Protein AF-0000000066738975 (afdb_homodimer)

Secondary structure (DSSP, 8-state):
--------------------------EEEEEGGGGT---EEEEE-HHHHHHHHHHHHT-SSEEEEEE-TT-EEE--SEEEE---SS-EEEEESSEEE--SSGGGGTTS-TTEEEEEES-BSEEEESS-EEE--THHHHHHBTTT--SSS-B-S---EEEEEES-EEEEEES-EEE--SS-SEEEES-EEEEEES-EEE--TT-TT--SEEEES-EEEEEES-EEE-SS-SEEE-SSEEEEEEES-EE-SB--EEEEEESGGG-EEEEEEEEEEEEEEESBSEEEEEEEEBT-EEEEEEEEEEEEEEEEESEEEEEEEEE--SSSPPPP-S-B-EEEEEEEEEEEEEESSSEEEEEE--SSS-EEEEEEEEEEEEETT--S---EEEEESEEEEEEEEEESPP-PEE-/--------------------------EEEEEGGGGT---EEEEE-HHHHHHHHHHHHT-SSEEEEEE-TT-EEE--SEEEE---SS-EEEEESSEEE--SSGGGGTTS-TTEEEEEES-BSEEEESS-EEE--THHHHHHBTTT--SSS-B-S---EEEEEES-EEEEEES-EEE--SS-SEEEES-EEEEEES-EEE--TT-TT--SEEEES-EEEEEES-EEE-SS-SEEE-SSEEEEEEES-EE-SB--EEEEEESGGG-EEEEEEEEEEEEEEESBSEEEEEEEEBT-EEEEEEEEEEEEEEEEESEEEEEEEEE--SSSPPPP-S-B-EEEEEEEEEEEEEESSSEEEEEE--SSS-EEEEEEEEEEEEETT--SPPPEEEEESEEEEEEEEEESPP-PEE-

InterPro domains:
  IPR000743 Glycoside hydrolase, family 28 [PF00295] (57-377)
  IPR000743 Glycoside hydrolase, family 28 [PS00502] (244-257)
  IPR006626 Parallel beta-helix repeat [SM00710] (164-213)
  IPR006626 Parallel beta-helix repeat [SM00710] (214-235)
  IPR006626 Parallel beta-helix repeat [SM00710] (237-257)
  IPR006626 Parallel beta-helix repeat [SM00710] (267-288)
  IPR006626 Parallel beta-helix repeat [SM00710] (296-317)
  IPR011050 Pectin lyase fold/virulence factor [SSF51126] (20-404)
  IPR012334 Pectin lyase fold [G3DSA:2.160.20.10] (23-402)

pLDDT: mean 92.53, std 16.31, range [19.09, 98.94]

Nearest PDB structures (foldseek):
  7b8b-assembly2_B  TM=9.452E-01  e=1.661E-29  Arabidopsis thaliana
  8ikx-assembly1_A  TM=9.591E-01  e=1.675E-27  Arabidopsis thaliana
  1bhe-assembly1_A  TM=8.051E-01  e=8.778E-13  Pectobacterium carotovorum subsp. carotovorum
  6kvh-assembly1_A  TM=7.488E-01  e=3.484E-10  Evansstolkia leycettana
  7e56-assembly1_A  TM=7.193E-01  e=3.329E-10  Evansstolkia leycettana

Sequence (814 aa):
MAKAVPSPLAAVAVLALLLLCRGAEARVLLTLDDFGGVGDGIANDTQALLDAWAAACSSTQEAVLAVPAGKVYQIWPVQLSGPCKKRLKLLISGAIVAPSSPDEWAGRDPMKWLYVYGVDGLSVSGGGTIDGMGQQWWASTCKRKKTQPCYSGPRPKAVHFEECREVSVQGVTLQNAQQFQLTFTRCSCVKASFLRVVAPADSPNTDGIHLNDTSHVRITDNLISTGDDCVSMVGNCSDVRVKDISCGPGHGISIGSLGKNRTTDMVEDVKVDTCLLTNTTNGVRIKSWQGGTGFARDLRFENIVMRNVSNPIIIDQYYCDQPTPCANQTQAVEVRRVEFAGIRGTSATPQAISIACSDAVPCRDLELANVNLTLEGGGAGRATALCYRASGKSAGTVVPPSCLARSMAKAVPSPLAAVAVLALLLLCRGAEARVLLTLDDFGGVGDGIANDTQALLDAWAAACSSTQEAVLAVPAGKVYQIWPVQLSGPCKKRLKLLISGAIVAPSSPDEWAGRDPMKWLYVYGVDGLSVSGGGTIDGMGQQWWASTCKRKKTQPCYSGPRPKAVHFEECREVSVQGVTLQNAQQFQLTFTRCSCVKASFLRVVAPADSPNTDGIHLNDTSHVRITDNLISTGDDCVSMVGNCSDVRVKDISCGPGHGISIGSLGKNRTTDMVEDVKVDTCLLTNTTNGVRIKSWQGGTGFARDLRFENIVMRNVSNPIIIDQYYCDQPTPCANQTQAVEVRRVEFAGIRGTSATPQAISIACSDAVPCRDLELANVNLTLEGGGAGRATALCYRASGKSAGTVVPPSCLARS

Organism: Zea mays (NCBI:txid4577)

Structure (mmCIF, N/CA/C/O backbone):
data_AF-0000000066738975-model_v1
#
loop_
_entity.id
_entity.type
_entity.pdbx_description
1 polymer Polygalacturonase
#
loop_
_atom_site.group_PDB
_atom_site.id
_atom_site.type_symbol
_atom_site.label_atom_id
_atom_site.label_alt_id
_atom_site.label_comp_id
_atom_site.label_asym_id
_atom_site.label_entity_id
_atom_site.label_seq_id
_atom_site.pdbx_PDB_ins_code
_atom_site.Cartn_x
_atom_site.Cartn_y
_atom_site.Cartn_z
_atom_site.occupancy
_atom_site.B_iso_or_equiv
_atom_site.auth_seq_id
_atom_site.auth_comp_id
_atom_site.auth_asym_id
_atom_site.auth_atom_id
_atom_site.pdbx_PDB_model_num
ATOM 1 N N . MET A 1 1 ? -19.156 -19.562 69.938 1 21.56 1 MET A N 1
ATOM 2 C CA . MET A 1 1 ? -18.172 -18.5 69.812 1 21.56 1 MET A CA 1
ATOM 3 C C . MET A 1 1 ? -17.203 -18.734 68.688 1 21.56 1 MET A C 1
ATOM 5 O O . MET A 1 1 ? -16.219 -19.469 68.812 1 21.56 1 MET A O 1
ATOM 9 N N . ALA A 1 2 ? -17.906 -18.938 67.5 1 25.8 2 ALA A N 1
ATOM 10 C CA . ALA A 1 2 ? -17.531 -19.344 66.125 1 25.8 2 ALA A CA 1
ATOM 11 C C . ALA A 1 2 ? -16.484 -18.422 65.562 1 25.8 2 ALA A C 1
ATOM 13 O O . ALA A 1 2 ? -16.672 -17.203 65.5 1 25.8 2 ALA A O 1
ATOM 14 N N . LYS A 1 3 ? -15.18 -18.75 65.812 1 23.14 3 LYS A N 1
ATOM 15 C CA . LYS A 1 3 ? -13.875 -18.172 65.5 1 23.14 3 LYS A CA 1
ATOM 16 C C . LYS A 1 3 ? -13.758 -17.781 64 1 23.14 3 LYS A C 1
ATOM 18 O O . LYS A 1 3 ? -13.688 -18.656 63.156 1 23.14 3 LYS A O 1
ATOM 23 N N . ALA A 1 4 ? -14.516 -16.859 63.5 1 26.23 4 ALA A N 1
ATOM 24 C CA . ALA A 1 4 ? -14.633 -16.422 62.125 1 26.23 4 ALA A CA 1
ATOM 25 C C . ALA A 1 4 ? -13.305 -15.891 61.594 1 26.23 4 ALA A C 1
ATOM 27 O O . ALA A 1 4 ? -12.867 -14.805 61.969 1 26.23 4 ALA A O 1
ATOM 28 N N . VAL A 1 5 ? -12.203 -16.844 61.688 1 30.59 5 VAL A N 1
ATOM 29 C CA . VAL A 1 5 ? -10.898 -16.234 61.406 1 30.59 5 VAL A CA 1
ATOM 30 C C . VAL A 1 5 ? -10.945 -15.531 60.062 1 30.59 5 VAL A C 1
ATOM 32 O O . VAL A 1 5 ? -11.742 -15.883 59.188 1 30.59 5 VAL A O 1
ATOM 35 N N . PRO A 1 6 ? -10.164 -14.461 59.938 1 30.28 6 PRO A N 1
ATOM 36 C CA . PRO A 1 6 ? -9.977 -13.367 58.969 1 30.28 6 PRO A CA 1
ATOM 37 C C . PRO A 1 6 ? -9.516 -13.867 57.594 1 30.28 6 PRO A C 1
ATOM 39 O O . PRO A 1 6 ? -8.953 -14.953 57.5 1 30.28 6 PRO A O 1
ATOM 42 N N . SER A 1 7 ? -10.273 -13.508 56.531 1 28.7 7 SER A N 1
ATOM 43 C CA . SER A 1 7 ? -10.234 -13.703 55.094 1 28.7 7 SER A CA 1
ATOM 44 C C . SER A 1 7 ? -8.883 -13.281 54.5 1 28.7 7 SER A C 1
ATOM 46 O O . SER A 1 7 ? -8.398 -12.18 54.781 1 28.7 7 SER A O 1
ATOM 48 N N . PRO A 1 8 ? -7.895 -14.258 54.406 1 31.42 8 PRO A N 1
ATOM 49 C CA . PRO A 1 8 ? -6.578 -13.906 53.875 1 31.42 8 PRO A CA 1
ATOM 50 C C . PRO A 1 8 ? -6.672 -13.125 52.562 1 31.42 8 PRO A C 1
ATOM 52 O O . PRO A 1 8 ? -7.543 -13.406 51.719 1 31.42 8 PRO A O 1
ATOM 55 N N . LEU A 1 9 ? -6.406 -11.812 52.594 1 28 9 LEU A N 1
ATOM 56 C CA . LEU A 1 9 ? -6.27 -10.883 51.469 1 28 9 LEU A CA 1
ATOM 57 C C . LEU A 1 9 ? -5.285 -11.406 50.438 1 28 9 LEU A C 1
ATOM 59 O O . LEU A 1 9 ? -4.109 -11.625 50.75 1 28 9 LEU A O 1
ATOM 63 N N . ALA A 1 10 ? -5.734 -12.375 49.562 1 29.09 10 ALA A N 1
ATOM 64 C CA . ALA A 1 10 ? -4.926 -12.797 48.406 1 29.09 10 ALA A CA 1
ATOM 65 C C . ALA A 1 10 ? -4.355 -11.586 47.688 1 29.09 10 ALA A C 1
ATOM 67 O O . ALA A 1 10 ? -5.105 -10.727 47.219 1 29.09 10 ALA A O 1
ATOM 68 N N . ALA A 1 11 ? -3.162 -11.102 48.062 1 29.42 11 ALA A N 1
ATOM 69 C CA . ALA A 1 11 ? -2.434 -10.102 47.312 1 29.42 11 ALA A CA 1
ATOM 70 C C . ALA A 1 11 ? -2.322 -10.516 45.844 1 29.42 11 ALA A C 1
ATOM 72 O O . ALA A 1 11 ? -1.799 -11.586 45.531 1 29.42 11 ALA A O 1
ATOM 73 N N . VAL A 1 12 ? -3.377 -10.203 45 1 31.44 12 VAL A N 1
ATOM 74 C CA . VAL A 1 12 ? -3.332 -10.344 43.562 1 31.44 12 VAL A CA 1
ATOM 75 C C . VAL A 1 12 ? -2.051 -9.711 43.031 1 31.44 12 VAL A C 1
ATOM 77 O O . VAL A 1 12 ? -1.816 -8.516 43.219 1 31.44 12 VAL A O 1
ATOM 80 N N . ALA A 1 13 ? -0.978 -10.492 42.969 1 31.73 13 ALA A N 1
ATOM 81 C CA . ALA A 1 13 ? 0.198 -10.047 42.25 1 31.73 13 ALA A CA 1
ATOM 82 C C . ALA A 1 13 ? -0.187 -9.539 40.844 1 31.73 13 ALA A C 1
ATOM 84 O O . ALA A 1 13 ? -0.663 -10.305 40.031 1 31.73 13 ALA A O 1
ATOM 85 N N . VAL A 1 14 ? -0.745 -8.312 40.812 1 30.56 14 VAL A N 1
ATOM 86 C CA . VAL A 1 14 ? -0.88 -7.68 39.5 1 30.56 14 VAL A CA 1
ATOM 87 C C . VAL A 1 14 ? 0.453 -7.738 38.75 1 30.56 14 VAL A C 1
ATOM 89 O O . VAL A 1 14 ? 1.445 -7.156 39.188 1 30.56 14 VAL A O 1
ATOM 92 N N . LEU A 1 15 ? 0.769 -8.914 38.219 1 32.09 15 LEU A N 1
ATOM 93 C CA . LEU A 1 15 ? 1.85 -8.891 37.219 1 32.09 15 LEU A CA 1
ATOM 94 C C . LEU A 1 15 ? 1.715 -7.691 36.281 1 32.09 15 LEU A C 1
ATOM 96 O O . LEU A 1 15 ? 0.764 -7.609 35.531 1 32.09 15 LEU A O 1
ATOM 100 N N . ALA A 1 16 ? 2.15 -6.512 36.781 1 30.7 16 ALA A N 1
ATOM 101 C CA . ALA A 1 16 ? 2.316 -5.375 35.875 1 30.7 16 ALA A CA 1
ATOM 102 C C . ALA A 1 16 ? 3.117 -5.77 34.625 1 30.7 16 ALA A C 1
ATOM 104 O O . ALA A 1 16 ? 4.301 -6.109 34.75 1 30.7 16 ALA A O 1
ATOM 105 N N . LEU A 1 17 ? 2.445 -6.449 33.719 1 30.77 17 LEU A N 1
ATOM 106 C CA . LEU A 1 17 ? 3.055 -6.461 32.406 1 30.77 17 LEU A CA 1
ATOM 107 C C . LEU A 1 17 ? 3.676 -5.105 32.094 1 30.77 17 LEU A C 1
ATOM 109 O O . LEU A 1 17 ? 2.961 -4.125 31.875 1 30.77 17 LEU A O 1
ATOM 113 N N . LEU A 1 18 ? 4.793 -4.836 32.688 1 29.11 18 LEU A N 1
ATOM 114 C CA . LEU A 1 18 ? 5.605 -3.729 32.188 1 29.11 18 LEU A CA 1
ATOM 115 C C . LEU A 1 18 ? 5.754 -3.799 30.672 1 29.11 18 LEU A C 1
ATOM 117 O O . LEU A 1 18 ? 6.461 -4.664 30.156 1 29.11 18 LEU A O 1
ATOM 121 N N . LEU A 1 19 ? 4.668 -3.529 29.984 1 32.16 19 LEU A N 1
ATOM 122 C CA . LEU A 1 19 ? 4.895 -3.107 28.609 1 32.16 19 LEU A CA 1
ATOM 123 C C . LEU A 1 19 ? 6.078 -2.148 28.531 1 32.16 19 LEU A C 1
ATOM 125 O O . LEU A 1 19 ? 5.973 -0.987 28.922 1 32.16 19 LEU A O 1
ATOM 129 N N . LEU A 1 20 ? 7.234 -2.67 28.766 1 31.56 20 LEU A N 1
ATOM 130 C CA . LEU A 1 20 ? 8.383 -1.853 28.406 1 31.56 20 LEU A CA 1
ATOM 131 C C . LEU A 1 20 ? 8.156 -1.154 27.062 1 31.56 20 LEU A C 1
ATOM 133 O O . LEU A 1 20 ? 8.078 -1.809 26.031 1 31.56 20 LEU A O 1
ATOM 137 N N . CYS A 1 21 ? 7.383 -0.156 27.125 1 34.09 21 CYS A N 1
ATOM 138 C CA . CYS A 1 21 ? 7.441 0.807 26.031 1 34.09 21 CYS A CA 1
ATOM 139 C C . CYS A 1 21 ? 8.875 1.001 25.547 1 34.09 21 CYS A C 1
ATOM 141 O O . CYS A 1 21 ? 9.695 1.603 26.25 1 34.09 21 CYS A O 1
ATOM 143 N N . ARG A 1 22 ? 9.578 0.043 24.953 1 38.31 22 ARG A N 1
ATOM 144 C CA . ARG A 1 22 ? 10.867 0.346 24.328 1 38.31 22 ARG A CA 1
ATOM 145 C C . ARG A 1 22 ? 10.867 1.752 23.734 1 38.31 22 ARG A C 1
ATOM 147 O O . ARG A 1 22 ? 10 2.1 22.938 1 38.31 22 ARG A O 1
ATOM 154 N N . GLY A 1 23 ? 11.297 2.678 24.422 1 40.03 23 GLY A N 1
ATOM 155 C CA . GLY A 1 23 ? 11.578 4.016 23.938 1 40.03 23 GLY A CA 1
ATOM 156 C C . GLY A 1 23 ? 11.938 4.043 22.453 1 40.03 23 GLY A C 1
ATOM 157 O O . GLY A 1 23 ? 12.672 3.182 21.969 1 40.03 23 GLY A O 1
ATOM 158 N N . ALA A 1 24 ? 11.078 4.461 21.641 1 52.12 24 ALA A N 1
ATOM 159 C CA . ALA A 1 24 ? 11.375 4.645 20.219 1 52.12 24 ALA A CA 1
ATOM 160 C C . ALA A 1 24 ? 12.805 5.141 20.016 1 52.12 24 ALA A C 1
ATOM 162 O O . ALA A 1 24 ? 13.18 6.191 20.531 1 52.12 24 ALA A O 1
ATOM 163 N N . GLU A 1 25 ? 13.82 4.25 19.797 1 59.75 25 GLU A N 1
ATOM 164 C CA . GLU A 1 25 ? 15.211 4.59 19.5 1 59.75 25 GLU A CA 1
ATOM 165 C C . GLU A 1 25 ? 15.305 5.652 18.406 1 59.75 25 GLU A C 1
ATOM 167 O O . GLU A 1 25 ? 14.43 5.738 17.547 1 59.75 25 GLU A O 1
ATOM 172 N N . ALA A 1 26 ? 16.156 6.512 18.531 1 78.25 26 ALA A N 1
ATOM 173 C CA . ALA A 1 26 ? 16.469 7.602 17.609 1 78.25 26 ALA A CA 1
ATOM 174 C C . ALA A 1 26 ? 16.734 7.066 16.203 1 78.25 26 ALA A C 1
ATOM 176 O O . ALA A 1 26 ? 17.266 5.965 16.047 1 78.25 26 ALA A O 1
ATOM 177 N N . ARG A 1 27 ? 16.141 7.695 15.203 1 92.5 27 ARG A N 1
ATOM 178 C CA . ARG A 1 27 ? 16.344 7.348 13.797 1 92.5 27 ARG A CA 1
ATOM 179 C C . ARG A 1 27 ? 17.109 8.445 13.07 1 92.5 27 ARG A C 1
ATOM 181 O O . ARG A 1 27 ? 17.078 9.609 13.484 1 92.5 27 ARG A O 1
ATOM 188 N N . VAL A 1 28 ? 17.844 7.973 12.039 1 93.81 28 VAL A N 1
ATOM 189 C CA . VAL A 1 28 ? 18.469 8.945 11.148 1 93.81 28 VAL A CA 1
ATOM 190 C C . VAL A 1 28 ? 17.797 8.906 9.781 1 93.81 28 VAL A C 1
ATOM 192 O O . VAL A 1 28 ? 17.516 7.828 9.25 1 93.81 28 VAL A O 1
ATOM 195 N N . LEU A 1 29 ? 17.422 10.094 9.258 1 96.56 29 LEU A N 1
ATOM 196 C CA . LEU A 1 29 ? 16.812 10.219 7.938 1 96.56 29 LEU A CA 1
ATOM 197 C C . LEU A 1 29 ? 17.828 10.711 6.914 1 96.56 29 LEU A C 1
ATOM 199 O O . LEU A 1 29 ? 18.375 11.812 7.051 1 96.56 29 LEU A O 1
ATOM 203 N N . LEU A 1 30 ? 18.141 9.859 5.93 1 96.75 30 LEU A N 1
ATOM 204 C CA . LEU A 1 30 ? 19.016 10.172 4.812 1 96.75 30 LEU A CA 1
ATOM 205 C C . LEU A 1 30 ? 18.234 10.25 3.506 1 96.75 30 LEU A C 1
ATOM 207 O O . LEU A 1 30 ? 17.219 9.555 3.342 1 96.75 30 LEU A O 1
ATOM 211 N N . THR A 1 31 ? 18.609 11.133 2.615 1 96.81 31 THR A N 1
ATOM 212 C CA . THR A 1 31 ? 18.016 11.203 1.287 1 96.81 31 THR A CA 1
ATOM 213 C C . THR A 1 31 ? 19.062 10.984 0.204 1 96.81 31 THR A C 1
ATOM 215 O O . THR A 1 31 ? 20.25 11.258 0.418 1 96.81 31 THR A O 1
ATOM 218 N N . LEU A 1 32 ? 18.672 10.523 -0.906 1 97.19 32 LEU A N 1
ATOM 219 C CA . LEU A 1 32 ? 19.625 10.336 -1.995 1 97.19 32 LEU A CA 1
ATOM 220 C C . LEU A 1 32 ? 20.25 11.664 -2.404 1 97.19 32 LEU A C 1
ATOM 222 O O . LEU A 1 32 ? 21.406 11.703 -2.838 1 97.19 32 LEU A O 1
ATOM 226 N N . ASP A 1 33 ? 19.547 12.641 -2.184 1 93.94 33 ASP A N 1
ATOM 227 C CA . ASP A 1 33 ? 20.047 13.977 -2.496 1 93.94 33 ASP A CA 1
ATOM 228 C C . ASP A 1 33 ? 21.281 14.305 -1.65 1 93.94 33 ASP A C 1
ATOM 230 O O . ASP A 1 33 ? 22.188 14.992 -2.113 1 93.94 33 ASP A O 1
ATOM 234 N N . ASP A 1 34 ? 21.266 13.852 -0.448 1 95.19 34 ASP A N 1
ATOM 235 C CA . ASP A 1 34 ? 22.375 14.102 0.471 1 95.19 34 ASP A CA 1
ATOM 236 C C . ASP A 1 34 ? 23.672 13.516 -0.069 1 95.19 34 ASP A C 1
ATOM 238 O O . ASP A 1 34 ? 24.766 13.891 0.373 1 95.19 34 ASP A O 1
ATOM 242 N N . PHE A 1 35 ? 23.578 12.688 -1.053 1 97.75 35 PHE A N 1
ATOM 243 C CA . PHE A 1 35 ? 24.75 11.961 -1.527 1 97.75 35 PHE A CA 1
ATOM 244 C C . PHE A 1 35 ? 24.984 12.219 -3.01 1 97.75 35 PHE A C 1
ATOM 246 O O . PHE A 1 35 ? 25.594 11.398 -3.699 1 97.75 35 PHE A O 1
ATOM 253 N N . GLY A 1 36 ? 24.359 13.258 -3.486 1 96.88 36 GLY A N 1
ATOM 254 C CA . GLY A 1 36 ? 24.672 13.711 -4.836 1 96.88 36 GLY A CA 1
ATOM 255 C C . GLY A 1 36 ? 23.703 13.164 -5.875 1 96.88 36 GLY A C 1
ATOM 256 O O . GLY A 1 36 ? 23.938 13.312 -7.078 1 96.88 36 GLY A O 1
ATOM 257 N N . GLY A 1 37 ? 22.625 12.547 -5.422 1 97.88 37 GLY A N 1
ATOM 258 C CA . GLY A 1 37 ? 21.625 12.125 -6.387 1 97.88 37 GLY A CA 1
ATOM 259 C C . GLY A 1 37 ? 21 13.281 -7.141 1 97.88 37 GLY A C 1
ATOM 260 O O . GLY A 1 37 ? 20.594 14.281 -6.539 1 97.88 37 GLY A O 1
ATOM 261 N N . VAL A 1 38 ? 20.953 13.102 -8.445 1 97.88 38 VAL A N 1
ATOM 262 C CA . VAL A 1 38 ? 20.391 14.156 -9.273 1 97.88 38 VAL A CA 1
ATOM 263 C C . VAL A 1 38 ? 18.875 13.992 -9.359 1 97.88 38 VAL A C 1
ATOM 265 O O . VAL A 1 38 ? 18.125 14.961 -9.188 1 97.88 38 VAL A O 1
ATOM 268 N N . GLY A 1 39 ? 18.422 12.773 -9.633 1 97.88 39 GLY A N 1
ATOM 269 C CA . GLY A 1 39 ? 17 12.453 -9.57 1 97.88 39 GLY A CA 1
ATOM 270 C C . GLY A 1 39 ? 16.203 13.039 -10.727 1 97.88 39 GLY A C 1
ATOM 271 O O . GLY A 1 39 ? 15.047 13.43 -10.547 1 97.88 39 GLY A O 1
ATOM 272 N N . ASP A 1 40 ? 16.859 13.141 -11.969 1 97.62 40 ASP A N 1
ATOM 273 C CA . ASP A 1 40 ? 16.172 13.75 -13.102 1 97.62 40 ASP A CA 1
ATOM 274 C C . ASP A 1 40 ? 15.711 12.688 -14.094 1 97.62 40 ASP A C 1
ATOM 276 O O . ASP A 1 40 ? 15.156 13.008 -15.148 1 97.62 40 ASP A O 1
ATOM 280 N N . GLY A 1 41 ? 16.016 11.438 -13.773 1 96.88 41 GLY A N 1
ATOM 281 C CA . GLY A 1 41 ? 15.602 10.336 -14.633 1 96.88 41 GLY A CA 1
ATOM 282 C C . GLY A 1 41 ? 16.578 10.047 -15.75 1 96.88 41 GLY A C 1
ATOM 283 O O . GLY A 1 41 ? 16.391 9.102 -16.516 1 96.88 41 GLY A O 1
ATOM 284 N N . ILE A 1 42 ? 17.625 10.867 -15.766 1 96 42 ILE A N 1
ATOM 285 C CA . ILE A 1 42 ? 18.562 10.766 -16.875 1 96 42 ILE A CA 1
ATOM 286 C C . ILE A 1 42 ? 19.953 10.414 -16.328 1 96 42 ILE A C 1
ATOM 288 O O . ILE A 1 42 ? 20.594 9.469 -16.797 1 96 42 ILE A O 1
ATOM 292 N N . ALA A 1 43 ? 20.375 11.164 -15.305 1 97.56 43 ALA A N 1
ATOM 293 C CA . ALA A 1 43 ? 21.703 10.945 -14.719 1 97.56 43 ALA A CA 1
ATOM 294 C C . ALA A 1 43 ? 21.797 9.562 -14.078 1 97.56 43 ALA A C 1
ATOM 296 O O . ALA A 1 43 ? 20.797 9.047 -13.57 1 97.56 43 ALA A O 1
ATOM 297 N N . ASN A 1 44 ? 22.984 8.93 -14.258 1 98.19 44 ASN A N 1
ATOM 298 C CA . ASN A 1 44 ? 23.25 7.707 -13.516 1 98.19 44 ASN A CA 1
ATOM 299 C C . ASN A 1 44 ? 23.453 7.992 -12.031 1 98.19 44 ASN A C 1
ATOM 301 O O . ASN A 1 44 ? 24.531 8.438 -11.625 1 98.19 44 ASN A O 1
ATOM 305 N N . ASP A 1 45 ? 22.484 7.625 -11.219 1 98.69 45 ASP A N 1
ATOM 306 C CA . ASP A 1 45 ? 22.516 7.965 -9.805 1 98.69 45 ASP A CA 1
ATOM 307 C C . ASP A 1 45 ? 22.984 6.781 -8.961 1 98.69 45 ASP A C 1
ATOM 309 O O . ASP A 1 45 ? 22.781 6.754 -7.746 1 98.69 45 ASP A O 1
ATOM 313 N N . THR A 1 46 ? 23.641 5.84 -9.578 1 98.56 46 THR A N 1
ATOM 314 C CA . THR A 1 46 ? 24.016 4.598 -8.906 1 98.56 46 THR A CA 1
ATOM 315 C C . THR A 1 46 ? 24.969 4.879 -7.75 1 98.56 46 THR A C 1
ATOM 317 O O . THR A 1 46 ? 24.812 4.32 -6.664 1 98.56 46 THR A O 1
ATOM 320 N N . GLN A 1 47 ? 25.922 5.727 -8.023 1 98.5 47 GLN A N 1
ATOM 321 C CA . GLN A 1 47 ? 26.922 5.988 -6.98 1 98.5 47 GLN A CA 1
ATOM 322 C C . GLN A 1 47 ? 26.281 6.664 -5.773 1 98.5 47 GLN A C 1
ATOM 324 O O . GLN A 1 47 ? 26.641 6.375 -4.629 1 98.5 47 GLN A O 1
ATOM 329 N N . ALA A 1 48 ? 25.359 7.543 -6.012 1 98.62 48 ALA A N 1
ATOM 330 C CA . ALA A 1 48 ? 24.641 8.188 -4.914 1 98.62 48 ALA A CA 1
ATOM 331 C C . ALA A 1 48 ? 23.922 7.152 -4.051 1 98.62 48 ALA A C 1
ATOM 333 O O . ALA A 1 48 ? 23.938 7.242 -2.822 1 98.62 48 ALA A O 1
ATOM 334 N N . LEU A 1 49 ? 23.297 6.215 -4.676 1 98.69 49 LEU A N 1
ATOM 335 C CA . LEU A 1 49 ? 22.594 5.164 -3.947 1 98.69 49 LEU A CA 1
ATOM 336 C C . LEU A 1 49 ? 23.578 4.316 -3.139 1 98.69 49 LEU A C 1
ATOM 338 O O . LEU A 1 49 ? 23.312 4.004 -1.975 1 98.69 49 LEU A O 1
ATOM 342 N N . LEU A 1 50 ? 24.672 3.959 -3.775 1 98.69 50 LEU A N 1
ATOM 343 C CA . LEU A 1 50 ? 25.656 3.129 -3.094 1 98.69 50 LEU A CA 1
ATOM 344 C C . LEU A 1 50 ? 26.234 3.848 -1.877 1 98.69 50 LEU A C 1
ATOM 346 O O . LEU A 1 50 ? 26.391 3.246 -0.812 1 98.69 50 LEU A O 1
ATOM 350 N N . ASP A 1 51 ? 26.547 5.117 -2.045 1 98.75 51 ASP A N 1
ATOM 351 C CA . ASP A 1 51 ? 27.062 5.906 -0.935 1 98.75 51 ASP A CA 1
ATOM 352 C C . ASP A 1 51 ? 26.031 6.039 0.182 1 98.75 51 ASP A C 1
ATOM 354 O O . ASP A 1 51 ? 26.359 5.906 1.361 1 98.75 51 ASP A O 1
ATOM 358 N N . ALA A 1 52 ? 24.828 6.305 -0.199 1 98.62 52 ALA A N 1
ATOM 359 C CA . ALA A 1 52 ? 23.75 6.422 0.783 1 98.62 52 ALA A CA 1
ATOM 360 C C . ALA A 1 52 ? 23.547 5.102 1.519 1 98.62 52 ALA A C 1
ATOM 362 O O . ALA A 1 52 ? 23.328 5.09 2.732 1 98.62 52 ALA A O 1
ATOM 363 N N . TRP A 1 53 ? 23.547 4.008 0.794 1 98.56 53 TRP A N 1
ATOM 364 C CA . TRP A 1 53 ? 23.406 2.68 1.377 1 98.56 53 TRP A CA 1
ATOM 365 C C . TRP A 1 53 ? 24.5 2.396 2.393 1 98.56 53 TRP A C 1
ATOM 367 O O . TRP A 1 53 ? 24.234 1.898 3.486 1 98.56 53 TRP A O 1
ATOM 377 N N . ALA A 1 54 ? 25.688 2.723 1.976 1 98.62 54 ALA A N 1
ATOM 378 C CA . ALA A 1 54 ? 26.828 2.502 2.871 1 98.62 54 ALA A CA 1
ATOM 379 C C . ALA A 1 54 ? 26.656 3.275 4.176 1 98.62 54 ALA A C 1
ATOM 381 O O . ALA A 1 54 ? 26.906 2.742 5.258 1 98.62 54 ALA A O 1
ATOM 382 N N . ALA A 1 55 ? 26.25 4.453 4.059 1 98.38 55 ALA A N 1
ATOM 383 C CA . ALA A 1 55 ? 26.031 5.285 5.238 1 98.38 55 ALA A CA 1
ATOM 384 C C . ALA A 1 55 ? 24.922 4.719 6.113 1 98.38 55 ALA A C 1
ATOM 386 O O . ALA A 1 55 ? 25.062 4.629 7.336 1 98.38 55 ALA A O 1
ATOM 387 N N . ALA A 1 56 ? 23.859 4.332 5.484 1 98.06 56 ALA A N 1
ATOM 388 C CA . ALA A 1 56 ? 22.703 3.795 6.219 1 98.06 56 ALA A CA 1
ATOM 389 C C . ALA A 1 56 ? 23.062 2.473 6.891 1 98.06 56 ALA A C 1
ATOM 391 O O . ALA A 1 56 ? 22.719 2.252 8.055 1 98.06 56 ALA A O 1
ATOM 392 N N . CYS A 1 57 ? 23.719 1.622 6.152 1 98.06 57 CYS A N 1
ATOM 393 C CA . CYS A 1 57 ? 24.031 0.282 6.629 1 98.06 57 CYS A CA 1
ATOM 394 C C . CYS A 1 57 ? 25.047 0.337 7.773 1 98.06 57 CYS A C 1
ATOM 396 O O . CYS A 1 57 ? 25.047 -0.536 8.641 1 98.06 57 CYS A O 1
ATOM 398 N N . SER A 1 58 ? 25.812 1.393 7.836 1 97.75 58 SER A N 1
ATOM 399 C CA . SER A 1 58 ? 26.844 1.508 8.867 1 97.75 58 SER A CA 1
ATOM 400 C C . SER A 1 58 ? 26.359 2.328 10.055 1 97.75 58 SER A C 1
ATOM 402 O O . SER A 1 58 ? 27.062 2.477 11.047 1 97.75 58 SER A O 1
ATOM 404 N N . SER A 1 59 ? 25.125 2.793 9.977 1 96.81 59 SER A N 1
ATOM 405 C CA . SER A 1 59 ? 24.609 3.666 11.023 1 96.81 59 SER A CA 1
ATOM 406 C C . SER A 1 59 ? 24.406 2.906 12.328 1 96.81 59 SER A C 1
ATOM 408 O O . SER A 1 59 ? 23.953 1.761 12.328 1 96.81 59 SER A O 1
ATOM 410 N N . THR A 1 60 ? 24.672 3.58 13.43 1 95.69 60 THR A N 1
ATOM 411 C CA . THR A 1 60 ? 24.469 3.002 14.75 1 95.69 60 THR A CA 1
ATOM 412 C C . THR A 1 60 ? 23.031 3.215 15.219 1 95.69 60 THR A C 1
ATOM 414 O O . THR A 1 60 ? 22.625 2.668 16.25 1 95.69 60 THR A O 1
ATOM 417 N N . GLN A 1 61 ? 22.328 3.982 14.484 1 94.94 61 GLN A N 1
ATOM 418 C CA . GLN A 1 61 ? 20.891 4.164 14.664 1 94.94 61 GLN A CA 1
ATOM 419 C C . GLN A 1 61 ? 20.125 3.564 13.492 1 94.94 61 GLN A C 1
ATOM 421 O O . GLN A 1 61 ? 20.672 3.355 12.414 1 94.94 61 GLN A O 1
ATOM 426 N N . GLU A 1 62 ? 18.859 3.324 13.828 1 96.31 62 GLU A N 1
ATOM 427 C CA . GLU A 1 62 ? 18.031 2.932 12.695 1 96.31 62 GLU A CA 1
ATOM 428 C C . GLU A 1 62 ? 18.031 4.012 11.617 1 96.31 62 GLU A C 1
ATOM 430 O O . GLU A 1 62 ? 17.969 5.203 11.922 1 96.31 62 GLU A O 1
ATOM 435 N N . ALA A 1 63 ? 18.188 3.557 10.391 1 97.25 63 ALA A N 1
ATOM 436 C CA . ALA A 1 63 ? 18.297 4.527 9.305 1 97.25 63 ALA A CA 1
ATOM 437 C C . ALA A 1 63 ? 17.141 4.402 8.328 1 97.25 63 ALA A C 1
ATOM 439 O O . ALA A 1 63 ? 16.672 3.299 8.047 1 97.25 63 ALA A O 1
ATOM 440 N N . VAL A 1 64 ? 16.641 5.555 7.945 1 98.25 64 VAL A N 1
ATOM 441 C CA . VAL A 1 64 ? 15.695 5.641 6.832 1 98.25 64 VAL A CA 1
ATOM 442 C C . VAL A 1 64 ? 16.375 6.305 5.637 1 98.25 64 VAL A C 1
ATOM 444 O O . VAL A 1 64 ? 16.859 7.434 5.742 1 98.25 64 VAL A O 1
ATOM 447 N N . LEU A 1 65 ? 16.516 5.566 4.574 1 98.38 65 LEU A N 1
ATOM 448 C CA . LEU A 1 65 ? 17.016 6.094 3.311 1 98.38 65 LEU A CA 1
ATOM 449 C C . LEU A 1 65 ? 15.859 6.453 2.379 1 98.38 65 LEU A C 1
ATOM 451 O O . LEU A 1 65 ? 15.164 5.57 1.882 1 98.38 65 LEU A O 1
ATOM 455 N N . ALA A 1 66 ? 15.688 7.707 2.125 1 98.31 66 ALA A N 1
ATOM 456 C CA . ALA A 1 66 ? 14.516 8.188 1.402 1 98.31 66 ALA A CA 1
ATOM 457 C C . ALA A 1 66 ? 14.844 8.484 -0.057 1 98.31 66 ALA A C 1
ATOM 459 O O . ALA A 1 66 ? 15.922 9 -0.362 1 98.31 66 ALA A O 1
ATOM 460 N N . VAL A 1 67 ? 13.953 8.086 -0.942 1 98.25 67 VAL A N 1
ATOM 461 C CA . VAL A 1 67 ? 13.859 8.5 -2.336 1 98.25 67 VAL A CA 1
ATOM 462 C C . VAL A 1 67 ? 12.742 9.531 -2.486 1 98.25 67 VAL A C 1
ATOM 464 O O . VAL A 1 67 ? 11.562 9.172 -2.609 1 98.25 67 VAL A O 1
ATOM 467 N N . PRO A 1 68 ? 13.109 10.703 -2.549 1 96.62 68 PRO A N 1
ATOM 468 C CA . PRO A 1 68 ? 12.109 11.766 -2.385 1 96.62 68 PRO A CA 1
ATOM 469 C C . PRO A 1 68 ? 11.078 11.789 -3.508 1 96.62 68 PRO A C 1
ATOM 471 O O . PRO A 1 68 ? 11.398 11.469 -4.656 1 96.62 68 PRO A O 1
ATOM 474 N N . ALA A 1 69 ? 9.875 12.227 -3.141 1 96.31 69 ALA A N 1
ATOM 475 C CA . ALA A 1 69 ? 8.805 12.414 -4.109 1 96.31 69 ALA A CA 1
ATOM 476 C C . ALA A 1 69 ? 9.188 13.438 -5.176 1 96.31 69 ALA A C 1
ATOM 478 O O . ALA A 1 69 ? 9.914 14.391 -4.891 1 96.31 69 ALA A O 1
ATOM 479 N N . GLY A 1 70 ? 8.695 13.195 -6.41 1 94.62 70 GLY A N 1
ATOM 480 C CA . GLY A 1 70 ? 8.961 14.125 -7.496 1 94.62 70 GLY A CA 1
ATOM 481 C C . GLY A 1 70 ? 10.289 13.883 -8.18 1 94.62 70 GLY A C 1
ATOM 482 O O . GLY A 1 70 ? 10.586 14.492 -9.211 1 94.62 70 GLY A O 1
ATOM 483 N N . LYS A 1 71 ? 11.109 13.039 -7.645 1 97.19 71 LYS A N 1
ATOM 484 C CA . LYS A 1 71 ? 12.414 12.727 -8.219 1 97.19 71 LYS A CA 1
ATOM 485 C C . LYS A 1 71 ? 12.414 11.328 -8.836 1 97.19 71 LYS A C 1
ATOM 487 O O . LYS A 1 71 ? 11.672 10.445 -8.398 1 97.19 71 LYS A O 1
ATOM 492 N N . VAL A 1 72 ? 13.188 11.219 -9.883 1 98.62 72 VAL A N 1
ATOM 493 C CA . VAL A 1 72 ? 13.375 9.945 -10.57 1 98.62 72 VAL A CA 1
ATOM 494 C C . VAL A 1 72 ? 14.867 9.609 -10.641 1 98.62 72 VAL A C 1
ATOM 496 O O . VAL A 1 72 ? 15.633 10.305 -11.32 1 98.62 72 VAL A O 1
ATOM 499 N N . TYR A 1 73 ? 15.258 8.57 -10.008 1 98.81 73 TYR A N 1
ATOM 500 C CA . TYR A 1 73 ? 16.656 8.188 -9.984 1 98.81 73 TYR A CA 1
ATOM 501 C C . TYR A 1 73 ? 16.922 6.992 -10.891 1 98.81 73 TYR A C 1
ATOM 503 O O . TYR A 1 73 ? 16.344 5.918 -10.695 1 98.81 73 TYR A O 1
ATOM 511 N N . GLN A 1 74 ? 17.734 7.23 -11.906 1 98.81 74 GLN A N 1
ATOM 512 C CA . GLN A 1 74 ? 18.156 6.09 -12.711 1 98.81 74 GLN A CA 1
ATOM 513 C C . GLN A 1 74 ? 19.297 5.336 -12.031 1 98.81 74 GLN A C 1
ATOM 515 O O . GLN A 1 74 ? 20.359 5.91 -11.766 1 98.81 74 GLN A O 1
ATOM 520 N N . ILE A 1 75 ? 19.031 4.121 -11.766 1 98.81 75 ILE A N 1
ATOM 521 C CA . ILE A 1 75 ? 20 3.27 -11.086 1 98.81 75 ILE A CA 1
ATOM 522 C C . ILE A 1 75 ? 20.406 2.119 -12 1 98.81 75 ILE A C 1
ATOM 524 O O . ILE A 1 75 ? 19.562 1.357 -12.469 1 98.81 75 ILE A O 1
ATOM 528 N N . TRP A 1 76 ? 21.656 2.033 -12.281 1 98.38 76 TRP A N 1
ATOM 529 C CA . TRP A 1 76 ? 22.203 0.9 -13.023 1 98.38 76 TRP A CA 1
ATOM 530 C C . TRP A 1 76 ? 22.281 -0.341 -12.141 1 98.38 76 TRP A C 1
ATOM 532 O O . TRP A 1 76 ? 22.031 -0.269 -10.938 1 98.38 76 TRP A O 1
ATOM 542 N N . PRO A 1 77 ? 22.516 -1.516 -12.797 1 98.38 77 PRO A N 1
ATOM 543 C CA . PRO A 1 77 ? 22.562 -2.727 -11.969 1 98.38 77 PRO A CA 1
ATOM 544 C C . PRO A 1 77 ? 23.469 -2.574 -10.75 1 98.38 77 PRO A C 1
ATOM 546 O O . PRO A 1 77 ? 24.609 -2.129 -10.883 1 98.38 77 PRO A O 1
ATOM 549 N N . VAL A 1 78 ? 22.891 -2.932 -9.586 1 98.31 78 VAL A N 1
ATOM 550 C CA . VAL A 1 78 ? 23.641 -2.682 -8.359 1 98.31 78 VAL A CA 1
ATOM 551 C C . VAL A 1 78 ? 23.359 -3.783 -7.348 1 98.31 78 VAL A C 1
ATOM 553 O O . VAL A 1 78 ? 22.297 -4.41 -7.387 1 98.31 78 VAL A O 1
ATOM 556 N N . GLN A 1 79 ? 24.359 -4.043 -6.547 1 98.25 79 GLN A N 1
ATOM 557 C CA . GLN A 1 79 ? 24.203 -4.93 -5.395 1 98.25 79 GLN A CA 1
ATOM 558 C C . GLN A 1 79 ? 24.266 -4.148 -4.086 1 98.25 79 GLN A C 1
ATOM 560 O O . GLN A 1 79 ? 25.203 -3.387 -3.861 1 98.25 79 GLN A O 1
ATOM 565 N N . LEU A 1 80 ? 23.25 -4.23 -3.285 1 98.62 80 LEU A N 1
ATOM 566 C CA . LEU A 1 80 ? 23.234 -3.705 -1.924 1 98.62 80 LEU A CA 1
ATOM 567 C C . LEU A 1 80 ? 23.438 -4.82 -0.907 1 98.62 80 LEU A C 1
ATOM 569 O O . LEU A 1 80 ? 22.547 -5.641 -0.688 1 98.62 80 LEU A O 1
ATOM 573 N N . SER A 1 81 ? 24.578 -4.824 -0.273 1 98.12 81 SER A N 1
ATOM 574 C CA . SER A 1 81 ? 24.953 -5.961 0.567 1 98.12 81 SER A CA 1
ATOM 575 C C . SER A 1 81 ? 24.906 -5.594 2.047 1 98.12 81 SER A C 1
ATOM 577 O O . SER A 1 81 ? 25.125 -4.438 2.41 1 98.12 81 SER A O 1
ATOM 579 N N . GLY A 1 82 ? 24.531 -6.539 2.855 1 97.31 82 GLY A N 1
ATOM 580 C CA . GLY A 1 82 ? 24.703 -6.445 4.297 1 97.31 82 GLY A CA 1
ATOM 581 C C . GLY A 1 82 ? 25.938 -7.16 4.801 1 97.31 82 GLY A C 1
ATOM 582 O O . GLY A 1 82 ? 26.875 -7.418 4.035 1 97.31 82 GLY A O 1
ATOM 583 N N . PRO A 1 83 ? 26.062 -7.438 6.109 1 97.62 83 PRO A N 1
ATOM 584 C CA . PRO A 1 83 ? 25.047 -7.117 7.121 1 97.62 83 PRO A CA 1
ATOM 585 C C . PRO A 1 83 ? 25.031 -5.637 7.484 1 97.62 83 PRO A C 1
ATOM 587 O O . PRO A 1 83 ? 26.078 -4.973 7.453 1 97.62 83 PRO A O 1
ATOM 590 N N . CYS A 1 84 ? 23.969 -5.152 7.781 1 98.19 84 CYS A N 1
ATOM 591 C CA . CYS A 1 84 ? 23.828 -3.787 8.273 1 98.19 84 CYS A CA 1
ATOM 592 C C . CYS A 1 84 ? 23.766 -3.764 9.797 1 98.19 84 CYS A C 1
ATOM 594 O O . CYS A 1 84 ? 23.312 -4.73 10.422 1 98.19 84 CYS A O 1
ATOM 596 N N . LYS A 1 85 ? 24.203 -2.707 10.398 1 97.38 85 LYS A N 1
ATOM 597 C CA . LYS A 1 85 ? 24.328 -2.617 11.852 1 97.38 85 LYS A CA 1
ATOM 598 C C . LYS A 1 85 ? 22.969 -2.59 12.531 1 97.38 85 LYS A C 1
ATOM 600 O O . LYS A 1 85 ? 22.797 -3.123 13.633 1 97.38 85 LYS A O 1
ATOM 605 N N . LYS A 1 86 ? 22.078 -1.907 11.953 1 97.5 86 LYS A N 1
ATOM 606 C CA . LYS A 1 86 ? 20.703 -1.782 12.461 1 97.5 86 LYS A CA 1
ATOM 607 C C . LYS A 1 86 ? 19.688 -1.997 11.352 1 97.5 86 LYS A C 1
ATOM 609 O O . LYS A 1 86 ? 20.047 -2.148 10.18 1 97.5 86 LYS A O 1
ATOM 614 N N . ARG A 1 87 ? 18.469 -2.068 11.734 1 96.5 87 ARG A N 1
ATOM 615 C CA . ARG A 1 87 ? 17.406 -2.125 10.75 1 96.5 87 ARG A CA 1
ATOM 616 C C . ARG A 1 87 ? 17.422 -0.898 9.844 1 96.5 87 ARG A C 1
ATOM 618 O O . ARG A 1 87 ? 17.797 0.193 10.281 1 96.5 87 ARG A O 1
ATOM 625 N N . LEU A 1 88 ? 17.031 -1.185 8.672 1 97.12 88 LEU A N 1
ATOM 626 C CA . LEU A 1 88 ? 17.062 -0.15 7.645 1 97.12 88 LEU A CA 1
ATOM 627 C C . LEU A 1 88 ? 15.742 -0.083 6.891 1 97.12 88 LEU A C 1
ATOM 629 O O . LEU A 1 88 ? 15.117 -1.114 6.633 1 97.12 88 LEU A O 1
ATOM 633 N N . LYS A 1 89 ? 15.328 1.153 6.613 1 98.44 89 LYS A N 1
ATOM 634 C CA . LYS A 1 89 ? 14.156 1.346 5.762 1 98.44 89 LYS A CA 1
ATOM 635 C C . LYS A 1 89 ? 14.516 2.113 4.492 1 98.44 89 LYS A C 1
ATOM 637 O O . LYS A 1 89 ? 15.195 3.141 4.555 1 98.44 89 LYS A O 1
ATOM 642 N N . LEU A 1 90 ? 14.188 1.576 3.4 1 98.75 90 LEU A N 1
ATOM 643 C CA . LEU A 1 90 ? 14.188 2.293 2.129 1 98.75 90 LEU A CA 1
ATOM 644 C C . LEU A 1 90 ? 12.805 2.879 1.84 1 98.75 90 LEU A C 1
ATOM 646 O O . LEU A 1 90 ? 11.883 2.148 1.477 1 98.75 90 LEU A O 1
ATOM 650 N N . LEU A 1 91 ? 12.641 4.215 2.023 1 98.69 91 LEU A N 1
ATOM 651 C CA . LEU A 1 91 ? 11.375 4.926 1.853 1 98.69 91 LEU A CA 1
ATOM 652 C C . LEU A 1 91 ? 11.289 5.547 0.462 1 98.69 91 LEU A C 1
ATOM 654 O O . LEU A 1 91 ? 11.727 6.68 0.253 1 98.69 91 LEU A O 1
ATOM 658 N N . ILE A 1 92 ? 10.633 4.828 -0.45 1 98.75 92 ILE A N 1
ATOM 659 C CA . ILE A 1 92 ? 10.578 5.254 -1.846 1 98.75 92 ILE A CA 1
ATOM 660 C C . ILE A 1 92 ? 9.289 6.027 -2.1 1 98.75 92 ILE A C 1
ATOM 662 O O . ILE A 1 92 ? 8.227 5.43 -2.297 1 98.75 92 ILE A O 1
ATOM 666 N N . SER A 1 93 ? 9.453 7.32 -2.193 1 98.31 93 SER A N 1
ATOM 667 C CA . SER A 1 93 ? 8.305 8.172 -2.486 1 98.31 93 SER A CA 1
ATOM 668 C C . SER A 1 93 ? 8.328 8.656 -3.932 1 98.31 93 SER A C 1
ATOM 670 O O . SER A 1 93 ? 7.285 9 -4.492 1 98.31 93 SER A O 1
ATOM 672 N N . GLY A 1 94 ? 9.539 8.758 -4.465 1 98.31 94 GLY A N 1
ATOM 673 C CA . GLY A 1 94 ? 9.711 9.031 -5.883 1 98.31 94 GLY A CA 1
ATOM 674 C C . GLY A 1 94 ? 9.82 7.773 -6.723 1 98.31 94 GLY A C 1
ATOM 675 O O . GLY A 1 94 ? 9.039 6.836 -6.551 1 98.31 94 GLY A O 1
ATOM 676 N N . ALA A 1 95 ? 10.859 7.809 -7.656 1 98.81 95 ALA A N 1
ATOM 677 C CA . ALA A 1 95 ? 10.977 6.641 -8.523 1 98.81 95 ALA A CA 1
ATOM 678 C C . ALA A 1 95 ? 12.43 6.195 -8.648 1 98.81 95 ALA A C 1
ATOM 680 O O . ALA A 1 95 ? 13.344 7.027 -8.664 1 98.81 95 ALA A O 1
ATOM 681 N N . ILE A 1 96 ? 12.602 4.941 -8.625 1 98.88 96 ILE A N 1
ATOM 682 C CA . ILE A 1 96 ? 13.836 4.297 -9.062 1 98.88 96 ILE A CA 1
ATOM 683 C C . ILE A 1 96 ? 13.609 3.6 -10.398 1 98.88 96 ILE A C 1
ATOM 685 O O . ILE A 1 96 ? 12.719 2.756 -10.523 1 98.88 96 ILE A O 1
ATOM 689 N N . VAL A 1 97 ? 14.406 3.986 -11.406 1 98.81 97 VAL A N 1
ATOM 690 C CA . VAL A 1 97 ? 14.164 3.467 -12.75 1 98.81 97 VAL A CA 1
ATOM 691 C C . VAL A 1 97 ? 15.43 2.811 -13.289 1 98.81 97 VAL A C 1
ATOM 693 O O . VAL A 1 97 ? 16.547 3.297 -13.055 1 98.81 97 VAL A O 1
ATOM 696 N N . ALA A 1 98 ? 15.242 1.729 -13.922 1 98.75 98 ALA A N 1
ATOM 697 C CA . ALA A 1 98 ? 16.359 1.061 -14.586 1 98.75 98 ALA A CA 1
ATOM 698 C C . ALA A 1 98 ? 16.719 1.771 -15.883 1 98.75 98 ALA A C 1
ATOM 700 O O . ALA A 1 98 ? 15.906 2.494 -16.453 1 98.75 98 ALA A O 1
ATOM 701 N N . PRO A 1 99 ? 18 1.537 -16.297 1 97.44 99 PRO A N 1
ATOM 702 C CA . PRO A 1 99 ? 18.266 1.958 -17.672 1 97.44 99 PRO A CA 1
ATOM 703 C C . PRO A 1 99 ? 17.438 1.191 -18.703 1 97.44 99 PRO A C 1
ATOM 705 O O . PRO A 1 99 ? 17.203 -0.008 -18.531 1 97.44 99 PRO A O 1
ATOM 708 N N . SER A 1 100 ? 17.031 1.865 -19.734 1 95.75 100 SER A N 1
ATOM 709 C CA . SER A 1 100 ? 16.156 1.25 -20.734 1 95.75 100 SER A CA 1
ATOM 710 C C . SER A 1 100 ? 16.922 0.276 -21.625 1 95.75 100 SER A C 1
ATOM 712 O O . SER A 1 100 ? 16.359 -0.736 -22.062 1 95.75 100 SER A O 1
ATOM 714 N N . SER A 1 101 ? 18.203 0.564 -21.828 1 94.62 101 SER A N 1
ATOM 715 C CA . SER A 1 101 ? 19 -0.231 -22.766 1 94.62 101 SER A CA 1
ATOM 716 C C . SER A 1 101 ? 19.672 -1.407 -22.062 1 94.62 101 SER A C 1
ATOM 718 O O . SER A 1 101 ? 20.375 -1.224 -21.078 1 94.62 101 SER A O 1
ATOM 720 N N . PRO A 1 102 ? 19.578 -2.568 -22.656 1 95.31 102 PRO A N 1
ATOM 721 C CA . PRO A 1 102 ? 20.312 -3.715 -22.109 1 95.31 102 PRO A CA 1
ATOM 722 C C . PRO A 1 102 ? 21.828 -3.512 -22.125 1 95.31 102 PRO A C 1
ATOM 724 O O . PRO A 1 102 ? 22.547 -4.211 -21.406 1 95.31 102 PRO A O 1
ATOM 727 N N . ASP A 1 103 ? 22.312 -2.592 -22.891 1 94.5 103 ASP A N 1
ATOM 728 C CA . ASP A 1 103 ? 23.734 -2.357 -23.031 1 94.5 103 ASP A CA 1
ATOM 729 C C . ASP A 1 103 ? 24.359 -1.933 -21.703 1 94.5 103 ASP A C 1
ATOM 731 O O . ASP A 1 103 ? 25.547 -2.162 -21.453 1 94.5 103 ASP A O 1
ATOM 735 N N . GLU A 1 104 ? 23.5 -1.38 -20.875 1 94.5 104 GLU A N 1
ATOM 736 C CA . GLU A 1 104 ? 24.016 -0.871 -19.609 1 94.5 104 GLU A CA 1
ATOM 737 C C . GLU A 1 104 ? 24.328 -2.012 -18.641 1 94.5 104 GLU A C 1
ATOM 739 O O . GLU A 1 104 ? 24.938 -1.791 -17.594 1 94.5 104 GLU A O 1
ATOM 744 N N . TRP A 1 105 ? 23.969 -3.219 -19 1 96.12 105 TRP A N 1
ATOM 745 C CA . TRP A 1 105 ? 24.297 -4.391 -18.188 1 96.12 105 TRP A CA 1
ATOM 746 C C . TRP A 1 105 ? 25.625 -5.016 -18.656 1 96.12 105 TRP A C 1
ATOM 748 O O . TRP A 1 105 ? 26.109 -5.977 -18.062 1 96.12 105 TRP A O 1
ATOM 758 N N . ALA A 1 106 ? 26.266 -4.469 -19.75 1 92.5 106 ALA A N 1
ATOM 759 C CA . ALA A 1 106 ? 27.516 -5.02 -20.25 1 92.5 106 ALA A CA 1
ATOM 760 C C . ALA A 1 106 ? 28.578 -5.066 -19.156 1 92.5 106 ALA A C 1
ATOM 762 O O . ALA A 1 106 ? 28.812 -4.066 -18.469 1 92.5 106 ALA A O 1
ATOM 763 N N . GLY A 1 107 ? 29.125 -6.227 -19 1 93.31 107 GLY A N 1
ATOM 764 C CA . GLY A 1 107 ? 30.172 -6.398 -18 1 93.31 107 GLY A CA 1
ATOM 765 C C . GLY A 1 107 ? 29.625 -6.613 -16.594 1 93.31 107 GLY A C 1
ATOM 766 O O . GLY A 1 107 ? 30.391 -6.652 -15.633 1 93.31 107 GLY A O 1
ATOM 767 N N . ARG A 1 108 ? 28.297 -6.758 -16.5 1 95 108 ARG A N 1
ATOM 768 C CA . ARG A 1 108 ? 27.641 -6.973 -15.227 1 95 108 ARG A CA 1
ATOM 769 C C . ARG A 1 108 ? 26.828 -8.266 -15.234 1 95 108 ARG A C 1
ATOM 771 O O . ARG A 1 108 ? 26.75 -8.938 -16.266 1 95 108 ARG A O 1
ATOM 778 N N . ASP A 1 109 ? 26.375 -8.664 -14.117 1 95.06 109 ASP A N 1
ATOM 779 C CA . ASP A 1 109 ? 25.5 -9.828 -14.055 1 95.06 109 ASP A CA 1
ATOM 780 C C . ASP A 1 109 ? 24.156 -9.539 -14.727 1 95.06 109 ASP A C 1
ATOM 782 O O . ASP A 1 109 ? 23.375 -8.703 -14.258 1 95.06 109 ASP A O 1
ATOM 786 N N . PRO A 1 110 ? 23.891 -10.164 -15.758 1 93.88 110 PRO A N 1
ATOM 787 C CA . PRO A 1 110 ? 22.688 -9.836 -16.531 1 93.88 110 PRO A CA 1
ATOM 788 C C . PRO A 1 110 ? 21.406 -10.273 -15.828 1 93.88 110 PRO A C 1
ATOM 790 O O . PRO A 1 110 ? 20.312 -9.953 -16.281 1 93.88 110 PRO A O 1
ATOM 793 N N . MET A 1 111 ? 21.484 -10.922 -14.719 1 97.38 111 MET A N 1
ATOM 794 C CA . MET A 1 111 ? 20.297 -11.461 -14.062 1 97.38 111 MET A CA 1
ATOM 795 C C . MET A 1 111 ? 19.844 -10.539 -12.93 1 97.38 111 MET A C 1
ATOM 797 O O . MET A 1 111 ? 18.812 -10.781 -12.305 1 97.38 111 MET A O 1
ATOM 801 N N . LYS A 1 112 ? 20.688 -9.516 -12.812 1 98.12 112 LYS A N 1
ATOM 802 C CA . LYS A 1 112 ? 20.438 -8.703 -11.625 1 98.12 112 LYS A CA 1
ATOM 803 C C . LYS A 1 112 ? 20.281 -7.227 -11.992 1 98.12 112 LYS A C 1
ATOM 805 O O . LYS A 1 112 ? 21.016 -6.711 -12.836 1 98.12 112 LYS A O 1
ATOM 810 N N . TRP A 1 113 ? 19.281 -6.535 -11.398 1 98.75 113 TRP A N 1
ATOM 811 C CA . TRP A 1 113 ? 19.219 -5.078 -11.406 1 98.75 113 TRP A CA 1
ATOM 812 C C . TRP A 1 113 ? 19.391 -4.516 -10 1 98.75 113 TRP A C 1
ATOM 814 O O . TRP A 1 113 ? 20.5 -4.336 -9.523 1 98.75 113 TRP A O 1
ATOM 824 N N . LEU A 1 114 ? 18.234 -4.43 -9.188 1 98.88 114 LEU A N 1
ATOM 825 C CA . LEU A 1 114 ? 18.359 -4.125 -7.77 1 98.88 114 LEU A CA 1
ATOM 826 C C . LEU A 1 114 ? 18.516 -5.398 -6.949 1 98.88 114 LEU A C 1
ATOM 828 O O . LEU A 1 114 ? 17.516 -6.066 -6.648 1 98.88 114 LEU A O 1
ATOM 832 N N . TYR A 1 115 ? 19.781 -5.688 -6.672 1 98.81 115 TYR A N 1
ATOM 833 C CA . TYR A 1 115 ? 20.109 -6.941 -6 1 98.81 115 TYR A CA 1
ATOM 834 C C . TYR A 1 115 ? 20.516 -6.688 -4.555 1 98.81 115 TYR A C 1
ATOM 836 O O . TYR A 1 115 ? 21.5 -5.988 -4.297 1 98.81 115 TYR A O 1
ATOM 844 N N . VAL A 1 116 ? 19.734 -7.25 -3.572 1 98.94 116 VAL A N 1
ATOM 845 C CA . VAL A 1 116 ? 20.016 -7.105 -2.148 1 98.94 116 VAL A CA 1
ATOM 846 C C . VAL A 1 116 ? 20.5 -8.438 -1.577 1 98.94 116 VAL A C 1
ATOM 848 O O . VAL A 1 116 ? 19.797 -9.453 -1.688 1 98.94 116 VAL A O 1
ATOM 851 N N . TYR A 1 117 ? 21.656 -8.453 -0.979 1 98.81 117 TYR A N 1
ATOM 852 C CA . TYR A 1 117 ? 22.266 -9.703 -0.544 1 98.81 117 TYR A CA 1
ATOM 853 C C . TYR A 1 117 ? 22.656 -9.641 0.926 1 98.81 117 TYR A C 1
ATOM 855 O O . TYR A 1 117 ? 23.438 -8.766 1.328 1 98.81 117 TYR A O 1
ATOM 863 N N . GLY A 1 118 ? 22.125 -10.508 1.709 1 98.75 118 GLY A N 1
ATOM 864 C CA . GLY A 1 118 ? 22.609 -10.68 3.068 1 98.75 118 GLY A CA 1
ATOM 865 C C . GLY A 1 118 ? 22.188 -9.57 4.004 1 98.75 118 GLY A C 1
ATOM 866 O O . GLY A 1 118 ? 22.953 -9.156 4.879 1 98.75 118 GLY A O 1
ATOM 867 N N . VAL A 1 119 ? 21.031 -9.016 3.85 1 98.75 119 VAL A N 1
ATOM 868 C CA . VAL A 1 119 ? 20.547 -7.918 4.684 1 98.75 119 VAL A CA 1
ATOM 869 C C . VAL A 1 119 ? 19.375 -8.391 5.531 1 98.75 119 VAL A C 1
ATOM 871 O O . VAL A 1 119 ? 18.375 -8.906 5.004 1 98.75 119 VAL A O 1
ATOM 874 N N . ASP A 1 120 ? 19.516 -8.242 6.836 1 98.31 120 ASP A N 1
ATOM 875 C CA . ASP A 1 120 ? 18.406 -8.547 7.746 1 98.31 120 ASP A CA 1
ATOM 876 C C . ASP A 1 120 ? 17.703 -7.27 8.195 1 98.31 120 ASP A C 1
ATOM 878 O O . ASP A 1 120 ? 18.344 -6.246 8.438 1 98.31 120 ASP A O 1
ATOM 882 N N . GLY A 1 121 ? 16.406 -7.305 8.328 1 98.19 121 GLY A N 1
ATOM 883 C CA . GLY A 1 121 ? 15.656 -6.195 8.883 1 98.19 121 GLY A CA 1
ATOM 884 C C . GLY A 1 121 ? 15.5 -5.035 7.914 1 98.19 121 GLY A C 1
ATOM 885 O O . GLY A 1 121 ? 15.531 -3.873 8.32 1 98.19 121 GLY A O 1
ATOM 886 N N . LEU A 1 122 ? 15.352 -5.324 6.621 1 98.75 122 LEU A N 1
ATOM 887 C CA . LEU A 1 122 ? 15.148 -4.285 5.613 1 98.75 122 LEU A CA 1
ATOM 888 C C . LEU A 1 122 ? 13.664 -4.129 5.297 1 98.75 122 LEU A C 1
ATOM 890 O O . LEU A 1 122 ? 12.977 -5.117 5.031 1 98.75 122 LEU A O 1
ATOM 894 N N . SER A 1 123 ? 13.18 -2.875 5.383 1 98.75 123 SER A N 1
ATOM 895 C CA . SER A 1 123 ? 11.82 -2.549 4.953 1 98.75 123 SER A CA 1
ATOM 896 C C . SER A 1 123 ? 11.836 -1.61 3.75 1 98.75 123 SER A C 1
ATOM 898 O O . SER A 1 123 ? 12.594 -0.638 3.723 1 98.75 123 SER A O 1
ATOM 900 N N . VAL A 1 124 ? 11.047 -1.936 2.764 1 98.88 124 VAL A N 1
ATOM 901 C CA . VAL A 1 124 ? 10.844 -1.085 1.596 1 98.88 124 VAL A CA 1
ATOM 902 C C . VAL A 1 124 ? 9.391 -0.609 1.55 1 98.88 124 VAL A C 1
ATOM 904 O O . VAL A 1 124 ? 8.469 -1.419 1.613 1 98.88 124 VAL A O 1
ATOM 907 N N . SER A 1 125 ? 9.172 0.729 1.466 1 98.75 125 SER A N 1
ATOM 908 C CA . SER A 1 125 ? 7.828 1.299 1.41 1 98.75 125 SER A CA 1
ATOM 909 C C . SER A 1 125 ? 7.848 2.703 0.817 1 98.75 125 SER A C 1
ATOM 911 O O . SER A 1 125 ? 8.812 3.09 0.154 1 98.75 125 SER A O 1
ATOM 913 N N . GLY A 1 126 ? 6.734 3.482 0.891 1 98.25 126 GLY A N 1
ATOM 914 C CA . GLY A 1 126 ? 6.789 4.91 0.613 1 98.25 126 GLY A CA 1
ATOM 915 C C . GLY A 1 126 ? 5.801 5.348 -0.453 1 98.25 126 GLY A C 1
ATOM 916 O O . GLY A 1 126 ? 5.57 6.543 -0.64 1 98.25 126 GLY A O 1
ATOM 917 N N . GLY A 1 127 ? 5.199 4.398 -1.169 1 98.12 127 GLY A N 1
ATOM 918 C CA . GLY A 1 127 ? 4.145 4.727 -2.117 1 98.12 127 GLY A CA 1
ATOM 919 C C . GLY A 1 127 ? 4.668 5.035 -3.508 1 98.12 127 GLY A C 1
ATOM 920 O O . GLY A 1 127 ? 3.887 5.234 -4.438 1 98.12 127 GLY A O 1
ATOM 921 N N . GLY A 1 128 ? 5.98 5.094 -3.662 1 98.56 128 GLY A N 1
ATOM 922 C CA . GLY A 1 128 ? 6.602 5.426 -4.938 1 98.56 128 GLY A CA 1
ATOM 923 C C . GLY A 1 128 ? 6.691 4.242 -5.879 1 98.56 128 GLY A C 1
ATOM 924 O O . GLY A 1 128 ? 5.895 3.307 -5.789 1 98.56 128 GLY A O 1
ATOM 925 N N . THR A 1 129 ? 7.676 4.336 -6.863 1 98.81 129 THR A N 1
ATOM 926 C CA . THR A 1 129 ? 7.664 3.371 -7.957 1 98.81 129 THR A CA 1
ATOM 927 C C . THR A 1 129 ? 9.07 2.834 -8.219 1 98.81 129 THR A C 1
ATOM 929 O O . THR A 1 129 ? 10.039 3.59 -8.195 1 98.81 129 THR A O 1
ATOM 932 N N . ILE A 1 130 ? 9.156 1.578 -8.391 1 98.94 130 ILE A N 1
ATOM 933 C CA . ILE A 1 130 ? 10.32 0.936 -8.992 1 98.94 130 ILE A CA 1
ATOM 934 C C . ILE A 1 130 ? 9.969 0.448 -10.391 1 98.94 130 ILE A C 1
ATOM 936 O O . ILE A 1 130 ? 9.086 -0.396 -10.562 1 98.94 130 ILE A O 1
ATOM 940 N N . ASP A 1 131 ? 10.648 1.013 -11.43 1 98.94 131 ASP A N 1
ATOM 941 C CA . ASP A 1 131 ? 10.336 0.735 -12.828 1 98.94 131 ASP A CA 1
ATOM 942 C C . ASP A 1 131 ? 11.508 0.051 -13.531 1 98.94 131 ASP A C 1
ATOM 944 O O . ASP A 1 131 ? 12.547 0.669 -13.75 1 98.94 131 ASP A O 1
ATOM 948 N N . GLY A 1 132 ? 11.289 -1.153 -13.93 1 98.81 132 GLY A N 1
ATOM 949 C CA . GLY A 1 132 ? 12.352 -1.944 -14.531 1 98.81 132 GLY A CA 1
ATOM 950 C C . GLY A 1 132 ? 12.633 -1.572 -15.977 1 98.81 132 GLY A C 1
ATOM 951 O O . GLY A 1 132 ? 13.664 -1.945 -16.531 1 98.81 132 GLY A O 1
ATOM 952 N N . MET A 1 133 ? 11.766 -0.919 -16.594 1 98.5 133 MET A N 1
ATOM 953 C CA . MET A 1 133 ? 11.938 -0.489 -17.969 1 98.5 133 MET A CA 1
ATOM 954 C C . MET A 1 133 ? 12.211 -1.681 -18.891 1 98.5 133 MET A C 1
ATOM 956 O O . MET A 1 133 ? 13.172 -1.664 -19.672 1 98.5 133 MET A O 1
ATOM 960 N N . GLY A 1 134 ? 11.391 -2.639 -18.812 1 98.5 134 GLY A N 1
ATOM 961 C CA . GLY A 1 134 ? 11.672 -3.93 -19.422 1 98.5 134 GLY A CA 1
ATOM 962 C C . GLY A 1 134 ? 11.359 -3.973 -20.906 1 98.5 134 GLY A C 1
ATOM 963 O O . GLY A 1 134 ? 11.633 -4.973 -21.578 1 98.5 134 GLY A O 1
ATOM 964 N N . GLN A 1 135 ? 10.953 -2.904 -21.562 1 97.94 135 GLN A N 1
ATOM 965 C CA . GLN A 1 135 ? 10.391 -2.904 -22.906 1 97.94 135 GLN A CA 1
ATOM 966 C C . GLN A 1 135 ? 11.406 -3.406 -23.938 1 97.94 135 GLN A C 1
ATOM 968 O O . GLN A 1 135 ? 11.086 -4.258 -24.766 1 97.94 135 GLN A O 1
ATOM 973 N N . GLN A 1 136 ? 12.586 -2.918 -23.828 1 97.12 136 GLN A N 1
ATOM 974 C CA . GLN A 1 136 ? 13.594 -3.326 -24.797 1 97.12 136 GLN A CA 1
ATOM 975 C C . GLN A 1 136 ? 14.016 -4.777 -24.578 1 97.12 136 GLN A C 1
ATOM 977 O O . GLN A 1 136 ? 14.281 -5.5 -25.547 1 97.12 136 GLN A O 1
ATOM 982 N N . TRP A 1 137 ? 14.055 -5.168 -23.359 1 97.06 137 TRP A N 1
ATOM 983 C CA . TRP A 1 137 ? 14.359 -6.566 -23.047 1 97.06 137 TRP A CA 1
ATOM 984 C C . TRP A 1 137 ? 13.305 -7.488 -23.656 1 97.06 137 TRP A C 1
ATOM 986 O O . TRP A 1 137 ? 13.633 -8.516 -24.25 1 97.06 137 TRP A O 1
ATOM 996 N N . TRP A 1 138 ? 12.039 -7.117 -23.578 1 97.5 138 TRP A N 1
ATOM 997 C CA . TRP A 1 138 ? 10.93 -7.926 -24.078 1 97.5 138 TRP A CA 1
ATOM 998 C C . TRP A 1 138 ? 10.938 -7.98 -25.594 1 97.5 138 TRP A C 1
ATOM 1000 O O . TRP A 1 138 ? 10.648 -9.023 -26.188 1 97.5 138 TRP A O 1
ATOM 1010 N N . ALA A 1 139 ? 11.297 -6.867 -26.156 1 95.88 139 ALA A N 1
ATOM 1011 C CA . ALA A 1 139 ? 11.273 -6.762 -27.609 1 95.88 139 ALA A CA 1
ATOM 1012 C C . ALA A 1 139 ? 12.383 -7.594 -28.25 1 95.88 139 ALA A C 1
ATOM 1014 O O . ALA A 1 139 ? 12.242 -8.078 -29.375 1 95.88 139 ALA A O 1
ATOM 1015 N N . SER A 1 140 ? 13.438 -7.812 -27.516 1 94.44 140 SER A N 1
ATOM 1016 C CA . SER A 1 140 ? 14.617 -8.43 -28.109 1 94.44 140 SER A CA 1
ATOM 1017 C C . SER A 1 140 ? 14.648 -9.938 -27.828 1 94.44 140 SER A C 1
ATOM 1019 O O . SER A 1 140 ? 15.383 -10.672 -28.484 1 94.44 140 SER A O 1
ATOM 1021 N N . THR A 1 141 ? 13.914 -10.352 -26.906 1 94.69 141 THR A N 1
ATOM 1022 C CA . THR A 1 141 ? 14.016 -11.75 -26.5 1 94.69 141 THR A CA 1
ATOM 1023 C C . THR A 1 141 ? 13.445 -12.664 -27.594 1 94.69 141 THR A C 1
ATOM 1025 O O . THR A 1 141 ? 12.453 -12.328 -28.234 1 94.69 141 THR A O 1
ATOM 1028 N N . CYS A 1 142 ? 13.969 -13.844 -27.734 1 93.06 142 CYS A N 1
ATOM 1029 C CA . CYS A 1 142 ? 13.523 -14.828 -28.703 1 93.06 142 CYS A CA 1
ATOM 1030 C C . CYS A 1 142 ? 12.133 -15.352 -28.359 1 93.06 142 CYS A C 1
ATOM 1032 O O . CYS A 1 142 ? 11.477 -15.977 -29.203 1 93.06 142 CYS A O 1
ATOM 1034 N N . LYS A 1 143 ? 11.656 -15.094 -27.203 1 88 143 LYS A N 1
ATOM 1035 C CA . LYS A 1 143 ? 10.32 -15.5 -26.797 1 88 143 LYS A CA 1
ATOM 1036 C C . LYS A 1 143 ? 9.25 -14.688 -27.516 1 88 143 LYS A C 1
ATOM 1038 O O . LYS A 1 143 ? 8.141 -15.18 -27.75 1 88 143 LYS A O 1
ATOM 1043 N N . ARG A 1 144 ? 9.664 -13.508 -27.859 1 89.19 144 ARG A N 1
ATOM 1044 C CA . ARG A 1 144 ? 8.727 -12.625 -28.531 1 89.19 144 ARG A CA 1
ATOM 1045 C C . ARG A 1 144 ? 9.133 -12.414 -29.984 1 89.19 144 ARG A C 1
ATOM 1047 O O . ARG A 1 144 ? 8.297 -12.508 -30.891 1 89.19 144 ARG A O 1
ATOM 1054 N N . LYS A 1 145 ? 10.477 -12.102 -30.109 1 89.38 145 LYS A N 1
ATOM 1055 C CA . LYS A 1 145 ? 11.031 -11.906 -31.453 1 89.38 145 LYS A CA 1
ATOM 1056 C C . LYS A 1 145 ? 11.406 -13.242 -32.094 1 89.38 145 LYS A C 1
ATOM 1058 O O . LYS A 1 145 ? 12.477 -13.797 -31.812 1 89.38 145 LYS A O 1
ATOM 1063 N N . LYS A 1 146 ? 10.633 -13.633 -33.062 1 87.38 146 LYS A N 1
ATOM 1064 C CA . LYS A 1 146 ? 10.844 -14.961 -33.656 1 87.38 146 LYS A CA 1
ATOM 1065 C C . LYS A 1 146 ? 11.875 -14.914 -34.75 1 87.38 146 LYS A C 1
ATOM 1067 O O . LYS A 1 146 ? 12.367 -15.961 -35.188 1 87.38 146 LYS A O 1
ATOM 1072 N N . THR A 1 147 ? 12.234 -13.688 -35.156 1 90.88 147 THR A N 1
ATOM 1073 C CA . THR A 1 147 ? 13.227 -13.547 -36.219 1 90.88 147 THR A CA 1
ATOM 1074 C C . THR A 1 147 ? 14.609 -13.273 -35.625 1 90.88 147 THR A C 1
ATOM 1076 O O . THR A 1 147 ? 14.727 -12.586 -34.625 1 90.88 147 THR A O 1
ATOM 1079 N N . GLN A 1 148 ? 15.523 -13.797 -36.281 1 91 148 GLN A N 1
ATOM 1080 C CA . GLN A 1 148 ? 16.906 -13.578 -35.844 1 91 148 GLN A CA 1
ATOM 1081 C C . GLN A 1 148 ? 17.422 -12.219 -36.344 1 91 148 GLN A C 1
ATOM 1083 O O . GLN A 1 148 ? 17.031 -11.758 -37.406 1 91 148 GLN A O 1
ATOM 1088 N N . PRO A 1 149 ? 18.312 -11.367 -35.656 1 92.56 149 PRO A N 1
ATOM 1089 C CA . PRO A 1 149 ? 18.828 -11.82 -34.375 1 92.56 149 PRO A CA 1
ATOM 1090 C C . PRO A 1 149 ? 17.859 -11.539 -33.219 1 92.56 149 PRO A C 1
ATOM 1092 O O . PRO A 1 149 ? 17.188 -10.5 -33.219 1 92.56 149 PRO A O 1
ATOM 1095 N N . CYS A 1 150 ? 17.75 -12.477 -32.281 1 93.56 150 CYS A N 1
ATOM 1096 C CA . CYS A 1 150 ? 16.984 -12.297 -31.047 1 93.56 150 CYS A CA 1
ATOM 1097 C C . CYS A 1 150 ? 17.828 -12.68 -29.828 1 93.56 150 CYS A C 1
ATOM 1099 O O . CYS A 1 150 ? 18.891 -13.305 -29.969 1 93.56 150 CYS A O 1
ATOM 1101 N N . TYR A 1 151 ? 17.422 -12.164 -28.719 1 92.75 151 TYR A N 1
ATOM 1102 C CA . TYR A 1 151 ? 18.188 -12.383 -27.5 1 92.75 151 TYR A CA 1
ATOM 1103 C C . TYR A 1 151 ? 17.688 -13.617 -26.75 1 92.75 151 TYR A C 1
ATOM 1105 O O . TYR A 1 151 ? 16.531 -13.68 -26.344 1 92.75 151 TYR A O 1
ATOM 1113 N N . SER A 1 152 ? 18.562 -14.594 -26.469 1 91.69 152 SER A N 1
ATOM 1114 C CA . SER A 1 152 ? 18.188 -15.844 -25.812 1 91.69 152 SER A CA 1
ATOM 1115 C C . SER A 1 152 ? 18.812 -15.945 -24.422 1 91.69 152 SER A C 1
ATOM 1117 O O . SER A 1 152 ? 18.688 -16.969 -23.75 1 91.69 152 SER A O 1
ATOM 1119 N N . GLY A 1 153 ? 19.484 -14.898 -24 1 90.88 153 GLY A N 1
ATOM 1120 C CA . GLY A 1 153 ? 20.156 -14.922 -22.703 1 90.88 153 GLY A CA 1
ATOM 1121 C C . GLY A 1 153 ? 19.234 -14.578 -21.547 1 90.88 153 GLY A C 1
ATOM 1122 O O . GLY A 1 153 ? 18.047 -14.344 -21.75 1 90.88 153 GLY A O 1
ATOM 1123 N N . PRO A 1 154 ? 19.828 -14.688 -20.391 1 94 154 PRO A N 1
ATOM 1124 C CA . PRO A 1 154 ? 19.047 -14.344 -19.203 1 94 154 PRO A CA 1
ATOM 1125 C C . PRO A 1 154 ? 18.688 -12.859 -19.141 1 94 154 PRO A C 1
ATOM 1127 O O . PRO A 1 154 ? 19.406 -12.023 -19.688 1 94 154 PRO A O 1
ATOM 1130 N N . ARG A 1 155 ? 17.656 -12.531 -18.578 1 96.94 155 ARG A N 1
ATOM 1131 C CA . ARG A 1 155 ? 17.203 -11.164 -18.328 1 96.94 155 ARG A CA 1
ATOM 1132 C C . ARG A 1 155 ? 17.188 -10.867 -16.828 1 96.94 155 ARG A C 1
ATOM 1134 O O . ARG A 1 155 ? 17.047 -11.773 -16.016 1 96.94 155 ARG A O 1
ATOM 1141 N N . PRO A 1 156 ? 17.234 -9.617 -16.484 1 98 156 PRO A N 1
ATOM 1142 C CA . PRO A 1 156 ? 17.344 -9.266 -15.062 1 98 156 PRO A CA 1
ATOM 1143 C C . PRO A 1 156 ? 16.031 -9.461 -14.305 1 98 156 PRO A C 1
ATOM 1145 O O . PRO A 1 156 ? 14.961 -9.18 -14.844 1 98 156 PRO A O 1
ATOM 1148 N N . LYS A 1 157 ? 16.125 -10.031 -13.102 1 98.56 157 LYS A N 1
ATOM 1149 C CA . LYS A 1 157 ? 15.07 -9.844 -12.109 1 98.56 157 LYS A CA 1
ATOM 1150 C C . LYS A 1 157 ? 15.125 -8.445 -11.508 1 98.56 157 LYS A C 1
ATOM 1152 O O . LYS A 1 157 ? 16.188 -7.977 -11.109 1 98.56 157 LYS A O 1
ATOM 1157 N N . ALA A 1 158 ? 14.086 -7.75 -11.477 1 98.75 158 ALA A N 1
ATOM 1158 C CA . ALA A 1 158 ? 14.086 -6.332 -11.125 1 98.75 158 ALA A CA 1
ATOM 1159 C C . ALA A 1 158 ? 14.531 -6.121 -9.68 1 98.75 158 ALA A C 1
ATOM 1161 O O . ALA A 1 158 ? 15.609 -5.57 -9.43 1 98.75 158 ALA A O 1
ATOM 1162 N N . VAL A 1 159 ? 13.727 -6.582 -8.688 1 98.94 159 VAL A N 1
ATOM 1163 C CA . VAL A 1 159 ? 14.078 -6.516 -7.27 1 98.94 159 VAL A CA 1
ATOM 1164 C C . VAL A 1 159 ? 14.305 -7.926 -6.73 1 98.94 159 VAL A C 1
ATOM 1166 O O . VAL A 1 159 ? 13.367 -8.727 -6.652 1 98.94 159 VAL A O 1
ATOM 1169 N N . HIS A 1 160 ? 15.547 -8.219 -6.363 1 98.94 160 HIS A N 1
ATOM 1170 C CA . HIS A 1 160 ? 15.922 -9.57 -5.957 1 98.94 160 HIS A CA 1
ATOM 1171 C C . HIS A 1 160 ? 16.594 -9.57 -4.59 1 98.94 160 HIS A C 1
ATOM 1173 O O . HIS A 1 160 ? 17.672 -8.992 -4.418 1 98.94 160 HIS A O 1
ATOM 1179 N N . PHE A 1 161 ? 15.945 -10.164 -3.598 1 98.94 161 PHE A N 1
ATOM 1180 C CA . PHE A 1 161 ? 16.516 -10.391 -2.271 1 98.94 161 PHE A CA 1
ATOM 1181 C C . PHE A 1 161 ? 17.062 -11.805 -2.148 1 98.94 161 PHE A C 1
ATOM 1183 O O . PHE A 1 161 ? 16.359 -12.773 -2.432 1 98.94 161 PHE A O 1
ATOM 1190 N N . GLU A 1 162 ? 18.25 -11.914 -1.742 1 98.94 162 GLU A N 1
ATOM 1191 C CA . GLU A 1 162 ? 18.844 -13.234 -1.548 1 98.94 162 GLU A CA 1
ATOM 1192 C C . GLU A 1 162 ? 19.562 -13.32 -0.2 1 98.94 162 GLU A C 1
ATOM 1194 O O . GLU A 1 162 ? 20.297 -12.414 0.177 1 98.94 162 GLU A O 1
ATOM 1199 N N . GLU A 1 163 ? 19.328 -14.367 0.52 1 98.81 163 GLU A N 1
ATOM 1200 C CA . GLU A 1 163 ? 19.922 -14.617 1.828 1 98.81 163 GLU A CA 1
ATOM 1201 C C . GLU A 1 163 ? 19.609 -13.484 2.805 1 98.81 163 GLU A C 1
ATOM 1203 O O . GLU A 1 163 ? 20.5 -12.969 3.471 1 98.81 163 GLU A O 1
ATOM 1208 N N . CYS A 1 164 ? 18.328 -13.117 2.805 1 98.88 164 CYS A N 1
ATOM 1209 C CA . CYS A 1 164 ? 17.859 -12.055 3.686 1 98.88 164 CYS A CA 1
ATOM 1210 C C . CYS A 1 164 ? 16.844 -12.594 4.688 1 98.88 164 CYS A C 1
ATOM 1212 O O . CYS A 1 164 ? 16.188 -13.609 4.43 1 98.88 164 CYS A O 1
ATOM 1214 N N . ARG A 1 165 ? 16.781 -11.977 5.773 1 98.62 165 ARG A N 1
ATOM 1215 C CA . ARG A 1 165 ? 15.805 -12.312 6.805 1 98.62 165 ARG A CA 1
ATOM 1216 C C . ARG A 1 165 ? 15.055 -11.062 7.266 1 98.62 165 ARG A C 1
ATOM 1218 O O . ARG A 1 165 ? 15.641 -9.992 7.41 1 98.62 165 ARG A O 1
ATOM 1225 N N . GLU A 1 166 ? 13.742 -11.203 7.602 1 98.62 166 GLU A N 1
ATOM 1226 C CA . GLU A 1 166 ? 12.906 -10.117 8.109 1 98.62 166 GLU A CA 1
ATOM 1227 C C . GLU A 1 166 ? 12.883 -8.938 7.137 1 98.62 166 GLU A C 1
ATOM 1229 O O . GLU A 1 166 ? 13.141 -7.801 7.531 1 98.62 166 GLU A O 1
ATOM 1234 N N . VAL A 1 167 ? 12.516 -9.266 5.906 1 98.75 167 VAL A N 1
ATOM 1235 C CA . VAL A 1 167 ? 12.398 -8.258 4.855 1 98.75 167 VAL A CA 1
ATOM 1236 C C . VAL A 1 167 ? 10.93 -8.008 4.543 1 98.75 167 VAL A C 1
ATOM 1238 O O . VAL A 1 167 ? 10.125 -8.938 4.488 1 98.75 167 VAL A O 1
ATOM 1241 N N . SER A 1 168 ? 10.555 -6.727 4.457 1 98.88 168 SER A N 1
ATOM 1242 C CA . SER A 1 168 ? 9.195 -6.367 4.047 1 98.88 168 SER A CA 1
ATOM 1243 C C . SER A 1 168 ? 9.219 -5.402 2.863 1 98.88 168 SER A C 1
ATOM 1245 O O . SER A 1 168 ? 10.031 -4.473 2.828 1 98.88 168 SER A O 1
ATOM 1247 N N . VAL A 1 169 ? 8.438 -5.676 1.87 1 98.94 169 VAL A N 1
ATOM 1248 C CA . VAL A 1 169 ? 8.156 -4.789 0.75 1 98.94 169 VAL A CA 1
ATOM 1249 C C . VAL A 1 169 ? 6.668 -4.445 0.729 1 98.94 169 VAL A C 1
ATOM 1251 O O . VAL A 1 169 ? 5.828 -5.309 0.463 1 98.94 169 VAL A O 1
ATOM 1254 N N . GLN A 1 170 ? 6.375 -3.127 1.038 1 98.88 170 GLN A N 1
ATOM 1255 C CA . GLN A 1 170 ? 4.973 -2.785 1.256 1 98.88 170 GLN A CA 1
ATOM 1256 C C . GLN A 1 170 ? 4.633 -1.436 0.633 1 98.88 170 GLN A C 1
ATOM 1258 O O . GLN A 1 170 ? 5.398 -0.478 0.756 1 98.88 170 GLN A O 1
ATOM 1263 N N . GLY A 1 171 ? 3.586 -1.347 0.006 1 98.75 171 GLY A N 1
ATOM 1264 C CA . GLY A 1 171 ? 2.973 -0.075 -0.341 1 98.75 171 GLY A CA 1
ATOM 1265 C C . GLY A 1 171 ? 3.701 0.653 -1.456 1 98.75 171 GLY A C 1
ATOM 1266 O O . GLY A 1 171 ? 3.658 1.883 -1.532 1 98.75 171 GLY A O 1
ATOM 1267 N N . VAL A 1 172 ? 4.449 -0.101 -2.334 1 98.81 172 VAL A N 1
ATOM 1268 C CA . VAL A 1 172 ? 5.082 0.519 -3.492 1 98.81 172 VAL A CA 1
ATOM 1269 C C . VAL A 1 172 ? 4.523 -0.093 -4.777 1 98.81 172 VAL A C 1
ATOM 1271 O O . VAL A 1 172 ? 3.826 -1.109 -4.734 1 98.81 172 VAL A O 1
ATOM 1274 N N . THR A 1 173 ? 4.793 0.579 -5.836 1 98.88 173 THR A N 1
ATOM 1275 C CA . THR A 1 173 ? 4.48 0.05 -7.16 1 98.88 173 THR A CA 1
ATOM 1276 C C . THR A 1 173 ? 5.727 -0.549 -7.805 1 98.88 173 THR A C 1
ATOM 1278 O O . THR A 1 173 ? 6.773 0.099 -7.871 1 98.88 173 THR A O 1
ATOM 1281 N N . LEU A 1 174 ? 5.652 -1.762 -8.234 1 98.94 174 LEU A N 1
ATOM 1282 C CA . LEU A 1 174 ? 6.656 -2.43 -9.055 1 98.94 174 LEU A CA 1
ATOM 1283 C C . LEU A 1 174 ? 6.156 -2.611 -10.484 1 98.94 174 LEU A C 1
ATOM 1285 O O . LEU A 1 174 ? 5.117 -3.236 -10.711 1 98.94 174 LEU A O 1
ATOM 1289 N N . GLN A 1 175 ? 6.914 -2.033 -11.445 1 98.88 175 GLN A N 1
ATOM 1290 C CA . GLN A 1 175 ? 6.328 -2.135 -12.781 1 98.88 175 GLN A CA 1
ATOM 1291 C C . GLN A 1 175 ? 7.402 -2.393 -13.836 1 98.88 175 GLN A C 1
ATOM 1293 O O . GLN A 1 175 ? 8.555 -1.99 -13.664 1 98.88 175 GLN A O 1
ATOM 1298 N N . ASN A 1 176 ? 7.074 -3.117 -14.805 1 98.81 176 ASN A N 1
ATOM 1299 C CA . ASN A 1 176 ? 7.809 -3.314 -16.047 1 98.81 176 ASN A CA 1
ATOM 1300 C C . ASN A 1 176 ? 9.188 -3.924 -15.797 1 98.81 176 ASN A C 1
ATOM 1302 O O . ASN A 1 176 ? 10.188 -3.443 -16.328 1 98.81 176 ASN A O 1
ATOM 1306 N N . ALA A 1 177 ? 9.148 -4.91 -15.008 1 98.75 177 ALA A N 1
ATOM 1307 C CA . ALA A 1 177 ? 10.398 -5.625 -14.781 1 98.75 177 ALA A CA 1
ATOM 1308 C C . ALA A 1 177 ? 10.898 -6.277 -16.062 1 98.75 177 ALA A C 1
ATOM 1310 O O . ALA A 1 177 ? 10.102 -6.668 -16.922 1 98.75 177 ALA A O 1
ATOM 1311 N N . GLN A 1 178 ? 12.172 -6.445 -16.203 1 98.44 178 GLN A N 1
ATOM 1312 C CA . GLN A 1 178 ? 12.75 -7.125 -17.359 1 98.44 178 GLN A CA 1
ATOM 1313 C C . GLN A 1 178 ? 12.352 -8.594 -17.391 1 98.44 178 GLN A C 1
ATOM 1315 O O . GLN A 1 178 ? 12.047 -9.141 -18.453 1 98.44 178 GLN A O 1
ATOM 1320 N N . GLN A 1 179 ? 12.336 -9.195 -16.266 1 98.25 179 GLN A N 1
ATOM 1321 C CA . GLN A 1 179 ? 11.828 -10.547 -16.047 1 98.25 179 GLN A CA 1
ATOM 1322 C C . GLN A 1 179 ? 10.898 -10.594 -14.852 1 98.25 179 GLN A C 1
ATOM 1324 O O . GLN A 1 179 ? 9.781 -10.07 -14.898 1 98.25 179 GLN A O 1
ATOM 1329 N N . PHE A 1 180 ? 11.391 -11.133 -13.695 1 98.75 180 PHE A N 1
ATOM 1330 C CA . PHE A 1 180 ? 10.57 -11.18 -12.492 1 98.75 180 PHE A CA 1
ATOM 1331 C C . PHE A 1 180 ? 10.539 -9.828 -11.797 1 98.75 180 PHE A C 1
ATOM 1333 O O . PHE A 1 180 ? 11.547 -9.117 -11.766 1 98.75 180 PHE A O 1
ATOM 1340 N N . GLN A 1 181 ? 9.375 -9.477 -11.25 1 98.88 181 GLN A N 1
ATOM 1341 C CA . GLN A 1 181 ? 9.234 -8.18 -10.594 1 98.88 181 GLN A CA 1
ATOM 1342 C C . GLN A 1 181 ? 9.883 -8.188 -9.211 1 98.88 181 GLN A C 1
ATOM 1344 O O . GLN A 1 181 ? 10.781 -7.383 -8.938 1 98.88 181 GLN A O 1
ATOM 1349 N N . LEU A 1 182 ? 9.445 -9.07 -8.312 1 98.94 182 LEU A N 1
ATOM 1350 C CA . LEU A 1 182 ? 9.945 -9.219 -6.945 1 98.94 182 LEU A CA 1
ATOM 1351 C C . LEU A 1 182 ? 10.312 -10.664 -6.652 1 98.94 182 LEU A C 1
ATOM 1353 O O . LEU A 1 182 ? 9.484 -11.562 -6.785 1 98.94 182 LEU A O 1
ATOM 1357 N N . THR A 1 183 ? 11.57 -10.875 -6.246 1 98.94 183 THR A N 1
ATOM 1358 C CA . THR A 1 183 ? 12.055 -12.234 -6.027 1 98.94 183 THR A CA 1
ATOM 1359 C C . THR A 1 183 ? 12.695 -12.367 -4.648 1 98.94 183 THR A C 1
ATOM 1361 O O . THR A 1 183 ? 13.469 -11.5 -4.23 1 98.94 183 THR A O 1
A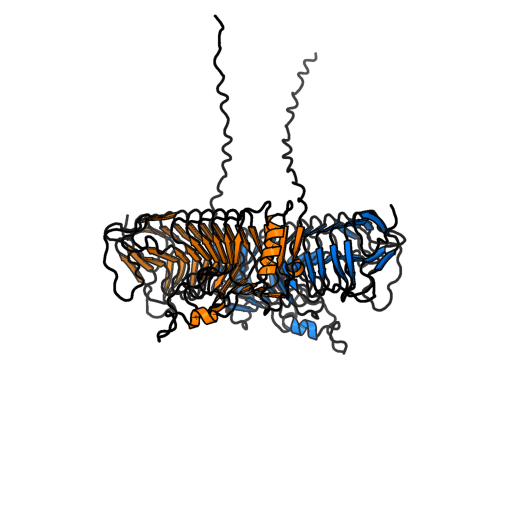TOM 1364 N N . PHE A 1 184 ? 12.344 -13.43 -3.945 1 98.94 184 PHE A N 1
ATOM 1365 C CA . PHE A 1 184 ? 13.023 -13.836 -2.723 1 98.94 184 PHE A CA 1
ATOM 1366 C C . PHE A 1 184 ? 13.695 -15.195 -2.898 1 98.94 184 PHE A C 1
ATOM 1368 O O . PHE A 1 184 ? 13.031 -16.188 -3.238 1 98.94 184 PHE A O 1
ATOM 1375 N N . THR A 1 185 ? 14.953 -15.242 -2.719 1 98.88 185 THR A N 1
ATOM 1376 C CA . THR A 1 185 ? 15.727 -16.484 -2.795 1 98.88 185 THR A CA 1
ATOM 1377 C C . THR A 1 185 ? 16.469 -16.734 -1.488 1 98.88 185 THR A C 1
ATOM 1379 O O . THR A 1 185 ? 17.25 -15.891 -1.038 1 98.88 185 THR A O 1
ATOM 1382 N N . ARG A 1 186 ? 16.25 -17.828 -0.864 1 98.88 186 ARG A N 1
ATOM 1383 C CA . ARG A 1 186 ? 16.906 -18.203 0.387 1 98.88 186 ARG A CA 1
ATOM 1384 C C . ARG A 1 186 ? 16.672 -17.156 1.461 1 98.88 186 ARG A C 1
ATOM 1386 O O . ARG A 1 186 ? 17.625 -16.688 2.104 1 98.88 186 ARG A O 1
ATOM 1393 N N . CYS A 1 187 ? 15.461 -16.75 1.518 1 98.88 187 CYS A N 1
ATOM 1394 C CA . CYS A 1 187 ? 15.047 -15.781 2.531 1 98.88 187 CYS A CA 1
ATOM 1395 C C . CYS A 1 187 ? 14.141 -16.422 3.568 1 98.88 187 CYS A C 1
ATOM 1397 O O . CYS A 1 187 ? 13.688 -17.562 3.383 1 98.88 187 CYS A O 1
ATOM 1399 N N . SER A 1 188 ? 14.047 -15.805 4.656 1 98.81 188 SER A N 1
ATOM 1400 C CA . SER A 1 188 ? 13.102 -16.219 5.688 1 98.81 188 SER A CA 1
ATOM 1401 C C . SER A 1 188 ? 12.414 -15.023 6.332 1 98.81 188 SER A C 1
ATOM 1403 O O . SER A 1 188 ? 13.031 -13.977 6.512 1 98.81 188 SER A O 1
ATOM 1405 N N . CYS A 1 189 ? 11.141 -15.172 6.738 1 98.75 189 CYS A N 1
ATOM 1406 C CA . CYS A 1 189 ? 10.359 -14.117 7.371 1 98.75 189 CYS A CA 1
ATOM 1407 C C . CYS A 1 189 ? 10.242 -12.898 6.465 1 98.75 189 CYS A C 1
ATOM 1409 O O . CYS A 1 189 ? 10.695 -11.812 6.82 1 98.75 189 CYS A O 1
ATOM 1411 N N . VAL A 1 190 ? 9.57 -13.102 5.344 1 98.75 190 VAL A N 1
ATOM 1412 C CA . VAL A 1 190 ? 9.453 -12.008 4.387 1 98.75 190 VAL A CA 1
ATOM 1413 C C . VAL A 1 190 ? 7.98 -11.648 4.188 1 98.75 190 VAL A C 1
ATOM 1415 O O . VAL A 1 190 ? 7.098 -12.492 4.387 1 98.75 190 VAL A O 1
ATOM 1418 N N . LYS A 1 191 ? 7.734 -10.398 3.928 1 98.88 191 LYS A N 1
ATOM 1419 C CA . LYS A 1 191 ? 6.395 -9.859 3.697 1 98.88 191 LYS A CA 1
ATOM 1420 C C . LYS A 1 191 ? 6.344 -9.047 2.408 1 98.88 191 LYS A C 1
ATOM 1422 O O . LYS A 1 191 ? 7.238 -8.242 2.139 1 98.88 191 LYS A O 1
ATOM 1427 N N . ALA A 1 192 ? 5.387 -9.297 1.568 1 98.94 192 ALA A N 1
ATOM 1428 C CA . ALA A 1 192 ? 5.031 -8.508 0.394 1 98.94 192 ALA A CA 1
ATOM 1429 C C . ALA A 1 192 ? 3.553 -8.133 0.412 1 98.94 192 ALA A C 1
ATOM 1431 O O . ALA A 1 192 ? 2.691 -8.961 0.109 1 98.94 192 ALA A O 1
ATOM 1432 N N . SER A 1 193 ? 3.289 -6.828 0.771 1 98.88 193 SER A N 1
ATOM 1433 C CA . SER A 1 193 ? 1.895 -6.477 1.016 1 98.88 193 SER A CA 1
ATOM 1434 C C . SER A 1 193 ? 1.562 -5.105 0.437 1 98.88 193 SER A C 1
ATOM 1436 O O . SER A 1 193 ? 2.428 -4.23 0.36 1 98.88 193 SER A O 1
ATOM 1438 N N . PHE A 1 194 ? 0.305 -4.926 0.042 1 98.81 194 PHE A N 1
ATOM 1439 C CA . PHE A 1 194 ? -0.235 -3.654 -0.427 1 98.81 194 PHE A CA 1
ATOM 1440 C C . PHE A 1 194 ? 0.521 -3.164 -1.655 1 98.81 194 PHE A C 1
ATOM 1442 O O . PHE A 1 194 ? 0.747 -1.962 -1.814 1 98.81 194 PHE A O 1
ATOM 1449 N N . LEU A 1 195 ? 0.984 -4.102 -2.459 1 98.88 195 LEU A N 1
ATOM 1450 C CA . LEU A 1 195 ? 1.751 -3.758 -3.65 1 98.88 195 LEU A CA 1
ATOM 1451 C C . LEU A 1 195 ? 0.839 -3.631 -4.867 1 98.88 195 LEU A C 1
ATOM 1453 O O . LEU A 1 195 ? -0.2 -4.293 -4.941 1 98.88 195 LEU A O 1
ATOM 1457 N N . ARG A 1 196 ? 1.184 -2.76 -5.688 1 98.75 196 ARG A N 1
ATOM 1458 C CA . ARG A 1 196 ? 0.738 -2.787 -7.078 1 98.75 196 ARG A CA 1
ATOM 1459 C C . ARG A 1 196 ? 1.846 -3.287 -8 1 98.75 196 ARG A C 1
ATOM 1461 O O . ARG A 1 196 ? 2.887 -2.641 -8.133 1 98.75 196 ARG A O 1
ATOM 1468 N N . VAL A 1 197 ? 1.678 -4.422 -8.57 1 98.88 197 VAL A N 1
ATOM 1469 C CA . VAL A 1 197 ? 2.678 -5.031 -9.445 1 98.88 197 VAL A CA 1
ATOM 1470 C C . VAL A 1 197 ? 2.133 -5.129 -10.867 1 98.88 197 VAL A C 1
ATOM 1472 O O . VAL A 1 197 ? 1.169 -5.852 -11.125 1 98.88 197 VAL A O 1
ATOM 1475 N N . VAL A 1 198 ? 2.803 -4.406 -11.836 1 98.69 198 VAL A N 1
ATOM 1476 C CA . VAL A 1 198 ? 2.141 -4.258 -13.125 1 98.69 198 VAL A CA 1
ATOM 1477 C C . VAL A 1 198 ? 3.16 -4.418 -14.25 1 98.69 198 VAL A C 1
ATOM 1479 O O . VAL A 1 198 ? 4.273 -3.895 -14.172 1 98.69 198 VAL A O 1
ATOM 1482 N N . ALA A 1 199 ? 2.844 -5.117 -15.242 1 98.75 199 ALA A N 1
ATOM 1483 C CA . ALA A 1 199 ? 3.502 -5.234 -16.547 1 98.75 199 ALA A CA 1
ATOM 1484 C C . ALA A 1 199 ? 2.504 -5.609 -17.625 1 98.75 199 ALA A C 1
ATOM 1486 O O . ALA A 1 199 ? 1.43 -6.141 -17.344 1 98.75 199 ALA A O 1
ATOM 1487 N N . PRO A 1 200 ? 2.85 -5.328 -18.891 1 98.12 200 PRO A N 1
ATOM 1488 C CA . PRO A 1 200 ? 1.931 -5.73 -19.953 1 98.12 200 PRO A CA 1
ATOM 1489 C C . PRO A 1 200 ? 1.639 -7.23 -19.953 1 98.12 200 PRO A C 1
ATOM 1491 O O . PRO A 1 200 ? 2.527 -8.039 -19.656 1 98.12 200 PRO A O 1
ATOM 1494 N N . ALA A 1 201 ? 0.386 -7.543 -20.359 1 97.5 201 ALA A N 1
ATOM 1495 C CA . ALA A 1 201 ? -0.086 -8.922 -20.359 1 97.5 201 ALA A CA 1
ATOM 1496 C C . ALA A 1 201 ? 0.794 -9.812 -21.234 1 97.5 201 ALA A C 1
ATOM 1498 O O . ALA A 1 201 ? 0.889 -11.023 -21 1 97.5 201 ALA A O 1
ATOM 1499 N N . ASP A 1 202 ? 1.41 -9.188 -22.234 1 96.88 202 ASP A N 1
ATOM 1500 C CA . ASP A 1 202 ? 2.207 -9.977 -23.172 1 96.88 202 ASP A CA 1
ATOM 1501 C C . ASP A 1 202 ? 3.693 -9.898 -22.828 1 96.88 202 ASP A C 1
ATOM 1503 O O . ASP A 1 202 ? 4.539 -10.312 -23.625 1 96.88 202 ASP A O 1
ATOM 1507 N N . SER A 1 203 ? 4.039 -9.281 -21.672 1 97.94 203 SER A N 1
ATOM 1508 C CA . SER A 1 203 ? 5.434 -9.227 -21.234 1 97.94 203 SER A CA 1
ATOM 1509 C C . SER A 1 203 ? 5.926 -10.602 -20.797 1 97.94 203 SER A C 1
ATOM 1511 O O . SER A 1 203 ? 5.332 -11.219 -19.906 1 97.94 203 SER A O 1
ATOM 1513 N N . PRO A 1 204 ? 6.988 -11.086 -21.406 1 96.94 204 PRO A N 1
ATOM 1514 C CA . PRO A 1 204 ? 7.406 -12.461 -21.094 1 96.94 204 PRO A CA 1
ATOM 1515 C C . PRO A 1 204 ? 8.109 -12.578 -19.75 1 96.94 204 PRO A C 1
ATOM 1517 O O . PRO A 1 204 ? 9.039 -11.82 -19.469 1 96.94 204 PRO A O 1
ATOM 1520 N N . ASN A 1 205 ? 7.75 -13.5 -18.953 1 97.12 205 ASN A N 1
ATOM 1521 C CA . ASN A 1 205 ? 8.406 -13.922 -17.719 1 97.12 205 ASN A CA 1
ATOM 1522 C C . ASN A 1 205 ? 8.391 -12.812 -16.672 1 97.12 205 ASN A C 1
ATOM 1524 O O . ASN A 1 205 ? 9.391 -12.594 -15.984 1 97.12 205 ASN A O 1
ATOM 1528 N N . THR A 1 206 ? 7.34 -12.078 -16.625 1 98.38 206 THR A N 1
ATOM 1529 C CA . THR A 1 206 ? 7.27 -10.984 -15.664 1 98.38 206 THR A CA 1
ATOM 1530 C C . THR A 1 206 ? 6.469 -11.398 -14.43 1 98.38 206 THR A C 1
ATOM 1532 O O . THR A 1 206 ? 5.57 -10.68 -13.992 1 98.38 206 THR A O 1
ATOM 1535 N N . ASP A 1 207 ? 6.848 -12.586 -13.844 1 98.69 207 ASP A N 1
ATOM 1536 C CA . ASP A 1 207 ? 6.219 -13.016 -12.594 1 98.69 207 ASP A CA 1
ATOM 1537 C C . ASP A 1 207 ? 6.129 -11.867 -11.594 1 98.69 207 ASP A C 1
ATOM 1539 O O . ASP A 1 207 ? 7.07 -11.078 -11.461 1 98.69 207 ASP A O 1
ATOM 1543 N N . GLY A 1 208 ? 4.98 -11.742 -10.93 1 98.88 208 GLY A N 1
ATOM 1544 C CA . GLY A 1 208 ? 4.801 -10.672 -9.953 1 98.88 208 GLY A CA 1
ATOM 1545 C C . GLY A 1 208 ? 5.66 -10.844 -8.719 1 98.88 208 GLY A C 1
ATOM 1546 O O . GLY A 1 208 ? 6.586 -10.062 -8.484 1 98.88 208 GLY A O 1
ATOM 1547 N N . ILE A 1 209 ? 5.359 -11.906 -7.934 1 98.94 209 ILE A N 1
ATOM 1548 C CA . ILE A 1 209 ? 6.137 -12.266 -6.754 1 98.94 209 ILE A CA 1
ATOM 1549 C C . ILE A 1 209 ? 6.613 -13.711 -6.871 1 98.94 209 ILE A C 1
ATOM 1551 O O . ILE A 1 209 ? 5.801 -14.633 -6.988 1 98.94 209 ILE A O 1
ATOM 1555 N N . HIS A 1 210 ? 7.922 -13.883 -6.805 1 98.94 210 HIS A N 1
ATOM 1556 C CA . HIS A 1 210 ? 8.531 -15.188 -7.031 1 98.94 210 HIS A CA 1
ATOM 1557 C C . HIS A 1 210 ? 9.32 -15.641 -5.816 1 98.94 210 HIS A C 1
ATOM 1559 O O . HIS A 1 210 ? 10.172 -14.906 -5.309 1 98.94 210 HIS A O 1
ATOM 1565 N N . LEU A 1 211 ? 9.086 -16.891 -5.387 1 98.94 211 LEU A N 1
ATOM 1566 C CA . LEU A 1 211 ? 9.758 -17.453 -4.219 1 98.94 211 LEU A CA 1
ATOM 1567 C C . LEU A 1 211 ? 10.617 -18.641 -4.609 1 98.94 211 LEU A C 1
ATOM 1569 O O . LEU A 1 211 ? 10.195 -19.5 -5.391 1 98.94 211 LEU A O 1
ATOM 1573 N N . ASN A 1 212 ? 11.773 -18.641 -4.109 1 98.56 212 ASN A N 1
ATOM 1574 C CA . ASN A 1 212 ? 12.688 -19.781 -4.203 1 98.56 212 ASN A CA 1
ATOM 1575 C C . ASN A 1 212 ? 13.422 -20.016 -2.889 1 98.56 212 ASN A C 1
ATOM 1577 O O . ASN A 1 212 ? 14.023 -19.094 -2.332 1 98.56 212 ASN A O 1
ATOM 1581 N N . ASP A 1 213 ? 13.383 -21.203 -2.385 1 98.62 213 ASP A N 1
ATOM 1582 C CA . ASP A 1 213 ? 14.094 -21.562 -1.161 1 98.62 213 ASP A CA 1
ATOM 1583 C C . ASP A 1 213 ? 13.805 -20.547 -0.052 1 98.62 213 ASP A C 1
ATOM 1585 O O . ASP A 1 213 ? 14.727 -20.016 0.568 1 98.62 213 ASP A O 1
ATOM 1589 N N . THR A 1 214 ? 12.531 -20.25 0.14 1 98.88 214 THR A N 1
ATOM 1590 C CA . THR A 1 214 ? 12.141 -19.203 1.061 1 98.88 214 THR A CA 1
ATOM 1591 C C . THR A 1 214 ? 11.023 -19.672 1.988 1 98.88 214 THR A C 1
ATOM 1593 O O . THR A 1 214 ? 10.102 -20.375 1.555 1 98.88 214 THR A O 1
ATOM 1596 N N . SER A 1 215 ? 11.148 -19.312 3.26 1 98.81 215 SER A N 1
ATOM 1597 C CA . SER A 1 215 ? 10.164 -19.797 4.227 1 98.81 215 SER A CA 1
ATOM 1598 C C . SER A 1 215 ? 9.594 -18.641 5.051 1 98.81 215 SER A C 1
ATOM 1600 O O . SER A 1 215 ? 10.195 -17.562 5.125 1 98.81 215 SER A O 1
ATOM 1602 N N . HIS A 1 216 ? 8.469 -18.859 5.738 1 98.88 216 HIS A N 1
ATOM 1603 C CA . HIS A 1 216 ? 7.773 -17.859 6.539 1 98.88 216 HIS A CA 1
ATOM 1604 C C . HIS A 1 216 ? 7.477 -16.609 5.723 1 98.88 216 HIS A C 1
ATOM 1606 O O . HIS A 1 216 ? 8.023 -15.547 6 1 98.88 216 HIS A O 1
ATOM 1612 N N . VAL A 1 217 ? 6.52 -16.828 4.781 1 98.88 217 VAL A N 1
ATOM 1613 C CA . VAL A 1 217 ? 6.242 -15.805 3.779 1 98.88 217 VAL A CA 1
ATOM 1614 C C . VAL A 1 217 ? 4.793 -15.344 3.91 1 98.88 217 VAL A C 1
ATOM 1616 O O . VAL A 1 217 ? 3.883 -16.156 4.082 1 98.88 217 VAL A O 1
ATOM 1619 N N . ARG A 1 218 ? 4.582 -14.047 3.916 1 98.88 218 ARG A N 1
ATOM 1620 C CA . ARG A 1 218 ? 3.256 -13.445 3.842 1 98.88 218 ARG A CA 1
ATOM 1621 C C . ARG A 1 218 ? 3.123 -12.57 2.598 1 98.88 218 ARG A C 1
ATOM 1623 O O . ARG A 1 218 ? 3.832 -11.57 2.455 1 98.88 218 ARG A O 1
ATOM 1630 N N . ILE A 1 219 ? 2.26 -12.922 1.697 1 98.88 219 ILE A N 1
ATOM 1631 C CA . ILE A 1 219 ? 1.899 -12.172 0.499 1 98.88 219 ILE A CA 1
ATOM 1632 C C . ILE A 1 219 ? 0.43 -11.766 0.569 1 98.88 219 ILE A C 1
ATOM 1634 O O . ILE A 1 219 ? -0.458 -12.57 0.266 1 98.88 219 ILE A O 1
ATOM 1638 N N . THR A 1 220 ? 0.187 -10.453 0.977 1 98.75 220 THR A N 1
ATOM 1639 C CA . THR A 1 220 ? -1.19 -10.109 1.318 1 98.75 220 THR A CA 1
ATOM 1640 C C . THR A 1 220 ? -1.586 -8.773 0.699 1 98.75 220 THR A C 1
ATOM 1642 O O . THR A 1 220 ? -0.77 -7.852 0.622 1 98.75 220 THR A O 1
ATOM 1645 N N . ASP A 1 221 ? -2.836 -8.656 0.237 1 98.69 221 ASP A N 1
ATOM 1646 C CA . ASP A 1 221 ? -3.473 -7.402 -0.147 1 98.69 221 ASP A CA 1
ATOM 1647 C C . ASP A 1 221 ? -2.76 -6.77 -1.339 1 98.69 221 ASP A C 1
ATOM 1649 O O . ASP A 1 221 ? -2.5 -5.562 -1.344 1 98.69 221 ASP A O 1
ATOM 1653 N N . ASN A 1 222 ? -2.369 -7.648 -2.279 1 98.81 222 ASN A N 1
ATOM 1654 C CA . ASN A 1 222 ? -1.672 -7.152 -3.463 1 98.81 222 ASN A CA 1
ATOM 1655 C C . ASN A 1 222 ? -2.598 -7.09 -4.676 1 98.81 222 ASN A C 1
ATOM 1657 O O . ASN A 1 222 ? -3.49 -7.926 -4.82 1 98.81 222 ASN A O 1
ATOM 1661 N N . LEU A 1 223 ? -2.402 -6.117 -5.492 1 98.88 223 LEU A N 1
ATOM 1662 C CA . LEU A 1 223 ? -2.951 -6.035 -6.84 1 98.88 223 LEU A CA 1
ATOM 1663 C C . LEU A 1 223 ? -1.884 -6.359 -7.879 1 98.88 223 LEU A C 1
ATOM 1665 O O . LEU A 1 223 ? -0.957 -5.574 -8.086 1 98.88 223 LEU A O 1
ATOM 1669 N N . ILE A 1 224 ? -2.033 -7.484 -8.57 1 98.88 224 ILE A N 1
ATOM 1670 C CA . ILE A 1 224 ? -0.975 -7.961 -9.453 1 98.88 224 ILE A CA 1
ATOM 1671 C C . ILE A 1 224 ? -1.535 -8.195 -10.852 1 98.88 224 ILE A C 1
ATOM 1673 O O . ILE A 1 224 ? -2.461 -8.984 -11.039 1 98.88 224 ILE A O 1
ATOM 1677 N N . SER A 1 225 ? -1.039 -7.52 -11.836 1 98.62 225 SER A N 1
ATOM 1678 C CA . SER A 1 225 ? -1.382 -7.645 -13.242 1 98.62 225 SER A CA 1
ATOM 1679 C C . SER A 1 225 ? -0.13 -7.691 -14.117 1 98.62 225 SER A C 1
ATOM 1681 O O . SER A 1 225 ? 0.463 -6.652 -14.414 1 98.62 225 SER A O 1
ATOM 1683 N N . THR A 1 226 ? 0.271 -8.836 -14.547 1 98.5 226 THR A N 1
ATOM 1684 C CA . THR A 1 226 ? 1.542 -8.984 -15.25 1 98.5 226 THR A CA 1
ATOM 1685 C C . THR A 1 226 ? 1.391 -9.906 -16.453 1 98.5 226 THR A C 1
ATOM 1687 O O . THR A 1 226 ? 0.274 -10.172 -16.906 1 98.5 226 THR A O 1
ATOM 1690 N N . GLY A 1 227 ? 2.562 -10.25 -17.062 1 98.25 227 GLY A N 1
ATOM 1691 C CA . GLY A 1 227 ? 2.537 -11.109 -18.234 1 98.25 227 GLY A CA 1
ATOM 1692 C C . GLY A 1 227 ? 2.834 -12.562 -17.906 1 98.25 227 GLY A C 1
ATOM 1693 O O . GLY A 1 227 ? 2.951 -13.391 -18.812 1 98.25 227 GLY A O 1
ATOM 1694 N N . ASP A 1 228 ? 2.906 -12.852 -16.656 1 98.19 228 ASP A N 1
ATOM 1695 C CA . ASP A 1 228 ? 3.197 -14.211 -16.219 1 98.19 228 ASP A CA 1
ATOM 1696 C C . ASP A 1 228 ? 2.531 -14.516 -14.875 1 98.19 228 ASP A C 1
ATOM 1698 O O . ASP A 1 228 ? 1.399 -14.094 -14.633 1 98.19 228 ASP A O 1
ATOM 1702 N N . ASP A 1 229 ? 3.08 -15.453 -14.047 1 98.69 229 ASP A N 1
ATOM 1703 C CA . ASP A 1 229 ? 2.438 -15.805 -12.789 1 98.69 229 ASP A CA 1
ATOM 1704 C C . ASP A 1 229 ? 2.318 -14.586 -11.875 1 98.69 229 ASP A C 1
ATOM 1706 O O . ASP A 1 229 ? 3.264 -13.805 -11.75 1 98.69 229 ASP A O 1
ATOM 1710 N N . CYS A 1 230 ? 1.107 -14.383 -11.273 1 98.81 230 CYS A N 1
ATOM 1711 C CA . CYS A 1 230 ? 0.983 -13.352 -10.25 1 98.81 230 CYS A CA 1
ATOM 1712 C C . CYS A 1 230 ? 1.852 -13.672 -9.039 1 98.81 230 CYS A C 1
ATOM 1714 O O . CYS A 1 230 ? 2.578 -12.812 -8.547 1 98.81 230 CYS A O 1
ATOM 1716 N N . VAL A 1 231 ? 1.746 -14.906 -8.609 1 98.94 231 VAL A N 1
ATOM 1717 C CA . VAL A 1 231 ? 2.596 -15.445 -7.551 1 98.94 231 VAL A CA 1
ATOM 1718 C C . VAL A 1 231 ? 3.129 -16.812 -7.969 1 98.94 231 VAL A C 1
ATOM 1720 O O . VAL A 1 231 ? 2.371 -17.656 -8.453 1 98.94 231 VAL A O 1
ATOM 1723 N N . SER A 1 232 ? 4.391 -16.969 -7.797 1 98.75 232 SER A N 1
ATOM 1724 C CA . SER A 1 232 ? 5 -18.266 -8.109 1 98.75 232 SER A CA 1
ATOM 1725 C C . SER A 1 232 ? 5.961 -18.703 -7.012 1 98.75 232 SER A C 1
ATOM 1727 O O . SER A 1 232 ? 6.602 -17.859 -6.371 1 98.75 232 SER A O 1
ATOM 1729 N N . MET A 1 233 ? 5.98 -19.969 -6.746 1 98.12 233 MET A N 1
ATOM 1730 C CA . MET A 1 233 ? 6.934 -20.547 -5.801 1 98.12 233 MET A CA 1
ATOM 1731 C C . MET A 1 233 ? 7.547 -21.828 -6.352 1 98.12 233 MET A C 1
ATOM 1733 O O . MET A 1 233 ? 6.828 -22.734 -6.777 1 98.12 233 MET A O 1
ATOM 1737 N N . VAL A 1 234 ? 8.789 -21.844 -6.301 1 96.38 234 VAL A N 1
ATOM 1738 C CA . VAL A 1 234 ? 9.5 -23.016 -6.77 1 96.38 234 VAL A CA 1
ATOM 1739 C C . VAL A 1 234 ? 10.07 -23.781 -5.574 1 96.38 234 VAL A C 1
ATOM 1741 O O . VAL A 1 234 ? 9.523 -23.734 -4.473 1 96.38 234 VAL A O 1
ATOM 1744 N N . GLY A 1 235 ? 11.133 -24.484 -5.703 1 94.44 235 GLY A N 1
ATOM 1745 C CA . GLY A 1 235 ? 11.539 -25.5 -4.75 1 94.44 235 GLY A CA 1
ATOM 1746 C C . GLY A 1 235 ? 11.922 -24.938 -3.396 1 94.44 235 GLY A C 1
ATOM 1747 O O . GLY A 1 235 ? 12.43 -23.812 -3.307 1 94.44 235 GLY A O 1
ATOM 1748 N N . ASN A 1 236 ? 11.578 -25.625 -2.428 1 97.5 236 ASN A N 1
ATOM 1749 C CA . ASN A 1 236 ? 12.039 -25.469 -1.052 1 97.5 236 ASN A CA 1
ATOM 1750 C C . ASN A 1 236 ? 11.43 -24.219 -0.401 1 97.5 236 ASN A C 1
ATOM 1752 O O . ASN A 1 236 ? 12.148 -23.406 0.18 1 97.5 236 ASN A O 1
ATOM 1756 N N . CYS A 1 237 ? 10.125 -24.109 -0.592 1 98.75 237 CYS A N 1
ATOM 1757 C CA . CYS A 1 237 ? 9.344 -23.078 0.085 1 98.75 237 CYS A CA 1
ATOM 1758 C C . CYS A 1 237 ? 8.422 -23.703 1.132 1 98.75 237 CYS A C 1
ATOM 1760 O O . CYS A 1 237 ? 7.883 -24.781 0.926 1 98.75 237 CYS A O 1
ATOM 1762 N N . SER A 1 238 ? 8.32 -23.047 2.27 1 98.81 238 SER A N 1
ATOM 1763 C CA . SER A 1 238 ? 7.438 -23.547 3.318 1 98.81 238 SER A CA 1
ATOM 1764 C C . SER A 1 238 ? 6.828 -22.391 4.121 1 98.81 238 SER A C 1
ATOM 1766 O O . SER A 1 238 ? 7.422 -21.328 4.23 1 98.81 238 SER A O 1
ATOM 1768 N N . ASP A 1 239 ? 5.648 -22.672 4.734 1 98.75 239 ASP A N 1
ATOM 1769 C CA . ASP A 1 239 ? 4.922 -21.688 5.535 1 98.75 239 ASP A CA 1
ATOM 1770 C C . ASP A 1 239 ? 4.676 -20.406 4.738 1 98.75 239 ASP A C 1
ATOM 1772 O O . ASP A 1 239 ? 5.156 -19.344 5.113 1 98.75 239 ASP A O 1
ATOM 1776 N N . VAL A 1 240 ? 3.906 -20.578 3.652 1 98.88 240 VAL A N 1
ATOM 1777 C CA . VAL A 1 240 ? 3.588 -19.484 2.75 1 98.88 240 VAL A CA 1
ATOM 1778 C C . VAL A 1 240 ? 2.098 -19.156 2.832 1 98.88 240 VAL A C 1
ATOM 1780 O O . VAL A 1 240 ? 1.255 -20.047 2.686 1 98.88 240 VAL A O 1
ATOM 1783 N N . ARG A 1 241 ? 1.748 -17.969 3.16 1 98.88 241 ARG A N 1
ATOM 1784 C CA . ARG A 1 241 ? 0.374 -17.469 3.17 1 98.88 241 ARG A CA 1
ATOM 1785 C C . ARG A 1 241 ? 0.16 -16.422 2.082 1 98.88 241 ARG A C 1
ATOM 1787 O O . ARG A 1 241 ? 0.814 -15.383 2.082 1 98.88 241 ARG A O 1
ATOM 1794 N N . VAL A 1 242 ? -0.657 -16.734 1.107 1 98.75 242 VAL A N 1
ATOM 1795 C CA . VAL A 1 242 ? -1.104 -15.836 0.051 1 98.75 242 VAL A CA 1
ATOM 1796 C C . VAL A 1 242 ? -2.574 -15.477 0.262 1 98.75 242 VAL A C 1
ATOM 1798 O O . VAL A 1 242 ? -3.443 -16.359 0.218 1 98.75 242 VAL A O 1
ATOM 1801 N N . LYS A 1 243 ? -2.803 -14.172 0.498 1 98.38 243 LYS A N 1
ATOM 1802 C CA . LYS A 1 243 ? -4.152 -13.836 0.936 1 98.38 243 LYS A CA 1
ATOM 1803 C C . LYS A 1 243 ? -4.578 -12.477 0.395 1 98.38 243 LYS A C 1
ATOM 1805 O O . LYS A 1 243 ? -3.781 -11.531 0.366 1 98.38 243 LYS A O 1
ATOM 1810 N N . ASP A 1 244 ? -5.855 -12.312 -0.027 1 98.31 244 ASP A N 1
ATOM 1811 C CA . ASP A 1 244 ? -6.465 -11.039 -0.4 1 98.31 244 ASP A CA 1
ATOM 1812 C C . ASP A 1 244 ? -5.742 -10.414 -1.593 1 98.31 244 ASP A C 1
ATOM 1814 O O . ASP A 1 244 ? -5.367 -9.242 -1.552 1 98.31 244 ASP A O 1
ATOM 1818 N N . ILE A 1 245 ? -5.609 -11.266 -2.633 1 97.25 245 ILE A N 1
ATOM 1819 C CA . ILE A 1 245 ? -4.902 -10.789 -3.816 1 97.25 245 ILE A CA 1
ATOM 1820 C C . ILE A 1 245 ? -5.863 -10.727 -5 1 97.25 245 ILE A C 1
ATOM 1822 O O . ILE A 1 245 ? -6.785 -11.539 -5.109 1 97.25 245 ILE A O 1
ATOM 1826 N N . SER A 1 246 ? -5.68 -9.711 -5.766 1 98.38 246 SER A N 1
ATOM 1827 C CA . SER A 1 246 ? -6.27 -9.664 -7.098 1 98.38 246 SER A CA 1
ATOM 1828 C C . SER A 1 246 ? -5.23 -9.953 -8.172 1 98.38 246 SER A C 1
ATOM 1830 O O . SER A 1 246 ? -4.215 -9.258 -8.266 1 98.38 246 SER A O 1
ATOM 1832 N N . CYS A 1 247 ? -5.539 -10.977 -8.961 1 98.19 247 CYS A N 1
ATOM 1833 C CA . CYS A 1 247 ? -4.613 -11.445 -9.984 1 98.19 247 CYS A CA 1
ATOM 1834 C C . CYS A 1 247 ? -5.246 -11.367 -11.367 1 98.19 247 CYS A C 1
ATOM 1836 O O . CYS A 1 247 ? -6.305 -11.953 -11.609 1 98.19 247 CYS A O 1
ATOM 1838 N N . GLY A 1 248 ? -4.543 -10.578 -12.305 1 96.19 248 GLY A N 1
ATOM 1839 C CA . GLY A 1 248 ? -4.949 -10.648 -13.695 1 96.19 248 GLY A CA 1
ATOM 1840 C C . GLY A 1 248 ? -4.941 -9.297 -14.383 1 96.19 248 GLY A C 1
ATOM 1841 O O . GLY A 1 248 ? -5.211 -8.266 -13.758 1 96.19 248 GLY A O 1
ATOM 1842 N N . PRO A 1 249 ? -4.488 -9.281 -15.633 1 96.12 249 PRO A N 1
ATOM 1843 C CA . PRO A 1 249 ? -4.09 -10.461 -16.406 1 96.12 249 PRO A CA 1
ATOM 1844 C C . PRO A 1 249 ? -2.828 -11.125 -15.852 1 96.12 249 PRO A C 1
ATOM 1846 O O . PRO A 1 249 ? -2.137 -10.539 -15.016 1 96.12 249 PRO A O 1
ATOM 1849 N N . GLY A 1 250 ? -2.582 -12.367 -16.281 1 97.5 250 GLY A N 1
ATOM 1850 C CA . GLY A 1 250 ? -1.424 -13.117 -15.828 1 97.5 250 GLY A CA 1
ATOM 1851 C C . GLY A 1 250 ? -1.599 -14.617 -15.977 1 97.5 250 GLY A C 1
ATOM 1852 O O . GLY A 1 250 ? -2.449 -15.078 -16.734 1 97.5 250 GLY A O 1
ATOM 1853 N N . HIS A 1 251 ? -0.691 -15.336 -15.305 1 98.19 251 HIS A N 1
ATOM 1854 C CA . HIS A 1 251 ? -0.717 -16.797 -15.422 1 98.19 251 HIS A CA 1
ATOM 1855 C C . HIS A 1 251 ? -1.128 -17.453 -14.109 1 98.19 251 HIS A C 1
ATOM 1857 O O . HIS A 1 251 ? -0.721 -18.578 -13.82 1 98.19 251 HIS A O 1
ATOM 1863 N N . GLY A 1 252 ? -1.846 -16.656 -13.234 1 98.62 252 GLY A N 1
ATOM 1864 C CA . GLY A 1 252 ? -2.426 -17.219 -12.023 1 98.62 252 GLY A CA 1
ATOM 1865 C C . GLY A 1 252 ? -1.415 -17.406 -10.906 1 98.62 252 GLY A C 1
ATOM 1866 O O . GLY A 1 252 ? -0.497 -16.594 -10.758 1 98.62 252 GLY A O 1
ATOM 1867 N N . ILE A 1 253 ? -1.695 -18.281 -9.977 1 98.81 253 ILE A N 1
ATOM 1868 C CA . ILE A 1 253 ? -0.849 -18.625 -8.844 1 98.81 253 ILE A CA 1
ATOM 1869 C C . ILE A 1 253 ? -0.286 -20.031 -9.023 1 98.81 253 ILE A C 1
ATOM 1871 O O . ILE A 1 253 ? -1.04 -21 -9.078 1 98.81 253 ILE A O 1
ATOM 1875 N N . SER A 1 254 ? 1.037 -20.109 -9 1 98.69 254 SER A N 1
ATOM 1876 C CA . SER A 1 254 ? 1.651 -21.359 -9.422 1 98.69 254 SER A CA 1
ATOM 1877 C C . SER A 1 254 ? 2.648 -21.875 -8.391 1 98.69 254 SER A C 1
ATOM 1879 O O . SER A 1 254 ? 3.457 -21.094 -7.867 1 98.69 254 SER A O 1
ATOM 1881 N N . ILE A 1 255 ? 2.549 -23.094 -8.078 1 98.69 255 ILE A N 1
ATOM 1882 C CA . ILE A 1 255 ? 3.605 -23.844 -7.41 1 98.69 255 ILE A CA 1
ATOM 1883 C C . ILE A 1 255 ? 4.367 -24.688 -8.43 1 98.69 255 ILE A C 1
ATOM 1885 O O . ILE A 1 255 ? 3.799 -25.578 -9.055 1 98.69 255 ILE A O 1
ATOM 1889 N N . GLY A 1 256 ? 5.609 -24.422 -8.5 1 97.25 256 GLY A N 1
ATOM 1890 C CA . GLY A 1 256 ? 6.418 -25.031 -9.539 1 97.25 256 GLY A CA 1
ATOM 1891 C C . GLY A 1 256 ? 6.91 -24.047 -10.586 1 97.25 256 GLY A C 1
ATOM 1892 O O . GLY A 1 256 ? 6.754 -22.844 -10.422 1 97.25 256 GLY A O 1
ATOM 1893 N N . SER A 1 257 ? 7.703 -24.625 -11.547 1 95.12 257 SER A N 1
ATOM 1894 C CA . SER A 1 257 ? 7.852 -26.047 -11.836 1 95.12 257 SER A CA 1
ATOM 1895 C C . SER A 1 257 ? 8.859 -26.703 -10.898 1 95.12 257 SER A C 1
ATOM 1897 O O . SER A 1 257 ? 9.953 -26.188 -10.688 1 95.12 257 SER A O 1
ATOM 1899 N N . LEU A 1 258 ? 8.523 -27.75 -10.383 1 97.5 258 LEU A N 1
ATOM 1900 C CA . LEU A 1 258 ? 9.359 -28.469 -9.422 1 97.5 258 LEU A CA 1
ATOM 1901 C C . LEU A 1 258 ? 10.125 -29.609 -10.102 1 97.5 258 LEU A C 1
ATOM 1903 O O . LEU A 1 258 ? 9.672 -30.156 -11.109 1 97.5 258 LEU A O 1
ATOM 1907 N N . GLY A 1 259 ? 11.328 -29.859 -9.57 1 95.81 259 GLY A N 1
ATOM 1908 C CA . GLY A 1 259 ? 12.062 -31.031 -9.977 1 95.81 259 GLY A CA 1
ATOM 1909 C C . GLY A 1 259 ? 12.758 -30.875 -11.32 1 95.81 259 GLY A C 1
ATOM 1910 O O . GLY A 1 259 ? 12.984 -31.859 -12.023 1 95.81 259 GLY A O 1
ATOM 1911 N N . LYS A 1 260 ? 13.023 -29.641 -11.695 1 91.31 260 LYS A N 1
ATOM 1912 C CA . LYS A 1 260 ? 13.727 -29.422 -12.961 1 91.31 260 LYS A CA 1
ATOM 1913 C C . LYS A 1 260 ? 15.078 -30.125 -12.969 1 91.31 260 LYS A C 1
ATOM 1915 O O . LYS A 1 260 ? 15.797 -30.109 -11.961 1 91.31 260 LYS A O 1
ATOM 1920 N N . ASN A 1 261 ? 15.438 -30.719 -14.148 1 90.44 261 ASN A N 1
ATOM 1921 C CA . ASN A 1 261 ? 16.719 -31.406 -14.312 1 90.44 261 ASN A CA 1
ATOM 1922 C C . ASN A 1 261 ? 16.906 -32.469 -13.25 1 90.44 261 ASN A C 1
ATOM 1924 O O . ASN A 1 261 ? 18 -32.594 -12.68 1 90.44 261 ASN A O 1
ATOM 1928 N N . ARG A 1 262 ? 15.883 -33.125 -12.898 1 92.88 262 ARG A N 1
ATOM 1929 C CA . ARG A 1 262 ? 15.891 -34.25 -11.984 1 92.88 262 ARG A CA 1
ATOM 1930 C C . ARG A 1 262 ? 16.344 -33.844 -10.594 1 92.88 262 ARG A C 1
ATOM 1932 O O . ARG A 1 262 ? 17.078 -34.562 -9.93 1 92.88 262 ARG A O 1
ATOM 1939 N N . THR A 1 263 ? 16 -32.656 -10.258 1 94.62 263 THR A N 1
ATOM 1940 C CA . THR A 1 263 ? 16.344 -32.156 -8.914 1 94.62 263 THR A CA 1
ATOM 1941 C C . THR A 1 263 ? 15.242 -32.562 -7.922 1 94.62 263 THR A C 1
ATOM 1943 O O . THR A 1 263 ? 14.164 -33 -8.32 1 94.62 263 THR A O 1
ATOM 1946 N N . THR A 1 264 ? 15.688 -32.469 -6.633 1 97.31 264 THR A N 1
ATOM 1947 C CA . THR A 1 264 ? 14.742 -32.656 -5.539 1 97.31 264 THR A CA 1
ATOM 1948 C C . THR A 1 264 ? 14.195 -31.312 -5.07 1 97.31 264 THR A C 1
ATOM 1950 O O . THR A 1 264 ? 14.961 -30.422 -4.68 1 97.31 264 THR A O 1
ATOM 1953 N N . ASP A 1 265 ? 12.867 -31.125 -5.141 1 97.88 265 ASP A N 1
ATOM 1954 C CA . ASP A 1 265 ? 12.211 -29.891 -4.723 1 97.88 265 ASP A CA 1
ATOM 1955 C C . ASP A 1 265 ? 11.078 -30.172 -3.738 1 97.88 265 ASP A C 1
ATOM 1957 O O . ASP A 1 265 ? 10.336 -31.141 -3.902 1 97.88 265 ASP A O 1
ATOM 1961 N N . MET A 1 266 ? 11.055 -29.344 -2.691 1 98.44 266 MET A N 1
ATOM 1962 C CA . MET A 1 266 ? 10.039 -29.516 -1.655 1 98.44 266 MET A CA 1
ATOM 1963 C C . MET A 1 266 ? 9.266 -28.219 -1.429 1 98.44 266 MET A C 1
ATOM 1965 O O . MET A 1 266 ? 9.859 -27.156 -1.242 1 98.44 266 MET A O 1
ATOM 1969 N N . VAL A 1 267 ? 7.922 -28.312 -1.47 1 98.75 267 VAL A N 1
ATOM 1970 C CA . VAL A 1 267 ? 7.027 -27.219 -1.089 1 98.75 267 VAL A CA 1
ATOM 1971 C C . VAL A 1 267 ? 5.984 -27.734 -0.095 1 98.75 267 VAL A C 1
ATOM 1973 O O . VAL A 1 267 ? 5.352 -28.766 -0.329 1 98.75 267 VAL A O 1
ATOM 1976 N N . GLU A 1 268 ? 5.902 -27.047 1.03 1 98.69 268 GLU A N 1
ATOM 1977 C CA . GLU A 1 268 ? 4.969 -27.531 2.039 1 98.69 268 GLU A CA 1
ATOM 1978 C C . GLU A 1 268 ? 4.328 -26.375 2.807 1 98.69 268 GLU A C 1
ATOM 1980 O O . GLU A 1 268 ? 4.934 -25.328 2.969 1 98.69 268 GLU A O 1
ATOM 1985 N N . ASP A 1 269 ? 3.139 -26.609 3.281 1 98.69 269 ASP A N 1
ATOM 1986 C CA . ASP A 1 269 ? 2.406 -25.688 4.141 1 98.69 269 ASP A CA 1
ATOM 1987 C C . ASP A 1 269 ? 2.18 -24.344 3.441 1 98.69 269 ASP A C 1
ATOM 1989 O O . ASP A 1 269 ? 2.652 -23.312 3.91 1 98.69 269 ASP A O 1
ATOM 1993 N N . VAL A 1 270 ? 1.42 -24.438 2.342 1 98.88 270 VAL A N 1
ATOM 1994 C CA . VAL A 1 270 ? 1.042 -23.25 1.565 1 98.88 270 VAL A CA 1
ATOM 1995 C C . VAL A 1 270 ? -0.472 -23.062 1.618 1 98.88 270 VAL A C 1
ATOM 1997 O O . VAL A 1 270 ? -1.23 -24.016 1.409 1 98.88 270 VAL A O 1
ATOM 2000 N N . LYS A 1 271 ? -0.928 -21.922 1.966 1 98.62 271 LYS A N 1
ATOM 2001 C CA . LYS A 1 271 ? -2.348 -21.578 1.926 1 98.62 271 LYS A CA 1
ATOM 2002 C C . LYS A 1 271 ? -2.596 -20.344 1.056 1 98.62 271 LYS A C 1
ATOM 2004 O O . LYS A 1 271 ? -1.968 -19.312 1.25 1 98.62 271 LYS A O 1
ATOM 2009 N N . VAL A 1 272 ? -3.387 -20.5 0.079 1 98.5 272 VAL A N 1
ATOM 2010 C CA . VAL A 1 272 ? -3.908 -19.422 -0.76 1 98.5 272 VAL A CA 1
ATOM 2011 C C . VAL A 1 272 ? -5.379 -19.172 -0.433 1 98.5 272 VAL A C 1
ATOM 2013 O O . VAL A 1 272 ? -6.211 -20.078 -0.564 1 98.5 272 VAL A O 1
ATOM 2016 N N . ASP A 1 273 ? -5.609 -17.938 0.004 1 97.75 273 ASP A N 1
ATOM 2017 C CA . ASP A 1 273 ? -6.941 -17.688 0.546 1 97.75 273 ASP A CA 1
ATOM 2018 C C . ASP A 1 273 ? -7.484 -16.344 0.064 1 97.75 273 ASP A C 1
ATOM 2020 O O . ASP A 1 273 ? -6.785 -15.328 0.126 1 97.75 273 ASP A O 1
ATOM 2024 N N . THR A 1 274 ? -8.742 -16.297 -0.367 1 97.25 274 THR A N 1
ATOM 2025 C CA . THR A 1 274 ? -9.477 -15.078 -0.671 1 97.25 274 THR A CA 1
ATOM 2026 C C . THR A 1 274 ? -8.797 -14.305 -1.799 1 97.25 274 THR A C 1
ATOM 2028 O O . THR A 1 274 ? -8.375 -13.164 -1.61 1 97.25 274 THR A O 1
ATOM 2031 N N . CYS A 1 275 ? -8.789 -14.961 -2.963 1 98 275 CYS A N 1
ATOM 2032 C CA . CYS A 1 275 ? -8.172 -14.367 -4.141 1 98 275 CYS A CA 1
ATOM 2033 C C . CYS A 1 275 ? -9.188 -14.211 -5.27 1 98 275 CYS A C 1
ATOM 2035 O O . CYS A 1 275 ? -10.133 -14.992 -5.367 1 98 275 CYS A O 1
ATOM 2037 N N . LEU A 1 276 ? -8.992 -13.195 -6.027 1 98.25 276 LEU A N 1
ATOM 2038 C CA . LEU A 1 276 ? -9.758 -12.977 -7.254 1 98.25 276 LEU A CA 1
ATOM 2039 C C . LEU A 1 276 ? -8.859 -13.07 -8.477 1 98.25 276 LEU A C 1
ATOM 2041 O O . LEU A 1 276 ? -7.902 -12.305 -8.617 1 98.25 276 LEU A O 1
ATOM 2045 N N . LEU A 1 277 ? -9.109 -14.031 -9.312 1 98.5 277 LEU A N 1
ATOM 2046 C CA . LEU A 1 277 ? -8.367 -14.188 -10.555 1 98.5 277 LEU A CA 1
ATOM 2047 C C . LEU A 1 277 ? -9.234 -13.844 -11.758 1 98.5 277 LEU A C 1
ATOM 2049 O O . LEU A 1 277 ? -10.312 -14.422 -11.938 1 98.5 277 LEU A O 1
ATOM 2053 N N . THR A 1 278 ? -8.797 -12.883 -12.523 1 97.56 278 THR A N 1
ATOM 2054 C CA . THR A 1 278 ? -9.586 -12.414 -13.664 1 97.56 278 THR A CA 1
ATOM 2055 C C . THR A 1 278 ? -8.75 -12.43 -14.938 1 97.56 278 THR A C 1
ATOM 2057 O O . THR A 1 278 ? -7.688 -11.805 -15 1 97.56 278 THR A O 1
ATOM 2060 N N . ASN A 1 279 ? -9.203 -13.148 -15.914 1 97.5 279 ASN A N 1
ATOM 2061 C CA . ASN A 1 279 ? -8.562 -13.164 -17.219 1 97.5 279 ASN A CA 1
ATOM 2062 C C . ASN A 1 279 ? -7.145 -13.711 -17.156 1 97.5 279 ASN A C 1
ATOM 2064 O O . ASN A 1 279 ? -6.227 -13.156 -17.766 1 97.5 279 ASN A O 1
ATOM 2068 N N . THR A 1 280 ? -7.016 -14.711 -16.391 1 98.44 280 THR A N 1
ATOM 2069 C CA . THR A 1 280 ? -5.703 -15.344 -16.297 1 98.44 280 THR A CA 1
ATOM 2070 C C . THR A 1 280 ? -5.668 -16.641 -17.109 1 98.44 280 THR A C 1
ATOM 2072 O O . THR A 1 280 ? -6.707 -17.234 -17.375 1 98.44 280 THR A O 1
ATOM 2075 N N . THR A 1 281 ? -4.48 -17 -17.547 1 98.38 281 THR A N 1
ATOM 2076 C CA . THR A 1 281 ? -4.32 -18.25 -18.281 1 98.38 281 THR A CA 1
ATOM 2077 C C . THR A 1 281 ? -4.59 -19.438 -17.375 1 98.38 281 THR A C 1
ATOM 2079 O O . THR A 1 281 ? -5.188 -20.438 -17.797 1 98.38 281 THR A O 1
ATOM 2082 N N . ASN A 1 282 ? -4.109 -19.406 -16.219 1 98.69 282 ASN A N 1
ATOM 2083 C CA . ASN A 1 282 ? -4.352 -20.438 -15.195 1 98.69 282 ASN A CA 1
ATOM 2084 C C . ASN A 1 282 ? -4.969 -19.828 -13.938 1 98.69 282 ASN A C 1
ATOM 2086 O O . ASN A 1 282 ? -4.926 -18.609 -13.742 1 98.69 282 ASN A O 1
ATOM 2090 N N . GLY A 1 283 ? -5.648 -20.641 -13.172 1 98.75 283 GLY A N 1
ATOM 2091 C CA . GLY A 1 283 ? -6.043 -20.266 -11.82 1 98.75 283 GLY A CA 1
ATOM 2092 C C . GLY A 1 283 ? -4.992 -20.609 -10.773 1 98.75 283 GLY A C 1
ATOM 2093 O O . GLY A 1 283 ? -3.99 -19.906 -10.641 1 98.75 283 GLY A O 1
ATOM 2094 N N . VAL A 1 284 ? -5.266 -21.734 -10.117 1 98.88 284 VAL A N 1
ATOM 2095 C CA . VAL A 1 284 ? -4.293 -22.297 -9.18 1 98.88 284 VAL A CA 1
ATOM 2096 C C . VAL A 1 284 ? -3.656 -23.547 -9.789 1 98.88 284 VAL A C 1
ATOM 2098 O O . VAL A 1 284 ? -4.359 -24.453 -10.25 1 98.88 284 VAL A O 1
ATOM 2101 N N . ARG A 1 285 ? -2.307 -23.562 -9.758 1 98.69 285 ARG A N 1
ATOM 2102 C CA . ARG A 1 285 ? -1.591 -24.547 -10.555 1 98.69 285 ARG A CA 1
ATOM 2103 C C . ARG A 1 285 ? -0.423 -25.141 -9.781 1 98.69 285 ARG A C 1
ATOM 2105 O O . ARG A 1 285 ? 0.296 -24.422 -9.078 1 98.69 285 ARG A O 1
ATOM 2112 N N . ILE A 1 286 ? -0.264 -26.422 -9.812 1 98.75 286 ILE A N 1
ATOM 2113 C CA . ILE A 1 286 ? 0.922 -27.156 -9.375 1 98.75 286 ILE A CA 1
ATOM 2114 C C . ILE A 1 286 ? 1.548 -27.875 -10.562 1 98.75 286 ILE A C 1
ATOM 2116 O O . ILE A 1 286 ? 0.867 -28.625 -11.266 1 98.75 286 ILE A O 1
ATOM 2120 N N . LYS A 1 287 ? 2.795 -27.625 -10.781 1 97.25 287 LYS A N 1
ATOM 2121 C CA . LYS A 1 287 ? 3.424 -28.266 -11.93 1 97.25 287 LYS A CA 1
ATOM 2122 C C . LYS A 1 287 ? 4.809 -28.797 -11.578 1 97.25 287 LYS A C 1
ATOM 2124 O O . LYS A 1 287 ? 5.535 -28.188 -10.789 1 97.25 287 LYS A O 1
ATOM 2129 N N . SER A 1 288 ? 5.156 -29.906 -12.031 1 95.88 288 SER A N 1
ATOM 2130 C CA . SER A 1 288 ? 6.469 -30.5 -11.82 1 95.88 288 SER A CA 1
ATOM 2131 C C . SER A 1 288 ? 6.988 -31.141 -13.102 1 95.88 288 SER A C 1
ATOM 2133 O O . SER A 1 288 ? 6.211 -31.703 -13.891 1 95.88 288 SER A O 1
ATOM 2135 N N . TRP A 1 289 ? 8.258 -31.078 -13.242 1 93.88 289 TRP A N 1
ATOM 2136 C CA . TRP A 1 289 ? 8.938 -31.812 -14.305 1 93.88 289 TRP A CA 1
ATOM 2137 C C . TRP A 1 289 ? 8.914 -33.312 -14.039 1 93.88 289 TRP A C 1
ATOM 2139 O O . TRP A 1 289 ? 8.906 -33.75 -12.883 1 93.88 289 TRP A O 1
ATOM 2149 N N . GLN A 1 290 ? 8.898 -34.031 -15.234 1 93.75 290 GLN A N 1
ATOM 2150 C CA . GLN A 1 290 ? 9.125 -35.469 -15.07 1 93.75 290 GLN A CA 1
ATOM 2151 C C . GLN A 1 290 ? 10.57 -35.75 -14.672 1 93.75 290 GLN A C 1
ATOM 2153 O O . GLN A 1 290 ? 11.492 -35.094 -15.141 1 93.75 290 GLN A O 1
ATOM 2158 N N . GLY A 1 291 ? 10.727 -36.656 -13.836 1 93.81 291 GLY A N 1
ATOM 2159 C CA . GLY A 1 291 ? 12.062 -37.062 -13.43 1 93.81 291 GLY A CA 1
ATOM 2160 C C . GLY A 1 291 ? 12.516 -36.406 -12.133 1 93.81 291 GLY A C 1
ATOM 2161 O O . GLY A 1 291 ? 13.477 -36.844 -11.508 1 93.81 291 GLY A O 1
ATOM 2162 N N . GLY A 1 292 ? 11.82 -35.406 -11.75 1 94.75 292 GLY A N 1
ATOM 2163 C CA . GLY A 1 292 ? 12.133 -34.75 -10.484 1 94.75 292 GLY A CA 1
ATOM 2164 C C . GLY A 1 292 ? 11.727 -35.594 -9.281 1 94.75 292 GLY A C 1
ATOM 2165 O O . GLY A 1 292 ? 11.047 -36.594 -9.43 1 94.75 292 GLY A O 1
ATOM 2166 N N . THR A 1 293 ? 12.336 -35.188 -8.125 1 96.38 293 THR A N 1
ATOM 2167 C CA . THR A 1 293 ? 11.961 -35.844 -6.871 1 96.38 293 THR A CA 1
ATOM 2168 C C . THR A 1 293 ? 11.609 -34.812 -5.809 1 96.38 293 THR A C 1
ATOM 2170 O O . THR A 1 293 ? 11.781 -33.594 -6.023 1 96.38 293 THR A O 1
ATOM 2173 N N . GLY A 1 294 ? 11.07 -35.281 -4.637 1 97.94 294 GLY A N 1
ATOM 2174 C CA . GLY A 1 294 ? 10.594 -34.406 -3.576 1 97.94 294 GLY A CA 1
ATOM 2175 C C . GLY A 1 294 ? 9.086 -34.438 -3.422 1 97.94 294 GLY A C 1
ATOM 2176 O O . GLY A 1 294 ? 8.445 -35.469 -3.605 1 97.94 294 GLY A O 1
ATOM 2177 N N . PHE A 1 295 ? 8.555 -33.25 -2.93 1 98.62 295 PHE A N 1
ATOM 2178 C CA . PHE A 1 295 ? 7.109 -33.281 -2.715 1 98.62 295 PHE A CA 1
ATOM 2179 C C . PHE A 1 295 ? 6.527 -31.875 -2.744 1 98.62 295 PHE A C 1
ATOM 2181 O O . PHE A 1 295 ? 7.238 -30.891 -2.52 1 98.62 295 PHE A O 1
ATOM 2188 N N . ALA A 1 296 ? 5.309 -31.75 -3.07 1 98.75 296 ALA A N 1
ATOM 2189 C CA . ALA A 1 296 ? 4.383 -30.656 -2.799 1 98.75 296 ALA A CA 1
ATOM 2190 C C . ALA A 1 296 ? 3.205 -31.125 -1.949 1 98.75 296 ALA A C 1
ATOM 2192 O O . ALA A 1 296 ? 2.367 -31.906 -2.416 1 98.75 296 ALA A O 1
ATOM 2193 N N . ARG A 1 297 ? 3.162 -30.672 -0.679 1 98.75 297 ARG A N 1
ATOM 2194 C CA . ARG A 1 297 ? 2.145 -31.234 0.198 1 98.75 297 ARG A CA 1
ATOM 2195 C C . ARG A 1 297 ? 1.631 -30.203 1.188 1 98.75 297 ARG A C 1
ATOM 2197 O O . ARG A 1 297 ? 2.279 -29.172 1.411 1 98.75 297 ARG A O 1
ATOM 2204 N N . ASP A 1 298 ? 0.498 -30.453 1.792 1 98.75 298 ASP A N 1
ATOM 2205 C CA . ASP A 1 298 ? -0.154 -29.562 2.74 1 98.75 298 ASP A CA 1
ATOM 2206 C C . ASP A 1 298 ? -0.42 -28.203 2.109 1 98.75 298 ASP A C 1
ATOM 2208 O O . ASP A 1 298 ? -0.012 -27.172 2.65 1 98.75 298 ASP A O 1
ATOM 2212 N N . LEU A 1 299 ? -1.09 -28.328 0.983 1 98.88 299 LEU A N 1
ATOM 2213 C CA . LEU A 1 299 ? -1.472 -27.156 0.21 1 98.88 299 LEU A CA 1
ATOM 2214 C C . LEU A 1 299 ? -2.979 -26.938 0.274 1 98.88 299 LEU A C 1
ATOM 2216 O O . LEU A 1 299 ? -3.758 -27.891 0.173 1 98.88 299 LEU A O 1
ATOM 2220 N N . ARG A 1 300 ? -3.373 -25.719 0.505 1 98.56 300 ARG A N 1
ATOM 2221 C CA . ARG A 1 300 ? -4.797 -25.406 0.54 1 98.56 300 ARG A CA 1
ATOM 2222 C C . ARG A 1 300 ? -5.102 -24.156 -0.268 1 98.56 300 ARG A C 1
ATOM 2224 O O . ARG A 1 300 ? -4.473 -23.109 -0.067 1 98.56 300 ARG A O 1
ATOM 2231 N N . PHE A 1 301 ? -5.996 -24.266 -1.2 1 98.5 301 PHE A N 1
ATOM 2232 C CA . PHE A 1 301 ? -6.551 -23.172 -1.988 1 98.5 301 PHE A CA 1
ATOM 2233 C C . PHE A 1 301 ? -8.016 -22.938 -1.637 1 98.5 301 PHE A C 1
ATOM 2235 O O . PHE A 1 301 ? -8.867 -23.797 -1.916 1 98.5 301 PHE A O 1
ATOM 2242 N N . GLU A 1 302 ? -8.281 -21.781 -1.028 1 97.56 302 GLU A N 1
ATOM 2243 C CA . GLU A 1 302 ? -9.648 -21.641 -0.528 1 97.56 302 GLU A CA 1
ATOM 2244 C C . GLU A 1 302 ? -10.18 -20.234 -0.784 1 97.56 302 GLU A C 1
ATOM 2246 O O . GLU A 1 302 ? -9.43 -19.25 -0.734 1 97.56 302 GLU A O 1
ATOM 2251 N N . ASN A 1 303 ? -11.453 -20.141 -1.013 1 96.88 303 ASN A N 1
ATOM 2252 C CA . ASN A 1 303 ? -12.164 -18.875 -1.184 1 96.88 303 ASN A CA 1
ATOM 2253 C C . ASN A 1 303 ? -11.609 -18.078 -2.355 1 96.88 303 ASN A C 1
ATOM 2255 O O . ASN A 1 303 ? -11.188 -16.938 -2.182 1 96.88 303 ASN A O 1
ATOM 2259 N N . ILE A 1 304 ? -11.719 -18.703 -3.469 1 98.12 304 ILE A N 1
ATOM 2260 C CA . ILE A 1 304 ? -11.164 -18.094 -4.672 1 98.12 304 ILE A CA 1
ATOM 2261 C C . ILE A 1 304 ? -12.266 -17.906 -5.707 1 98.12 304 ILE A C 1
ATOM 2263 O O . ILE A 1 304 ? -13.055 -18.812 -5.969 1 98.12 304 ILE A O 1
ATOM 2267 N N . VAL A 1 305 ? -12.375 -16.719 -6.203 1 97.75 305 VAL A N 1
ATOM 2268 C CA . VAL A 1 305 ? -13.289 -16.406 -7.301 1 97.75 305 VAL A CA 1
ATOM 2269 C C . VAL A 1 305 ? -12.508 -16.25 -8.602 1 97.75 305 VAL A C 1
ATOM 2271 O O . VAL A 1 305 ? -11.539 -15.484 -8.648 1 97.75 305 VAL A O 1
ATOM 2274 N N . MET A 1 306 ? -12.945 -16.984 -9.617 1 98.06 306 MET A N 1
ATOM 2275 C CA . MET A 1 306 ? -12.289 -16.938 -10.93 1 98.06 306 MET A CA 1
ATOM 2276 C C . MET A 1 306 ? -13.258 -16.438 -12 1 98.06 306 MET A C 1
ATOM 2278 O O . MET A 1 306 ? -14.406 -16.859 -12.055 1 98.06 306 MET A O 1
ATOM 2282 N N . ARG A 1 307 ? -12.75 -15.477 -12.734 1 96.25 307 ARG A N 1
ATOM 2283 C CA . ARG A 1 307 ? -13.531 -14.969 -13.867 1 96.25 307 ARG A CA 1
ATOM 2284 C C . ARG A 1 307 ? -12.75 -15.094 -15.172 1 96.25 307 ARG A C 1
ATOM 2286 O O . ARG A 1 307 ? -11.711 -14.445 -15.336 1 96.25 307 ARG A O 1
ATOM 2293 N N . ASN A 1 308 ? -13.289 -15.875 -16.047 1 97 308 ASN A N 1
ATOM 2294 C CA . ASN A 1 308 ? -12.695 -16.047 -17.375 1 97 308 ASN A CA 1
ATOM 2295 C C . ASN A 1 308 ? -11.258 -16.547 -17.281 1 97 308 ASN A C 1
ATOM 2297 O O . ASN A 1 308 ? -10.352 -15.969 -17.875 1 97 308 ASN A O 1
ATOM 2301 N N . VAL A 1 309 ? -11.109 -17.578 -16.516 1 98.5 309 VAL A N 1
ATOM 2302 C CA . VAL A 1 309 ? -9.805 -18.219 -16.344 1 98.5 309 VAL A CA 1
ATOM 2303 C C . VAL A 1 309 ? -9.703 -19.422 -17.281 1 98.5 309 VAL A C 1
ATOM 2305 O O . VAL A 1 309 ? -10.594 -20.281 -17.297 1 98.5 309 VAL A O 1
ATOM 2308 N N . SER A 1 310 ? -8.656 -19.531 -18.062 1 98.31 310 SER A N 1
ATOM 2309 C CA . SER A 1 310 ? -8.594 -20.562 -19.094 1 98.31 310 SER A CA 1
ATOM 2310 C C . SER A 1 310 ? -8.461 -21.953 -18.469 1 98.31 310 SER A C 1
ATOM 2312 O O . SER A 1 310 ? -9.102 -22.906 -18.938 1 98.31 310 SER A O 1
ATOM 2314 N N . ASN A 1 311 ? -7.629 -22.094 -17.516 1 98.44 311 ASN A N 1
ATOM 2315 C CA . ASN A 1 311 ? -7.391 -23.359 -16.797 1 98.44 311 ASN A CA 1
ATOM 2316 C C . ASN A 1 311 ? -7.465 -23.172 -15.289 1 98.44 311 ASN A C 1
ATOM 2318 O O . ASN A 1 311 ? -6.438 -23.016 -14.625 1 98.44 311 ASN A O 1
ATOM 2322 N N . PRO A 1 312 ? -8.641 -23.25 -14.75 1 98.81 312 PRO A N 1
ATOM 2323 C CA . PRO A 1 312 ? -8.859 -22.812 -13.375 1 98.81 312 PRO A CA 1
ATOM 2324 C C . PRO A 1 312 ? -8.086 -23.641 -12.359 1 98.81 312 PRO A C 1
ATOM 2326 O O . PRO A 1 312 ? -7.41 -23.078 -11.484 1 98.81 312 PRO A O 1
ATOM 2329 N N . ILE A 1 313 ? -8.195 -24.984 -12.375 1 98.88 313 ILE A N 1
ATOM 2330 C CA . ILE A 1 313 ? -7.504 -25.859 -11.43 1 98.88 313 ILE A CA 1
ATOM 2331 C C . ILE A 1 313 ? -6.625 -26.844 -12.188 1 98.88 313 ILE A C 1
ATOM 2333 O O . ILE A 1 313 ? -7.117 -27.625 -13.008 1 98.88 313 ILE A O 1
ATOM 2337 N N . ILE A 1 314 ? -5.348 -26.781 -11.852 1 98.75 314 ILE A N 1
ATOM 2338 C CA . ILE A 1 314 ? -4.41 -27.625 -12.594 1 98.75 314 ILE A CA 1
ATOM 2339 C C . ILE A 1 314 ? -3.447 -28.312 -11.625 1 98.75 314 ILE A C 1
ATOM 2341 O O . ILE A 1 314 ? -2.887 -27.656 -10.734 1 98.75 314 ILE A O 1
ATOM 2345 N N . ILE A 1 315 ? -3.271 -29.594 -11.719 1 98.75 315 ILE A N 1
ATOM 2346 C CA . ILE A 1 315 ? -2.086 -30.328 -11.289 1 98.75 315 ILE A CA 1
ATOM 2347 C C . ILE A 1 315 ? -1.468 -31.062 -12.477 1 98.75 315 ILE A C 1
ATOM 2349 O O . ILE A 1 315 ? -2.137 -31.844 -13.141 1 98.75 315 ILE A O 1
ATOM 2353 N N . ASP A 1 316 ? -0.219 -30.781 -12.742 1 97.56 316 ASP A N 1
ATOM 2354 C CA . ASP A 1 316 ? 0.446 -31.344 -13.914 1 97.56 316 ASP A CA 1
ATOM 2355 C C . ASP A 1 316 ? 1.816 -31.906 -13.539 1 97.56 316 ASP A C 1
ATOM 2357 O O . ASP A 1 316 ? 2.799 -31.172 -13.469 1 97.56 316 ASP A O 1
ATOM 2361 N N . GLN A 1 317 ? 1.949 -33.219 -13.484 1 96.94 317 GLN A N 1
ATOM 2362 C CA . GLN A 1 317 ? 3.238 -33.844 -13.219 1 96.94 317 GLN A CA 1
ATOM 2363 C C . GLN A 1 317 ? 3.963 -34.188 -14.516 1 96.94 317 GLN A C 1
ATOM 2365 O O . GLN A 1 317 ? 4.992 -34.875 -14.492 1 96.94 317 GLN A O 1
ATOM 2370 N N . TYR A 1 318 ? 3.41 -33.75 -15.641 1 94.38 318 TYR A N 1
ATOM 2371 C CA . TYR A 1 318 ? 4.008 -34 -16.953 1 94.38 318 TYR A CA 1
ATOM 2372 C C . TYR A 1 318 ? 4.426 -32.688 -17.609 1 94.38 318 TYR A C 1
ATOM 2374 O O . TYR A 1 318 ? 4.418 -32.562 -18.828 1 94.38 318 TYR A O 1
ATOM 2382 N N . TYR A 1 319 ? 4.68 -31.719 -16.766 1 93.62 319 TYR A N 1
ATOM 2383 C CA . TYR A 1 319 ? 5.062 -30.406 -17.281 1 93.62 319 TYR A CA 1
ATOM 2384 C C . TYR A 1 319 ? 6.219 -30.531 -18.266 1 93.62 319 TYR A C 1
ATOM 2386 O O . TYR A 1 319 ? 7.156 -31.297 -18.031 1 93.62 319 TYR A O 1
ATOM 2394 N N . CYS A 1 320 ? 6.066 -29.75 -19.281 1 88.31 320 CYS A N 1
ATOM 2395 C CA . CYS A 1 320 ? 7.043 -29.719 -20.359 1 88.31 320 CYS A CA 1
ATOM 2396 C C . CYS A 1 320 ? 7.059 -28.359 -21.047 1 88.31 320 CYS A C 1
ATOM 2398 O O . CYS A 1 320 ? 6.004 -27.828 -21.406 1 88.31 320 CYS A O 1
ATOM 2400 N N . ASP A 1 321 ? 8.227 -27.672 -21.266 1 78.19 321 ASP A N 1
ATOM 2401 C CA . ASP A 1 321 ? 8.305 -26.328 -21.812 1 78.19 321 ASP A CA 1
ATOM 2402 C C . ASP A 1 321 ? 8.789 -26.344 -23.266 1 78.19 321 ASP A C 1
ATOM 2404 O O . ASP A 1 321 ? 9.203 -25.328 -23.812 1 78.19 321 ASP A O 1
ATOM 2408 N N . GLN A 1 322 ? 8.836 -27.531 -23.844 1 77.31 322 GLN A N 1
ATOM 2409 C CA . GLN A 1 322 ? 9.32 -27.656 -25.219 1 77.31 322 GLN A CA 1
ATOM 2410 C C . GLN A 1 322 ? 8.18 -28 -26.172 1 77.31 322 GLN A C 1
ATOM 2412 O O . GLN A 1 322 ? 7.172 -28.578 -25.766 1 77.31 322 GLN A O 1
ATOM 2417 N N . PRO A 1 323 ? 8.461 -27.484 -27.359 1 72.25 323 PRO A N 1
ATOM 2418 C CA . PRO A 1 323 ? 7.441 -27.812 -28.375 1 72.25 323 PRO A CA 1
ATOM 2419 C C . PRO A 1 323 ? 7.312 -29.312 -28.625 1 72.25 323 PRO A C 1
ATOM 2421 O O . PRO A 1 323 ? 6.23 -29.797 -28.969 1 72.25 323 PRO A O 1
ATOM 2424 N N . THR A 1 324 ? 8.414 -29.984 -28.5 1 74.38 324 THR A N 1
ATOM 2425 C CA . THR A 1 324 ? 8.383 -31.422 -28.656 1 74.38 324 THR A CA 1
ATOM 2426 C C . THR A 1 324 ? 8.102 -32.094 -27.312 1 74.38 324 THR A C 1
ATOM 2428 O O . THR A 1 324 ? 8.594 -31.656 -26.266 1 74.38 324 THR A O 1
ATOM 2431 N N . PRO A 1 325 ? 7.215 -33.094 -27.391 1 76.94 325 PRO A N 1
ATOM 2432 C CA . PRO A 1 325 ? 6.883 -33.781 -26.125 1 76.94 325 PRO A CA 1
ATOM 2433 C C . PRO A 1 325 ? 8.117 -34.25 -25.375 1 76.94 325 PRO A C 1
ATOM 2435 O O . PRO A 1 325 ? 9.031 -34.812 -25.984 1 76.94 325 PRO A O 1
ATOM 2438 N N . CYS A 1 326 ? 8.109 -33.938 -24.125 1 83.12 326 CYS A N 1
ATOM 2439 C CA . CYS A 1 326 ? 9.172 -34.438 -23.266 1 83.12 326 CYS A CA 1
ATOM 2440 C C . CYS A 1 326 ? 9.039 -35.938 -23.062 1 83.12 326 CYS A C 1
ATOM 2442 O O . CYS A 1 326 ? 7.941 -36.5 -23.172 1 83.12 326 CYS A O 1
ATOM 2444 N N . ALA A 1 327 ? 10.148 -36.562 -22.859 1 81.81 327 ALA A N 1
ATOM 2445 C CA . ALA A 1 327 ? 10.141 -38 -22.625 1 81.81 327 ALA A CA 1
ATOM 2446 C C . ALA A 1 327 ? 9.43 -38.344 -21.328 1 81.81 327 ALA A C 1
ATOM 2448 O O . ALA A 1 327 ? 9.555 -37.625 -20.328 1 81.81 327 ALA A O 1
ATOM 2449 N N . ASN A 1 328 ? 8.727 -39.406 -21.469 1 85.88 328 ASN A N 1
ATOM 2450 C CA . ASN A 1 328 ? 8.102 -39.906 -20.25 1 85.88 328 ASN A CA 1
ATOM 2451 C C . ASN A 1 328 ? 9.133 -40.469 -19.281 1 85.88 328 ASN A C 1
ATOM 2453 O O . ASN A 1 328 ? 10.078 -41.156 -19.703 1 85.88 328 ASN A O 1
ATOM 2457 N N . GLN A 1 329 ? 8.938 -40.062 -18.047 1 87.12 329 GLN A N 1
ATOM 2458 C CA . GLN A 1 329 ? 9.844 -40.531 -17.031 1 87.12 329 GLN A CA 1
ATOM 2459 C C . GLN A 1 329 ? 9.078 -41.219 -15.883 1 87.12 329 GLN A C 1
ATOM 2461 O O . GLN A 1 329 ? 7.871 -41.031 -15.758 1 87.12 329 GLN A O 1
ATOM 2466 N N . THR A 1 330 ? 9.852 -42.031 -15 1 86.31 330 THR A N 1
ATOM 2467 C CA . THR A 1 330 ? 9.188 -42.844 -13.984 1 86.31 330 THR A CA 1
ATOM 2468 C C . THR A 1 330 ? 9.328 -42.188 -12.602 1 86.31 330 THR A C 1
ATOM 2470 O O . THR A 1 330 ? 8.984 -42.812 -11.594 1 86.31 330 THR A O 1
ATOM 2473 N N . GLN A 1 331 ? 9.969 -41.125 -12.57 1 91.69 331 GLN A N 1
ATOM 2474 C CA . GLN A 1 331 ? 10.039 -40.375 -11.328 1 91.69 331 GLN A CA 1
ATOM 2475 C C . GLN A 1 331 ? 9.32 -39.031 -11.445 1 91.69 331 GLN A C 1
ATOM 2477 O O . GLN A 1 331 ? 9.273 -38.438 -12.523 1 91.69 331 GLN A O 1
ATOM 2482 N N . ALA A 1 332 ? 8.805 -38.656 -10.25 1 94.38 332 ALA A N 1
ATOM 2483 C CA . ALA A 1 332 ? 8.102 -37.375 -10.219 1 94.38 332 ALA A CA 1
ATOM 2484 C C . ALA A 1 332 ? 8.062 -36.812 -8.797 1 94.38 332 ALA A C 1
ATOM 2486 O O .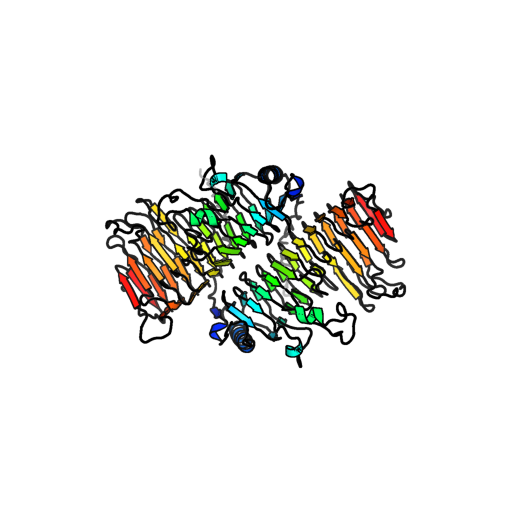 ALA A 1 332 ? 8.266 -37.531 -7.824 1 94.38 332 ALA A O 1
ATOM 2487 N N . VAL A 1 333 ? 7.883 -35.531 -8.734 1 97.25 333 VAL A N 1
ATOM 2488 C CA . VAL A 1 333 ? 7.613 -34.875 -7.453 1 97.25 333 VAL A CA 1
ATOM 2489 C C . VAL A 1 333 ? 6.262 -35.312 -6.914 1 97.25 333 VAL A C 1
ATOM 2491 O O . VAL A 1 333 ? 5.262 -35.312 -7.641 1 97.25 333 VAL A O 1
ATOM 2494 N N . GLU A 1 334 ? 6.277 -35.812 -5.676 1 98.25 334 GLU A N 1
ATOM 2495 C CA . GLU A 1 334 ? 5.031 -36.25 -5.062 1 98.25 334 GLU A CA 1
ATOM 2496 C C . GLU A 1 334 ? 4.102 -35.094 -4.77 1 98.25 334 GLU A C 1
ATOM 2498 O O . GLU A 1 334 ? 4.543 -34.031 -4.281 1 98.25 334 GLU A O 1
ATOM 2503 N N . VAL A 1 335 ? 2.777 -35.25 -5.109 1 98.69 335 VAL A N 1
ATOM 2504 C CA . VAL A 1 335 ? 1.751 -34.281 -4.77 1 98.69 335 VAL A CA 1
ATOM 2505 C C . VAL A 1 335 ? 0.702 -34.906 -3.865 1 98.69 335 VAL A C 1
ATOM 2507 O O . VAL A 1 335 ? 0.029 -35.875 -4.266 1 98.69 335 VAL A O 1
ATOM 2510 N N . ARG A 1 336 ? 0.605 -34.438 -2.658 1 98.31 336 ARG A N 1
ATOM 2511 C CA . ARG A 1 336 ? -0.339 -35.062 -1.735 1 98.31 336 ARG A CA 1
ATOM 2512 C C . ARG A 1 336 ? -0.91 -34.031 -0.762 1 98.31 336 ARG A C 1
ATOM 2514 O O . ARG A 1 336 ? -0.265 -33.031 -0.466 1 98.31 336 ARG A O 1
ATOM 2521 N N . ARG A 1 337 ? -2.096 -34.281 -0.242 1 98.69 337 ARG A N 1
ATOM 2522 C CA . ARG A 1 337 ? -2.805 -33.438 0.715 1 98.69 337 ARG A CA 1
ATOM 2523 C C . ARG A 1 337 ? -2.984 -32.031 0.17 1 98.69 337 ARG A C 1
ATOM 2525 O O . ARG A 1 337 ? -2.494 -31.062 0.759 1 98.69 337 ARG A O 1
ATOM 2532 N N . VAL A 1 338 ? -3.648 -32 -0.956 1 98.88 338 VAL A N 1
ATOM 2533 C CA . VAL A 1 338 ? -3.986 -30.734 -1.616 1 98.88 338 VAL A CA 1
ATOM 2534 C C . VAL A 1 338 ? -5.496 -30.531 -1.577 1 98.88 338 VAL A C 1
ATOM 2536 O O . VAL A 1 338 ? -6.266 -31.375 -2.02 1 98.88 338 VAL A O 1
ATOM 2539 N N . GLU A 1 339 ? -5.895 -29.406 -1.055 1 98.69 339 GLU A N 1
ATOM 2540 C CA . GLU A 1 339 ? -7.32 -29.125 -0.913 1 98.69 339 GLU A CA 1
ATOM 2541 C C . GLU A 1 339 ? -7.723 -27.891 -1.728 1 98.69 339 GLU A C 1
ATOM 2543 O O . GLU A 1 339 ? -7.105 -26.828 -1.605 1 98.69 339 GLU A O 1
ATOM 2548 N N . PHE A 1 340 ? -8.695 -28.047 -2.572 1 98.62 340 PHE A N 1
ATOM 2549 C CA . PHE A 1 340 ? -9.383 -26.969 -3.264 1 98.62 340 PHE A CA 1
ATOM 2550 C C . PHE A 1 340 ? -10.781 -26.75 -2.688 1 98.62 340 PHE A C 1
ATOM 2552 O O . PHE A 1 340 ? -11.656 -27.609 -2.842 1 98.62 340 PHE A O 1
ATOM 2559 N N . ALA A 1 341 ? -10.922 -25.625 -2.043 1 97.88 341 ALA A N 1
ATOM 2560 C CA . ALA A 1 341 ? -12.172 -25.438 -1.305 1 97.88 341 ALA A CA 1
ATOM 2561 C C . ALA A 1 341 ? -12.766 -24.062 -1.57 1 97.88 341 ALA A C 1
ATOM 2563 O O . ALA A 1 341 ? -12.07 -23.047 -1.449 1 97.88 341 ALA A O 1
ATOM 2564 N N . GLY A 1 342 ? -14.023 -24 -1.9 1 96.88 342 GLY A N 1
ATOM 2565 C CA . GLY A 1 342 ? -14.703 -22.719 -2.096 1 96.88 342 GLY A CA 1
ATOM 2566 C C . GLY A 1 342 ? -14.195 -21.953 -3.301 1 96.88 342 GLY A C 1
ATOM 2567 O O . GLY A 1 342 ? -13.891 -20.766 -3.203 1 96.88 342 GLY A O 1
ATOM 2568 N N . ILE A 1 343 ? -14.031 -22.703 -4.379 1 98.31 343 ILE A N 1
ATOM 2569 C CA . ILE A 1 343 ? -13.602 -22.094 -5.629 1 98.31 343 ILE A CA 1
ATOM 2570 C C . ILE A 1 343 ? -14.789 -21.984 -6.582 1 98.31 343 ILE A C 1
ATOM 2572 O O . ILE A 1 343 ? -15.477 -22.969 -6.848 1 98.31 343 ILE A O 1
ATOM 2576 N N . ARG A 1 344 ? -15.008 -20.812 -7.035 1 97.44 344 ARG A N 1
ATOM 2577 C CA . ARG A 1 344 ? -16.172 -20.609 -7.902 1 97.44 344 ARG A CA 1
ATOM 2578 C C . ARG A 1 344 ? -15.844 -19.641 -9.039 1 97.44 344 ARG A C 1
ATOM 2580 O O . ARG A 1 344 ? -14.867 -18.891 -8.953 1 97.44 344 ARG A O 1
ATOM 2587 N N . GLY A 1 345 ? -16.656 -19.672 -10.07 1 96.5 345 GLY A N 1
ATOM 2588 C CA . GLY A 1 345 ? -16.531 -18.734 -11.164 1 96.5 345 GLY A CA 1
ATOM 2589 C C . GLY A 1 345 ? -16.641 -19.375 -12.539 1 96.5 345 GLY A C 1
ATOM 2590 O O . GLY A 1 345 ? -17.453 -20.281 -12.734 1 96.5 345 GLY A O 1
ATOM 2591 N N . THR A 1 346 ? -15.852 -18.766 -13.508 1 96.81 346 THR A N 1
ATOM 2592 C CA . THR A 1 346 ? -16.047 -19.203 -14.883 1 96.81 346 THR A CA 1
ATOM 2593 C C . THR A 1 346 ? -14.719 -19.609 -15.516 1 96.81 346 THR A C 1
ATOM 2595 O O . THR A 1 346 ? -13.695 -18.953 -15.281 1 96.81 346 THR A O 1
ATOM 2598 N N . SER A 1 347 ? -14.805 -20.656 -16.203 1 97.94 347 SER A N 1
ATOM 2599 C CA . SER A 1 347 ? -13.688 -21.141 -17.031 1 97.94 347 SER A CA 1
ATOM 2600 C C . SER A 1 347 ? -13.82 -20.656 -18.469 1 97.94 347 SER A C 1
ATOM 2602 O O . SER A 1 347 ? -14.906 -20.75 -19.062 1 97.94 347 SER A O 1
ATOM 2604 N N . ALA A 1 348 ? -12.758 -20.188 -18.984 1 96.88 348 ALA A N 1
ATOM 2605 C CA . ALA A 1 348 ? -12.766 -19.703 -20.359 1 96.88 348 ALA A CA 1
ATOM 2606 C C . ALA A 1 348 ? -12.695 -20.875 -21.344 1 96.88 348 ALA A C 1
ATOM 2608 O O . ALA A 1 348 ? -13.055 -20.734 -22.516 1 96.88 348 ALA A O 1
ATOM 2609 N N . THR A 1 349 ? -12.203 -21.984 -20.938 1 96.31 349 THR A N 1
ATOM 2610 C CA . THR A 1 349 ? -12.133 -23.203 -21.75 1 96.31 349 THR A CA 1
ATOM 2611 C C . THR A 1 349 ? -12.992 -24.312 -21.156 1 96.31 349 THR A C 1
ATOM 2613 O O . THR A 1 349 ? -13.367 -24.25 -19.984 1 96.31 349 THR A O 1
ATOM 2616 N N . PRO A 1 350 ? -13.289 -25.375 -21.891 1 95.69 350 PRO A N 1
ATOM 2617 C CA . PRO A 1 350 ? -14.164 -26.438 -21.406 1 95.69 350 PRO A CA 1
ATOM 2618 C C . PRO A 1 350 ? -13.57 -27.203 -20.234 1 95.69 350 PRO A C 1
ATOM 2620 O O . PRO A 1 350 ? -14.289 -27.609 -19.328 1 95.69 350 PRO A O 1
ATOM 2623 N N . GLN A 1 351 ? -12.312 -27.391 -20.234 1 97.19 351 GLN A N 1
ATOM 2624 C CA . GLN A 1 351 ? -11.688 -28.172 -19.172 1 97.19 351 GLN A CA 1
ATOM 2625 C C . GLN A 1 351 ? -11.328 -27.297 -17.984 1 97.19 351 GLN A C 1
ATOM 2627 O O . GLN A 1 351 ? -10.188 -26.844 -17.859 1 97.19 351 GLN A O 1
ATOM 2632 N N . ALA A 1 352 ? -12.148 -27.25 -17.047 1 98.31 352 ALA A N 1
ATOM 2633 C CA . ALA A 1 352 ? -12 -26.375 -15.898 1 98.31 352 ALA A CA 1
ATOM 2634 C C . ALA A 1 352 ? -11.062 -26.984 -14.859 1 98.31 352 ALA A C 1
ATOM 2636 O O . ALA A 1 352 ? -10.422 -26.266 -14.086 1 98.31 352 ALA A O 1
ATOM 2637 N N . ILE A 1 353 ? -11.062 -28.297 -14.789 1 98.75 353 ILE A N 1
ATOM 2638 C CA . ILE A 1 353 ? -10.195 -29.016 -13.859 1 98.75 353 ILE A CA 1
ATOM 2639 C C . ILE A 1 353 ? -9.344 -30.016 -14.625 1 98.75 353 ILE A C 1
ATOM 2641 O O . ILE A 1 353 ? -9.875 -30.875 -15.344 1 98.75 353 ILE A O 1
ATOM 2645 N N . SER A 1 354 ? -8.109 -29.891 -14.539 1 98.69 354 SER A N 1
ATOM 2646 C CA . SER A 1 354 ? -7.172 -30.797 -15.188 1 98.69 354 SER A CA 1
ATOM 2647 C C . SER A 1 354 ? -6.109 -31.281 -14.211 1 98.69 354 SER A C 1
ATOM 2649 O O . SER A 1 354 ? -5.195 -30.531 -13.852 1 98.69 354 SER A O 1
ATOM 2651 N N . ILE A 1 355 ? -6.188 -32.562 -13.805 1 98.69 355 ILE A N 1
ATOM 2652 C CA . ILE A 1 355 ? -5.234 -33.156 -12.883 1 98.69 355 ILE A CA 1
ATOM 2653 C C . ILE A 1 355 ? -4.57 -34.375 -13.547 1 98.69 355 ILE A C 1
ATOM 2655 O O . ILE A 1 355 ? -5.215 -35.375 -13.781 1 98.69 355 ILE A O 1
ATOM 2659 N N . ALA A 1 356 ? -3.338 -34.188 -13.867 1 97.75 356 ALA A N 1
ATOM 2660 C CA . ALA A 1 356 ? -2.561 -35.25 -14.516 1 97.75 356 ALA A CA 1
ATOM 2661 C C . ALA A 1 356 ? -1.366 -35.656 -13.656 1 97.75 356 ALA A C 1
ATOM 2663 O O . ALA A 1 356 ? -0.365 -34.938 -13.594 1 97.75 356 ALA A O 1
ATOM 2664 N N . CYS A 1 357 ? -1.461 -36.844 -13.078 1 97.88 357 CYS A N 1
ATOM 2665 C CA . CYS A 1 357 ? -0.432 -37.312 -12.148 1 97.88 357 CYS A CA 1
ATOM 2666 C C . CYS A 1 357 ? 0.309 -38.5 -12.703 1 97.88 357 CYS A C 1
ATOM 2668 O O . CYS A 1 357 ? -0.212 -39.219 -13.562 1 97.88 357 CYS A O 1
ATOM 2670 N N . SER A 1 358 ? 1.466 -38.656 -12.164 1 96.12 358 SER A N 1
ATOM 2671 C CA . SER A 1 358 ? 2.404 -39.688 -12.633 1 96.12 358 SER A CA 1
ATOM 2672 C C . SER A 1 358 ? 1.881 -41.094 -12.367 1 96.12 358 SER A C 1
ATOM 2674 O O . SER A 1 358 ? 1.288 -41.344 -11.312 1 96.12 358 SER A O 1
ATOM 2676 N N . ASP A 1 359 ? 2.172 -42.031 -13.305 1 94.69 359 ASP A N 1
ATOM 2677 C CA . ASP A 1 359 ? 1.853 -43.438 -13.078 1 94.69 359 ASP A CA 1
ATOM 2678 C C . ASP A 1 359 ? 2.641 -44 -11.898 1 94.69 359 ASP A C 1
ATOM 2680 O O . ASP A 1 359 ? 2.129 -44.844 -11.141 1 94.69 359 ASP A O 1
ATOM 2684 N N . ALA A 1 360 ? 3.809 -43.531 -11.812 1 94.12 360 ALA A N 1
ATOM 2685 C CA . ALA A 1 360 ? 4.723 -44.062 -10.805 1 94.12 360 ALA A CA 1
ATOM 2686 C C . ALA A 1 360 ? 4.461 -43.406 -9.445 1 94.12 360 ALA A C 1
ATOM 2688 O O . ALA A 1 360 ? 4.629 -44.062 -8.406 1 94.12 360 ALA A O 1
ATOM 2689 N N . VAL A 1 361 ? 4.172 -42.156 -9.414 1 96.88 361 VAL A N 1
ATOM 2690 C CA . VAL A 1 361 ? 3.949 -41.406 -8.188 1 96.88 361 VAL A CA 1
ATOM 2691 C C . VAL A 1 361 ? 2.609 -40.688 -8.273 1 96.88 361 VAL A C 1
ATOM 2693 O O . VAL A 1 361 ? 2.57 -39.438 -8.336 1 96.88 361 VAL A O 1
ATOM 2696 N N . PRO A 1 362 ? 1.533 -41.406 -8.156 1 97.56 362 PRO A N 1
ATOM 2697 C CA . PRO A 1 362 ? 0.211 -40.781 -8.305 1 97.56 362 PRO A CA 1
ATOM 2698 C C . PRO A 1 362 ? -0.071 -39.75 -7.23 1 97.56 362 PRO A C 1
ATOM 2700 O O . PRO A 1 362 ? 0.562 -39.75 -6.172 1 97.56 362 PRO A O 1
ATOM 2703 N N . CYS A 1 363 ? -0.979 -38.812 -7.527 1 98.56 363 CYS A N 1
ATOM 2704 C CA . CYS A 1 363 ? -1.418 -37.812 -6.551 1 98.56 363 CYS A CA 1
ATOM 2705 C C . CYS A 1 363 ? -2.434 -38.406 -5.586 1 98.56 363 CYS A C 1
ATOM 2707 O O . CYS A 1 363 ? -3.328 -39.156 -5.996 1 98.56 363 CYS A O 1
ATOM 2709 N N . ARG A 1 364 ? -2.268 -38.156 -4.301 1 98.38 364 ARG A N 1
ATOM 2710 C CA . ARG A 1 364 ? -3.146 -38.75 -3.299 1 98.38 364 ARG A CA 1
ATOM 2711 C C . ARG A 1 364 ? -3.631 -37.688 -2.305 1 98.38 364 ARG A C 1
ATOM 2713 O O . ARG A 1 364 ? -2.998 -36.656 -2.139 1 98.38 364 ARG A O 1
ATOM 2720 N N . ASP A 1 365 ? -4.738 -38 -1.663 1 98.56 365 ASP A N 1
ATOM 2721 C CA . ASP A 1 365 ? -5.324 -37.188 -0.604 1 98.56 365 ASP A CA 1
ATOM 2722 C C . ASP A 1 365 ? -5.676 -35.781 -1.119 1 98.56 365 ASP A C 1
ATOM 2724 O O . ASP A 1 365 ? -5.395 -34.781 -0.457 1 98.56 365 ASP A O 1
ATOM 2728 N N . LEU A 1 366 ? -6.219 -35.781 -2.314 1 98.81 366 LEU A N 1
ATOM 2729 C CA . LEU A 1 366 ? -6.754 -34.531 -2.867 1 98.81 366 LEU A CA 1
ATOM 2730 C C . LEU A 1 366 ? -8.172 -34.312 -2.373 1 98.81 366 LEU A C 1
ATOM 2732 O O . LEU A 1 366 ? -8.852 -35.219 -1.934 1 98.81 366 LEU A O 1
ATOM 2736 N N . GLU A 1 367 ? -8.57 -33.094 -2.377 1 98.69 367 GLU A N 1
ATOM 2737 C CA . GLU A 1 367 ? -9.945 -32.781 -2.008 1 98.69 367 GLU A CA 1
ATOM 2738 C C . GLU A 1 367 ? -10.5 -31.656 -2.887 1 98.69 367 GLU A C 1
ATOM 2740 O O . GLU A 1 367 ? -9.82 -30.656 -3.137 1 98.69 367 GLU A O 1
ATOM 2745 N N . LEU A 1 368 ? -11.664 -31.844 -3.424 1 98.5 368 LEU A N 1
ATOM 2746 C CA . LEU A 1 368 ? -12.5 -30.828 -4.043 1 98.5 368 LEU A CA 1
ATOM 2747 C C . LEU A 1 368 ? -13.75 -30.562 -3.205 1 98.5 368 LEU A C 1
ATOM 2749 O O . LEU A 1 368 ? -14.617 -31.422 -3.096 1 98.5 368 LEU A O 1
ATOM 2753 N N . ALA A 1 369 ? -13.734 -29.406 -2.621 1 98.06 369 ALA A N 1
ATOM 2754 C CA . ALA A 1 369 ? -14.859 -29.094 -1.747 1 98.06 369 ALA A CA 1
ATOM 2755 C C . ALA A 1 369 ? -15.539 -27.797 -2.172 1 98.06 369 ALA A C 1
ATOM 2757 O O . ALA A 1 369 ? -14.922 -26.719 -2.164 1 98.06 369 ALA A O 1
ATOM 2758 N N . ASN A 1 370 ? -16.875 -27.844 -2.557 1 97.44 370 ASN A N 1
ATOM 2759 C CA . ASN A 1 370 ? -17.641 -26.672 -2.955 1 97.44 370 ASN A CA 1
ATOM 2760 C C . ASN A 1 370 ? -16.953 -25.922 -4.086 1 97.44 370 ASN A C 1
ATOM 2762 O O . ASN A 1 370 ? -16.703 -24.719 -3.967 1 97.44 370 ASN A O 1
ATOM 2766 N N . VAL A 1 371 ? -16.734 -26.672 -5.113 1 98.38 371 VAL A N 1
ATOM 2767 C CA . VAL A 1 371 ? -16.156 -26.109 -6.336 1 98.38 371 VAL A CA 1
ATOM 2768 C C . VAL A 1 371 ? -17.266 -25.891 -7.367 1 98.38 371 VAL A C 1
ATOM 2770 O O . VAL A 1 371 ? -18.016 -26.828 -7.684 1 98.38 371 VAL A O 1
ATOM 2773 N N . ASN A 1 372 ? -17.438 -24.719 -7.82 1 97.19 372 ASN A N 1
ATOM 2774 C CA . ASN A 1 372 ? -18.469 -24.375 -8.797 1 97.19 372 ASN A CA 1
ATOM 2775 C C . ASN A 1 372 ? -17.906 -23.547 -9.945 1 97.19 372 ASN A C 1
ATOM 2777 O O . ASN A 1 372 ? -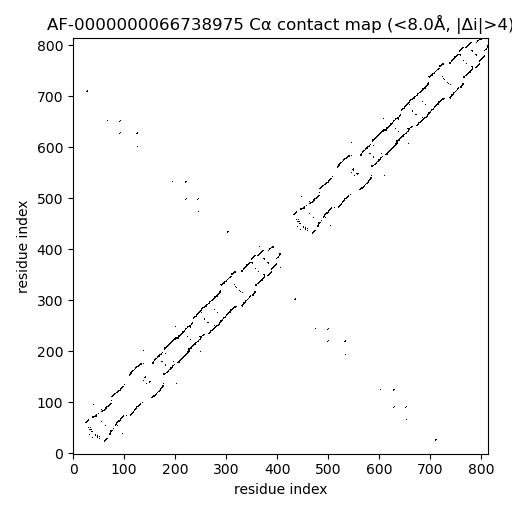17.875 -22.328 -9.883 1 97.19 372 ASN A O 1
ATOM 2781 N N . LEU A 1 373 ? -17.484 -24.234 -11.008 1 97.75 373 LEU A N 1
ATOM 2782 C CA . LEU A 1 373 ? -16.906 -23.625 -12.195 1 97.75 373 LEU A CA 1
ATOM 2783 C C . LEU A 1 373 ? -17.766 -23.906 -13.422 1 97.75 373 LEU A C 1
ATOM 2785 O O . LEU A 1 373 ? -17.969 -25.062 -13.789 1 97.75 373 LEU A O 1
ATOM 2789 N N . THR A 1 374 ? -18.219 -22.875 -14.039 1 96.62 374 THR A N 1
ATOM 2790 C CA . THR A 1 374 ? -19.016 -23.016 -15.258 1 96.62 374 THR A CA 1
ATOM 2791 C C . THR A 1 374 ? -18.281 -22.406 -16.453 1 96.62 374 THR A C 1
ATOM 2793 O O . THR A 1 374 ? -17.312 -21.656 -16.281 1 96.62 374 THR A O 1
ATOM 2796 N N . LEU A 1 375 ? -18.672 -22.859 -17.609 1 96.25 375 LEU A N 1
ATOM 2797 C CA . LEU A 1 375 ? -18.047 -22.297 -18.797 1 96.25 375 LEU A CA 1
ATOM 2798 C C . LEU A 1 375 ? -18.438 -20.844 -18.984 1 96.25 375 LEU A C 1
ATOM 2800 O O . LEU A 1 375 ? -19.594 -20.469 -18.797 1 96.25 375 LEU A O 1
ATOM 2804 N N . GLU A 1 376 ? -17.422 -20.062 -19.359 1 93.06 376 GLU A N 1
ATOM 2805 C CA . GLU A 1 376 ? -17.656 -18.641 -19.609 1 93.06 376 GLU A CA 1
ATOM 2806 C C . GLU A 1 376 ? -18.688 -18.438 -20.703 1 93.06 376 GLU A C 1
ATOM 2808 O O . GLU A 1 376 ? -18.641 -19.109 -21.75 1 93.06 376 GLU A O 1
ATOM 2813 N N . GLY A 1 377 ? -19.594 -17.391 -20.719 1 81.88 377 GLY A N 1
ATOM 2814 C CA . GLY A 1 377 ? -20.609 -17.078 -21.703 1 81.88 377 GLY A CA 1
ATOM 2815 C C . GLY A 1 377 ? -21.844 -17.953 -21.578 1 81.88 377 GLY A C 1
ATOM 2816 O O . GLY A 1 377 ? -22.859 -17.703 -22.25 1 81.88 377 GLY A O 1
ATOM 2817 N N . GLY A 1 378 ? -21.984 -18.938 -20.672 1 67.5 378 GLY A N 1
ATOM 2818 C CA . GLY A 1 378 ? -23.172 -19.703 -20.328 1 67.5 378 GLY A CA 1
ATOM 2819 C C . GLY A 1 378 ? -23.656 -20.594 -21.453 1 67.5 378 GLY A C 1
ATOM 2820 O O . GLY A 1 378 ? -24.781 -21.062 -21.438 1 67.5 378 GLY A O 1
ATOM 2821 N N . GLY A 1 379 ? -22.969 -20.578 -22.672 1 57.19 379 GLY A N 1
ATOM 2822 C CA . GLY A 1 379 ? -23.516 -21.328 -23.797 1 57.19 379 GLY A CA 1
ATOM 2823 C C . GLY A 1 379 ? -23.734 -22.797 -23.484 1 57.19 379 GLY A C 1
ATOM 2824 O O . GLY A 1 379 ? -23.656 -23.219 -22.328 1 57.19 379 GLY A O 1
ATOM 2825 N N . ALA A 1 380 ? -24.172 -23.516 -24.422 1 61 380 ALA A N 1
ATOM 2826 C CA . ALA A 1 380 ? -24.578 -24.922 -24.375 1 61 380 ALA A CA 1
ATOM 2827 C C . ALA A 1 380 ? -23.453 -25.797 -23.859 1 61 380 ALA A C 1
ATOM 2829 O O . ALA A 1 380 ? -23.672 -26.953 -23.484 1 61 380 ALA A O 1
ATOM 2830 N N . GLY A 1 381 ? -22.297 -25.219 -23.625 1 74.06 381 GLY A N 1
ATOM 2831 C CA . GLY A 1 381 ? -21.203 -26.094 -23.219 1 74.06 381 GLY A CA 1
ATOM 2832 C C . GLY A 1 381 ? -21.016 -26.141 -21.719 1 74.06 381 GLY A C 1
ATOM 2833 O O . GLY A 1 381 ? -21.484 -25.266 -21 1 74.06 381 GLY A O 1
ATOM 2834 N N . ARG A 1 382 ? -20.656 -27.359 -21.234 1 87 382 ARG A N 1
ATOM 2835 C CA . ARG A 1 382 ? -20.422 -27.609 -19.812 1 87 382 ARG A CA 1
ATOM 2836 C C . ARG A 1 382 ? -18.922 -27.703 -19.531 1 87 382 ARG A C 1
ATOM 2838 O O . ARG A 1 382 ? -18.156 -28.25 -20.328 1 87 382 ARG A O 1
ATOM 2845 N N . ALA A 1 383 ? -18.547 -27.109 -18.438 1 95.31 383 ALA A N 1
ATOM 2846 C CA . ALA A 1 383 ? -17.172 -27.312 -17.984 1 95.31 383 ALA A CA 1
ATOM 2847 C C . ALA A 1 383 ? -16.922 -28.781 -17.656 1 95.31 383 ALA A C 1
ATOM 2849 O O . ALA A 1 383 ? -17.844 -29.516 -17.297 1 95.31 383 ALA A O 1
ATOM 2850 N N . THR A 1 384 ? -15.695 -29.188 -17.844 1 97.44 384 THR A N 1
ATOM 2851 C CA . THR A 1 384 ? -15.375 -30.594 -17.609 1 97.44 384 THR A CA 1
ATOM 2852 C C . THR A 1 384 ? -14.195 -30.734 -16.641 1 97.44 384 THR A C 1
ATOM 2854 O O . THR A 1 384 ? -13.508 -29.75 -16.359 1 97.44 384 THR A O 1
ATOM 2857 N N . ALA A 1 385 ? -14.125 -31.906 -16.125 1 98.31 385 ALA A N 1
ATOM 2858 C CA . ALA A 1 385 ? -13.008 -32.281 -15.258 1 98.31 385 ALA A CA 1
ATOM 2859 C C . ALA A 1 385 ? -12.344 -33.562 -15.75 1 98.31 385 ALA A C 1
ATOM 2861 O O . ALA A 1 385 ? -13.023 -34.531 -16.141 1 98.31 385 ALA A O 1
ATOM 2862 N N . LEU A 1 386 ? -11.047 -33.531 -15.789 1 98.38 386 LEU A N 1
ATOM 2863 C CA . LEU A 1 386 ? -10.289 -34.719 -16.156 1 98.38 386 LEU A CA 1
ATOM 2864 C C . LEU A 1 386 ? -9.203 -35 -15.133 1 98.38 386 LEU A C 1
ATOM 2866 O O . LEU A 1 386 ? -8.406 -34.125 -14.797 1 98.38 386 LEU A O 1
ATOM 2870 N N . CYS A 1 387 ? -9.211 -36.219 -14.633 1 98.19 387 CYS A N 1
ATOM 2871 C CA . CYS A 1 387 ? -8.195 -36.688 -13.688 1 98.19 387 CYS A CA 1
ATOM 2872 C C . CYS A 1 387 ? -7.516 -37.938 -14.18 1 98.19 387 CYS A C 1
ATOM 2874 O O . CYS A 1 387 ? -8.18 -38.844 -14.703 1 98.19 387 CYS A O 1
ATOM 2876 N N . TYR A 1 388 ? -6.285 -37.969 -14.109 1 98.19 388 TYR A N 1
ATOM 2877 C CA . TYR A 1 388 ? -5.457 -39.125 -14.398 1 98.19 388 TYR A CA 1
ATOM 2878 C C . TYR A 1 388 ? -4.566 -39.5 -13.211 1 98.19 388 TYR A C 1
ATOM 2880 O O . TYR A 1 388 ? -3.719 -38.688 -12.812 1 98.19 388 TYR A O 1
ATOM 2888 N N . ARG A 1 389 ? -4.668 -40.625 -12.555 1 97.94 389 ARG A N 1
ATOM 2889 C CA . ARG A 1 389 ? -3.891 -41.125 -11.43 1 97.94 389 ARG A CA 1
ATOM 2890 C C . ARG A 1 389 ? -3.955 -40.188 -10.242 1 97.94 389 ARG A C 1
ATOM 2892 O O . ARG A 1 389 ? -2.924 -39.812 -9.68 1 97.94 389 ARG A O 1
ATOM 2899 N N . ALA A 1 390 ? -5.184 -39.719 -10.008 1 98.69 390 ALA A N 1
ATOM 2900 C CA . ALA A 1 390 ? -5.457 -38.781 -8.93 1 98.69 390 ALA A CA 1
ATOM 2901 C C . ALA A 1 390 ? -6.602 -39.281 -8.047 1 98.69 390 ALA A C 1
ATOM 2903 O O . ALA A 1 390 ? -7.68 -39.625 -8.539 1 98.69 390 ALA A O 1
ATOM 2904 N N . SER A 1 391 ? -6.34 -39.375 -6.707 1 98.62 391 SER A N 1
ATOM 2905 C CA . SER A 1 391 ? -7.363 -39.875 -5.801 1 98.62 391 SER A CA 1
ATOM 2906 C C . SER A 1 391 ? -7.609 -38.906 -4.652 1 98.62 391 SER A C 1
ATOM 2908 O O . SER A 1 391 ? -6.727 -38.125 -4.285 1 98.62 391 SER A O 1
ATOM 2910 N N . GLY A 1 392 ? -8.75 -38.906 -4.156 1 98.38 392 GLY A N 1
ATOM 2911 C CA . GLY A 1 392 ? -9.125 -38.031 -3.055 1 98.38 392 GLY A CA 1
ATOM 2912 C C . GLY A 1 392 ? -10.617 -38.031 -2.775 1 98.38 392 GLY A C 1
ATOM 2913 O O . GLY A 1 392 ? -11.289 -39.062 -2.971 1 98.38 392 GLY A O 1
ATOM 2914 N N . LYS A 1 393 ? -11.078 -37.031 -2.166 1 98.12 393 LYS A N 1
ATOM 2915 C CA . LYS A 1 393 ? -12.484 -36.906 -1.799 1 98.12 393 LYS A CA 1
ATOM 2916 C C . LYS A 1 393 ? -13.102 -35.625 -2.336 1 98.12 393 LYS A C 1
ATOM 2918 O O . LYS A 1 393 ? -12.383 -34.688 -2.709 1 98.12 393 LYS A O 1
ATOM 2923 N N . SER A 1 394 ? -14.398 -35.656 -2.475 1 97.5 394 SER A N 1
ATOM 2924 C CA . SER A 1 394 ? -15.18 -34.469 -2.824 1 97.5 394 SER A CA 1
ATOM 2925 C C . SER A 1 394 ? -16.266 -34.188 -1.78 1 97.5 394 SER A C 1
ATOM 2927 O O . SER A 1 394 ? -16.812 -35.125 -1.187 1 97.5 394 SER A O 1
ATOM 2929 N N . ALA A 1 395 ? -16.422 -33 -1.525 1 96.75 395 ALA A N 1
ATOM 2930 C CA . ALA A 1 395 ? -17.422 -32.594 -0.544 1 96.75 395 ALA A CA 1
ATOM 2931 C C . ALA A 1 395 ? -18.234 -31.406 -1.053 1 96.75 395 ALA A C 1
ATOM 2933 O O . ALA A 1 395 ? -17.688 -30.5 -1.692 1 96.75 395 ALA A O 1
ATOM 2934 N N . GLY A 1 396 ? -19.516 -31.406 -0.73 1 96.5 396 GLY A N 1
ATOM 2935 C CA . GLY A 1 396 ? -20.375 -30.328 -1.189 1 96.5 396 GLY A CA 1
ATOM 2936 C C . GLY A 1 396 ? -20.609 -30.359 -2.688 1 96.5 396 GLY A C 1
ATOM 2937 O O . GLY A 1 396 ? -20.672 -31.422 -3.297 1 96.5 396 GLY A O 1
ATOM 2938 N N . THR A 1 397 ? -20.891 -29.172 -3.182 1 95.44 397 THR A N 1
ATOM 2939 C CA . THR A 1 397 ? -21.141 -29.062 -4.613 1 95.44 397 THR A CA 1
ATOM 2940 C C . THR A 1 397 ? -19.844 -28.984 -5.398 1 95.44 397 THR A C 1
ATOM 2942 O O . THR A 1 397 ? -18.953 -28.188 -5.066 1 95.44 397 THR A O 1
ATOM 2945 N N . VAL A 1 398 ? -19.766 -29.906 -6.348 1 97.44 398 VAL A N 1
ATOM 2946 C CA . VAL A 1 398 ? -18.609 -29.875 -7.23 1 97.44 398 VAL A CA 1
ATOM 2947 C C . VAL A 1 398 ? -19.062 -29.844 -8.688 1 97.44 398 VAL A C 1
ATOM 2949 O O . VAL A 1 398 ? -19.625 -30.812 -9.188 1 97.44 398 VAL A O 1
ATOM 2952 N N . VAL A 1 399 ? -18.906 -28.734 -9.289 1 96.19 399 VAL A N 1
ATOM 2953 C CA . VAL A 1 399 ? -19.219 -28.516 -10.695 1 96.19 399 VAL A CA 1
ATOM 2954 C C . VAL A 1 399 ? -17.969 -28 -11.43 1 96.19 399 VAL A C 1
ATOM 2956 O O . VAL A 1 399 ? -17.453 -26.938 -11.094 1 96.19 399 VAL A O 1
ATOM 2959 N N . PRO A 1 400 ? -17.484 -28.734 -12.438 1 97.12 400 PRO A N 1
ATOM 2960 C CA . PRO A 1 400 ? -17.969 -30 -12.977 1 97.12 400 PRO A CA 1
ATOM 2961 C C . PRO A 1 400 ? -17.828 -31.156 -11.984 1 97.12 400 PRO A C 1
ATOM 2963 O O . PRO A 1 400 ? -17.125 -31.016 -10.977 1 97.12 400 PRO A O 1
ATOM 2966 N N . PRO A 1 401 ? -18.531 -32.25 -12.359 1 96.81 401 PRO A N 1
ATOM 2967 C CA . PRO A 1 401 ? -18.453 -33.375 -11.414 1 96.81 401 PRO A CA 1
ATOM 2968 C C . PRO A 1 401 ? -17.031 -33.844 -11.172 1 96.81 401 PRO A C 1
ATOM 2970 O O . PRO A 1 401 ? -16.219 -33.875 -12.102 1 96.81 401 PRO A O 1
ATOM 2973 N N . SER A 1 402 ? -16.781 -34.25 -9.961 1 97.12 402 SER A N 1
ATOM 2974 C CA . SER A 1 402 ? -15.438 -34.656 -9.57 1 97.12 402 SER A CA 1
ATOM 2975 C C . SER A 1 402 ? -14.945 -35.812 -10.43 1 97.12 402 SER A C 1
ATOM 2977 O O . SER A 1 402 ? -15.703 -36.719 -10.734 1 97.12 402 SER A O 1
ATOM 2979 N N . CYS A 1 403 ? -13.727 -35.75 -10.742 1 97.81 403 CYS A N 1
ATOM 2980 C CA . CYS A 1 403 ? -13.078 -36.781 -11.516 1 97.81 403 CYS A CA 1
ATOM 2981 C C . CYS A 1 403 ? -12.133 -37.594 -10.641 1 97.81 403 CYS A C 1
ATOM 2983 O O . CYS A 1 403 ? -11.445 -38.5 -11.133 1 97.81 403 CYS A O 1
ATOM 2985 N N . LEU A 1 404 ? -12.016 -37.281 -9.375 1 98.06 404 LEU A N 1
ATOM 2986 C CA . LEU A 1 404 ? -11.07 -37.938 -8.477 1 98.06 404 LEU A CA 1
ATOM 2987 C C . LEU A 1 404 ? -11.484 -39.375 -8.211 1 98.06 404 LEU A C 1
ATOM 2989 O O . LEU A 1 404 ? -12.672 -39.656 -8 1 98.06 404 LEU A O 1
ATOM 2993 N N . ALA A 1 405 ? -10.508 -40.219 -8.219 1 96.62 405 ALA A N 1
ATOM 2994 C CA . ALA A 1 405 ? -10.758 -41.594 -7.75 1 96.62 405 ALA A CA 1
ATOM 2995 C C . ALA A 1 405 ? -10.922 -41.625 -6.23 1 96.62 405 ALA A C 1
ATOM 2997 O O . ALA A 1 405 ? -10.297 -40.844 -5.516 1 96.62 405 ALA A O 1
ATOM 2998 N N . ARG A 1 406 ? -11.852 -42.469 -5.75 1 90.44 406 ARG A N 1
ATOM 2999 C CA . ARG A 1 406 ? -12.062 -42.594 -4.309 1 90.44 406 ARG A CA 1
ATOM 3000 C C . ARG A 1 406 ? -10.836 -43.188 -3.631 1 90.44 406 ARG A C 1
ATOM 3002 O O . ARG A 1 406 ? -10.211 -44.125 -4.164 1 90.44 406 ARG A O 1
ATOM 3009 N N . SER A 1 407 ? -10.414 -42.531 -2.609 1 75.19 407 SER A N 1
ATOM 3010 C CA . SER A 1 407 ? -9.289 -43.062 -1.846 1 75.19 407 SER A CA 1
ATOM 3011 C C . SER A 1 407 ? -9.641 -44.375 -1.183 1 75.19 407 SER A C 1
ATOM 3013 O O . SER A 1 407 ? -10.805 -44.625 -0.868 1 75.19 407 SER A O 1
ATOM 3015 N N . MET B 1 1 ? 26.594 -46.719 55.438 1 19.34 1 MET B N 1
ATOM 3016 C CA . MET B 1 1 ? 25.375 -46.938 54.656 1 19.34 1 MET B CA 1
ATOM 3017 C C . MET B 1 1 ? 24.969 -45.656 53.938 1 19.34 1 MET B C 1
ATOM 3019 O O . MET B 1 1 ? 25.453 -44.562 54.281 1 19.34 1 MET B O 1
ATOM 3023 N N . ALA B 1 2 ? 23.641 -45.5 53.531 1 19.09 2 ALA B N 1
ATOM 3024 C CA . ALA B 1 2 ? 22.812 -45.25 52.344 1 19.09 2 ALA B CA 1
ATOM 3025 C C . ALA B 1 2 ? 22.453 -43.781 52.219 1 19.09 2 ALA B C 1
ATOM 3027 O O . ALA B 1 2 ? 21.781 -43.344 51.281 1 19.09 2 ALA B O 1
ATOM 3028 N N . LYS B 1 3 ? 22.641 -42.812 53.188 1 25.73 3 LYS B N 1
ATOM 3029 C CA . LYS B 1 3 ? 21.438 -42 53.156 1 25.73 3 LYS B CA 1
ATOM 3030 C C . LYS B 1 3 ? 21.344 -41.188 51.875 1 25.73 3 LYS B C 1
ATOM 3032 O O . LYS B 1 3 ? 22.156 -40.312 51.625 1 25.73 3 LYS B O 1
ATOM 3037 N N . ALA B 1 4 ? 20.688 -41.719 50.719 1 27.39 4 ALA B N 1
ATOM 3038 C CA . ALA B 1 4 ? 20.484 -41.375 49.312 1 27.39 4 ALA B CA 1
ATOM 3039 C C . ALA B 1 4 ? 19.578 -40.156 49.188 1 27.39 4 ALA B C 1
ATOM 3041 O O . ALA B 1 4 ? 18.359 -40.25 49.375 1 27.39 4 ALA B O 1
ATOM 3042 N N . VAL B 1 5 ? 19.703 -39.094 49.906 1 30.7 5 VAL B N 1
ATOM 3043 C CA . VAL B 1 5 ? 18.547 -38.219 49.844 1 30.7 5 VAL B CA 1
ATOM 3044 C C . VAL B 1 5 ? 18.25 -37.844 48.375 1 30.7 5 VAL B C 1
ATOM 3046 O O . VAL B 1 5 ? 19.156 -37.5 47.625 1 30.7 5 VAL B O 1
ATOM 3049 N N . PRO B 1 6 ? 17.062 -38.219 47.844 1 29.08 6 PRO B N 1
ATOM 3050 C CA . PRO B 1 6 ? 16.516 -38.062 46.469 1 29.08 6 PRO B CA 1
ATOM 3051 C C . PRO B 1 6 ? 16.406 -36.594 46.031 1 29.08 6 PRO B C 1
ATOM 3053 O O . PRO B 1 6 ? 16.312 -35.688 46.875 1 29.08 6 PRO B O 1
ATOM 3056 N N . SER B 1 7 ? 17.203 -36.125 45.062 1 29.73 7 SER B N 1
ATOM 3057 C CA . SER B 1 7 ? 17.297 -34.844 44.344 1 29.73 7 SER B CA 1
ATOM 3058 C C . SER B 1 7 ? 15.953 -34.438 43.781 1 29.73 7 SER B C 1
ATOM 3060 O O . SER B 1 7 ? 15.273 -35.219 43.125 1 29.73 7 SER B O 1
ATOM 3062 N N . PRO B 1 8 ? 15.117 -33.625 44.562 1 31.5 8 PRO B N 1
ATOM 3063 C CA . PRO B 1 8 ? 13.805 -33.219 44.031 1 31.5 8 PRO B CA 1
ATOM 3064 C C . PRO B 1 8 ? 13.875 -32.625 42.656 1 31.5 8 PRO B C 1
ATOM 3066 O O . PRO B 1 8 ? 14.773 -31.828 42.344 1 31.5 8 PRO B O 1
ATOM 3069 N N . LEU B 1 9 ? 13.594 -33.375 41.562 1 28.62 9 LEU B N 1
ATOM 3070 C CA . LEU B 1 9 ? 13.414 -32.969 40.188 1 28.62 9 LEU B CA 1
ATOM 3071 C C . LEU B 1 9 ? 12.414 -31.828 40.062 1 28.62 9 LEU B C 1
ATOM 3073 O O . LEU B 1 9 ? 11.258 -31.969 40.469 1 28.62 9 LEU B O 1
ATOM 3077 N N . ALA B 1 10 ? 12.852 -30.562 40.281 1 28.64 10 ALA B N 1
ATOM 3078 C CA . ALA B 1 10 ? 12.008 -29.406 39.969 1 28.64 10 ALA B CA 1
ATOM 3079 C C . ALA B 1 10 ? 11.367 -29.547 38.594 1 28.64 10 ALA B C 1
ATOM 3081 O O . ALA B 1 10 ? 12.07 -29.688 37.594 1 28.64 10 ALA B O 1
ATOM 3082 N N . ALA B 1 11 ? 10.148 -30.141 38.531 1 29.92 11 ALA B N 1
ATOM 3083 C CA . ALA B 1 11 ? 9.336 -30.141 37.312 1 29.92 11 ALA B CA 1
ATOM 3084 C C . ALA B 1 11 ? 9.148 -28.734 36.781 1 29.92 11 ALA B C 1
ATOM 3086 O O . ALA B 1 11 ? 8.648 -27.844 37.5 1 29.92 11 ALA B O 1
ATOM 3087 N N . VAL B 1 12 ? 10.148 -28.219 36 1 31.59 12 VAL B N 1
ATOM 3088 C CA . VAL B 1 12 ? 9.969 -26.984 35.219 1 31.59 12 VAL B CA 1
ATOM 3089 C C . VAL B 1 12 ? 8.648 -27.031 34.469 1 31.59 12 VAL B C 1
ATOM 3091 O O . VAL B 1 12 ? 8.43 -27.906 33.625 1 31.59 12 VAL B O 1
ATOM 3094 N N . ALA B 1 13 ? 7.574 -26.578 35.125 1 32 13 ALA B N 1
ATOM 3095 C CA . ALA B 1 13 ? 6.332 -26.375 34.406 1 32 13 ALA B CA 1
ATOM 3096 C C . ALA B 1 13 ? 6.578 -25.547 33.125 1 32 13 ALA B C 1
ATOM 3098 O O . ALA B 1 13 ? 6.969 -24.375 33.219 1 32 13 ALA B O 1
ATOM 3099 N N . VAL B 1 14 ? 7.152 -26.188 32.094 1 30.45 14 VAL B N 1
ATOM 3100 C CA . VAL B 1 14 ? 7.121 -25.516 30.812 1 30.45 14 VAL B CA 1
ATOM 3101 C C . VAL B 1 14 ? 5.707 -25.031 30.516 1 30.45 14 VAL B C 1
ATOM 3103 O O . VAL B 1 14 ? 4.781 -25.828 30.375 1 30.45 14 VAL B O 1
ATOM 3106 N N . LEU B 1 15 ? 5.336 -23.922 31.141 1 31.98 15 LEU B N 1
ATOM 3107 C CA . LEU B 1 15 ? 4.129 -23.297 30.625 1 31.98 15 LEU B CA 1
ATOM 3108 C C . LEU B 1 15 ? 4.145 -23.266 29.094 1 31.98 15 LEU B C 1
ATOM 3110 O O . LEU B 1 15 ? 4.98 -22.578 28.5 1 31.98 15 LEU B O 1
ATOM 3114 N N . ALA B 1 16 ? 3.766 -24.391 28.453 1 31.23 16 ALA B N 1
ATOM 3115 C CA . ALA B 1 16 ? 3.473 -24.375 27.031 1 31.23 16 ALA B CA 1
ATOM 3116 C C . ALA B 1 16 ? 2.494 -23.25 26.688 1 31.23 16 ALA B C 1
ATOM 3118 O O . ALA B 1 16 ? 1.338 -23.281 27.109 1 31.23 16 ALA B O 1
ATOM 3119 N N . LEU B 1 17 ? 3.049 -22.047 26.656 1 30.41 17 LEU B N 1
ATOM 3120 C CA . LEU B 1 17 ? 2.232 -21.078 25.938 1 30.41 17 LEU B CA 1
ATOM 3121 C C . LEU B 1 17 ? 1.579 -21.719 24.719 1 30.41 17 LEU B C 1
ATOM 3123 O O . LEU B 1 17 ? 2.26 -22.047 23.75 1 30.41 17 LEU B O 1
ATOM 3127 N N . LEU B 1 18 ? 0.585 -22.484 24.984 1 28.81 18 LEU B N 1
ATOM 3128 C CA . LEU B 1 18 ? -0.285 -22.859 23.875 1 28.81 18 LEU B CA 1
ATOM 3129 C C . LEU B 1 18 ? -0.667 -21.641 23.047 1 28.81 18 LEU B C 1
ATOM 3131 O O . LEU B 1 18 ? -1.455 -20.812 23.484 1 28.81 18 LEU B O 1
ATOM 3135 N N . LEU B 1 19 ? 0.306 -21.125 22.328 1 31.94 19 LEU B N 1
ATOM 3136 C CA . LEU B 1 19 ? -0.151 -20.312 21.203 1 31.94 19 LEU B CA 1
ATOM 3137 C C . LEU B 1 19 ? -1.333 -20.984 20.5 1 31.94 19 LEU B C 1
ATOM 3139 O O . LEU B 1 19 ? -1.162 -21.984 19.797 1 31.94 19 LEU B O 1
ATOM 3143 N N . LEU B 1 20 ? -2.424 -21 21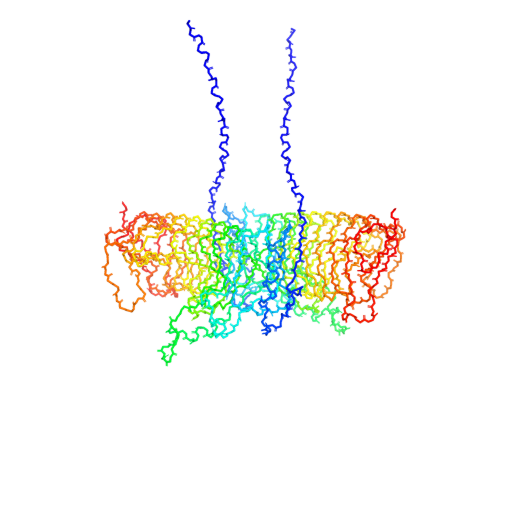.188 1 31.77 20 LEU B N 1
ATOM 3144 C CA . LEU B 1 20 ? -3.627 -21.359 20.438 1 31.77 20 LEU B CA 1
ATOM 3145 C C . LEU B 1 20 ? -3.621 -20.719 19.062 1 31.77 20 LEU B C 1
ATOM 3147 O O . LEU B 1 20 ? -3.674 -19.5 18.938 1 31.77 20 LEU B O 1
ATOM 3151 N N . CYS B 1 21 ? -2.889 -21.297 18.219 1 34.25 21 CYS B N 1
ATOM 3152 C CA . CYS B 1 21 ? -3.156 -21.047 16.812 1 34.25 21 CYS B CA 1
ATOM 3153 C C . CYS B 1 21 ? -4.652 -20.906 16.547 1 34.25 21 CYS B C 1
ATOM 3155 O O . CYS B 1 21 ? -5.391 -21.891 16.609 1 34.25 21 CYS B O 1
ATOM 3157 N N . ARG B 1 22 ? -5.375 -19.906 17.047 1 38.22 22 ARG B N 1
ATOM 3158 C CA . ARG B 1 22 ? -6.754 -19.703 16.594 1 38.22 22 ARG B CA 1
ATOM 3159 C C . ARG B 1 22 ? -6.922 -20.125 15.141 1 38.22 22 ARG B C 1
ATOM 3161 O O . ARG B 1 22 ? -6.191 -19.656 14.266 1 38.22 22 ARG B O 1
ATOM 3168 N N . GLY B 1 23 ? -7.305 -21.25 14.898 1 39.84 23 GLY B N 1
ATOM 3169 C CA . GLY B 1 23 ? -7.734 -21.734 13.594 1 39.84 23 GLY B CA 1
ATOM 3170 C C . GLY B 1 23 ? -8.297 -20.625 12.719 1 39.84 23 GLY B C 1
ATOM 3171 O O . GLY B 1 23 ? -9.023 -19.75 13.195 1 39.84 23 GLY B O 1
ATOM 3172 N N . ALA B 1 24 ? -7.594 -20.172 11.773 1 52.06 24 ALA B N 1
ATOM 3173 C CA . ALA B 1 24 ? -8.109 -19.219 10.805 1 52.06 24 ALA B CA 1
ATOM 3174 C C . ALA B 1 24 ? -9.586 -19.453 10.516 1 52.06 24 ALA B C 1
ATOM 3176 O O . ALA B 1 24 ? -9.969 -20.547 10.086 1 52.06 24 ALA B O 1
ATOM 3177 N N . GLU B 1 25 ? -10.57 -18.812 11.227 1 59.75 25 GLU B N 1
ATOM 3178 C CA . GLU B 1 25 ? -12.008 -18.891 11 1 59.75 25 GLU B CA 1
ATOM 3179 C C . GLU B 1 25 ? -12.344 -18.734 9.523 1 59.75 25 GLU B C 1
ATOM 3181 O O . GLU B 1 25 ? -11.617 -18.062 8.781 1 59.75 25 GLU B O 1
ATOM 3186 N N . ALA B 1 26 ? -13.219 -19.453 9.055 1 78.19 26 ALA B N 1
ATOM 3187 C CA . ALA B 1 26 ? -13.742 -19.453 7.691 1 78.19 26 ALA B CA 1
ATOM 3188 C C . ALA B 1 26 ? -14.195 -18.047 7.281 1 78.19 26 ALA B C 1
ATOM 3190 O O . ALA B 1 26 ? -14.672 -17.281 8.117 1 78.19 26 ALA B O 1
ATOM 3191 N N . ARG B 1 27 ? -13.805 -17.625 6.094 1 92.44 27 ARG B N 1
ATOM 3192 C CA . ARG B 1 27 ? -14.211 -16.344 5.531 1 92.44 27 ARG B CA 1
ATOM 3193 C C . ARG B 1 27 ? -15.164 -16.531 4.359 1 92.44 27 ARG B C 1
ATOM 3195 O O . ARG B 1 27 ? -15.172 -17.578 3.723 1 92.44 27 ARG B O 1
ATOM 3202 N N . VAL B 1 28 ? -16.016 -15.477 4.207 1 93.75 28 VAL B N 1
ATOM 3203 C CA . VAL B 1 28 ? -16.844 -15.453 3.004 1 93.75 28 VAL B CA 1
ATOM 3204 C C . VAL B 1 28 ? -16.391 -14.328 2.082 1 93.75 28 VAL B C 1
ATOM 3206 O O . VAL B 1 28 ? -16.109 -13.211 2.539 1 93.75 28 VAL B O 1
ATOM 3209 N N . LEU B 1 29 ? -16.188 -14.664 0.779 1 96.5 29 LEU B N 1
ATOM 3210 C CA . LEU B 1 29 ? -15.805 -13.68 -0.232 1 96.5 29 LEU B CA 1
ATOM 3211 C C . LEU B 1 29 ? -17 -13.281 -1.088 1 96.5 29 LEU B C 1
ATOM 3213 O O . LEU B 1 29 ? -17.594 -14.125 -1.768 1 96.5 29 LEU B O 1
ATOM 3217 N N . LEU B 1 30 ? -17.391 -12 -0.993 1 96.75 30 LEU B N 1
ATOM 3218 C CA . LEU B 1 30 ? -18.453 -11.406 -1.796 1 96.75 30 LEU B CA 1
ATOM 3219 C C . LEU B 1 30 ? -17.875 -10.398 -2.787 1 96.75 30 LEU B C 1
ATOM 3221 O O . LEU B 1 30 ? -16.859 -9.758 -2.516 1 96.75 30 LEU B O 1
ATOM 3225 N N . THR B 1 31 ? -18.469 -10.297 -3.967 1 96.75 31 THR B N 1
ATOM 3226 C CA . THR B 1 31 ? -18.078 -9.281 -4.938 1 96.75 31 THR B CA 1
ATOM 3227 C C . THR B 1 31 ? -19.266 -8.383 -5.277 1 96.75 31 THR B C 1
ATOM 3229 O O . THR B 1 31 ? -20.422 -8.812 -5.172 1 96.75 31 THR B O 1
ATOM 3232 N N . LEU B 1 32 ? -19.031 -7.203 -5.656 1 97.19 32 LEU B N 1
ATOM 3233 C CA . LEU B 1 32 ? -20.125 -6.32 -6.043 1 97.19 32 LEU B CA 1
ATOM 3234 C C . LEU B 1 32 ? -20.906 -6.898 -7.223 1 97.19 32 LEU B C 1
ATOM 3236 O O . LEU B 1 32 ? -22.109 -6.676 -7.348 1 97.19 32 LEU B O 1
ATOM 3240 N N . ASP B 1 33 ? -20.25 -7.637 -7.953 1 93.81 33 ASP B N 1
ATOM 3241 C CA . ASP B 1 33 ? -20.891 -8.281 -9.094 1 93.81 33 ASP B CA 1
ATOM 3242 C C . ASP B 1 33 ? -22 -9.234 -8.633 1 93.81 33 ASP B C 1
ATOM 3244 O O . ASP B 1 33 ? -23.016 -9.383 -9.305 1 93.81 33 ASP B O 1
ATOM 3248 N N . ASP B 1 34 ? -21.766 -9.875 -7.535 1 95.19 34 ASP B N 1
ATOM 3249 C CA . ASP B 1 34 ? -22.734 -10.812 -6.98 1 95.19 34 ASP B CA 1
ATOM 3250 C C . ASP B 1 34 ? -24.047 -10.125 -6.664 1 95.19 34 ASP B C 1
ATOM 3252 O O . ASP B 1 34 ? -25.078 -10.781 -6.512 1 95.19 34 ASP B O 1
ATOM 3256 N N . PHE B 1 35 ? -24.031 -8.836 -6.656 1 97.75 35 PHE B N 1
ATOM 3257 C CA . PHE B 1 35 ? -25.203 -8.094 -6.211 1 97.75 35 PHE B CA 1
ATOM 3258 C C . PHE B 1 35 ? -25.688 -7.141 -7.297 1 97.75 35 PHE B C 1
ATOM 3260 O O . PHE B 1 35 ? -26.344 -6.133 -7.004 1 97.75 35 PHE B O 1
ATOM 3267 N N . GLY B 1 36 ? -25.234 -7.391 -8.484 1 96.88 36 GLY B N 1
ATOM 3268 C CA . GLY B 1 36 ? -25.781 -6.664 -9.617 1 96.88 36 GLY B CA 1
ATOM 3269 C C . GLY B 1 36 ? -24.953 -5.445 -9.992 1 96.88 36 GLY B C 1
ATOM 3270 O O . GLY B 1 36 ? -25.375 -4.641 -10.828 1 96.88 36 GLY B O 1
ATOM 3271 N N . GLY B 1 37 ? -23.781 -5.328 -9.406 1 97.88 37 GLY B N 1
ATOM 3272 C CA . GLY B 1 37 ? -22.922 -4.242 -9.844 1 97.88 37 GLY B CA 1
ATOM 3273 C C . GLY B 1 37 ? -22.5 -4.355 -11.297 1 97.88 37 GLY B C 1
ATOM 3274 O O . GLY B 1 37 ? -22.062 -5.418 -11.742 1 97.88 37 GLY B O 1
ATOM 3275 N N . VAL B 1 38 ? -22.656 -3.227 -11.977 1 97.88 38 VAL B N 1
ATOM 3276 C CA . VAL B 1 38 ? -22.297 -3.223 -13.391 1 97.88 38 VAL B CA 1
ATOM 3277 C C . VAL B 1 38 ? -20.812 -2.936 -13.555 1 97.88 38 VAL B C 1
ATOM 3279 O O . VAL B 1 38 ? -20.109 -3.627 -14.297 1 97.88 38 VAL B O 1
ATOM 3282 N N . GLY B 1 39 ? -20.328 -1.917 -12.859 1 97.88 39 GLY B N 1
ATOM 3283 C CA . GLY B 1 39 ? -18.891 -1.647 -12.789 1 97.88 39 GLY B CA 1
ATOM 3284 C C . GLY B 1 39 ? -18.328 -1.081 -14.078 1 97.88 39 GLY B C 1
ATOM 3285 O O . GLY B 1 39 ? -17.188 -1.381 -14.453 1 97.88 39 GLY B O 1
ATOM 3286 N N . ASP B 1 40 ? -19.172 -0.236 -14.836 1 97.62 40 ASP B N 1
ATOM 3287 C CA . ASP B 1 40 ? -18.719 0.3 -16.109 1 97.62 40 ASP B CA 1
ATOM 3288 C C . ASP B 1 40 ? -18.344 1.773 -15.992 1 97.62 40 ASP B C 1
ATOM 3290 O O . ASP B 1 40 ? -17.984 2.414 -16.984 1 97.62 40 ASP B O 1
ATOM 3294 N N . GLY B 1 41 ? -18.5 2.291 -14.773 1 96.81 41 GLY B N 1
ATOM 3295 C CA . GLY B 1 41 ? -18.141 3.68 -14.539 1 96.81 41 GLY B CA 1
ATOM 3296 C C . GLY B 1 41 ? -19.266 4.648 -14.859 1 96.81 41 GLY B C 1
ATOM 3297 O O . GLY B 1 41 ? -19.125 5.855 -14.641 1 96.81 41 GLY B O 1
ATOM 3298 N N . ILE B 1 42 ? -20.344 4.066 -15.328 1 96 42 ILE B N 1
ATOM 3299 C CA . ILE B 1 42 ? -21.453 4.91 -15.789 1 96 42 ILE B CA 1
ATOM 3300 C C . ILE B 1 42 ? -22.703 4.617 -14.969 1 96 42 ILE B C 1
ATOM 3302 O O . ILE B 1 42 ? -23.328 5.535 -14.43 1 96 42 ILE B O 1
ATOM 3306 N N . ALA B 1 43 ? -23.031 3.32 -14.836 1 97.62 43 ALA B N 1
ATOM 3307 C CA . ALA B 1 43 ? -24.219 2.914 -14.102 1 97.62 43 ALA B CA 1
ATOM 3308 C C . ALA B 1 43 ? -24.109 3.291 -12.625 1 97.62 43 ALA B C 1
ATOM 3310 O O . ALA B 1 43 ? -23 3.305 -12.062 1 97.62 43 ALA B O 1
ATOM 3311 N N . ASN B 1 44 ? -25.25 3.738 -12.078 1 98.19 44 ASN B N 1
ATOM 3312 C CA . ASN B 1 44 ? -25.297 3.926 -10.625 1 98.19 44 ASN B CA 1
ATOM 3313 C C . ASN B 1 44 ? -25.297 2.59 -9.891 1 98.19 44 ASN B C 1
ATOM 3315 O O . ASN B 1 44 ? -26.328 1.92 -9.805 1 98.19 44 ASN B O 1
ATOM 3319 N N . ASP B 1 45 ? -24.188 2.275 -9.25 1 98.69 45 ASP B N 1
ATOM 3320 C CA . ASP B 1 45 ? -24.016 0.967 -8.625 1 98.69 45 ASP B CA 1
ATOM 3321 C C . ASP B 1 45 ? -24.266 1.038 -7.121 1 98.69 45 ASP B C 1
ATOM 3323 O O . ASP B 1 45 ? -23.875 0.138 -6.379 1 98.69 45 ASP B O 1
ATOM 3327 N N . THR B 1 46 ? -24.938 2.061 -6.68 1 98.56 46 THR B N 1
ATOM 3328 C CA . THR B 1 46 ? -25.109 2.307 -5.254 1 98.56 46 THR B CA 1
ATOM 3329 C C . THR B 1 46 ? -25.891 1.168 -4.602 1 98.56 46 THR B C 1
ATOM 3331 O O . THR B 1 46 ? -25.531 0.699 -3.52 1 98.56 46 THR B O 1
ATOM 3334 N N . GLN B 1 47 ? -26.938 0.768 -5.277 1 98.5 47 GLN B N 1
ATOM 3335 C CA . GLN B 1 47 ? -27.781 -0.271 -4.676 1 98.5 47 GLN B CA 1
ATOM 3336 C C . GLN B 1 47 ? -27 -1.583 -4.543 1 98.5 47 GLN B C 1
ATOM 3338 O O . GLN B 1 47 ? -27.156 -2.299 -3.551 1 98.5 47 GLN B O 1
ATOM 3343 N N . ALA B 1 48 ? -26.203 -1.888 -5.504 1 98.62 48 ALA B N 1
ATOM 3344 C CA . ALA B 1 48 ? -25.375 -3.084 -5.426 1 98.62 48 ALA B CA 1
ATOM 3345 C C . ALA B 1 48 ? -24.453 -3.035 -4.207 1 98.62 48 ALA B C 1
ATOM 3347 O O . ALA B 1 48 ? -24.281 -4.035 -3.506 1 98.62 48 ALA B O 1
ATOM 3348 N N . LEU B 1 49 ? -23.859 -1.91 -3.967 1 98.69 49 LEU B N 1
ATOM 3349 C CA . LEU B 1 49 ? -22.969 -1.748 -2.814 1 98.69 49 LEU B CA 1
ATOM 3350 C C . LEU B 1 49 ? -23.75 -1.903 -1.512 1 98.69 49 LEU B C 1
ATOM 3352 O O . LEU B 1 49 ? -23.297 -2.576 -0.586 1 98.69 49 LEU B O 1
ATOM 3356 N N . LEU B 1 50 ? -24.906 -1.276 -1.462 1 98.69 50 LEU B N 1
ATOM 3357 C CA . LEU B 1 50 ? -25.719 -1.344 -0.247 1 98.69 50 LEU B CA 1
ATOM 3358 C C . LEU B 1 50 ? -26.141 -2.779 0.047 1 98.69 50 LEU B C 1
ATOM 3360 O O . LEU B 1 50 ? -26.078 -3.223 1.196 1 98.69 50 LEU B O 1
ATOM 3364 N N . ASP B 1 51 ? -26.562 -3.479 -0.988 1 98.75 51 ASP B N 1
ATOM 3365 C CA . ASP B 1 51 ? -26.969 -4.871 -0.822 1 98.75 51 ASP B CA 1
ATOM 3366 C C . ASP B 1 51 ? -25.781 -5.738 -0.391 1 98.75 51 ASP B C 1
ATOM 3368 O O . ASP B 1 51 ? -25.906 -6.586 0.494 1 98.75 51 ASP B O 1
ATOM 3372 N N . ALA B 1 52 ? -24.672 -5.523 -1.017 1 98.62 52 ALA B N 1
ATOM 3373 C CA . ALA B 1 52 ? -23.469 -6.273 -0.666 1 98.62 52 ALA B CA 1
ATOM 3374 C C . ALA B 1 52 ? -23.047 -5.98 0.77 1 98.62 52 ALA B C 1
ATOM 3376 O O . ALA B 1 52 ? -22.641 -6.891 1.501 1 98.62 52 ALA B O 1
ATOM 3377 N N . TRP B 1 53 ? -23.094 -4.734 1.182 1 98.56 53 TRP B N 1
ATOM 3378 C CA . TRP B 1 53 ? -22.75 -4.328 2.541 1 98.56 53 TRP B CA 1
ATOM 3379 C C . TRP B 1 53 ? -23.656 -5.012 3.559 1 98.56 53 TRP B C 1
ATOM 3381 O O . TRP B 1 53 ? -23.172 -5.523 4.578 1 98.56 53 TRP B O 1
ATOM 3391 N N . ALA B 1 54 ? -24.922 -4.98 3.227 1 98.62 54 ALA B N 1
ATOM 3392 C CA . ALA B 1 54 ? -25.875 -5.613 4.129 1 98.62 54 ALA B CA 1
ATOM 3393 C C . ALA B 1 54 ? -25.562 -7.094 4.312 1 98.62 54 ALA B C 1
ATOM 3395 O O . ALA B 1 54 ? -25.609 -7.613 5.434 1 98.62 54 ALA B O 1
ATOM 3396 N N . ALA B 1 55 ? -25.266 -7.723 3.27 1 98.38 55 ALA B N 1
ATOM 3397 C CA . ALA B 1 55 ? -24.922 -9.141 3.324 1 98.38 55 ALA B CA 1
ATOM 3398 C C . ALA B 1 55 ? -23.656 -9.375 4.129 1 98.38 55 ALA B C 1
ATOM 3400 O O . ALA B 1 55 ? -23.594 -10.266 4.98 1 98.38 55 ALA B O 1
ATOM 3401 N N . ALA B 1 56 ? -22.672 -8.57 3.877 1 98.06 56 ALA B N 1
ATOM 3402 C CA . ALA B 1 56 ? -21.391 -8.703 4.566 1 98.06 56 ALA B CA 1
ATOM 3403 C C . ALA B 1 56 ? -21.531 -8.406 6.055 1 98.06 56 ALA B C 1
ATOM 3405 O O . ALA B 1 56 ? -21 -9.141 6.895 1 98.06 56 ALA B O 1
ATOM 3406 N N . CYS B 1 57 ? -22.219 -7.34 6.348 1 98.06 57 CYS B N 1
ATOM 3407 C CA . CYS B 1 57 ? -22.375 -6.879 7.723 1 98.06 57 CYS B CA 1
ATOM 3408 C C . CYS B 1 57 ? -23.188 -7.867 8.547 1 98.06 57 CYS B C 1
ATOM 3410 O O . CYS B 1 57 ? -23 -7.984 9.758 1 98.06 57 CYS B O 1
ATOM 3412 N N . SER B 1 58 ? -24.031 -8.648 7.883 1 97.69 58 SER B N 1
ATOM 3413 C CA . SER B 1 58 ? -24.891 -9.594 8.594 1 97.69 58 SER B CA 1
ATOM 3414 C C . SER B 1 58 ? -24.281 -10.992 8.617 1 97.69 58 SER B C 1
ATOM 3416 O O . SER B 1 58 ? -24.828 -11.898 9.234 1 97.69 58 SER B O 1
ATOM 3418 N N . SER B 1 59 ? -23.109 -11.141 8.031 1 96.81 59 SER B N 1
ATOM 3419 C CA . SER B 1 59 ? -22.5 -12.461 7.93 1 96.81 59 SER B CA 1
ATOM 3420 C C . SER B 1 59 ? -22.047 -12.969 9.297 1 96.81 59 SER B C 1
ATOM 3422 O O . SER B 1 59 ? -21.516 -12.203 10.102 1 96.81 59 SER B O 1
ATOM 3424 N N . THR B 1 60 ? -22.188 -14.242 9.5 1 95.69 60 THR B N 1
ATOM 3425 C CA . THR B 1 60 ? -21.75 -14.875 10.734 1 95.69 60 THR B CA 1
ATOM 3426 C C . THR B 1 60 ? -20.281 -15.266 10.633 1 95.69 60 THR B C 1
ATOM 3428 O O . THR B 1 60 ? -19.672 -15.672 11.633 1 95.69 60 THR B O 1
ATOM 3431 N N . GLN B 1 61 ? -19.75 -15.164 9.484 1 94.88 61 GLN B N 1
ATOM 3432 C CA . GLN B 1 61 ? -18.312 -15.312 9.234 1 94.88 61 GLN B CA 1
ATOM 3433 C C . GLN B 1 61 ? -17.688 -13.977 8.844 1 94.88 61 GLN B C 1
ATOM 3435 O O . GLN B 1 61 ? -18.391 -13.055 8.414 1 94.88 61 GLN B O 1
ATOM 3440 N N . GLU B 1 62 ? -16.391 -13.984 9.031 1 96.25 62 GLU B N 1
ATOM 3441 C CA . GLU B 1 62 ? -15.719 -12.797 8.5 1 96.25 62 GLU B CA 1
ATOM 3442 C C . GLU B 1 62 ? -15.961 -12.648 7 1 96.25 62 GLU B C 1
ATOM 3444 O O . GLU B 1 62 ? -15.945 -13.641 6.266 1 96.25 62 GLU B O 1
ATOM 3449 N N . ALA B 1 63 ? -16.281 -11.438 6.629 1 97.25 63 ALA B N 1
ATOM 3450 C CA . ALA B 1 63 ? -16.641 -11.227 5.227 1 97.25 63 ALA B CA 1
ATOM 3451 C C . ALA B 1 63 ? -15.625 -10.312 4.535 1 97.25 63 ALA B C 1
ATOM 3453 O O . ALA B 1 63 ? -15.125 -9.359 5.137 1 97.25 63 ALA B O 1
ATOM 3454 N N . VAL B 1 64 ? -15.273 -10.703 3.328 1 98.25 64 VAL B N 1
ATOM 3455 C CA . VAL B 1 64 ? -14.531 -9.836 2.424 1 98.25 64 VAL B CA 1
ATOM 3456 C C . VAL B 1 64 ? -15.43 -9.391 1.275 1 98.25 64 VAL B C 1
ATOM 3458 O O . VAL B 1 64 ? -15.984 -10.227 0.551 1 98.25 64 VAL B O 1
ATOM 3461 N N . LEU B 1 65 ? -15.68 -8.109 1.217 1 98.38 65 LEU B N 1
ATOM 3462 C CA . LEU B 1 65 ? -16.406 -7.516 0.104 1 98.38 65 LEU B CA 1
ATOM 3463 C C . LEU B 1 65 ? -15.445 -6.938 -0.931 1 98.38 65 LEU B C 1
ATOM 3465 O O . LEU B 1 65 ? -14.773 -5.941 -0.67 1 98.38 65 LEU B O 1
ATOM 3469 N N . ALA B 1 66 ? -15.406 -7.535 -2.088 1 98.31 66 ALA B N 1
ATOM 3470 C CA . ALA B 1 66 ? -14.398 -7.195 -3.088 1 98.31 66 ALA B CA 1
ATOM 3471 C C . ALA B 1 66 ? -14.984 -6.281 -4.164 1 98.31 66 ALA B C 1
ATOM 3473 O O . ALA B 1 66 ? -16.125 -6.457 -4.586 1 98.31 66 ALA B O 1
ATOM 3474 N N . VAL B 1 67 ? -14.211 -5.281 -4.543 1 98.25 67 VAL B N 1
ATOM 3475 C CA . VAL B 1 67 ? -14.359 -4.469 -5.742 1 98.25 67 VAL B CA 1
ATOM 3476 C C . VAL B 1 67 ? -13.359 -4.922 -6.805 1 98.25 67 VAL B C 1
ATOM 3478 O O . VAL B 1 67 ? -12.195 -4.508 -6.785 1 98.25 67 VAL B O 1
ATOM 3481 N N . PRO B 1 68 ? -13.828 -5.656 -7.688 1 96.56 68 PRO B N 1
ATOM 3482 C CA . PRO B 1 68 ? -12.898 -6.383 -8.555 1 96.56 68 PRO B CA 1
ATOM 3483 C C . PRO B 1 68 ? -12.062 -5.453 -9.43 1 96.56 68 PRO B C 1
ATOM 3485 O O . PRO B 1 68 ? -12.539 -4.395 -9.852 1 96.56 68 PRO B O 1
ATOM 3488 N N . ALA B 1 69 ? -10.852 -5.922 -9.742 1 96.31 69 ALA B N 1
ATOM 3489 C CA . ALA B 1 69 ? -9.953 -5.211 -10.656 1 96.31 69 ALA B CA 1
ATOM 3490 C C . ALA B 1 69 ? -10.586 -5.07 -12.039 1 96.31 69 ALA B C 1
ATOM 3492 O O . ALA B 1 69 ? -11.32 -5.949 -12.484 1 96.31 69 ALA B O 1
ATOM 3493 N N . GLY B 1 70 ? -10.266 -3.936 -12.703 1 94.62 70 GLY B N 1
ATOM 3494 C CA . GLY B 1 70 ? -10.766 -3.711 -14.047 1 94.62 70 GLY B CA 1
ATOM 3495 C C . GLY B 1 70 ? -12.164 -3.131 -14.086 1 94.62 70 GLY B C 1
ATOM 3496 O O . GLY B 1 70 ? -12.664 -2.75 -15.148 1 94.62 70 GLY B O 1
ATOM 3497 N N . LYS B 1 71 ? -12.82 -3.068 -12.969 1 97.12 71 LYS B N 1
ATOM 3498 C CA . LYS B 1 71 ? -14.172 -2.521 -12.875 1 97.12 71 LYS B CA 1
ATOM 3499 C C . LYS B 1 71 ? -14.172 -1.158 -12.188 1 97.12 71 LYS B C 1
ATOM 3501 O O . LYS B 1 71 ? -13.305 -0.879 -11.359 1 97.12 71 LYS B O 1
ATOM 3506 N N . VAL B 1 72 ? -15.102 -0.348 -12.633 1 98.62 72 VAL B N 1
ATOM 3507 C CA . VAL B 1 72 ? -15.297 0.977 -12.055 1 98.62 72 VAL B CA 1
ATOM 3508 C C . VAL B 1 72 ? -16.75 1.137 -11.609 1 98.62 72 VAL B C 1
ATOM 3510 O O . VAL B 1 72 ? -17.656 1.159 -12.438 1 98.62 72 VAL B O 1
ATOM 3513 N N . TYR B 1 73 ? -16.953 1.286 -10.352 1 98.81 73 TYR B N 1
ATOM 3514 C CA . TYR B 1 73 ? -18.312 1.406 -9.82 1 98.81 73 TYR B CA 1
ATOM 3515 C C . TYR B 1 73 ? -18.609 2.848 -9.43 1 98.81 73 TYR B C 1
ATOM 3517 O O . TYR B 1 73 ? -17.938 3.42 -8.57 1 98.81 73 TYR B O 1
ATOM 3525 N N . GLN B 1 74 ? -19.594 3.404 -10.117 1 98.81 74 GLN B N 1
ATOM 3526 C CA . GLN B 1 74 ? -20.047 4.715 -9.68 1 98.81 74 GLN B CA 1
ATOM 3527 C C . GLN B 1 74 ? -21.016 4.594 -8.5 1 98.81 74 GLN B C 1
ATOM 3529 O O . GLN B 1 74 ? -22.047 3.941 -8.609 1 98.81 74 GLN B O 1
ATOM 3534 N N . ILE B 1 75 ? -20.609 5.18 -7.434 1 98.81 75 ILE B N 1
ATOM 3535 C CA . ILE B 1 75 ? -21.391 5.129 -6.203 1 98.81 75 ILE B CA 1
ATOM 3536 C C . ILE B 1 75 ? -21.859 6.535 -5.824 1 98.81 75 ILE B C 1
ATOM 3538 O O . ILE B 1 75 ? -21.031 7.441 -5.672 1 98.81 75 ILE B O 1
ATOM 3542 N N . TRP B 1 76 ? -23.125 6.707 -5.742 1 98.38 76 TRP B N 1
ATOM 3543 C CA . TRP B 1 76 ? -23.703 7.957 -5.246 1 98.38 76 TRP B CA 1
ATOM 3544 C C . TRP B 1 76 ? -23.547 8.07 -3.734 1 98.38 76 TRP B C 1
ATOM 3546 O O . TRP B 1 76 ? -23.109 7.117 -3.078 1 98.38 76 TRP B O 1
ATOM 3556 N N . PRO B 1 77 ? -23.797 9.289 -3.207 1 98.44 77 PRO B N 1
ATOM 3557 C CA . PRO B 1 77 ? -23.625 9.43 -1.759 1 98.44 77 PRO B CA 1
ATOM 3558 C C . PRO B 1 77 ? -24.328 8.328 -0.975 1 98.44 77 PRO B C 1
ATOM 3560 O O . PRO B 1 77 ? -25.516 8.055 -1.221 1 98.44 77 PRO B O 1
ATOM 3563 N N . VAL B 1 78 ? -23.562 7.703 -0.059 1 98.38 78 VAL B N 1
ATOM 3564 C CA . VAL B 1 78 ? -24.125 6.547 0.627 1 98.38 78 VAL B CA 1
ATOM 3565 C C . VAL B 1 78 ? -23.594 6.488 2.061 1 98.38 78 VAL B C 1
ATOM 3567 O O . VAL B 1 78 ? -22.516 7 2.354 1 98.38 78 VAL B O 1
ATOM 3570 N N . GLN B 1 79 ? -24.438 5.961 2.908 1 98.25 79 GLN B N 1
ATOM 3571 C CA . GLN B 1 79 ? -24.031 5.652 4.277 1 98.25 79 GLN B CA 1
ATOM 3572 C C . GLN B 1 79 ? -23.953 4.145 4.5 1 98.25 79 GLN B C 1
ATOM 3574 O O . GLN B 1 79 ? -24.906 3.418 4.199 1 98.25 79 GLN B O 1
ATOM 3579 N N . LEU B 1 80 ? -22.828 3.66 4.914 1 98.62 80 LEU B N 1
ATOM 3580 C CA . LEU B 1 80 ? -22.641 2.283 5.352 1 98.62 80 LEU B CA 1
ATOM 3581 C C . LEU B 1 80 ? -22.594 2.199 6.875 1 98.62 80 LEU B C 1
ATOM 3583 O O . LEU B 1 80 ? -21.625 2.625 7.5 1 98.62 80 LEU B O 1
ATOM 3587 N N . SER B 1 81 ? -23.609 1.62 7.445 1 98.12 81 SER B N 1
ATOM 3588 C CA . SER B 1 81 ? -23.75 1.671 8.898 1 98.12 81 SER B CA 1
ATOM 3589 C C . SER B 1 81 ? -23.516 0.303 9.523 1 98.12 81 SER B C 1
ATOM 3591 O O . SER B 1 81 ? -23.766 -0.728 8.898 1 98.12 81 SER B O 1
ATOM 3593 N N . GLY B 1 82 ? -22.938 0.318 10.703 1 97.31 82 GLY B N 1
ATOM 3594 C CA . GLY B 1 82 ? -22.891 -0.861 11.555 1 97.31 82 GLY B CA 1
ATOM 3595 C C . GLY B 1 82 ? -23.984 -0.886 12.602 1 97.31 82 GLY B C 1
ATOM 3596 O O . GLY B 1 82 ? -25.016 -0.205 12.461 1 97.31 82 GLY B O 1
ATOM 3597 N N . PRO B 1 83 ? -23.906 -1.716 13.641 1 97.62 83 PRO B N 1
ATOM 3598 C CA . PRO B 1 83 ? -22.781 -2.619 13.867 1 97.62 83 PRO B CA 1
ATOM 3599 C C . PRO B 1 83 ? -22.797 -3.842 12.953 1 97.62 83 PRO B C 1
ATOM 3601 O O . PRO B 1 83 ? -23.875 -4.316 12.586 1 97.62 83 PRO B O 1
ATOM 3604 N N . CYS B 1 84 ? -21.734 -4.309 12.602 1 98.19 84 CYS B N 1
ATOM 3605 C CA . CYS B 1 84 ? -21.625 -5.551 11.844 1 98.19 84 CYS B CA 1
ATOM 3606 C C . CYS B 1 84 ? -21.328 -6.727 12.766 1 98.19 84 CYS B C 1
ATOM 3608 O O . CYS B 1 84 ? -20.719 -6.555 13.82 1 98.19 84 CYS B O 1
ATOM 3610 N N . LYS B 1 85 ? -21.734 -7.898 12.375 1 97.38 85 LYS B N 1
ATOM 3611 C CA . LYS B 1 85 ? -21.641 -9.078 13.234 1 97.38 85 LYS B CA 1
ATOM 3612 C C . LYS B 1 85 ? -20.203 -9.516 13.414 1 97.38 85 LYS B C 1
ATOM 3614 O O . LYS B 1 85 ? -19.828 -10.016 14.484 1 97.38 85 LYS B O 1
ATOM 3619 N N . LYS B 1 86 ? -19.438 -9.438 12.398 1 97.44 86 LYS B N 1
ATOM 3620 C CA . LYS B 1 86 ? -18.031 -9.805 12.406 1 97.44 86 LYS B CA 1
ATOM 3621 C C . LYS B 1 86 ? -17.188 -8.734 11.727 1 97.44 86 LYS B C 1
ATOM 3623 O O . LYS B 1 86 ? -17.719 -7.77 11.18 1 97.44 86 LYS B O 1
ATOM 3628 N N . ARG B 1 87 ? -15.93 -8.891 11.836 1 96.44 87 ARG B N 1
ATOM 3629 C CA . ARG B 1 87 ? -15.023 -8.016 11.102 1 96.44 87 ARG B CA 1
ATOM 3630 C C . ARG B 1 87 ? -15.273 -8.117 9.602 1 96.44 87 ARG B C 1
ATOM 3632 O O . ARG B 1 87 ? -15.656 -9.172 9.094 1 96.44 87 ARG B O 1
ATOM 3639 N N . LEU B 1 88 ? -15.047 -7 9.031 1 97.12 88 LEU B N 1
ATOM 3640 C CA . LEU B 1 88 ? -15.32 -6.879 7.602 1 97.12 88 LEU B CA 1
ATOM 3641 C C . LEU B 1 88 ? -14.141 -6.246 6.875 1 97.12 88 LEU B C 1
ATOM 3643 O O . LEU B 1 88 ? -13.484 -5.344 7.406 1 97.12 88 LEU B O 1
ATOM 3647 N N . LYS B 1 89 ? -13.859 -6.789 5.68 1 98.44 89 LYS B N 1
ATOM 3648 C CA . LYS B 1 89 ? -12.859 -6.168 4.82 1 98.44 89 LYS B CA 1
ATOM 3649 C C . LYS B 1 89 ? -13.469 -5.711 3.502 1 98.44 89 LYS B C 1
ATOM 3651 O O . LYS B 1 89 ? -14.203 -6.465 2.857 1 98.44 89 LYS B O 1
ATOM 3656 N N . LEU B 1 90 ? -13.273 -4.5 3.186 1 98.75 90 LEU B N 1
ATOM 3657 C CA . LEU B 1 90 ? -13.523 -3.979 1.846 1 98.75 90 LEU B CA 1
ATOM 3658 C C . LEU B 1 90 ? -12.25 -4.027 1.002 1 98.75 90 LEU B C 1
ATOM 3660 O O . LEU B 1 90 ? -11.344 -3.215 1.193 1 98.75 90 LEU B O 1
ATOM 3664 N N . LEU B 1 91 ? -12.164 -5.004 0.054 1 98.69 91 LEU B N 1
ATOM 3665 C CA . LEU B 1 91 ? -11 -5.23 -0.792 1 98.69 91 LEU B CA 1
ATOM 3666 C C . LEU B 1 91 ? -11.172 -4.555 -2.146 1 98.69 91 LEU B C 1
ATOM 3668 O O . LEU B 1 91 ? -11.727 -5.145 -3.078 1 98.69 91 LEU B O 1
ATOM 3672 N N . ILE B 1 92 ? -10.609 -3.348 -2.262 1 98.75 92 ILE B N 1
ATOM 3673 C CA . ILE B 1 92 ? -10.805 -2.539 -3.461 1 98.75 92 ILE B CA 1
ATOM 3674 C C . ILE B 1 92 ? -9.633 -2.742 -4.418 1 98.75 92 ILE B C 1
ATOM 3676 O O . ILE B 1 92 ? -8.578 -2.133 -4.25 1 98.75 92 ILE B O 1
ATOM 3680 N N . SER B 1 93 ? -9.914 -3.504 -5.445 1 98.25 93 SER B N 1
ATOM 3681 C CA . SER B 1 93 ? -8.891 -3.732 -6.461 1 98.25 93 SER B CA 1
ATOM 3682 C C . SER B 1 93 ? -9.18 -2.93 -7.727 1 98.25 93 SER B C 1
ATOM 3684 O O . SER B 1 93 ? -8.266 -2.643 -8.508 1 98.25 93 SER B O 1
ATOM 3686 N N . GLY B 1 94 ? -10.461 -2.676 -7.945 1 98.31 94 GLY B N 1
ATOM 3687 C CA . GLY B 1 94 ? -10.875 -1.771 -9.008 1 98.31 94 GLY B CA 1
ATOM 3688 C C . GLY B 1 94 ? -11.023 -0.334 -8.539 1 98.31 94 GLY B C 1
ATOM 3689 O O . GLY B 1 94 ? -10.156 0.187 -7.84 1 98.31 94 GLY B O 1
ATOM 3690 N N . ALA B 1 95 ? -12.195 0.281 -8.992 1 98.81 95 ALA B N 1
ATOM 3691 C CA . ALA B 1 95 ? -12.359 1.682 -8.617 1 98.81 95 ALA B CA 1
ATOM 3692 C C . ALA B 1 95 ? -13.781 1.952 -8.125 1 98.81 95 ALA B C 1
ATOM 3694 O O . ALA B 1 95 ? -14.742 1.362 -8.625 1 98.81 95 ALA B O 1
ATOM 3695 N N . ILE B 1 96 ? -13.852 2.715 -7.113 1 98.88 96 ILE B N 1
ATOM 3696 C CA . ILE B 1 96 ? -15.086 3.371 -6.695 1 98.88 96 ILE B CA 1
ATOM 3697 C C . ILE B 1 96 ? -15.016 4.859 -7.027 1 98.88 96 ILE B C 1
ATOM 3699 O O . ILE B 1 96 ? -14.094 5.559 -6.594 1 98.88 96 ILE B O 1
ATOM 3703 N N . VAL B 1 97 ? -15.992 5.336 -7.828 1 98.81 97 VAL B N 1
ATOM 3704 C CA . VAL B 1 97 ? -15.922 6.715 -8.297 1 98.81 97 VAL B CA 1
ATOM 3705 C C . VAL B 1 97 ? -17.203 7.457 -7.93 1 98.81 97 VAL B C 1
ATOM 3707 O O . VAL B 1 97 ? -18.297 6.883 -7.984 1 98.81 97 VAL B O 1
ATOM 3710 N N . ALA B 1 98 ? -17.031 8.641 -7.52 1 98.69 98 ALA B N 1
ATOM 3711 C CA . ALA B 1 98 ? -18.188 9.492 -7.246 1 98.69 98 ALA B CA 1
ATOM 3712 C C . ALA B 1 98 ? -18.797 10.016 -8.547 1 98.69 98 ALA B C 1
ATOM 3714 O O . ALA B 1 98 ? -18.141 10.055 -9.578 1 98.69 98 ALA B O 1
ATOM 3715 N N . PRO B 1 99 ? -20.109 10.383 -8.422 1 97.44 99 PRO B N 1
ATOM 3716 C CA . PRO B 1 99 ? -20.609 11.156 -9.555 1 97.44 99 PRO B CA 1
ATOM 3717 C C . PRO B 1 99 ? -19.906 12.492 -9.727 1 97.44 99 PRO B C 1
ATOM 3719 O O . PRO B 1 99 ? -19.547 13.141 -8.734 1 97.44 99 PRO B O 1
ATOM 3722 N N . SER B 1 100 ? -19.719 12.891 -10.961 1 95.75 100 SER B N 1
ATOM 3723 C CA . SER B 1 100 ? -18.953 14.109 -11.227 1 95.75 100 SER B CA 1
ATOM 3724 C C . SER B 1 100 ? -19.781 15.352 -10.914 1 95.75 100 SER B C 1
ATOM 3726 O O . SER B 1 100 ? -19.234 16.375 -10.492 1 95.75 100 SER B O 1
ATOM 3728 N N . SER B 1 101 ? -21.109 15.227 -11.07 1 94.69 101 SER B N 1
ATOM 3729 C CA . SER B 1 101 ? -21.969 16.391 -10.922 1 94.69 101 SER B CA 1
ATOM 3730 C C . SER B 1 101 ? -22.438 16.547 -9.477 1 94.69 101 SER B C 1
ATOM 3732 O O . SER B 1 101 ? -22.984 15.609 -8.891 1 94.69 101 SER B O 1
ATOM 3734 N N . PRO B 1 102 ? -22.375 17.734 -8.977 1 95.31 102 PRO B N 1
ATOM 3735 C CA . PRO B 1 102 ? -22.922 18 -7.641 1 95.31 102 PRO B CA 1
ATOM 3736 C C . PRO B 1 102 ? -24.422 17.75 -7.566 1 95.31 102 PRO B C 1
ATOM 3738 O O . PRO B 1 102 ? -24.984 17.594 -6.477 1 95.31 102 PRO B O 1
ATOM 3741 N N . ASP B 1 103 ? -25.078 17.734 -8.68 1 94.5 103 ASP B N 1
ATOM 3742 C CA . ASP B 1 103 ? -26.531 17.578 -8.719 1 94.5 103 ASP B CA 1
ATOM 3743 C C . ASP B 1 103 ? -26.953 16.234 -8.125 1 94.5 103 ASP B C 1
ATOM 3745 O O . ASP B 1 103 ? -28.062 16.109 -7.609 1 94.5 103 ASP B O 1
ATOM 3749 N N . GLU B 1 104 ? -26.031 15.328 -8.164 1 94.56 104 GLU B N 1
ATOM 3750 C CA . GLU B 1 104 ? -26.375 13.992 -7.684 1 94.56 104 GLU B CA 1
ATOM 3751 C C . GLU B 1 104 ? -26.453 13.953 -6.16 1 94.56 104 GLU B C 1
ATOM 3753 O O . GLU B 1 104 ? -26.891 12.961 -5.578 1 94.56 104 GLU B O 1
ATOM 3758 N N . TRP B 1 105 ? -26.062 15.023 -5.512 1 96.19 105 TRP B N 1
ATOM 3759 C CA . TRP B 1 105 ? -26.188 15.133 -4.062 1 96.19 105 T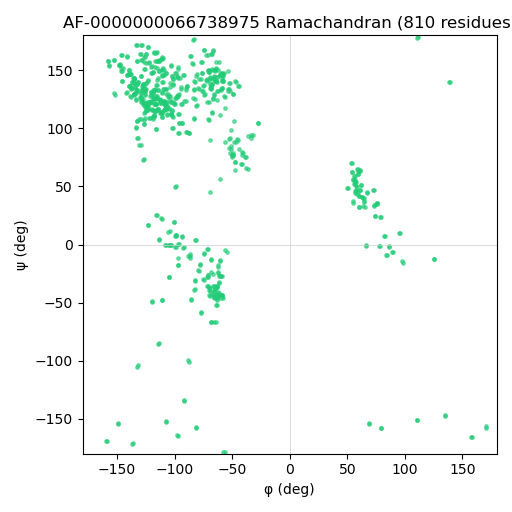RP B CA 1
ATOM 3760 C C . TRP B 1 105 ? -27.5 15.789 -3.666 1 96.19 105 TRP B C 1
ATOM 3762 O O . TRP B 1 105 ? -27.812 15.906 -2.48 1 96.19 105 TRP B O 1
ATOM 3772 N N . ALA B 1 106 ? -28.344 16.219 -4.66 1 92.69 106 ALA B N 1
ATOM 3773 C CA . ALA B 1 106 ? -29.609 16.875 -4.355 1 92.69 106 ALA B CA 1
ATOM 3774 C C . ALA B 1 106 ? -30.484 15.977 -3.471 1 92.69 106 ALA B C 1
ATOM 3776 O O . ALA B 1 106 ? -30.688 14.805 -3.779 1 92.69 106 ALA B O 1
ATOM 3777 N N . GLY B 1 107 ? -30.922 16.562 -2.398 1 93.38 107 GLY B N 1
ATOM 3778 C CA . GLY B 1 107 ? -31.781 15.828 -1.482 1 93.38 107 GLY B CA 1
ATOM 3779 C C . GLY B 1 107 ? -31.031 14.93 -0.53 1 93.38 107 GLY B C 1
ATOM 3780 O O . GLY B 1 107 ? -31.625 14.164 0.223 1 93.38 107 GLY B O 1
ATOM 3781 N N . ARG B 1 108 ? -29.688 15.055 -0.568 1 95 108 ARG B N 1
ATOM 3782 C CA . ARG B 1 108 ? -28.812 14.25 0.291 1 95 108 ARG B CA 1
ATOM 3783 C C . ARG B 1 108 ? -27.922 15.141 1.146 1 95 108 ARG B C 1
ATOM 3785 O O . ARG B 1 108 ? -27.953 16.375 1.018 1 95 108 ARG B O 1
ATOM 3792 N N . ASP B 1 109 ? -27.25 14.57 2.072 1 95.12 109 ASP B N 1
ATOM 3793 C CA . ASP B 1 109 ? -26.297 15.328 2.867 1 95.12 109 ASP B CA 1
ATOM 3794 C C . ASP B 1 109 ? -25.109 15.766 2.02 1 95.12 109 ASP B C 1
ATOM 3796 O O . ASP B 1 109 ? -24.328 14.922 1.545 1 95.12 109 ASP B O 1
ATOM 3800 N N . PRO B 1 110 ? -24.969 16.969 1.82 1 93.94 110 PRO B N 1
ATOM 3801 C CA . PRO B 1 110 ? -23.922 17.438 0.903 1 93.94 110 PRO B CA 1
ATOM 3802 C C . PRO B 1 110 ? -22.516 17.266 1.475 1 93.94 110 PRO B C 1
ATOM 3804 O O . PRO B 1 110 ? -21.531 17.5 0.774 1 93.94 110 PRO B O 1
ATOM 3807 N N . MET B 1 111 ? -22.391 16.828 2.682 1 97.44 111 MET B N 1
ATOM 3808 C CA . MET B 1 111 ? -21.078 16.75 3.316 1 97.44 111 MET B CA 1
ATOM 3809 C C . MET B 1 111 ? -20.516 15.336 3.244 1 97.44 111 MET B C 1
ATOM 3811 O O . MET B 1 111 ? -19.375 15.086 3.652 1 97.44 111 MET B O 1
ATOM 3815 N N . LYS B 1 112 ? -21.391 14.531 2.654 1 98.12 112 LYS B N 1
ATOM 3816 C CA . LYS B 1 112 ? -21.016 13.125 2.729 1 98.12 112 LYS B CA 1
ATOM 3817 C C . LYS B 1 112 ? -21.031 12.477 1.346 1 98.12 112 LYS B C 1
ATOM 3819 O O . LYS B 1 112 ? -21.922 12.734 0.542 1 98.12 112 LYS B O 1
ATOM 3824 N N . TRP B 1 113 ? -20 11.648 1.035 1 98.75 113 TRP B N 1
ATOM 3825 C CA . TRP B 1 113 ? -20.047 10.734 -0.1 1 98.75 113 TRP B CA 1
ATOM 3826 C C . TRP B 1 113 ? -20.031 9.281 0.37 1 98.75 113 TRP B C 1
ATOM 3828 O O . TRP B 1 113 ? -21.078 8.719 0.71 1 98.75 113 TRP B O 1
ATOM 3838 N N . LEU B 1 114 ? -18.797 8.688 0.621 1 98.88 114 LEU B N 1
ATOM 3839 C CA . LEU B 1 114 ? -18.719 7.391 1.285 1 98.88 114 LEU B CA 1
ATOM 3840 C C . LEU B 1 114 ? -18.641 7.562 2.799 1 98.88 114 LEU B C 1
ATOM 3842 O O . LEU B 1 114 ? -17.562 7.828 3.344 1 98.88 114 LEU B O 1
ATOM 3846 N N . TYR B 1 115 ? -19.812 7.438 3.389 1 98.81 115 TYR B N 1
ATOM 3847 C CA . TYR B 1 115 ? -19.953 7.691 4.82 1 98.81 115 TYR B CA 1
ATOM 3848 C C . TYR B 1 115 ? -20.156 6.391 5.59 1 98.81 115 TYR B C 1
ATOM 3850 O O . TYR B 1 115 ? -21.125 5.668 5.359 1 98.81 115 TYR B O 1
ATOM 3858 N N . VAL B 1 116 ? -19.188 6.055 6.504 1 98.94 116 VAL B N 1
ATOM 3859 C CA . VAL B 1 116 ? -19.25 4.848 7.324 1 98.94 116 VAL B CA 1
ATOM 3860 C C . VAL B 1 116 ? -19.531 5.227 8.773 1 98.94 116 VAL B C 1
ATOM 3862 O O . VAL B 1 116 ? -18.797 6.008 9.375 1 98.94 116 VAL B O 1
ATOM 3865 N N . TYR B 1 117 ? -20.594 4.684 9.336 1 98.81 117 TYR B N 1
ATOM 3866 C CA . TYR B 1 117 ? -21.031 5.105 10.664 1 98.81 117 TYR B CA 1
ATOM 3867 C C . TYR B 1 117 ? -21.188 3.908 11.594 1 98.81 117 TYR B C 1
ATOM 3869 O O . TYR B 1 117 ? -21.953 2.988 11.289 1 98.81 117 TYR B O 1
ATOM 3877 N N . GLY B 1 118 ? -20.469 3.895 12.656 1 98.75 118 GLY B N 1
ATOM 3878 C CA . GLY B 1 118 ? -20.719 2.928 13.711 1 98.75 118 GLY B CA 1
ATOM 3879 C C . GLY B 1 118 ? -20.234 1.531 13.375 1 98.75 118 GLY B C 1
ATOM 3880 O O . GLY B 1 118 ? -20.891 0.542 13.719 1 98.75 118 GLY B O 1
ATOM 3881 N N . VAL B 1 119 ? -19.156 1.38 12.672 1 98.75 119 VAL B N 1
ATOM 3882 C CA . VAL B 1 119 ? -18.641 0.078 12.273 1 98.75 119 VAL B CA 1
ATOM 3883 C C . VAL B 1 119 ? -17.312 -0.184 12.984 1 98.75 119 VAL B C 1
ATOM 3885 O O . VAL B 1 119 ? -16.375 0.623 12.891 1 98.75 119 VAL B O 1
ATOM 3888 N N . ASP B 1 120 ? -17.266 -1.286 13.688 1 98.38 120 ASP B N 1
ATOM 3889 C CA . ASP B 1 120 ? -16.016 -1.709 14.312 1 98.38 120 ASP B CA 1
ATOM 3890 C C . ASP B 1 120 ? -15.336 -2.811 13.5 1 98.38 120 ASP B C 1
ATOM 3892 O O . ASP B 1 120 ? -16 -3.697 12.969 1 98.38 120 ASP B O 1
ATOM 3896 N N . GLY B 1 121 ? -14.039 -2.795 13.406 1 98.19 121 GLY B N 1
ATOM 3897 C CA . GLY B 1 121 ? -13.289 -3.871 12.781 1 98.19 121 GLY B CA 1
ATOM 3898 C C . GLY B 1 121 ? -13.375 -3.852 11.266 1 98.19 121 GLY B C 1
ATOM 3899 O O . GLY B 1 121 ? -13.43 -4.906 10.625 1 98.19 121 GLY B O 1
ATOM 3900 N N . LEU B 1 122 ? -13.406 -2.668 10.664 1 98.75 122 LEU B N 1
ATOM 3901 C CA . LEU B 1 122 ? -13.438 -2.539 9.211 1 98.75 122 LEU B CA 1
ATOM 3902 C C . LEU B 1 122 ? -12.039 -2.281 8.656 1 98.75 122 LEU B C 1
ATOM 3904 O O . LEU B 1 122 ? -11.328 -1.398 9.141 1 98.75 122 LEU B O 1
ATOM 3908 N N . SER B 1 123 ? -11.641 -3.115 7.676 1 98.75 123 SER B N 1
ATOM 3909 C CA . SER B 1 123 ? -10.398 -2.891 6.945 1 98.75 123 SER B CA 1
ATOM 3910 C C . SER B 1 123 ? -10.672 -2.564 5.48 1 98.75 123 SER B C 1
ATOM 3912 O O . SER B 1 123 ? -11.492 -3.221 4.836 1 98.75 123 SER B O 1
ATOM 3914 N N . VAL B 1 124 ? -10.023 -1.543 5 1 98.88 124 VAL B N 1
ATOM 3915 C CA . VAL B 1 124 ? -10.07 -1.174 3.588 1 98.88 124 VAL B CA 1
ATOM 3916 C C . VAL B 1 124 ? -8.68 -1.335 2.967 1 98.88 124 VAL B C 1
ATOM 3918 O O . VAL B 1 124 ? -7.699 -0.801 3.484 1 98.88 124 VAL B O 1
ATOM 3921 N N . SER B 1 125 ? -8.578 -2.104 1.841 1 98.75 125 SER B N 1
ATOM 3922 C CA . SER B 1 125 ? -7.305 -2.32 1.159 1 98.75 125 SER B CA 1
ATOM 3923 C C . SER B 1 125 ? -7.52 -2.76 -0.285 1 98.75 125 SER B C 1
ATOM 3925 O O . SER B 1 125 ? -8.602 -2.564 -0.846 1 98.75 125 SER B O 1
ATOM 3927 N N . GLY B 1 126 ? -6.469 -3.229 -1.005 1 98.19 126 GLY B N 1
ATOM 3928 C CA . GLY B 1 126 ? -6.668 -3.928 -2.266 1 98.19 126 GLY B CA 1
ATOM 3929 C C . GLY B 1 126 ? -5.895 -3.312 -3.416 1 98.19 126 GLY B C 1
ATOM 3930 O O . GLY B 1 126 ? -5.781 -3.912 -4.488 1 98.19 126 GLY B O 1
ATOM 3931 N N . GLY B 1 127 ? -5.348 -2.115 -3.23 1 98.06 127 GLY B N 1
ATOM 3932 C CA . GLY B 1 127 ? -4.484 -1.516 -4.234 1 98.06 127 GLY B CA 1
ATOM 3933 C C . GLY B 1 127 ? -5.238 -0.683 -5.25 1 98.06 127 GLY B C 1
ATOM 3934 O O . GLY B 1 127 ? -4.633 -0.037 -6.109 1 98.06 127 GLY B O 1
ATOM 3935 N N . GLY B 1 128 ? -6.57 -0.7 -5.184 1 98.56 128 GLY B N 1
ATOM 3936 C CA . GLY B 1 128 ? -7.406 0.021 -6.133 1 98.56 128 GLY B CA 1
ATOM 3937 C C . GLY B 1 128 ? -7.555 1.492 -5.797 1 98.56 128 GLY B C 1
ATOM 3938 O O . GLY B 1 128 ? -6.691 2.074 -5.137 1 98.56 128 GLY B O 1
ATOM 3939 N N . THR B 1 129 ? -8.672 2.121 -6.332 1 98.81 129 THR B N 1
ATOM 3940 C CA . THR B 1 129 ? -8.758 3.576 -6.266 1 98.81 129 THR B CA 1
ATOM 3941 C C . THR B 1 129 ? -10.148 4.012 -5.797 1 98.81 129 THR B C 1
ATOM 3943 O O . THR B 1 129 ? -11.156 3.447 -6.219 1 98.81 129 THR B O 1
ATOM 3946 N N . ILE B 1 130 ? -10.164 4.93 -4.918 1 98.94 130 ILE B N 1
ATOM 3947 C CA . ILE B 1 130 ? -11.359 5.715 -4.617 1 98.94 130 ILE B CA 1
ATOM 3948 C C . ILE B 1 130 ? -11.195 7.129 -5.172 1 98.94 130 ILE B C 1
ATOM 3950 O O . ILE B 1 130 ? -10.289 7.859 -4.77 1 98.94 130 ILE B O 1
ATOM 3954 N N . ASP B 1 131 ? -12.07 7.52 -6.145 1 98.94 131 ASP B N 1
ATOM 3955 C CA . ASP B 1 131 ? -11.961 8.797 -6.848 1 98.94 131 ASP B CA 1
ATOM 3956 C C . ASP B 1 131 ? -13.172 9.68 -6.574 1 98.94 131 ASP B C 1
ATOM 3958 O O . ASP B 1 131 ? -14.281 9.383 -7.023 1 98.94 131 ASP B O 1
ATOM 3962 N N . GLY B 1 132 ? -12.93 10.766 -5.926 1 98.81 132 GLY B N 1
ATOM 3963 C CA . GLY B 1 132 ? -14.016 11.656 -5.527 1 98.81 132 GLY B CA 1
ATOM 3964 C C . GLY B 1 132 ? -14.531 12.516 -6.664 1 98.81 132 GLY B C 1
ATOM 3965 O O . GLY B 1 132 ? -15.609 13.109 -6.559 1 98.81 132 GLY B O 1
ATOM 3966 N N . MET B 1 133 ? -13.828 12.633 -7.684 1 98.5 133 MET B N 1
ATOM 3967 C CA . MET B 1 133 ? -14.242 13.406 -8.852 1 98.5 133 MET B CA 1
ATOM 3968 C C . MET B 1 133 ? -14.57 14.844 -8.461 1 98.5 133 MET B C 1
ATOM 3970 O O . MET B 1 133 ? -15.633 15.359 -8.812 1 98.5 133 MET B O 1
ATOM 3974 N N . GLY B 1 134 ? -13.68 15.461 -7.805 1 98.5 134 GLY B N 1
ATOM 3975 C CA . GLY B 1 134 ? -13.961 16.719 -7.145 1 98.5 134 GLY B CA 1
ATOM 3976 C C . GLY B 1 134 ? -13.891 17.922 -8.078 1 98.5 134 GLY B C 1
ATOM 3977 O O . GLY B 1 134 ? -14.188 19.047 -7.688 1 98.5 134 GLY B O 1
ATOM 3978 N N . GLN B 1 135 ? -13.664 17.766 -9.383 1 97.88 135 GLN B N 1
ATOM 3979 C CA . GLN B 1 135 ? -13.32 18.844 -10.305 1 97.88 135 GLN B CA 1
ATOM 3980 C C . GLN B 1 135 ? -14.445 19.859 -10.398 1 97.88 135 GLN B C 1
ATOM 3982 O O . GLN B 1 135 ? -14.203 21.078 -10.312 1 97.88 135 GLN B O 1
ATOM 3987 N N . GLN B 1 136 ? -15.633 19.391 -10.5 1 97.06 136 GLN B N 1
ATOM 3988 C CA . GLN B 1 136 ? -16.75 20.312 -10.641 1 97.06 136 GLN B CA 1
ATOM 3989 C C . GLN B 1 136 ? -17.031 21.047 -9.328 1 97.06 136 GLN B C 1
ATOM 3991 O O . GLN B 1 136 ? -17.391 22.219 -9.328 1 97.06 136 GLN B O 1
ATOM 3996 N N . TRP B 1 137 ? -16.844 20.344 -8.266 1 97.06 137 TRP B N 1
ATOM 3997 C CA . TRP B 1 137 ? -17 20.984 -6.961 1 97.06 137 TRP B CA 1
ATOM 3998 C C . TRP B 1 137 ? -15.984 22.109 -6.789 1 97.06 137 TRP B C 1
ATOM 4000 O O . TRP B 1 137 ? -16.344 23.203 -6.324 1 97.06 137 TRP B O 1
ATOM 4010 N N . TRP B 1 138 ? -14.758 21.922 -7.219 1 97.44 138 TRP B N 1
ATOM 4011 C CA . TRP B 1 138 ? -13.688 22.906 -7.074 1 97.44 138 TRP B CA 1
ATOM 4012 C C . TRP B 1 138 ? -13.93 24.109 -7.98 1 97.44 138 TRP B C 1
ATOM 4014 O O . TRP B 1 138 ? -13.664 25.25 -7.594 1 97.44 138 TRP B O 1
ATOM 4024 N N . ALA B 1 139 ? -14.461 23.797 -9.133 1 95.88 139 ALA B N 1
ATOM 4025 C CA . ALA B 1 139 ? -14.68 24.844 -10.125 1 95.88 139 ALA B CA 1
ATOM 4026 C C . ALA B 1 139 ? -15.812 25.781 -9.703 1 95.88 139 ALA B C 1
ATOM 4028 O O . ALA B 1 139 ? -15.82 26.953 -10.047 1 95.88 139 ALA B O 1
ATOM 4029 N N . SER B 1 140 ? -16.703 25.266 -8.914 1 94.44 140 SER B N 1
ATOM 4030 C CA . SER B 1 140 ? -17.922 26.031 -8.609 1 94.44 140 SER B CA 1
ATOM 4031 C C . SER B 1 140 ? -17.797 26.766 -7.285 1 94.44 140 SER B C 1
ATOM 4033 O O . SER B 1 140 ? -18.562 27.688 -7.008 1 94.44 140 SER B O 1
ATOM 4035 N N . THR B 1 141 ? -16.891 26.375 -6.504 1 94.62 141 THR B N 1
ATOM 4036 C CA . THR B 1 141 ? -16.828 26.953 -5.164 1 94.62 141 THR B CA 1
ATOM 4037 C C . THR B 1 141 ? -16.375 28.422 -5.227 1 94.62 141 THR B C 1
ATOM 4039 O O . THR B 1 141 ? -15.531 28.781 -6.047 1 94.62 141 THR B O 1
ATOM 4042 N N . CYS B 1 142 ? -16.828 29.219 -4.328 1 93.12 142 CYS B N 1
ATOM 4043 C CA . CYS B 1 142 ? -16.469 30.641 -4.25 1 93.12 142 CYS B CA 1
ATOM 4044 C C . CYS B 1 142 ? -15.016 30.812 -3.855 1 93.12 142 CYS B C 1
ATOM 4046 O O . CYS B 1 142 ? -14.453 31.906 -4.004 1 93.12 142 CYS B O 1
ATOM 4048 N N . LYS B 1 143 ? -14.367 29.797 -3.42 1 88 143 LYS B N 1
ATOM 4049 C CA . LYS B 1 143 ? -12.953 29.844 -3.062 1 88 143 LYS B CA 1
ATOM 4050 C C . LYS B 1 143 ? -12.078 29.969 -4.305 1 88 143 LYS B C 1
ATOM 4052 O O . LYS B 1 143 ? -10.992 30.547 -4.254 1 88 143 LYS B O 1
ATOM 4057 N N . ARG B 1 144 ? -12.633 29.453 -5.352 1 89.19 144 ARG B N 1
ATOM 4058 C CA . ARG B 1 144 ? -11.883 29.484 -6.605 1 89.19 144 ARG B CA 1
ATOM 4059 C C . ARG B 1 144 ? -12.531 30.438 -7.605 1 89.19 144 ARG B C 1
ATOM 4061 O O . ARG B 1 144 ? -11.844 31.25 -8.219 1 89.19 144 ARG B O 1
ATOM 4068 N N . LYS B 1 145 ? -13.898 30.219 -7.695 1 89.31 145 LYS B N 1
ATOM 4069 C CA . LYS B 1 145 ? -14.672 31.094 -8.578 1 89.31 145 LYS B CA 1
ATOM 4070 C C . LYS B 1 145 ? -15.047 32.406 -7.883 1 89.31 145 LYS B C 1
ATOM 4072 O O . LYS B 1 145 ? -16.016 32.438 -7.121 1 89.31 145 LYS B O 1
ATOM 4077 N N . LYS B 1 146 ? -14.414 33.469 -8.305 1 87.44 146 LYS B N 1
ATOM 4078 C CA . LYS B 1 146 ? -14.625 34.719 -7.594 1 87.44 146 LYS B CA 1
ATOM 4079 C C . LYS B 1 146 ? -15.82 35.469 -8.156 1 87.44 146 LYS B C 1
ATOM 4081 O O . LYS B 1 146 ? -16.312 36.438 -7.539 1 87.44 146 LYS B O 1
ATOM 4086 N N . THR B 1 147 ? -16.312 34.969 -9.305 1 91 147 THR B N 1
ATOM 4087 C CA . THR B 1 147 ? -17.469 35.625 -9.914 1 91 147 THR B CA 1
ATOM 4088 C C . THR B 1 147 ? -18.766 34.906 -9.547 1 91 147 THR B C 1
ATOM 4090 O O . THR B 1 147 ? -18.766 33.656 -9.445 1 91 147 THR B O 1
ATOM 4093 N N . GLN B 1 148 ? -19.719 35.656 -9.383 1 91.06 148 GLN B N 1
ATOM 4094 C CA . GLN B 1 148 ? -21.016 35.062 -9.078 1 91.06 148 GLN B CA 1
ATOM 4095 C C . GLN B 1 148 ? -21.703 34.562 -10.344 1 91.06 148 GLN B C 1
ATOM 4097 O O . GLN B 1 148 ? -21.531 35.125 -11.422 1 91.06 148 GLN B O 1
ATOM 4102 N N . PRO B 1 149 ? -22.562 33.406 -10.453 1 92.56 149 PRO B N 1
ATOM 4103 C CA . PRO B 1 149 ? -22.812 32.656 -9.227 1 92.56 149 PRO B CA 1
ATOM 4104 C C . PRO B 1 149 ? -21.703 31.672 -8.891 1 92.56 149 PRO B C 1
ATOM 4106 O O . PRO B 1 149 ? -21.109 31.078 -9.797 1 92.56 149 PRO B O 1
ATOM 4109 N N . CYS B 1 150 ? -21.359 31.562 -7.613 1 93.62 150 CYS B N 1
ATOM 4110 C CA . CYS B 1 150 ? -20.438 30.547 -7.102 1 93.62 150 CYS B CA 1
ATOM 4111 C C . CYS B 1 150 ? -21.047 29.797 -5.926 1 93.62 150 CYS B C 1
ATOM 4113 O O . CYS B 1 150 ? -22.062 30.219 -5.363 1 93.62 150 CYS B O 1
ATOM 4115 N N . TYR B 1 151 ? -20.516 28.641 -5.695 1 92.81 151 TYR B N 1
ATOM 4116 C CA . TYR B 1 151 ? -21.047 27.781 -4.652 1 92.81 151 TYR B CA 1
ATOM 4117 C C . TYR B 1 151 ? -20.359 28.047 -3.316 1 92.81 151 TYR B C 1
ATOM 4119 O O . TYR B 1 151 ? -19.156 27.859 -3.189 1 92.81 151 TYR B O 1
ATOM 4127 N N . SER B 1 152 ? -21.109 28.375 -2.254 1 91.81 152 SER B N 1
ATOM 4128 C CA . SER B 1 152 ? -20.547 28.703 -0.946 1 91.81 152 SER B CA 1
ATOM 4129 C C . SER B 1 152 ? -20.922 27.641 0.093 1 91.81 152 SER B C 1
ATOM 4131 O O . SER B 1 152 ? -20.625 27.797 1.277 1 91.81 152 SER B O 1
ATOM 4133 N N . GLY B 1 153 ? -21.594 26.609 -0.336 1 90.88 153 GLY B N 1
ATOM 4134 C CA . GLY B 1 153 ? -22.031 25.578 0.594 1 90.88 153 GLY B CA 1
ATOM 4135 C C . GLY B 1 153 ? -20.969 24.547 0.903 1 90.88 153 GLY B C 1
ATOM 4136 O O . GLY B 1 153 ? -19.844 24.641 0.405 1 90.88 153 GLY B O 1
ATOM 4137 N N . PRO B 1 154 ? -21.359 23.688 1.785 1 94 154 PRO B N 1
ATOM 4138 C CA . PRO B 1 154 ? -20.422 22.625 2.141 1 94 154 PRO B CA 1
ATOM 4139 C C . PRO B 1 154 ? -20.172 21.656 0.986 1 94 154 PRO B C 1
ATOM 4141 O O . PRO B 1 154 ? -21.031 21.484 0.116 1 94 154 PRO B O 1
ATOM 4144 N N . ARG B 1 155 ? -19.094 21.094 0.921 1 96.94 155 ARG B N 1
ATOM 4145 C CA . ARG B 1 155 ? -18.719 20.062 -0.042 1 96.94 155 ARG B CA 1
ATOM 4146 C C . ARG B 1 155 ? -18.484 18.719 0.651 1 96.94 155 ARG B C 1
ATOM 4148 O O . ARG B 1 155 ? -18.141 18.672 1.837 1 96.94 155 ARG B O 1
ATOM 4155 N N . PRO B 1 156 ? -18.562 17.656 -0.09 1 98.06 156 PRO B N 1
ATOM 4156 C CA . PRO B 1 156 ? -18.484 16.328 0.54 1 98.06 156 PRO B CA 1
ATOM 4157 C C . PRO B 1 156 ? -17.047 15.969 0.952 1 98.06 156 PRO B C 1
ATOM 4159 O O . PRO B 1 156 ? -16.094 16.281 0.23 1 98.06 156 PRO B O 1
ATOM 4162 N N . LYS B 1 157 ? -16.922 15.422 2.156 1 98.56 157 LYS B N 1
ATOM 4163 C CA . LYS B 1 157 ? -15.742 14.617 2.467 1 98.56 157 LYS B CA 1
ATOM 4164 C C . LYS B 1 157 ? -15.805 13.258 1.77 1 98.56 157 LYS B C 1
ATOM 4166 O O . LYS B 1 157 ? -16.844 12.578 1.807 1 98.56 157 LYS B O 1
ATOM 4171 N N . ALA B 1 158 ? -14.82 12.867 1.105 1 98.75 158 ALA B N 1
ATOM 4172 C CA . ALA B 1 158 ? -14.875 11.695 0.231 1 98.75 158 ALA B CA 1
ATOM 4173 C C . ALA B 1 158 ? -15.094 10.422 1.034 1 98.75 158 ALA B C 1
ATOM 4175 O O . ALA B 1 158 ? -16.156 9.789 0.924 1 98.75 158 ALA B O 1
ATOM 4176 N N . VAL B 1 159 ? -14.117 10.008 1.882 1 98.94 159 VAL B N 1
ATOM 4177 C CA . VAL B 1 159 ? -14.242 8.852 2.764 1 98.94 159 VAL B CA 1
ATOM 4178 C C . VAL B 1 159 ? -14.281 9.312 4.219 1 98.94 159 VAL B C 1
ATOM 4180 O O . VAL B 1 159 ? -13.281 9.828 4.738 1 98.94 159 VAL B O 1
ATOM 4183 N N . HIS B 1 160 ? -15.43 9.125 4.859 1 98.94 160 HIS B N 1
ATOM 4184 C CA . HIS B 1 160 ? -15.633 9.648 6.207 1 98.94 160 HIS B CA 1
ATOM 4185 C C . HIS B 1 160 ? -16.078 8.547 7.16 1 98.94 160 HIS B C 1
ATOM 4187 O O . HIS B 1 160 ? -17.156 7.965 6.992 1 98.94 160 HIS B O 1
ATOM 4193 N N . PHE B 1 161 ? -15.234 8.211 8.141 1 98.94 161 PHE B N 1
ATOM 4194 C CA . PHE B 1 161 ? -15.57 7.293 9.219 1 98.94 161 PHE B CA 1
ATOM 4195 C C . PHE B 1 161 ? -15.984 8.055 10.469 1 98.94 161 PHE B C 1
ATOM 4197 O O . PHE B 1 161 ? -15.266 8.945 10.93 1 98.94 161 PHE B O 1
ATOM 4204 N N . GLU B 1 162 ? -17.078 7.723 10.984 1 98.94 162 GLU B N 1
ATOM 4205 C CA . GLU B 1 162 ? -17.547 8.367 12.211 1 98.94 162 GLU B CA 1
ATOM 4206 C C . GLU B 1 162 ? -18.031 7.34 13.234 1 98.94 162 GLU B C 1
ATOM 4208 O O . GLU B 1 162 ? -18.766 6.418 12.883 1 98.94 162 GLU B O 1
ATOM 4213 N N . GLU B 1 163 ? -17.609 7.469 14.445 1 98.81 163 GLU B N 1
ATOM 4214 C CA . GLU B 1 163 ? -17.969 6.578 15.547 1 98.81 163 GLU B CA 1
ATOM 4215 C C . GLU B 1 163 ? -17.594 5.133 15.234 1 98.81 163 GLU B C 1
ATOM 4217 O O . GLU B 1 163 ? -18.422 4.227 15.383 1 98.81 163 GLU B O 1
ATOM 4222 N N . C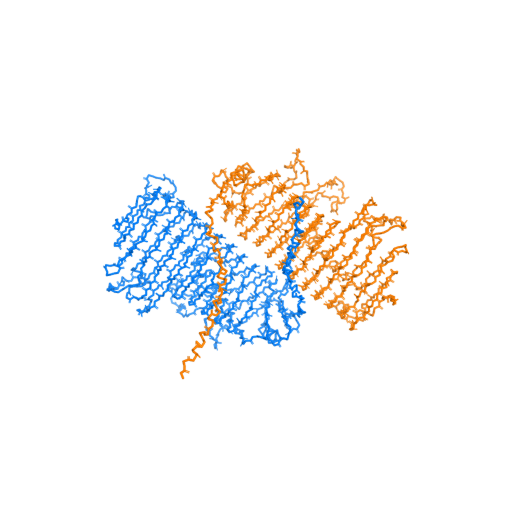YS B 1 164 ? -16.375 4.988 14.742 1 98.88 164 CYS B N 1
ATOM 4223 C CA . CYS B 1 164 ? -15.836 3.674 14.406 1 98.88 164 CYS B CA 1
ATOM 4224 C C . CYS B 1 164 ? -14.641 3.324 15.281 1 98.88 164 CYS B C 1
ATOM 4226 O O . CYS B 1 164 ? -13.969 4.215 15.805 1 98.88 164 CYS B O 1
ATOM 4228 N N . ARG B 1 165 ? -14.469 2.1 15.469 1 98.69 165 ARG B N 1
ATOM 4229 C CA . ARG B 1 165 ? -13.32 1.593 16.219 1 98.69 165 ARG B CA 1
ATOM 4230 C C . ARG B 1 165 ? -12.594 0.505 15.43 1 98.69 165 ARG B C 1
ATOM 4232 O O . ARG B 1 165 ? -13.234 -0.334 14.789 1 98.69 165 ARG B O 1
ATOM 4239 N N . GLU B 1 166 ? -11.25 0.438 15.539 1 98.62 166 GLU B N 1
ATOM 4240 C CA . GLU B 1 166 ? -10.422 -0.578 14.891 1 98.62 166 GLU B CA 1
ATOM 4241 C C . GLU B 1 166 ? -10.633 -0.582 13.383 1 98.62 166 GLU B C 1
ATOM 4243 O O . GLU B 1 166 ? -10.906 -1.628 12.789 1 98.62 166 GLU B O 1
ATOM 4248 N N . VAL B 1 167 ? -10.43 0.591 12.805 1 98.81 167 VAL B N 1
ATOM 4249 C CA . VAL B 1 167 ? -10.555 0.768 11.367 1 98.81 167 VAL B CA 1
ATOM 4250 C C . VAL B 1 167 ? -9.172 0.955 10.742 1 98.81 167 VAL B C 1
ATOM 4252 O O . VAL B 1 167 ? -8.32 1.648 11.305 1 98.81 167 VAL B O 1
ATOM 4255 N N . SER B 1 168 ? -8.914 0.24 9.641 1 98.88 168 SER B N 1
ATOM 4256 C CA . SER B 1 168 ? -7.676 0.431 8.898 1 98.88 168 SER B CA 1
ATOM 4257 C C . SER B 1 168 ? -7.953 0.723 7.43 1 98.88 168 SER B C 1
ATOM 4259 O O . SER B 1 168 ? -8.82 0.098 6.82 1 98.88 168 SER B O 1
ATOM 4261 N N . VAL B 1 169 ? -7.316 1.723 6.902 1 98.94 169 VAL B N 1
ATOM 4262 C CA . VAL B 1 169 ? -7.277 2.037 5.48 1 98.94 169 VAL B CA 1
ATOM 4263 C C . VAL B 1 169 ? -5.84 1.945 4.973 1 98.94 169 VAL B C 1
ATOM 4265 O O . VAL B 1 169 ? -4.992 2.764 5.336 1 98.94 169 VAL B O 1
ATOM 4268 N N . GLN B 1 170 ? -5.602 0.893 4.102 1 98.88 170 GLN B N 1
ATOM 4269 C CA . GLN B 1 170 ? -4.211 0.615 3.756 1 98.88 170 GLN B CA 1
ATOM 4270 C C . GLN B 1 170 ? -4.074 0.261 2.277 1 98.88 170 GLN B C 1
ATOM 4272 O O . GLN B 1 170 ? -4.883 -0.497 1.737 1 98.88 170 GLN B O 1
ATOM 4277 N N . GLY B 1 171 ? -3.148 0.762 1.654 1 98.75 171 GLY B N 1
ATOM 4278 C CA . GLY B 1 171 ? -2.691 0.267 0.365 1 98.75 171 GLY B CA 1
ATOM 4279 C C . GLY B 1 171 ? -3.633 0.609 -0.773 1 98.75 171 GLY B C 1
ATOM 4280 O O . GLY B 1 171 ? -3.691 -0.107 -1.774 1 98.75 171 GLY B O 1
ATOM 4281 N N . VAL B 1 172 ? -4.457 1.699 -0.615 1 98.81 172 VAL B N 1
ATOM 4282 C CA . VAL B 1 172 ? -5.309 2.15 -1.712 1 98.81 172 VAL B CA 1
ATOM 4283 C C . VAL B 1 172 ? -4.914 3.566 -2.125 1 98.81 172 VAL B C 1
ATOM 4285 O O . VAL B 1 172 ? -4.137 4.23 -1.431 1 98.81 172 VAL B O 1
ATOM 4288 N N . THR B 1 173 ? -5.391 3.93 -3.26 1 98.88 173 THR B N 1
ATOM 4289 C CA . THR B 1 173 ? -5.254 5.305 -3.723 1 98.88 173 THR B CA 1
ATOM 4290 C C . THR B 1 173 ? -6.535 6.094 -3.467 1 98.88 173 THR B C 1
ATOM 4292 O O . THR B 1 173 ? -7.625 5.652 -3.842 1 98.88 173 THR B O 1
ATOM 4295 N N . LEU B 1 174 ? -6.445 7.199 -2.812 1 98.94 174 LEU B N 1
ATOM 4296 C CA . LEU B 1 174 ? -7.512 8.18 -2.648 1 98.94 174 LEU B CA 1
ATOM 4297 C C . LEU B 1 174 ? -7.23 9.43 -3.473 1 98.94 174 LEU B C 1
ATOM 4299 O O . LEU B 1 174 ? -6.199 10.078 -3.293 1 98.94 174 LEU B O 1
ATOM 4303 N N . GLN B 1 175 ? -8.164 9.75 -4.398 1 98.88 175 GLN B N 1
ATOM 4304 C CA . GLN B 1 175 ? -7.793 10.883 -5.238 1 98.88 175 GLN B CA 1
ATOM 4305 C C . GLN B 1 175 ? -9 11.773 -5.527 1 98.88 175 GLN B C 1
ATOM 4307 O O . GLN B 1 175 ? -10.133 11.305 -5.555 1 98.88 175 GLN B O 1
ATOM 4312 N N . ASN B 1 176 ? -8.773 12.992 -5.617 1 98.81 176 ASN B N 1
ATOM 4313 C CA . ASN B 1 176 ? -9.68 14.023 -6.121 1 98.81 176 ASN B CA 1
ATOM 4314 C C . ASN B 1 176 ? -10.953 14.117 -5.285 1 98.81 176 ASN B C 1
ATOM 4316 O O . ASN B 1 176 ? -12.055 14.148 -5.828 1 98.81 176 ASN B O 1
ATOM 4320 N N . ALA B 1 177 ? -10.719 14.133 -4.043 1 98.75 177 ALA B N 1
ATOM 4321 C CA . ALA B 1 177 ? -11.867 14.32 -3.158 1 98.75 177 ALA B CA 1
ATOM 4322 C C . ALA B 1 177 ? -12.508 15.688 -3.377 1 98.75 177 ALA B C 1
ATOM 4324 O O . ALA B 1 177 ? -11.828 16.656 -3.723 1 98.75 177 ALA B O 1
ATOM 4325 N N . GLN B 1 178 ? -13.773 15.805 -3.135 1 98.44 178 GLN B N 1
ATOM 4326 C CA . GLN B 1 178 ? -14.477 17.078 -3.236 1 98.44 178 GLN B CA 1
ATOM 4327 C C . GLN B 1 178 ? -13.977 18.062 -2.188 1 98.44 178 GLN B C 1
ATOM 4329 O O . GLN B 1 178 ? -13.805 19.25 -2.477 1 98.44 178 GLN B O 1
ATOM 4334 N N . GLN B 1 179 ? -13.734 17.578 -1.048 1 98.25 179 GLN B N 1
ATOM 4335 C CA . GLN B 1 179 ? -13.109 18.312 0.053 1 98.25 179 GLN B CA 1
ATOM 4336 C C . GLN B 1 179 ? -12 17.484 0.69 1 98.25 179 GLN B C 1
ATOM 4338 O O . GLN B 1 179 ? -10.953 17.25 0.075 1 98.25 179 GLN B O 1
ATOM 4343 N N . PHE B 1 180 ? -12.266 16.922 1.908 1 98.75 180 PHE B N 1
ATOM 4344 C CA . PHE B 1 180 ? -11.266 16.078 2.566 1 98.75 180 PHE B CA 1
ATOM 4345 C C . PHE B 1 180 ? -11.219 14.695 1.945 1 98.75 180 PHE B C 1
ATOM 4347 O O . PHE B 1 180 ? -12.258 14.141 1.582 1 98.75 180 PHE B O 1
ATOM 4354 N N . GLN B 1 181 ? -10.008 14.133 1.834 1 98.88 181 GLN B N 1
ATOM 4355 C CA . GLN B 1 181 ? -9.859 12.82 1.223 1 98.88 181 GLN B CA 1
ATOM 4356 C C . GLN B 1 181 ? -10.281 11.711 2.188 1 98.88 181 GLN B C 1
ATOM 4358 O O . GLN B 1 181 ? -11.172 10.914 1.875 1 98.88 181 GLN B O 1
ATOM 4363 N N . LEU B 1 182 ? -9.656 11.617 3.363 1 98.94 182 LEU B N 1
ATOM 4364 C CA . LEU B 1 182 ? -9.914 10.625 4.398 1 98.94 182 LEU B CA 1
ATOM 4365 C C . LEU B 1 182 ? -10.133 11.289 5.754 1 98.94 182 LEU B C 1
ATOM 4367 O O . LEU B 1 182 ? -9.258 12.023 6.227 1 98.94 182 LEU B O 1
ATOM 4371 N N . THR B 1 183 ? -11.289 11.023 6.355 1 98.94 183 THR B N 1
ATOM 4372 C CA . THR B 1 183 ? -11.633 11.688 7.609 1 98.94 183 THR B CA 1
ATOM 4373 C C . THR B 1 183 ? -12.031 10.656 8.672 1 98.94 183 THR B C 1
ATOM 4375 O O . THR B 1 183 ? -12.789 9.727 8.383 1 98.94 183 THR B O 1
ATOM 4378 N N . PHE B 1 184 ? -11.5 10.82 9.867 1 98.94 184 PHE B N 1
ATOM 4379 C CA . PHE B 1 184 ? -11.945 10.086 11.047 1 98.94 184 PHE B CA 1
ATOM 4380 C C . PHE B 1 184 ? -12.531 11.039 12.086 1 98.94 184 PHE B C 1
ATOM 4382 O O . PHE B 1 184 ? -11.867 11.977 12.531 1 98.94 184 PHE B O 1
ATOM 4389 N N . THR B 1 185 ? -13.742 10.828 12.422 1 98.88 185 THR B N 1
ATOM 4390 C CA . THR B 1 185 ? -14.422 11.617 13.445 1 98.88 185 THR B CA 1
ATOM 4391 C C . THR B 1 185 ? -14.938 10.719 14.57 1 98.88 185 THR B C 1
ATOM 4393 O O . THR B 1 185 ? -15.688 9.773 14.32 1 98.88 185 THR B O 1
ATOM 4396 N N . ARG B 1 186 ? -14.539 10.953 15.766 1 98.88 186 ARG B N 1
ATOM 4397 C CA . ARG B 1 186 ? -14.961 10.188 16.938 1 98.88 186 ARG B CA 1
ATOM 4398 C C . ARG B 1 186 ? -14.648 8.703 16.75 1 98.88 186 ARG B C 1
ATOM 4400 O O . ARG B 1 186 ? -15.516 7.852 16.938 1 98.88 186 ARG B O 1
ATOM 4407 N N . CYS B 1 187 ? -13.469 8.492 16.297 1 98.88 187 CYS B N 1
ATOM 4408 C CA . CYS B 1 187 ? -12.977 7.129 16.125 1 98.88 187 CYS B CA 1
ATOM 4409 C C . CYS B 1 187 ? -11.875 6.812 17.125 1 98.88 187 CYS B C 1
ATOM 4411 O O . CYS B 1 187 ? -11.375 7.707 17.797 1 98.88 187 CYS B O 1
ATOM 4413 N N . SER B 1 188 ? -11.656 5.59 17.297 1 98.81 188 SER B N 1
ATOM 4414 C CA . SER B 1 188 ? -10.539 5.137 18.125 1 98.81 188 SER B CA 1
ATOM 4415 C C . SER B 1 188 ? -9.852 3.93 17.484 1 98.81 188 SER B C 1
ATOM 4417 O O . SER B 1 188 ? -10.508 3.074 16.891 1 98.81 188 SER B O 1
ATOM 4419 N N . CYS B 1 189 ? -8.523 3.809 17.656 1 98.75 189 CYS B N 1
ATOM 4420 C CA . CYS B 1 189 ? -7.727 2.713 17.109 1 98.75 189 CYS B CA 1
ATOM 4421 C C . CYS B 1 189 ? -7.844 2.643 15.594 1 98.75 189 CYS B C 1
ATOM 4423 O O . CYS B 1 189 ? -8.312 1.641 15.055 1 98.75 189 CYS B O 1
ATOM 4425 N N . VAL B 1 190 ? -7.344 3.684 14.945 1 98.81 190 VAL B N 1
ATOM 4426 C CA . VAL B 1 190 ? -7.453 3.732 13.484 1 98.81 190 VAL B CA 1
ATOM 4427 C C . VAL B 1 190 ? -6.062 3.766 12.859 1 98.81 190 VAL B C 1
ATOM 4429 O O . VAL B 1 190 ? -5.102 4.207 13.5 1 98.81 190 VAL B O 1
ATOM 4432 N N . LYS B 1 191 ? -5.957 3.195 11.695 1 98.88 191 LYS B N 1
ATOM 4433 C CA . LYS B 1 191 ? -4.715 3.131 10.93 1 98.88 191 LYS B CA 1
ATOM 4434 C C . LYS B 1 191 ? -4.926 3.607 9.5 1 98.88 191 LYS B C 1
ATOM 4436 O O . LYS B 1 191 ? -5.91 3.238 8.852 1 98.88 191 LYS B O 1
ATOM 4441 N N . ALA B 1 192 ? -4.094 4.488 9.023 1 98.94 192 ALA B N 1
ATOM 4442 C CA . ALA B 1 192 ? -3.988 4.91 7.629 1 98.94 192 ALA B CA 1
ATOM 4443 C C . ALA B 1 192 ? -2.555 4.77 7.121 1 98.94 192 ALA B C 1
ATOM 4445 O O . ALA B 1 192 ? -1.695 5.594 7.434 1 98.94 192 ALA B O 1
ATOM 4446 N N . SER B 1 193 ? -2.33 3.686 6.301 1 98.88 193 SER B N 1
ATOM 4447 C CA . SER B 1 193 ? -0.943 3.381 5.965 1 98.88 193 SER B CA 1
ATOM 4448 C C . SER B 1 193 ? -0.807 2.973 4.5 1 98.88 193 SER B C 1
ATOM 4450 O O . SER B 1 193 ? -1.736 2.408 3.918 1 98.88 193 SER B O 1
ATOM 4452 N N . PHE B 1 194 ? 0.36 3.252 3.914 1 98.81 194 PHE B N 1
ATOM 4453 C CA . PHE B 1 194 ? 0.724 2.84 2.562 1 98.81 194 PHE B CA 1
ATOM 4454 C C . PHE B 1 194 ? -0.25 3.414 1.541 1 98.81 194 PHE B C 1
ATOM 4456 O O . PHE B 1 194 ? -0.588 2.75 0.558 1 98.81 194 PHE B O 1
ATOM 4463 N N . LEU B 1 195 ? -0.766 4.594 1.84 1 98.88 195 LEU B N 1
ATOM 4464 C CA . LEU B 1 195 ? -1.735 5.234 0.958 1 98.88 195 LEU B CA 1
ATOM 4465 C C . LEU B 1 195 ? -1.039 6.152 -0.039 1 98.88 195 LEU B C 1
ATOM 4467 O O . LEU B 1 195 ? 0.025 6.703 0.256 1 98.88 195 LEU B O 1
ATOM 4471 N N . ARG B 1 196 ? -1.567 6.211 -1.163 1 98.75 196 ARG B N 1
ATOM 4472 C CA . ARG B 1 196 ? -1.345 7.328 -2.076 1 98.75 196 ARG B CA 1
ATOM 4473 C C . ARG B 1 196 ? -2.543 8.273 -2.092 1 98.75 196 ARG B C 1
ATOM 4475 O O . ARG B 1 196 ? -3.637 7.887 -2.508 1 98.75 196 ARG B O 1
ATOM 4482 N N . VAL B 1 197 ? -2.389 9.445 -1.601 1 98.88 197 VAL B N 1
ATOM 4483 C CA . VAL B 1 197 ? -3.463 10.43 -1.513 1 98.88 197 VAL B CA 1
ATOM 4484 C C . VAL B 1 197 ? -3.145 11.625 -2.408 1 98.88 197 VAL B C 1
ATOM 4486 O O . VAL B 1 197 ? -2.18 12.352 -2.164 1 98.88 197 VAL B O 1
ATOM 4489 N N . VAL B 1 198 ? -4.008 11.859 -3.461 1 98.75 198 VAL B N 1
ATOM 4490 C CA . VAL B 1 198 ? -3.572 12.812 -4.48 1 98.75 198 VAL B CA 1
ATOM 4491 C C . VAL B 1 198 ? -4.738 13.703 -4.891 1 98.75 198 VAL B C 1
ATOM 4493 O O . VAL B 1 198 ? -5.863 13.227 -5.062 1 98.75 198 VAL B O 1
ATOM 4496 N N . ALA B 1 199 ? -4.527 14.93 -5.02 1 98.75 199 ALA B N 1
ATOM 4497 C CA . ALA B 1 199 ? -5.371 15.953 -5.633 1 98.75 199 ALA B CA 1
ATOM 4498 C C . ALA B 1 199 ? -4.527 17.109 -6.176 1 98.75 199 ALA B C 1
ATOM 4500 O O . ALA B 1 199 ? -3.387 17.297 -5.75 1 98.75 199 ALA B O 1
ATOM 4501 N N . PRO B 1 200 ? -5.082 17.875 -7.117 1 98.12 200 PRO B N 1
ATOM 4502 C CA . PRO B 1 200 ? -4.312 19.016 -7.613 1 98.12 200 PRO B CA 1
ATOM 4503 C C . PRO B 1 200 ? -3.914 19.984 -6.504 1 98.12 200 PRO B C 1
ATOM 4505 O O . PRO B 1 200 ? -4.684 20.203 -5.566 1 98.12 200 PRO B O 1
ATOM 4508 N N . ALA B 1 201 ? -2.732 20.594 -6.719 1 97.5 201 ALA B N 1
ATOM 4509 C CA . ALA B 1 201 ? -2.166 21.5 -5.723 1 97.5 201 ALA B CA 1
ATOM 4510 C C . ALA B 1 201 ? -3.107 22.672 -5.449 1 97.5 201 ALA B C 1
ATOM 4512 O O . ALA B 1 201 ? -3.072 23.266 -4.367 1 97.5 201 ALA B O 1
ATOM 4513 N N . ASP B 1 202 ? -3.924 23.016 -6.461 1 96.81 202 ASP B N 1
ATOM 4514 C CA . ASP B 1 202 ? -4.801 24.172 -6.312 1 96.81 202 ASP B CA 1
ATOM 4515 C C . ASP B 1 202 ? -6.215 23.734 -5.93 1 96.81 202 ASP B C 1
ATOM 4517 O O . ASP B 1 202 ? -7.145 24.547 -5.969 1 96.81 202 ASP B O 1
ATOM 4521 N N . SER B 1 203 ? -6.41 22.422 -5.621 1 97.94 203 SER B N 1
ATOM 4522 C CA . SER B 1 203 ? -7.719 21.953 -5.176 1 97.94 203 SER B CA 1
ATOM 4523 C C . SER B 1 203 ? -8.031 22.438 -3.768 1 97.94 203 SER B C 1
ATOM 4525 O O . SER B 1 203 ? -7.262 22.203 -2.834 1 97.94 203 SER B O 1
ATOM 4527 N N . PRO B 1 204 ? -9.133 23.141 -3.602 1 96.94 204 PRO B N 1
ATOM 4528 C CA . PRO B 1 204 ? -9.406 23.75 -2.299 1 96.94 204 PRO B CA 1
ATOM 4529 C C . PRO B 1 204 ? -9.875 22.734 -1.257 1 96.94 204 PRO B C 1
ATOM 4531 O O . PRO B 1 204 ? -10.797 21.953 -1.518 1 96.94 204 PRO B O 1
ATOM 4534 N N . ASN B 1 205 ? -9.336 22.734 -0.112 1 97.12 205 ASN B N 1
ATOM 4535 C CA . ASN B 1 205 ? -9.758 22.016 1.078 1 97.12 205 ASN B CA 1
ATOM 4536 C C . ASN B 1 205 ? -9.664 20.5 0.874 1 97.12 205 ASN B C 1
ATOM 4538 O O . ASN B 1 205 ? -10.562 19.75 1.282 1 97.12 205 ASN B O 1
ATOM 4542 N N . THR B 1 206 ? -8.672 20.062 0.192 1 98.38 206 THR B N 1
ATOM 4543 C CA . THR B 1 206 ? -8.531 18.641 -0.068 1 98.38 206 THR B CA 1
ATOM 4544 C C . THR B 1 206 ? -7.52 18.016 0.89 1 98.38 206 THR B C 1
ATOM 4546 O O . THR B 1 206 ? -6.625 17.281 0.463 1 98.38 206 THR B O 1
ATOM 4549 N N . ASP B 1 207 ? -7.695 18.297 2.217 1 98.62 207 ASP B N 1
ATOM 4550 C CA . ASP B 1 207 ? -6.852 17.656 3.223 1 98.62 207 ASP B CA 1
ATOM 4551 C C . ASP B 1 207 ? -6.691 16.172 2.945 1 98.62 207 ASP B C 1
ATOM 4553 O O . ASP B 1 207 ? -7.656 15.492 2.568 1 98.62 207 ASP B O 1
ATOM 4557 N N . GLY B 1 208 ? -5.465 15.656 3.082 1 98.88 208 GLY B N 1
ATOM 4558 C CA . GLY B 1 208 ? -5.215 14.25 2.84 1 98.88 208 GLY B CA 1
ATOM 4559 C C . GLY B 1 208 ? -5.859 13.344 3.873 1 98.88 208 GLY B C 1
ATOM 4560 O O . GLY B 1 208 ? -6.785 12.594 3.559 1 98.88 208 GLY B O 1
ATOM 4561 N N . ILE B 1 209 ? -5.363 13.438 5.141 1 98.94 209 ILE B N 1
ATOM 4562 C CA . ILE B 1 209 ? -5.918 12.703 6.27 1 98.94 209 ILE B CA 1
ATOM 4563 C C . ILE B 1 209 ? -6.297 13.68 7.383 1 98.94 209 ILE B C 1
ATOM 4565 O O . ILE B 1 209 ? -5.445 14.414 7.891 1 98.94 209 ILE B O 1
ATOM 4569 N N . HIS B 1 210 ? -7.566 13.641 7.75 1 98.94 210 HIS B N 1
ATOM 4570 C CA . HIS B 1 210 ? -8.102 14.602 8.711 1 98.94 210 HIS B CA 1
ATOM 4571 C C . HIS B 1 210 ? -8.656 13.898 9.945 1 98.94 210 HIS B C 1
ATOM 4573 O O . HIS B 1 210 ? -9.469 12.977 9.82 1 98.94 210 HIS B O 1
ATOM 4579 N N . LEU B 1 211 ? -8.266 14.375 11.133 1 98.94 211 LEU B N 1
ATOM 4580 C CA . LEU B 1 211 ? -8.695 13.781 12.391 1 98.94 211 LEU B CA 1
ATOM 4581 C C . LEU B 1 211 ? -9.523 14.781 13.203 1 98.94 211 LEU B C 1
ATOM 4583 O O . LEU B 1 211 ? -9.156 15.953 13.312 1 98.94 211 LEU B O 1
ATOM 4587 N N . ASN B 1 212 ? -10.586 14.305 13.68 1 98.62 212 ASN B N 1
ATOM 4588 C CA . ASN B 1 212 ? -11.422 15.039 14.625 1 98.62 212 ASN B CA 1
ATOM 4589 C C . ASN B 1 212 ? -11.922 14.125 15.75 1 98.62 212 ASN B C 1
ATOM 4591 O O . ASN B 1 212 ? -12.508 13.078 15.484 1 98.62 212 ASN B O 1
ATOM 4595 N N . ASP B 1 213 ? -11.711 14.492 16.969 1 98.62 213 ASP B N 1
ATOM 4596 C CA . ASP B 1 213 ? -12.195 13.727 18.109 1 98.62 213 ASP B CA 1
ATOM 4597 C C . ASP B 1 213 ? -11.812 12.25 17.984 1 98.62 213 ASP B C 1
ATOM 4599 O O . ASP B 1 213 ? -12.664 11.367 18.109 1 98.62 213 ASP B O 1
ATOM 4603 N N . THR B 1 214 ? -10.547 12.016 17.688 1 98.88 214 THR B N 1
ATOM 4604 C CA . THR B 1 214 ? -10.094 10.664 17.375 1 98.88 214 THR B CA 1
ATOM 4605 C C . THR B 1 214 ? -8.812 10.336 18.156 1 98.88 214 THR B C 1
ATOM 4607 O O . THR B 1 214 ? -7.926 11.18 18.266 1 98.88 214 THR B O 1
ATOM 4610 N N . SER B 1 215 ? -8.758 9.117 18.672 1 98.81 215 SER B N 1
ATOM 4611 C CA . SER B 1 215 ? -7.602 8.75 19.484 1 98.81 215 SER B CA 1
ATOM 4612 C C . SER B 1 215 ? -7 7.43 19.031 1 98.81 215 SER B C 1
ATOM 4614 O O . SER B 1 215 ? -7.66 6.645 18.344 1 98.81 215 SER B O 1
ATOM 4616 N N . HIS B 1 216 ? -5.773 7.133 19.453 1 98.88 216 HIS B N 1
ATOM 4617 C CA . HIS B 1 216 ? -5.035 5.934 19.062 1 98.88 216 HIS B CA 1
ATOM 4618 C C . HIS B 1 216 ? -4.961 5.789 17.547 1 98.88 216 HIS B C 1
ATOM 4620 O O . HIS B 1 216 ? -5.531 4.855 16.984 1 98.88 216 HIS B O 1
ATOM 4626 N N . VAL B 1 217 ? -4.16 6.723 16.984 1 98.88 217 VAL B N 1
ATOM 4627 C CA . VAL B 1 217 ? -4.113 6.863 15.531 1 98.88 217 VAL B CA 1
ATOM 4628 C C . VAL B 1 217 ? -2.701 6.57 15.031 1 98.88 217 VAL B C 1
ATOM 4630 O O . VAL B 1 217 ? -1.72 7.027 15.617 1 98.88 217 VAL B O 1
ATOM 4633 N N . ARG B 1 218 ? -2.582 5.766 14.008 1 98.88 218 ARG B N 1
ATOM 4634 C CA . ARG B 1 218 ? -1.331 5.539 13.289 1 98.88 218 ARG B CA 1
ATOM 4635 C C . ARG B 1 218 ? -1.458 5.945 11.828 1 98.88 218 ARG B C 1
ATOM 4637 O O . ARG B 1 218 ? -2.256 5.371 11.086 1 98.88 218 ARG B O 1
ATOM 4644 N N . ILE B 1 219 ? -0.718 6.926 11.398 1 98.88 219 ILE B N 1
ATOM 4645 C CA . ILE B 1 219 ? -0.606 7.395 10.023 1 98.88 219 ILE B CA 1
ATOM 4646 C C . ILE B 1 219 ? 0.821 7.188 9.523 1 98.88 219 ILE B C 1
ATOM 4648 O O . ILE B 1 219 ? 1.706 8 9.797 1 98.88 219 ILE B O 1
ATOM 4652 N N . THR B 1 220 ? 1.021 6.059 8.727 1 98.81 220 THR B N 1
ATOM 4653 C CA . THR B 1 220 ? 2.406 5.684 8.461 1 98.81 220 THR B CA 1
ATOM 4654 C C . THR B 1 220 ? 2.6 5.332 6.988 1 98.81 220 THR B C 1
ATOM 4656 O O . THR B 1 220 ? 1.718 4.742 6.363 1 98.81 220 THR B O 1
ATOM 4659 N N . ASP B 1 221 ? 3.752 5.707 6.418 1 98.69 221 ASP B N 1
ATOM 4660 C CA . ASP B 1 221 ? 4.227 5.246 5.117 1 98.69 221 ASP B CA 1
ATOM 4661 C C . ASP B 1 221 ? 3.293 5.707 3.998 1 98.69 221 ASP B C 1
ATOM 4663 O O . ASP B 1 221 ? 2.947 4.926 3.111 1 98.69 221 ASP B O 1
ATOM 4667 N N . ASN B 1 222 ? 2.822 6.957 4.148 1 98.81 222 ASN B N 1
ATOM 4668 C CA . ASN B 1 222 ? 1.917 7.5 3.143 1 98.81 222 ASN B CA 1
ATOM 4669 C C . ASN B 1 222 ? 2.637 8.461 2.201 1 98.81 222 ASN B C 1
ATOM 4671 O O . ASN B 1 222 ? 3.559 9.164 2.613 1 98.81 222 ASN B O 1
ATOM 4675 N N . LEU B 1 223 ? 2.244 8.461 0.97 1 98.88 223 LEU B N 1
ATOM 4676 C CA . LEU B 1 223 ? 2.564 9.492 -0.014 1 98.88 223 LEU B CA 1
ATOM 4677 C C . LEU B 1 223 ? 1.374 10.414 -0.242 1 98.88 223 LEU B C 1
ATOM 4679 O O . LEU B 1 223 ? 0.366 10 -0.823 1 98.88 223 LEU B O 1
ATOM 4683 N N . ILE B 1 224 ? 1.492 11.664 0.17 1 98.88 224 ILE B N 1
ATOM 4684 C CA . ILE B 1 224 ? 0.345 12.562 0.159 1 98.88 224 ILE B CA 1
ATOM 4685 C C . ILE B 1 224 ? 0.692 13.836 -0.621 1 98.88 224 ILE B C 1
ATOM 4687 O O . ILE B 1 224 ? 1.635 14.547 -0.27 1 98.88 224 ILE B O 1
ATOM 4691 N N . SER B 1 225 ? 0.002 14.125 -1.668 1 98.62 225 SER B N 1
ATOM 4692 C CA . SER B 1 225 ? 0.125 15.312 -2.502 1 98.62 225 SER B CA 1
ATOM 4693 C C . SER B 1 225 ? -1.241 15.922 -2.809 1 98.62 225 SER B C 1
ATOM 4695 O O . SER B 1 225 ? -1.949 15.445 -3.699 1 98.62 225 SER B O 1
ATOM 4697 N N . THR B 1 226 ? -1.621 16.938 -2.127 1 98.5 226 THR B N 1
ATOM 4698 C CA . THR B 1 226 ? -2.971 17.484 -2.248 1 98.5 226 THR B CA 1
ATOM 4699 C C . THR B 1 226 ? -2.943 19 -2.312 1 98.5 226 THR B C 1
ATOM 4701 O O . THR B 1 226 ? -1.896 19.594 -2.572 1 98.5 226 THR B O 1
ATOM 4704 N N . GLY B 1 227 ? -4.156 19.609 -2.234 1 98.25 227 GLY B N 1
ATOM 4705 C CA . GLY B 1 227 ? -4.254 21.047 -2.309 1 98.25 227 GLY B CA 1
ATOM 4706 C C . GLY B 1 227 ? -4.387 21.719 -0.949 1 98.25 227 GLY B C 1
ATOM 4707 O O . GLY B 1 227 ? -4.586 22.922 -0.858 1 98.25 227 GLY B O 1
ATOM 4708 N N . ASP B 1 228 ? -4.238 20.922 0.073 1 98.25 228 ASP B N 1
ATOM 4709 C CA . ASP B 1 228 ? -4.355 21.422 1.437 1 98.25 228 ASP B CA 1
ATOM 4710 C C . ASP B 1 228 ? -3.469 20.625 2.395 1 98.25 228 ASP B C 1
ATOM 4712 O O . ASP B 1 228 ? -2.352 20.25 2.043 1 98.25 228 ASP B O 1
ATOM 4716 N N . ASP B 1 229 ? -3.809 20.562 3.701 1 98.69 229 ASP B N 1
ATOM 4717 C CA . ASP B 1 229 ? -2.953 19.859 4.652 1 98.69 229 ASP B CA 1
ATOM 4718 C C . ASP B 1 229 ? -2.785 18.391 4.266 1 98.69 229 ASP B C 1
ATOM 4720 O O . ASP B 1 229 ? -3.756 17.734 3.891 1 98.69 229 ASP B O 1
ATOM 4724 N N . CYS B 1 230 ? -1.507 17.891 4.289 1 98.81 230 CYS B N 1
ATOM 4725 C CA . CYS B 1 230 ? -1.302 16.453 4.113 1 98.81 230 CYS B CA 1
ATOM 4726 C C . CYS B 1 230 ? -1.944 15.672 5.25 1 98.81 230 CYS B C 1
ATOM 4728 O O . CYS B 1 230 ? -2.648 14.688 5.012 1 98.81 230 CYS B O 1
ATOM 4730 N N . VAL B 1 231 ? -1.686 16.125 6.457 1 98.94 231 VAL B N 1
ATOM 4731 C CA . VAL B 1 231 ? -2.318 15.594 7.66 1 98.94 231 VAL B CA 1
ATOM 4732 C C . VAL B 1 231 ? -2.807 16.75 8.531 1 98.94 231 VAL B C 1
ATOM 4734 O O . VAL B 1 231 ? -2.076 17.719 8.766 1 98.94 231 VAL B O 1
ATOM 4737 N N . SER B 1 232 ? -4.012 16.625 8.961 1 98.75 232 SER B N 1
ATOM 4738 C CA . SER B 1 232 ? -4.562 17.641 9.852 1 98.75 232 SER B CA 1
ATOM 4739 C C . SER B 1 232 ? -5.301 17.016 11.023 1 98.75 232 SER B C 1
ATOM 4741 O O . SER B 1 232 ? -5.891 15.938 10.883 1 98.75 232 SER B O 1
ATOM 4743 N N . MET B 1 233 ? -5.184 17.609 12.172 1 98.12 233 MET B N 1
ATOM 4744 C CA . MET B 1 233 ? -5.93 17.172 13.344 1 98.12 233 MET B CA 1
ATOM 4745 C C . MET B 1 233 ? -6.527 18.359 14.086 1 98.12 233 MET B C 1
ATOM 4747 O O . MET B 1 233 ? -5.816 19.312 14.406 1 98.12 233 MET B O 1
ATOM 4751 N N . VAL B 1 234 ? -7.746 18.234 14.312 1 96.5 234 VAL B N 1
ATOM 4752 C CA . VAL B 1 234 ? -8.438 19.297 15.047 1 96.5 234 VAL B CA 1
ATOM 4753 C C . VAL B 1 234 ? -8.758 18.812 16.453 1 96.5 234 VAL B C 1
ATOM 4755 O O . VAL B 1 234 ? -8.047 17.984 17.016 1 96.5 234 VAL B O 1
ATOM 4758 N N . GLY B 1 235 ? -9.766 19.297 17.078 1 94.75 235 GLY B N 1
ATOM 4759 C CA . GLY B 1 235 ? -9.938 19.188 18.516 1 94.75 235 GLY B CA 1
ATOM 4760 C C . GLY B 1 235 ? -10.148 17.75 18.984 1 94.75 235 GLY B C 1
ATOM 4761 O O . GLY B 1 235 ? -10.719 16.938 18.25 1 94.75 235 GLY B O 1
ATOM 4762 N N . ASN B 1 236 ? -9.609 17.469 20.062 1 97.56 236 ASN B N 1
ATOM 4763 C CA . ASN B 1 236 ? -9.859 16.281 20.859 1 97.56 236 ASN B CA 1
ATOM 4764 C C . ASN B 1 236 ? -9.25 15.039 20.219 1 97.56 236 ASN B C 1
ATOM 4766 O O . ASN B 1 236 ? -9.93 14.016 20.062 1 97.56 236 ASN B O 1
ATOM 4770 N N . CYS B 1 237 ? -8 15.203 19.812 1 98.75 237 CYS B N 1
ATOM 4771 C CA . CYS B 1 237 ? -7.195 14.086 19.312 1 98.75 237 CYS B CA 1
ATOM 4772 C C . CYS B 1 237 ? -6.078 13.75 20.297 1 98.75 237 CYS B C 1
ATOM 4774 O O . CYS B 1 237 ? -5.5 14.641 20.922 1 98.75 237 CYS B O 1
ATOM 4776 N N . SER B 1 238 ? -5.844 12.461 20.469 1 98.81 238 SER B N 1
ATOM 4777 C CA . SER B 1 238 ? -4.773 12.039 21.375 1 98.81 238 SER B CA 1
ATOM 4778 C C . SER B 1 238 ? -4.133 10.734 20.906 1 98.81 238 SER B C 1
ATOM 4780 O O . SER B 1 238 ? -4.781 9.922 20.234 1 98.81 238 SER B O 1
ATOM 4782 N N . ASP B 1 239 ? -2.857 10.531 21.312 1 98.75 239 ASP B N 1
ATOM 4783 C CA . ASP B 1 239 ? -2.09 9.344 20.938 1 98.75 239 ASP B CA 1
ATOM 4784 C C . ASP B 1 239 ? -2.062 9.164 19.422 1 98.75 239 ASP B C 1
ATOM 4786 O O . ASP B 1 239 ? -2.557 8.156 18.906 1 98.75 239 ASP B O 1
ATOM 4790 N N . VAL B 1 240 ? -1.47 10.164 18.766 1 98.88 240 VAL B N 1
ATOM 4791 C CA . VAL B 1 240 ? -1.379 10.188 17.312 1 98.88 240 VAL B CA 1
ATOM 4792 C C . VAL B 1 240 ? 0.079 10.023 16.875 1 98.88 240 VAL B C 1
ATOM 4794 O O . VAL B 1 240 ? 0.951 10.766 17.344 1 98.88 240 VAL B O 1
ATOM 4797 N N . ARG B 1 241 ? 0.385 9.039 16.109 1 98.88 241 ARG B N 1
ATOM 4798 C CA . ARG B 1 241 ? 1.704 8.82 15.516 1 98.88 241 ARG B CA 1
ATOM 4799 C C . ARG B 1 241 ? 1.667 9.008 14.008 1 98.88 241 ARG B C 1
ATOM 4801 O O . ARG B 1 241 ? 0.945 8.289 13.305 1 98.88 241 ARG B O 1
ATOM 4808 N N . VAL B 1 242 ? 2.34 10.008 13.508 1 98.75 242 VAL B N 1
ATOM 4809 C CA . VAL B 1 242 ? 2.549 10.281 12.086 1 98.75 242 VAL B CA 1
ATOM 4810 C C . VAL B 1 242 ? 4.004 10 11.719 1 98.75 242 VAL B C 1
ATOM 4812 O O . VAL B 1 242 ? 4.918 10.656 12.227 1 98.75 242 VAL B O 1
ATOM 4815 N N . LYS B 1 243 ? 4.172 9.008 10.828 1 98.38 243 LYS B N 1
ATOM 4816 C CA . LYS B 1 243 ? 5.547 8.555 10.625 1 98.38 243 LYS B CA 1
ATOM 4817 C C . LYS B 1 243 ? 5.781 8.141 9.18 1 98.38 243 LYS B C 1
ATOM 4819 O O . LYS B 1 243 ? 4.922 7.508 8.562 1 98.38 243 LYS B O 1
ATOM 4824 N N . ASP B 1 244 ? 6.961 8.453 8.586 1 98.31 244 ASP B N 1
ATOM 4825 C CA . ASP B 1 244 ? 7.41 7.977 7.281 1 98.31 244 ASP B CA 1
ATOM 4826 C C . ASP B 1 244 ? 6.469 8.445 6.172 1 98.31 244 ASP B C 1
ATOM 4828 O O . ASP B 1 244 ? 6.023 7.637 5.352 1 98.31 244 ASP B O 1
ATOM 4832 N N . ILE B 1 245 ? 6.227 9.766 6.203 1 97.31 245 ILE B N 1
ATOM 4833 C CA . ILE B 1 245 ? 5.312 10.305 5.203 1 97.31 245 ILE B CA 1
ATOM 4834 C C . ILE B 1 245 ? 6.07 11.25 4.27 1 97.31 245 ILE B C 1
ATOM 4836 O O . ILE B 1 245 ? 7.012 11.93 4.691 1 97.31 245 ILE B O 1
ATOM 4840 N N . SER B 1 246 ? 5.695 11.195 3.047 1 98.38 246 SER B N 1
ATOM 4841 C CA . SER B 1 246 ? 6.066 12.234 2.088 1 98.38 246 SER B CA 1
ATOM 4842 C C . SER B 1 246 ? 4.898 13.172 1.808 1 98.38 246 SER B C 1
ATOM 4844 O O . SER B 1 246 ? 3.83 12.727 1.381 1 98.38 246 SER B O 1
ATOM 4846 N N . CYS B 1 247 ? 5.148 14.445 2.066 1 98.25 247 CYS B N 1
ATOM 4847 C CA . CYS B 1 247 ? 4.113 15.461 1.937 1 98.25 247 CYS B CA 1
ATOM 4848 C C . CYS B 1 247 ? 4.512 16.516 0.915 1 98.25 247 CYS B C 1
ATOM 4850 O O . CYS B 1 247 ? 5.559 17.156 1.048 1 98.25 247 CYS B O 1
ATOM 4852 N N . GLY B 1 248 ? 3.617 16.688 -0.147 1 96.44 248 GLY B N 1
ATOM 4853 C CA . GLY B 1 248 ? 3.801 17.828 -1.021 1 96.44 248 GLY B CA 1
ATOM 4854 C C . GLY B 1 248 ? 3.598 17.5 -2.488 1 96.44 248 GLY B C 1
ATOM 4855 O O . GLY B 1 248 ? 3.9 16.391 -2.93 1 96.44 248 GLY B O 1
ATOM 4856 N N . PRO B 1 249 ? 2.947 18.422 -3.211 1 96.19 249 PRO B N 1
ATOM 4857 C CA . PRO B 1 249 ? 2.521 19.734 -2.719 1 96.19 249 PRO B CA 1
ATOM 4858 C C . PRO B 1 249 ? 1.413 19.641 -1.672 1 96.19 249 PRO B C 1
ATOM 4860 O O . PRO B 1 249 ? 0.82 18.578 -1.49 1 96.19 249 PRO B O 1
ATOM 4863 N N . GLY B 1 250 ? 1.196 20.719 -0.933 1 97.5 250 GLY B N 1
ATOM 4864 C CA . GLY B 1 250 ? 0.177 20.781 0.103 1 97.5 250 GLY B CA 1
ATOM 4865 C C . GLY B 1 250 ? 0.436 21.859 1.141 1 97.5 250 GLY B C 1
ATOM 4866 O O . GLY B 1 250 ? 1.188 22.797 0.89 1 97.5 250 GLY B O 1
ATOM 4867 N N . HIS B 1 251 ? -0.307 21.734 2.246 1 98.19 251 HIS B N 1
ATOM 4868 C CA . HIS B 1 251 ? -0.196 22.75 3.285 1 98.19 251 HIS B CA 1
ATOM 4869 C C . HIS B 1 251 ? 0.466 22.188 4.539 1 98.19 251 HIS B C 1
ATOM 4871 O O . HIS B 1 251 ? 0.193 22.641 5.648 1 98.19 251 HIS B O 1
ATOM 4877 N N . GLY B 1 252 ? 1.252 21.062 4.367 1 98.62 252 GLY B N 1
ATOM 4878 C CA . GLY B 1 252 ? 2.055 20.531 5.457 1 98.62 252 GLY B CA 1
ATOM 4879 C C . GLY B 1 252 ? 1.249 19.719 6.445 1 98.62 252 GLY B C 1
ATOM 4880 O O . GLY B 1 252 ? 0.313 19.016 6.062 1 98.62 252 GLY B O 1
ATOM 4881 N N . ILE B 1 253 ? 1.735 19.578 7.656 1 98.88 253 ILE B N 1
ATOM 4882 C CA . ILE B 1 253 ? 1.107 18.859 8.758 1 98.88 253 ILE B CA 1
ATOM 4883 C C . ILE B 1 253 ? 0.628 19.859 9.82 1 98.88 253 ILE B C 1
ATOM 4885 O O . ILE B 1 253 ? 1.435 20.578 10.414 1 98.88 253 ILE B O 1
ATOM 4889 N N . SER B 1 254 ? -0.66 19.797 10.102 1 98.75 254 SER B N 1
ATOM 4890 C CA . SER B 1 254 ? -1.236 20.875 10.898 1 98.75 254 SER B CA 1
ATOM 4891 C C . SER B 1 254 ? -2.02 20.328 12.086 1 98.75 254 SER B C 1
ATOM 4893 O O . SER B 1 254 ? -2.791 19.375 11.945 1 98.75 254 SER B O 1
ATOM 4895 N N . ILE B 1 255 ? -1.783 20.875 13.203 1 98.69 255 ILE B N 1
ATOM 4896 C CA . ILE B 1 255 ? -2.666 20.766 14.359 1 98.69 255 ILE B CA 1
ATOM 4897 C C . ILE B 1 255 ? -3.518 22.031 14.484 1 98.69 255 ILE B C 1
ATOM 4899 O O . ILE B 1 255 ? -2.988 23.125 14.695 1 98.69 255 ILE B O 1
ATOM 4903 N N . GLY B 1 256 ? -4.766 21.828 14.438 1 97.31 256 GLY B N 1
ATOM 4904 C CA . GLY B 1 256 ? -5.68 22.953 14.391 1 97.31 256 GLY B CA 1
ATOM 4905 C C . GLY B 1 256 ? -6.395 23.094 13.055 1 97.31 256 GLY B C 1
ATOM 4906 O O . GLY B 1 256 ? -6.309 22.203 12.203 1 97.31 256 GLY B O 1
ATOM 4907 N N . SER B 1 257 ? -7.293 24.125 13.023 1 95.25 257 SER B N 1
ATOM 4908 C CA . SER B 1 257 ? -7.379 25.25 13.961 1 95.25 257 SER B CA 1
ATOM 4909 C C . SER B 1 257 ? -8.172 24.859 15.203 1 95.25 257 SER B C 1
ATOM 4911 O O . SER B 1 257 ? -9.25 24.281 15.109 1 95.25 257 SER B O 1
ATOM 4913 N N . LEU B 1 258 ? -7.691 25.172 16.281 1 97.62 258 LEU B N 1
ATOM 4914 C CA . LEU B 1 258 ? -8.305 24.828 17.562 1 97.62 258 LEU B CA 1
ATOM 4915 C C . LEU B 1 258 ? -9.086 26.016 18.125 1 97.62 258 LEU B C 1
ATOM 4917 O O . LEU B 1 258 ? -8.742 27.172 17.859 1 97.62 258 LEU B O 1
ATOM 4921 N N . GLY B 1 259 ? -10.164 25.672 18.828 1 95.94 259 GLY B N 1
ATOM 4922 C CA . GLY B 1 259 ? -10.867 26.688 19.609 1 95.94 259 GLY B CA 1
ATOM 4923 C C . GLY B 1 259 ? -11.773 27.562 18.75 1 95.94 259 GLY B C 1
ATOM 4924 O O . GLY B 1 259 ? -12.039 28.719 19.109 1 95.94 259 GLY B O 1
ATOM 4925 N N . LYS B 1 260 ? -12.195 27.047 17.609 1 91.31 260 LYS B N 1
ATOM 4926 C CA . LYS B 1 260 ? -13.094 27.812 16.766 1 91.31 260 LYS B CA 1
ATOM 4927 C C . LYS B 1 260 ? -14.375 28.172 17.531 1 91.31 260 LYS B C 1
ATOM 4929 O O . LYS B 1 260 ? -14.93 27.344 18.25 1 91.31 260 LYS B O 1
ATOM 4934 N N . ASN B 1 261 ? -14.859 29.438 17.297 1 90.56 261 ASN B N 1
ATOM 4935 C CA . ASN B 1 261 ? -16.094 29.906 17.922 1 90.56 261 ASN B CA 1
ATOM 4936 C C . ASN B 1 261 ? -16.047 29.766 19.438 1 90.56 261 ASN B C 1
ATOM 4938 O O . ASN B 1 261 ? -17.016 29.328 20.062 1 90.56 261 ASN B O 1
ATOM 4942 N N . ARG B 1 262 ? -14.914 29.969 19.984 1 93 262 ARG B N 1
ATOM 4943 C CA . ARG B 1 262 ? -14.695 30 21.422 1 93 262 ARG B CA 1
ATOM 4944 C C . ARG B 1 262 ? -14.953 28.641 22.047 1 93 262 ARG B C 1
ATOM 4946 O O . ARG B 1 262 ? -15.508 28.547 23.141 1 93 262 ARG B O 1
ATOM 4953 N N . THR B 1 263 ? -14.68 27.625 21.297 1 94.62 263 THR B N 1
ATOM 4954 C CA . THR B 1 263 ? -14.836 26.266 21.812 1 94.62 263 THR B CA 1
ATOM 4955 C C . THR B 1 263 ? -13.578 25.828 22.547 1 94.62 263 THR B C 1
ATOM 4957 O O . THR B 1 263 ? -12.539 26.484 22.484 1 94.62 263 THR B O 1
ATOM 4960 N N . THR B 1 264 ? -13.82 24.75 23.359 1 97.38 264 THR B N 1
ATOM 4961 C CA . THR B 1 264 ? -12.703 24.094 24.031 1 97.38 264 THR B CA 1
ATOM 4962 C C . THR B 1 264 ? -12.188 22.922 23.203 1 97.38 264 THR B C 1
ATOM 4964 O O . THR B 1 264 ? -12.945 22 22.906 1 97.38 264 THR B O 1
ATOM 4967 N N . ASP B 1 265 ? -10.898 22.953 22.812 1 97.88 265 ASP B N 1
ATOM 4968 C CA . ASP B 1 265 ? -10.281 21.891 22.016 1 97.88 265 ASP B CA 1
ATOM 4969 C C . ASP B 1 265 ? -8.992 21.406 22.672 1 97.88 265 ASP B C 1
ATOM 4971 O O . ASP B 1 265 ? -8.211 22.203 23.188 1 97.88 265 ASP B O 1
ATOM 4975 N N . MET B 1 266 ? -8.867 20.078 22.672 1 98.44 266 MET B N 1
ATOM 4976 C CA . MET B 1 266 ? -7.688 19.469 23.297 1 98.44 266 MET B CA 1
ATOM 4977 C C . MET B 1 266 ? -6.984 18.531 22.312 1 98.44 266 MET B C 1
ATOM 4979 O O . MET B 1 266 ? -7.621 17.656 21.703 1 98.44 266 MET B O 1
ATOM 4983 N N . VAL B 1 267 ? -5.66 18.703 22.156 1 98.75 267 VAL B N 1
ATOM 4984 C CA . VAL B 1 267 ? -4.797 17.797 21.422 1 98.75 267 VAL B CA 1
ATOM 4985 C C . VAL B 1 267 ? -3.58 17.438 22.266 1 98.75 267 VAL B C 1
ATOM 4987 O O . VAL B 1 267 ? -2.916 18.312 22.812 1 98.75 267 VAL B O 1
ATOM 4990 N N . GLU B 1 268 ? -3.367 16.125 22.406 1 98.69 268 GLU B N 1
ATOM 4991 C CA . GLU B 1 268 ? -2.254 15.742 23.266 1 98.69 268 GLU B CA 1
ATOM 4992 C C . GLU B 1 268 ? -1.585 14.469 22.766 1 98.69 268 GLU B C 1
ATOM 4994 O O . GLU B 1 268 ? -2.236 13.617 22.141 1 98.69 268 GLU B O 1
ATOM 4999 N N . ASP B 1 269 ? -0.324 14.336 23.047 1 98.69 269 ASP B N 1
ATOM 5000 C CA . ASP B 1 269 ? 0.466 13.141 22.75 1 98.69 269 ASP B CA 1
ATOM 5001 C C . ASP B 1 269 ? 0.48 12.852 21.25 1 98.69 269 ASP B C 1
ATOM 5003 O O . ASP B 1 269 ? 0.008 11.797 20.812 1 98.69 269 ASP B O 1
ATOM 5007 N N . VAL B 1 270 ? 1.061 13.797 20.516 1 98.88 270 VAL B N 1
ATOM 5008 C CA . VAL B 1 270 ? 1.225 13.68 19.078 1 98.88 270 VAL B CA 1
ATOM 5009 C C . VAL B 1 270 ? 2.711 13.625 18.719 1 98.88 270 VAL B C 1
ATOM 5011 O O . VAL B 1 270 ? 3.496 14.445 19.203 1 98.88 270 VAL B O 1
ATOM 5014 N N . LYS B 1 271 ? 3.131 12.664 17.984 1 98.62 271 LYS B N 1
ATOM 5015 C CA . LYS B 1 271 ? 4.496 12.586 17.469 1 98.62 271 LYS B CA 1
ATOM 5016 C C . LYS B 1 271 ? 4.516 12.492 15.953 1 98.62 271 LYS B C 1
ATOM 5018 O O . LYS B 1 271 ? 3.852 11.633 15.367 1 98.62 271 LYS B O 1
ATOM 5023 N N . VAL B 1 272 ? 5.148 13.391 15.32 1 98.56 272 VAL B N 1
ATOM 5024 C CA . VAL B 1 272 ? 5.449 13.391 13.891 1 98.56 272 VAL B CA 1
ATOM 5025 C C . VAL B 1 272 ? 6.934 13.094 13.68 1 98.56 272 VAL B C 1
ATOM 5027 O O . VAL B 1 272 ? 7.797 13.828 14.156 1 98.56 272 VAL B O 1
ATOM 5030 N N . ASP B 1 273 ? 7.137 11.992 12.977 1 97.81 273 ASP B N 1
ATOM 5031 C CA . ASP B 1 273 ? 8.516 11.516 12.906 1 97.81 273 ASP B CA 1
ATOM 5032 C C . ASP B 1 273 ? 8.875 11.07 11.492 1 97.81 273 ASP B C 1
ATOM 5034 O O . ASP B 1 273 ? 8.125 10.328 10.859 1 97.81 273 ASP B O 1
ATOM 5038 N N . THR B 1 274 ? 10.039 11.461 10.992 1 97.31 274 THR B N 1
ATOM 5039 C CA . THR B 1 274 ? 10.625 10.977 9.75 1 97.31 274 THR B CA 1
ATOM 5040 C C . THR B 1 274 ? 9.727 11.297 8.562 1 97.31 274 THR B C 1
ATOM 5042 O O . THR B 1 274 ? 9.273 10.391 7.859 1 97.31 274 THR B O 1
ATOM 5045 N N . CYS B 1 275 ? 9.57 12.609 8.352 1 98.06 275 CYS B N 1
ATOM 5046 C CA . CYS B 1 275 ? 8.734 13.086 7.25 1 98.06 275 CYS B CA 1
ATOM 5047 C C . CYS B 1 275 ? 9.547 13.93 6.277 1 98.06 275 CYS B C 1
ATOM 5049 O O . CYS B 1 275 ? 10.523 14.578 6.668 1 98.06 275 CYS B O 1
ATOM 5051 N N . LEU B 1 276 ? 9.172 13.859 5.051 1 98.25 276 LEU B N 1
ATOM 5052 C CA . LEU B 1 276 ? 9.719 14.719 4.008 1 98.25 276 LEU B CA 1
ATOM 5053 C C . LEU B 1 276 ? 8.648 15.656 3.461 1 98.25 276 LEU B C 1
ATOM 5055 O O . LEU B 1 276 ? 7.629 15.203 2.938 1 98.25 276 LEU B O 1
ATOM 5059 N N . LEU B 1 277 ? 8.828 16.906 3.645 1 98.56 277 LEU B N 1
ATOM 5060 C CA . LEU B 1 277 ? 7.91 17.922 3.113 1 98.56 277 LEU B CA 1
ATOM 5061 C C . LEU B 1 277 ? 8.555 18.688 1.965 1 98.56 277 LEU B C 1
ATOM 5063 O O . LEU B 1 277 ? 9.633 19.266 2.129 1 98.56 277 LEU B O 1
ATOM 5067 N N . THR B 1 278 ? 7.938 18.625 0.815 1 97.62 278 THR B N 1
ATOM 5068 C CA . THR B 1 278 ? 8.5 19.266 -0.369 1 97.62 278 THR B CA 1
ATOM 5069 C C . THR B 1 278 ? 7.484 20.203 -1.022 1 97.62 278 THR B C 1
ATOM 5071 O O . THR B 1 278 ? 6.383 19.766 -1.38 1 97.62 278 THR B O 1
ATOM 5074 N N . ASN B 1 279 ? 7.832 21.438 -1.145 1 97.5 279 ASN B N 1
ATOM 5075 C CA . ASN B 1 279 ? 7.004 22.406 -1.849 1 97.5 279 ASN B CA 1
AT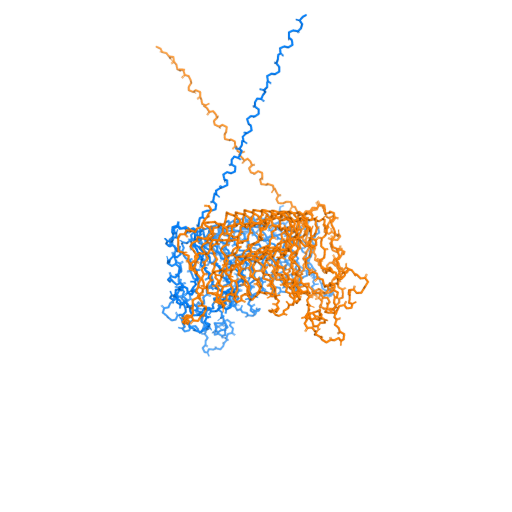OM 5076 C C . ASN B 1 279 ? 5.652 22.594 -1.159 1 97.5 279 ASN B C 1
ATOM 5078 O O . ASN B 1 279 ? 4.617 22.641 -1.821 1 97.5 279 ASN B O 1
ATOM 5082 N N . THR B 1 280 ? 5.711 22.641 0.102 1 98.5 280 THR B N 1
ATOM 5083 C CA . THR B 1 280 ? 4.48 22.859 0.852 1 98.5 280 THR B CA 1
ATOM 5084 C C . THR B 1 280 ? 4.406 24.312 1.344 1 98.5 280 THR B C 1
ATOM 5086 O O . THR B 1 280 ? 5.434 24.984 1.474 1 98.5 280 THR B O 1
ATOM 5089 N N . THR B 1 281 ? 3.203 24.781 1.546 1 98.38 281 THR B N 1
ATOM 5090 C CA . THR B 1 281 ? 3.018 26.125 2.072 1 98.38 281 THR B CA 1
ATOM 5091 C C . THR B 1 281 ? 3.51 26.219 3.514 1 98.38 281 THR B C 1
ATOM 5093 O O . THR B 1 281 ? 4.094 27.219 3.914 1 98.38 281 THR B O 1
ATOM 5096 N N . ASN B 1 282 ? 3.219 25.281 4.285 1 98.69 282 ASN B N 1
ATOM 5097 C CA . ASN B 1 282 ? 3.689 25.156 5.66 1 98.69 282 ASN B CA 1
ATOM 5098 C C . ASN B 1 282 ? 4.449 23.859 5.887 1 98.69 282 ASN B C 1
ATOM 5100 O O . ASN B 1 282 ? 4.352 22.922 5.082 1 98.69 282 ASN B O 1
ATOM 5104 N N . GLY B 1 283 ? 5.305 23.828 6.871 1 98.75 283 GLY B N 1
ATOM 5105 C CA . GLY B 1 283 ? 5.875 22.594 7.363 1 98.75 283 GLY B CA 1
ATOM 5106 C C . GLY B 1 283 ? 5.031 21.938 8.438 1 98.75 283 GLY B C 1
ATOM 5107 O O . GLY B 1 283 ? 4.012 21.312 8.141 1 98.75 283 GLY B O 1
ATOM 5108 N N . VAL B 1 284 ? 5.496 22.141 9.68 1 98.88 284 VAL B N 1
ATOM 5109 C CA . VAL B 1 284 ? 4.727 21.719 10.836 1 98.88 284 VAL B CA 1
ATOM 5110 C C . VAL B 1 284 ? 4.098 22.922 11.523 1 98.88 284 VAL B C 1
ATOM 5112 O O . VAL B 1 284 ? 4.781 23.906 11.812 1 98.88 284 VAL B O 1
ATOM 5115 N N . ARG B 1 285 ? 2.777 22.812 11.766 1 98.75 285 ARG B N 1
ATOM 5116 C CA . ARG B 1 285 ? 2.021 24 12.133 1 98.75 285 ARG B CA 1
ATOM 5117 C C . ARG B 1 285 ? 1.034 23.703 13.258 1 98.75 285 ARG B C 1
ATOM 5119 O O . ARG B 1 285 ? 0.38 22.656 13.25 1 98.75 285 ARG B O 1
ATOM 5126 N N . ILE B 1 286 ? 0.968 24.531 14.25 1 98.75 286 ILE B N 1
ATOM 5127 C CA . ILE B 1 286 ? -0.078 24.562 15.266 1 98.75 286 ILE B CA 1
ATOM 5128 C C . ILE B 1 286 ? -0.825 25.906 15.188 1 98.75 286 ILE B C 1
ATOM 5130 O O . ILE B 1 286 ? -0.211 26.969 15.227 1 98.75 286 ILE B O 1
ATOM 5134 N N . LYS B 1 287 ? -2.115 25.812 15.055 1 97.31 287 LYS B N 1
ATOM 5135 C CA . LYS B 1 287 ? -2.867 27.062 14.922 1 97.31 287 LYS B CA 1
ATOM 5136 C C . LYS B 1 287 ? -4.133 27.016 15.773 1 97.31 287 LYS B C 1
ATOM 5138 O O . LYS B 1 287 ? -4.773 25.969 15.906 1 97.31 287 LYS B O 1
ATOM 5143 N N . SER B 1 288 ? -4.465 28.047 16.391 1 95.94 288 SER B N 1
ATOM 5144 C CA . SER B 1 288 ? -5.68 28.172 17.188 1 95.94 288 SER B CA 1
ATOM 5145 C C . SER B 1 288 ? -6.344 29.531 16.969 1 95.94 288 SER B C 1
ATOM 5147 O O . SER B 1 288 ? -5.656 30.531 16.781 1 95.94 288 SER B O 1
ATOM 5149 N N . TRP B 1 289 ? -7.609 29.5 17.031 1 94 289 TRP B N 1
ATOM 5150 C CA . TRP B 1 289 ? -8.391 30.734 17.031 1 94 289 TRP B CA 1
ATOM 5151 C C . TRP B 1 289 ? -8.219 31.484 18.344 1 94 289 TRP B C 1
ATOM 5153 O O . TRP B 1 289 ? -7.984 30.875 19.391 1 94 289 TRP B O 1
ATOM 5163 N N . GLN B 1 290 ? -8.352 32.875 18.141 1 93.88 290 GLN B N 1
ATOM 5164 C CA . GLN B 1 290 ? -8.438 33.625 19.375 1 93.88 290 GLN B CA 1
ATOM 5165 C C . GLN B 1 290 ? -9.773 33.406 20.078 1 93.88 290 GLN B C 1
ATOM 5167 O O . GLN B 1 290 ? -10.812 33.25 19.422 1 93.88 290 GLN B O 1
ATOM 5172 N N . GLY B 1 291 ? -9.734 33.312 21.312 1 93.94 291 GLY B N 1
ATOM 5173 C CA . GLY B 1 291 ? -10.953 33.156 22.094 1 93.94 291 GLY B CA 1
ATOM 5174 C C . GLY B 1 291 ? -11.242 31.719 22.469 1 93.94 291 GLY B C 1
ATOM 5175 O O . GLY B 1 291 ? -12.062 31.453 23.34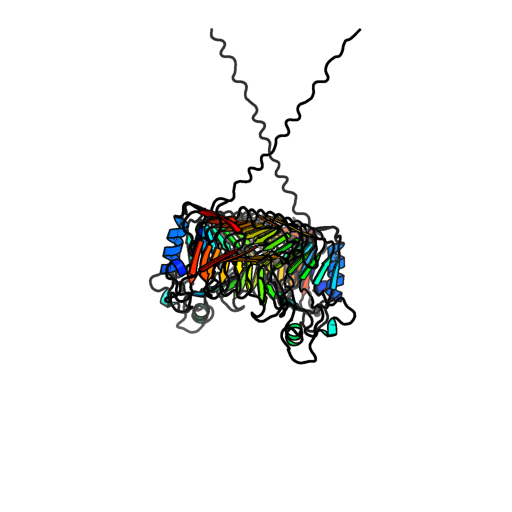4 1 93.94 291 GLY B O 1
ATOM 5176 N N . GLY B 1 292 ? -10.586 30.828 21.812 1 94.88 292 GLY B N 1
ATOM 5177 C CA . GLY B 1 292 ? -10.742 29.422 22.172 1 94.88 292 GLY B CA 1
ATOM 5178 C C . GLY B 1 292 ? -10.102 29.062 23.484 1 94.88 292 GLY B C 1
ATOM 5179 O O . GLY B 1 292 ? -9.375 29.875 24.078 1 94.88 292 GLY B O 1
ATOM 5180 N N . THR B 1 293 ? -10.539 27.875 24 1 96.44 293 THR B N 1
ATOM 5181 C CA . THR B 1 293 ? -9.938 27.344 25.219 1 96.44 293 THR B CA 1
ATOM 5182 C C . THR B 1 293 ? -9.492 25.906 25.031 1 96.44 293 THR B C 1
ATOM 5184 O O . THR B 1 293 ? -9.805 25.281 24.016 1 96.44 293 THR B O 1
ATOM 5187 N N . GLY B 1 294 ? -8.742 25.344 26.047 1 97.94 294 GLY B N 1
ATOM 5188 C CA . GLY B 1 294 ? -8.172 24.016 25.953 1 97.94 294 GLY B CA 1
ATOM 5189 C C . GLY B 1 294 ? -6.66 24.016 25.828 1 97.94 294 GLY B C 1
ATOM 5190 O O . GLY B 1 294 ? -5.984 24.875 26.422 1 97.94 294 GLY B O 1
ATOM 5191 N N . PHE B 1 295 ? -6.137 22.938 25.141 1 98.62 295 PHE B N 1
ATOM 5192 C CA . PHE B 1 295 ? -4.684 22.891 25.078 1 98.62 295 PHE B CA 1
ATOM 5193 C C . PHE B 1 295 ? -4.215 22.062 23.891 1 98.62 295 PHE B C 1
ATOM 5195 O O . PHE B 1 295 ? -4.957 21.219 23.391 1 98.62 295 PHE B O 1
ATOM 5202 N N . ALA B 1 296 ? -3.082 22.312 23.391 1 98.75 296 ALA B N 1
ATOM 5203 C CA . ALA B 1 296 ? -2.209 21.484 22.578 1 98.75 296 ALA B CA 1
ATOM 5204 C C . ALA B 1 296 ? -0.881 21.219 23.281 1 98.75 296 ALA B C 1
ATOM 5206 O O . ALA B 1 296 ? -0.073 22.125 23.453 1 98.75 296 ALA B O 1
ATOM 5207 N N . ARG B 1 297 ? -0.671 19.969 23.703 1 98.75 297 ARG B N 1
ATOM 5208 C CA . ARG B 1 297 ? 0.512 19.734 24.531 1 98.75 297 ARG B CA 1
ATOM 5209 C C . ARG B 1 297 ? 1.095 18.344 24.266 1 98.75 297 ARG B C 1
ATOM 5211 O O . ARG B 1 297 ? 0.417 17.469 23.719 1 98.75 297 ARG B O 1
ATOM 5218 N N . ASP B 1 298 ? 2.322 18.125 24.672 1 98.75 298 ASP B N 1
ATOM 5219 C CA . ASP B 1 298 ? 3.047 16.875 24.469 1 98.75 298 ASP B CA 1
ATOM 5220 C C . ASP B 1 298 ? 3.109 16.516 22.984 1 98.75 298 ASP B C 1
ATOM 5222 O O . ASP B 1 298 ? 2.717 15.406 22.594 1 98.75 298 ASP B O 1
ATOM 5226 N N . LEU B 1 299 ? 3.607 17.516 22.281 1 98.88 299 LEU B N 1
ATOM 5227 C CA . LEU B 1 299 ? 3.779 17.391 20.844 1 98.88 299 LEU B CA 1
ATOM 5228 C C . LEU B 1 299 ? 5.258 17.297 20.469 1 98.88 299 LEU B C 1
ATOM 5230 O O . LEU B 1 299 ? 6.078 18.031 21.031 1 98.88 299 LEU B O 1
ATOM 5234 N N . ARG B 1 300 ? 5.594 16.391 19.625 1 98.56 300 ARG B N 1
ATOM 5235 C CA . ARG B 1 300 ? 6.98 16.266 19.172 1 98.56 300 ARG B CA 1
ATOM 5236 C C . ARG B 1 300 ? 7.062 16.109 17.656 1 98.56 300 ARG B C 1
ATOM 5238 O O . ARG B 1 300 ? 6.398 15.25 17.094 1 98.56 300 ARG B O 1
ATOM 5245 N N . PHE B 1 301 ? 7.801 16.969 17.031 1 98.56 301 PHE B N 1
ATOM 5246 C CA . PHE B 1 301 ? 8.141 16.922 15.609 1 98.56 301 PHE B CA 1
ATOM 5247 C C . PHE B 1 301 ? 9.625 16.609 15.422 1 98.56 301 PHE B C 1
ATOM 5249 O O . PHE B 1 301 ? 10.484 17.422 15.766 1 98.56 301 PHE B O 1
ATOM 5256 N N . GLU B 1 302 ? 9.898 15.422 14.859 1 97.62 302 GLU B N 1
ATOM 5257 C CA . GLU B 1 302 ? 11.305 15.047 14.852 1 97.62 302 GLU B CA 1
ATOM 5258 C C . GLU B 1 302 ? 11.695 14.391 13.531 1 97.62 302 GLU B C 1
ATOM 5260 O O . GLU B 1 302 ? 10.891 13.68 12.922 1 97.62 302 GLU B O 1
ATOM 5265 N N . ASN B 1 303 ? 12.898 14.602 13.117 1 97 303 ASN B N 1
ATOM 5266 C CA . ASN B 1 303 ? 13.477 13.984 11.93 1 97 303 ASN B CA 1
ATOM 5267 C C . ASN B 1 303 ? 12.688 14.328 10.672 1 97 303 ASN B C 1
ATOM 5269 O O . ASN B 1 303 ? 12.211 13.438 9.969 1 97 303 ASN B O 1
ATOM 5273 N N . ILE B 1 304 ? 12.664 15.594 10.461 1 98.19 304 ILE B N 1
ATOM 5274 C CA . ILE B 1 304 ? 11.883 16.078 9.328 1 98.19 304 ILE B CA 1
ATOM 5275 C C . ILE B 1 304 ? 12.797 16.844 8.359 1 98.19 304 ILE B C 1
ATOM 5277 O O . ILE B 1 304 ? 13.594 17.672 8.781 1 98.19 304 ILE B O 1
ATOM 5281 N N . VAL B 1 305 ? 12.742 16.484 7.117 1 97.81 305 VAL B N 1
ATOM 5282 C CA . VAL B 1 305 ? 13.453 17.203 6.066 1 97.81 305 VAL B CA 1
ATOM 5283 C C . VAL B 1 305 ? 12.461 18.031 5.254 1 97.81 305 VAL B C 1
ATOM 5285 O O . VAL B 1 305 ? 11.445 17.516 4.785 1 97.81 305 VAL B O 1
ATOM 5288 N N . MET B 1 306 ? 12.781 19.297 5.117 1 98.12 306 MET B N 1
ATOM 5289 C CA . MET B 1 306 ? 11.93 20.234 4.375 1 98.12 306 MET B CA 1
ATOM 5290 C C . MET B 1 306 ? 12.68 20.812 3.176 1 98.12 306 MET B C 1
ATOM 5292 O O . MET B 1 306 ? 13.836 21.219 3.293 1 98.12 306 MET B O 1
ATOM 5296 N N . ARG B 1 307 ? 12 20.734 2.055 1 96.31 307 ARG B N 1
ATOM 5297 C CA . ARG B 1 307 ? 12.555 21.344 0.849 1 96.31 307 ARG B CA 1
ATOM 5298 C C . ARG B 1 307 ? 11.586 22.359 0.255 1 96.31 307 ARG B C 1
ATOM 5300 O O . ARG B 1 307 ? 10.5 22 -0.194 1 96.31 307 ARG B O 1
ATOM 5307 N N . ASN B 1 308 ? 12.039 23.578 0.229 1 97.06 308 ASN B N 1
ATOM 5308 C CA . ASN B 1 308 ? 11.25 24.656 -0.366 1 97.06 308 ASN B CA 1
ATOM 5309 C C . ASN B 1 308 ? 9.891 24.797 0.306 1 97.06 308 ASN B C 1
ATOM 5311 O O . ASN B 1 308 ? 8.859 24.812 -0.368 1 97.06 308 ASN B O 1
ATOM 5315 N N . VAL B 1 309 ? 9.93 24.844 1.587 1 98.5 309 VAL B N 1
ATOM 5316 C CA . VAL B 1 309 ? 8.727 25.031 2.389 1 98.5 309 VAL B CA 1
ATOM 5317 C C . VAL B 1 309 ? 8.57 26.5 2.754 1 98.5 309 VAL B C 1
ATOM 5319 O O . VAL B 1 309 ? 9.508 27.125 3.26 1 98.5 309 VAL B O 1
ATOM 5322 N N . SER B 1 310 ? 7.426 27.109 2.531 1 98.38 310 SER B N 1
ATOM 5323 C CA . SER B 1 310 ? 7.281 28.547 2.689 1 98.38 310 SER B CA 1
ATOM 5324 C C . SER B 1 310 ? 7.344 28.953 4.156 1 98.38 310 SER B C 1
ATOM 5326 O O . SER B 1 310 ? 7.957 29.969 4.504 1 98.38 310 SER B O 1
ATOM 5328 N N . ASN B 1 311 ? 6.691 28.234 4.996 1 98.5 311 ASN B N 1
ATOM 5329 C CA . ASN B 1 311 ? 6.656 28.484 6.434 1 98.5 311 ASN B CA 1
ATOM 5330 C C . ASN B 1 311 ? 6.949 27.203 7.223 1 98.5 311 ASN B C 1
ATOM 5332 O O . ASN B 1 311 ? 6.031 26.531 7.684 1 98.5 311 ASN B O 1
ATOM 5336 N N . PRO B 1 312 ? 8.203 26.938 7.422 1 98.81 312 PRO B N 1
ATOM 5337 C CA . PRO B 1 312 ? 8.602 25.609 7.906 1 98.81 312 PRO B CA 1
ATOM 5338 C C . PRO B 1 312 ? 8.055 25.297 9.297 1 98.81 312 PRO B C 1
ATOM 5340 O O . PRO B 1 312 ? 7.484 24.219 9.516 1 98.81 312 PRO B O 1
ATOM 5343 N N . ILE B 1 313 ? 8.258 26.172 10.297 1 98.88 313 ILE B N 1
ATOM 5344 C CA . ILE B 1 313 ? 7.793 25.953 11.664 1 98.88 313 ILE B CA 1
ATOM 5345 C C . ILE B 1 313 ? 6.883 27.094 12.102 1 98.88 313 ILE B C 1
ATOM 5347 O O . ILE B 1 313 ? 7.301 28.25 12.109 1 98.88 313 ILE B O 1
ATOM 5351 N N . ILE B 1 314 ? 5.676 26.703 12.461 1 98.75 314 ILE B N 1
ATOM 5352 C CA . ILE B 1 314 ? 4.699 27.734 12.789 1 98.75 314 ILE B CA 1
ATOM 5353 C C . ILE B 1 314 ? 3.957 27.359 14.07 1 98.75 314 ILE B C 1
ATOM 5355 O O . ILE B 1 314 ? 3.496 26.219 14.211 1 98.75 314 ILE B O 1
ATOM 5359 N N . ILE B 1 315 ? 3.863 28.234 15.031 1 98.75 315 ILE B N 1
ATOM 5360 C CA . ILE B 1 315 ? 2.818 28.281 16.047 1 98.75 315 ILE B CA 1
ATOM 5361 C C . ILE B 1 315 ? 2.076 29.625 15.969 1 98.75 315 ILE B C 1
ATOM 5363 O O . ILE B 1 315 ? 2.689 30.688 16.062 1 98.75 315 ILE B O 1
ATOM 5367 N N . ASP B 1 316 ? 0.787 29.562 15.789 1 97.62 316 ASP B N 1
ATOM 5368 C CA . ASP B 1 316 ? -0.009 30.766 15.602 1 97.62 316 ASP B CA 1
ATOM 5369 C C . ASP B 1 316 ? -1.259 30.734 16.484 1 97.62 316 ASP B C 1
ATOM 5371 O O . ASP B 1 316 ? -2.27 30.141 16.109 1 97.62 316 ASP B O 1
ATOM 5375 N N . GLN B 1 317 ? -1.283 31.516 17.531 1 97 317 GLN B N 1
ATOM 5376 C CA . GLN B 1 317 ? -2.463 31.609 18.391 1 97 317 GLN B CA 1
ATOM 5377 C C . GLN B 1 317 ? -3.354 32.781 17.953 1 97 317 GLN B C 1
ATOM 5379 O O . GLN B 1 317 ? -4.316 33.125 18.656 1 97 317 GLN B O 1
ATOM 5384 N N . TYR B 1 318 ? -3.021 33.406 16.844 1 94.44 318 TYR B N 1
ATOM 5385 C CA . TYR B 1 318 ? -3.793 34.531 16.297 1 94.44 318 TYR B CA 1
ATOM 5386 C C . TYR B 1 318 ? -4.41 34.156 14.953 1 94.44 318 TYR B C 1
ATOM 5388 O O . TYR B 1 318 ? -4.598 35.031 14.102 1 94.44 318 TYR B O 1
ATOM 5396 N N . TYR B 1 319 ? -4.609 32.875 14.789 1 93.62 319 TYR B N 1
ATOM 5397 C CA . TYR B 1 319 ? -5.16 32.406 13.523 1 93.62 319 TYR B CA 1
ATOM 5398 C C . TYR B 1 319 ? -6.445 33.156 13.18 1 93.62 319 TYR B C 1
ATOM 5400 O O . TYR B 1 319 ? -7.277 33.406 14.055 1 93.62 319 TYR B O 1
ATOM 5408 N N . CYS B 1 320 ? -6.516 33.469 11.914 1 88.31 320 CYS B N 1
ATOM 5409 C CA . CYS B 1 320 ? -7.645 34.219 11.367 1 88.31 320 CYS B CA 1
ATOM 5410 C C . CYS B 1 320 ? -7.871 33.875 9.906 1 88.31 320 CYS B C 1
ATOM 5412 O O . CYS B 1 320 ? -6.934 33.875 9.102 1 88.31 320 CYS B O 1
ATOM 5414 N N . ASP B 1 321 ? -9.102 33.5 9.422 1 78.06 321 ASP B N 1
ATOM 5415 C CA . ASP B 1 321 ? -9.375 33.062 8.062 1 78.06 321 ASP B CA 1
ATOM 5416 C C . ASP B 1 321 ? -10.07 34.156 7.254 1 78.06 321 ASP B C 1
ATOM 5418 O O . ASP B 1 321 ? -10.656 33.875 6.203 1 78.06 321 ASP B O 1
ATOM 5422 N N . GLN B 1 322 ? -10.102 35.344 7.793 1 77.25 322 GLN B N 1
ATOM 5423 C CA . GLN B 1 322 ? -10.781 36.438 7.109 1 77.25 322 GLN B CA 1
ATOM 5424 C C . GLN B 1 322 ? -9.789 37.469 6.605 1 77.25 322 GLN B C 1
ATOM 5426 O O . GLN B 1 322 ? -8.688 37.594 7.152 1 77.25 322 GLN B O 1
ATOM 5431 N N . PRO B 1 323 ? -10.281 38.031 5.523 1 73.31 323 PRO B N 1
ATOM 5432 C CA . PRO B 1 323 ? -9.406 39.094 4.988 1 73.31 323 PRO B CA 1
ATOM 5433 C C . PRO B 1 323 ? -9.203 40.25 5.957 1 73.31 323 PRO B C 1
ATOM 5435 O O . PRO B 1 323 ? -8.156 40.906 5.938 1 73.31 323 PRO B O 1
ATOM 5438 N N . THR B 1 324 ? -10.219 40.5 6.727 1 75.12 324 THR B N 1
ATOM 5439 C CA . THR B 1 324 ? -10.094 41.531 7.738 1 75.12 324 THR B CA 1
ATOM 5440 C C . THR B 1 324 ? -9.555 40.969 9.047 1 75.12 324 THR B C 1
ATOM 5442 O O . THR B 1 324 ? -9.906 39.844 9.43 1 75.12 324 THR B O 1
ATOM 5445 N N . PRO B 1 325 ? -8.633 41.719 9.625 1 77.81 325 PRO B N 1
ATOM 5446 C CA . PRO B 1 325 ? -8.062 41.219 10.875 1 77.81 325 PRO B CA 1
ATOM 5447 C C . PRO B 1 325 ? -9.117 40.875 11.914 1 77.81 325 PRO B C 1
ATOM 5449 O O . PRO B 1 325 ? -10.078 41.625 12.109 1 77.81 325 PRO B O 1
ATOM 5452 N N . CYS B 1 326 ? -8.945 39.719 12.453 1 83.5 326 CYS B N 1
ATOM 5453 C CA . CYS B 1 326 ? -9.82 39.312 13.539 1 83.5 326 CYS B CA 1
ATOM 5454 C C . CYS B 1 326 ? -9.547 40.094 14.805 1 83.5 326 CYS B C 1
ATOM 5456 O O . CYS B 1 326 ? -8.438 40.625 14.992 1 83.5 326 CYS B O 1
ATOM 5458 N N . ALA B 1 327 ? -10.562 40.281 15.57 1 82.56 327 ALA B N 1
ATOM 5459 C CA . ALA B 1 327 ? -10.414 41 16.828 1 82.56 327 ALA B CA 1
ATOM 5460 C C . ALA B 1 327 ? -9.492 40.281 17.781 1 82.56 327 ALA B C 1
ATOM 5462 O O . ALA B 1 327 ? -9.531 39.031 17.875 1 82.56 327 ALA B O 1
ATOM 5463 N N . ASN B 1 328 ? -8.742 41.094 18.391 1 86.62 328 ASN B N 1
ATOM 5464 C CA . ASN B 1 328 ? -7.906 40.531 19.438 1 86.62 328 ASN B CA 1
ATOM 5465 C C . ASN B 1 328 ? -8.734 40.062 20.641 1 86.62 328 ASN B C 1
ATOM 5467 O O . ASN B 1 328 ? -9.672 40.75 21.047 1 86.62 328 ASN B O 1
ATOM 5471 N N . GLN B 1 329 ? -8.383 38.875 21.047 1 87.75 329 GLN B N 1
ATOM 5472 C CA . GLN B 1 329 ? -9.086 38.312 22.203 1 87.75 329 GLN B CA 1
ATOM 5473 C C . GLN B 1 329 ? -8.109 37.906 23.297 1 87.75 329 GLN B C 1
ATOM 5475 O O . GLN B 1 329 ? -6.906 37.781 23.047 1 87.75 329 GLN B O 1
ATOM 5480 N N . THR B 1 330 ? -8.656 37.688 24.594 1 86.94 330 THR B N 1
ATOM 5481 C CA . THR B 1 330 ? -7.793 37.469 25.734 1 86.94 330 THR B CA 1
ATOM 5482 C C . THR B 1 330 ? -7.758 36 26.125 1 86.94 330 THR B C 1
ATOM 5484 O O . THR B 1 330 ? -7.211 35.656 27.172 1 86.94 330 THR B O 1
ATOM 5487 N N . GLN B 1 331 ? -8.461 35.25 25.438 1 92.06 331 GLN B N 1
ATOM 5488 C CA . GLN B 1 331 ? -8.398 33.812 25.641 1 92.06 331 GLN B CA 1
ATOM 5489 C C . GLN B 1 331 ? -7.809 33.094 24.422 1 92.06 331 GLN B C 1
ATOM 5491 O O . GLN B 1 331 ? -7.969 33.562 23.297 1 92.06 331 GLN B O 1
ATOM 5496 N N . ALA B 1 332 ? -7.152 31.969 24.781 1 94.5 332 ALA B N 1
ATOM 5497 C CA . ALA B 1 332 ? -6.543 31.172 23.719 1 94.5 332 ALA B CA 1
ATOM 5498 C C . ALA B 1 332 ? -6.332 29.734 24.156 1 94.5 332 ALA B C 1
ATOM 5500 O O . ALA B 1 332 ? -6.332 29.438 25.344 1 94.5 332 ALA B O 1
ATOM 5501 N N . VAL B 1 333 ? -6.234 28.891 23.172 1 97.31 333 VAL B N 1
ATOM 5502 C CA . VAL B 1 333 ? -5.816 27.516 23.422 1 97.31 333 VAL B CA 1
ATOM 5503 C C . VAL B 1 333 ? -4.363 27.484 23.891 1 97.31 333 VAL B C 1
ATOM 5505 O O . VAL B 1 333 ? -3.496 28.109 23.281 1 97.31 333 VAL B O 1
ATOM 5508 N N . GLU B 1 334 ? -4.141 26.844 25.047 1 98.25 334 GLU B N 1
ATOM 5509 C CA . GLU B 1 334 ? -2.783 26.75 25.578 1 98.25 334 GLU B CA 1
ATOM 5510 C C . GLU B 1 334 ? -1.911 25.844 24.703 1 98.25 334 GLU B C 1
ATOM 5512 O O . GLU B 1 334 ? -2.348 24.781 24.281 1 98.25 334 GLU B O 1
ATOM 5517 N N . VAL B 1 335 ? -0.643 26.312 24.422 1 98.69 335 VAL B N 1
ATOM 5518 C CA . VAL B 1 335 ? 0.347 25.5 23.719 1 98.69 335 VAL B CA 1
ATOM 5519 C C . VAL B 1 335 ? 1.568 25.297 24.609 1 98.69 335 VAL B C 1
ATOM 5521 O O . VAL B 1 335 ? 2.24 26.25 24.984 1 98.69 335 VAL B O 1
ATOM 5524 N N . ARG B 1 336 ? 1.82 24.062 24.969 1 98.38 336 ARG B N 1
ATOM 5525 C CA . ARG B 1 336 ? 2.941 23.812 25.875 1 98.38 336 ARG B CA 1
ATOM 5526 C C . ARG B 1 336 ? 3.58 22.453 25.594 1 98.38 336 ARG B C 1
ATOM 5528 O O . ARG B 1 336 ? 2.918 21.547 25.109 1 98.38 336 ARG B O 1
ATOM 5535 N N . ARG B 1 337 ? 4.844 22.312 25.938 1 98.69 337 ARG B N 1
ATOM 5536 C CA . ARG B 1 337 ? 5.629 21.094 25.766 1 98.69 337 ARG B CA 1
ATOM 5537 C C . ARG B 1 337 ? 5.621 20.625 24.328 1 98.69 337 ARG B C 1
ATOM 5539 O O . ARG B 1 337 ? 5.152 19.531 24.016 1 98.69 337 ARG B O 1
ATOM 5546 N N . VAL B 1 338 ? 6.105 21.516 23.5 1 98.88 338 VAL B N 1
ATOM 5547 C CA . VAL B 1 338 ? 6.242 21.25 22.062 1 98.88 338 VAL B CA 1
ATOM 5548 C C . VAL B 1 338 ? 7.723 21.188 21.688 1 98.88 338 VAL B C 1
ATOM 5550 O O . VAL B 1 338 ? 8.469 22.125 21.953 1 98.88 338 VAL B O 1
ATOM 5553 N N . GLU B 1 339 ? 8.109 20.109 21.094 1 98.75 339 GLU B N 1
ATOM 5554 C CA . GLU B 1 339 ? 9.508 19.922 20.734 1 98.75 339 GLU B CA 1
ATOM 5555 C C . GLU B 1 339 ? 9.688 19.797 19.234 1 98.75 339 GLU B C 1
ATOM 5557 O O . GLU B 1 339 ? 9.016 19 18.578 1 98.75 339 GLU B O 1
ATOM 5562 N N . PHE B 1 340 ? 10.531 20.625 18.672 1 98.69 340 PHE B N 1
ATOM 5563 C CA . PHE B 1 340 ? 11.016 20.516 17.297 1 98.69 340 PHE B CA 1
ATOM 5564 C C . PHE B 1 340 ? 12.469 20.047 17.281 1 98.69 340 PHE B C 1
ATOM 5566 O O . PHE B 1 340 ? 13.367 20.766 17.703 1 98.69 340 PHE B O 1
ATOM 5573 N N . ALA B 1 341 ? 12.625 18.828 16.781 1 97.94 341 ALA B N 1
ATOM 5574 C CA . ALA B 1 341 ? 13.953 18.25 16.906 1 97.94 341 ALA B CA 1
ATOM 5575 C C . ALA B 1 341 ? 14.398 17.609 15.586 1 97.94 341 ALA B C 1
ATOM 5577 O O . ALA B 1 341 ? 13.664 16.828 14.992 1 97.94 341 ALA B O 1
ATOM 5578 N N . GLY B 1 342 ? 15.57 17.922 15.141 1 97 342 GLY B N 1
ATOM 5579 C CA . GLY B 1 342 ? 16.109 17.312 13.93 1 97 342 GLY B CA 1
ATOM 5580 C C . GLY B 1 342 ? 15.359 17.703 12.68 1 97 342 GLY B C 1
ATOM 5581 O O . GLY B 1 342 ? 14.992 16.859 11.875 1 97 342 GLY B O 1
ATOM 5582 N N . ILE B 1 343 ? 15.102 19 12.609 1 98.31 343 ILE B N 1
ATOM 5583 C CA . ILE B 1 343 ? 14.438 19.531 11.422 1 98.31 343 ILE B CA 1
ATOM 5584 C C . ILE B 1 343 ? 15.453 20.281 10.562 1 98.31 343 ILE B C 1
ATOM 5586 O O . ILE B 1 343 ? 16.156 21.172 11.047 1 98.31 343 ILE B O 1
ATOM 5590 N N . ARG B 1 344 ? 15.508 19.906 9.336 1 97.44 344 ARG B N 1
ATOM 5591 C CA . ARG B 1 344 ? 16.5 20.531 8.461 1 97.44 344 ARG B CA 1
ATOM 5592 C C . ARG B 1 344 ? 15.922 20.766 7.066 1 97.44 344 ARG B C 1
ATOM 5594 O O . ARG B 1 344 ? 14.922 20.156 6.688 1 97.44 344 ARG B O 1
ATOM 5601 N N . GLY B 1 345 ? 16.578 21.641 6.309 1 96.5 345 GLY B N 1
ATOM 5602 C CA . GLY B 1 345 ? 16.203 21.859 4.922 1 96.5 345 GLY B CA 1
ATOM 5603 C C . GLY B 1 345 ? 16.141 23.344 4.555 1 96.5 345 GLY B C 1
ATOM 5604 O O . GLY B 1 345 ? 16.984 24.125 5 1 96.5 345 GLY B O 1
ATOM 5605 N N . THR B 1 346 ? 15.18 23.641 3.613 1 96.88 346 THR B N 1
ATOM 5606 C CA . THR B 1 346 ? 15.188 25 3.072 1 96.88 346 THR B CA 1
ATOM 5607 C C . THR B 1 346 ? 13.812 25.641 3.197 1 96.88 346 THR B C 1
ATOM 5609 O O . THR B 1 346 ? 12.789 24.984 3.006 1 96.88 346 THR B O 1
ATOM 5612 N N . SER B 1 347 ? 13.859 26.844 3.572 1 98 347 SER B N 1
ATOM 5613 C CA . SER B 1 347 ? 12.672 27.688 3.604 1 98 347 SER B CA 1
ATOM 5614 C C . SER B 1 347 ? 12.547 28.5 2.32 1 98 347 SER B C 1
ATOM 5616 O O . SER B 1 347 ? 13.523 29.094 1.85 1 98 347 SER B O 1
ATOM 5618 N N . ALA B 1 348 ? 11.375 28.531 1.805 1 96.94 348 ALA B N 1
ATOM 5619 C CA . ALA B 1 348 ? 11.141 29.281 0.58 1 96.94 348 ALA B CA 1
ATOM 5620 C C . ALA B 1 348 ? 11 30.781 0.877 1 96.94 348 ALA B C 1
ATOM 5622 O O . ALA B 1 348 ? 11.156 31.609 -0.017 1 96.94 348 ALA B O 1
ATOM 5623 N N . THR B 1 349 ? 10.672 31.156 2.068 1 96.38 349 THR B N 1
ATOM 5624 C CA . THR B 1 349 ? 10.562 32.531 2.504 1 96.38 349 THR B CA 1
ATOM 5625 C C . THR B 1 349 ? 11.586 32.844 3.592 1 96.38 349 THR B C 1
ATOM 5627 O O . THR B 1 349 ? 12.133 31.938 4.215 1 96.38 349 THR B O 1
ATOM 5630 N N . PRO B 1 350 ? 11.828 34.094 3.891 1 95.75 350 PRO B N 1
ATOM 5631 C CA . PRO B 1 350 ? 12.852 34.469 4.871 1 95.75 350 PRO B CA 1
ATOM 5632 C C . PRO B 1 350 ? 12.508 34.031 6.289 1 95.75 350 PRO B C 1
ATOM 5634 O O . PRO B 1 350 ? 13.391 33.625 7.047 1 95.75 350 PRO B O 1
ATOM 5637 N N . GLN B 1 351 ? 11.281 34.062 6.637 1 97.19 351 GLN B N 1
ATOM 5638 C CA . GLN B 1 351 ? 10.898 33.688 7.992 1 97.19 351 GLN B CA 1
ATOM 5639 C C . GLN B 1 351 ? 10.664 32.188 8.109 1 97.19 351 GLN B C 1
ATOM 5641 O O . GLN B 1 351 ? 9.523 31.719 8.039 1 97.19 351 GLN B O 1
ATOM 5646 N N . ALA B 1 352 ? 11.617 31.5 8.523 1 98.31 352 ALA B N 1
ATOM 5647 C CA . ALA B 1 352 ? 11.57 30.047 8.586 1 98.31 352 ALA B CA 1
ATOM 5648 C C . ALA B 1 352 ? 10.867 29.562 9.852 1 98.31 352 ALA B C 1
ATOM 5650 O O . ALA B 1 352 ? 10.297 28.469 9.883 1 98.31 352 ALA B O 1
ATOM 5651 N N . ILE B 1 353 ? 10.969 30.344 10.906 1 98.75 353 ILE B N 1
ATOM 5652 C CA . ILE B 1 353 ? 10.312 30.031 12.172 1 98.75 353 ILE B CA 1
ATOM 5653 C C . ILE B 1 353 ? 9.43 31.188 12.609 1 98.75 353 ILE B C 1
ATOM 5655 O O . ILE B 1 353 ? 9.906 32.312 12.734 1 98.75 353 ILE B O 1
ATOM 5659 N N . SER B 1 354 ? 8.219 30.953 12.742 1 98.69 354 SER B N 1
ATOM 5660 C CA . SER B 1 354 ? 7.258 31.969 13.18 1 98.69 354 SER B CA 1
ATOM 5661 C C . SER B 1 354 ? 6.406 31.438 14.336 1 98.69 354 SER B C 1
ATOM 5663 O O . SER B 1 354 ? 5.504 30.625 14.125 1 98.69 354 SER B O 1
ATOM 5665 N N . ILE B 1 355 ? 6.645 31.953 15.547 1 98.69 355 ILE B N 1
ATOM 5666 C CA . ILE B 1 355 ? 5.898 31.547 16.734 1 98.69 355 ILE B CA 1
ATOM 5667 C C . ILE B 1 355 ? 5.227 32.781 17.359 1 98.69 355 ILE B C 1
ATOM 5669 O O . ILE B 1 355 ? 5.906 33.656 17.906 1 98.69 355 ILE B O 1
ATOM 5673 N N . ALA B 1 356 ? 3.949 32.812 17.219 1 97.75 356 ALA B N 1
ATOM 5674 C CA . ALA B 1 356 ? 3.162 33.938 17.75 1 97.75 356 ALA B CA 1
ATOM 5675 C C . ALA B 1 356 ? 2.152 33.438 18.781 1 97.75 356 ALA B C 1
ATOM 5677 O O . ALA B 1 356 ? 1.125 32.844 18.438 1 97.75 356 ALA B O 1
ATOM 5678 N N . CYS B 1 357 ? 2.424 33.781 20.047 1 97.94 357 CYS B N 1
ATOM 5679 C CA . CYS B 1 357 ? 1.593 33.25 21.125 1 97.94 357 CYS B CA 1
ATOM 5680 C C . CYS B 1 357 ? 0.863 34.406 21.844 1 97.94 357 CYS B C 1
ATOM 5682 O O . CYS B 1 357 ? 1.287 35.562 21.766 1 97.94 357 CYS B O 1
ATOM 5684 N N . SER B 1 358 ? -0.179 34 22.469 1 96.25 358 SER B N 1
ATOM 5685 C CA . SER B 1 358 ? -1.105 34.938 23.109 1 96.25 358 SER B CA 1
ATOM 5686 C C . SER B 1 358 ? -0.443 35.656 24.266 1 96.25 358 SER B C 1
ATOM 5688 O O . SER B 1 358 ? 0.33 35.062 25.016 1 96.25 358 SER B O 1
ATOM 5690 N N . ASP B 1 359 ? -0.834 36.969 24.438 1 94.75 359 ASP B N 1
ATOM 5691 C CA . ASP B 1 359 ? -0.382 37.719 25.609 1 94.75 359 ASP B CA 1
ATOM 5692 C C . ASP B 1 359 ? -0.926 37.094 26.906 1 94.75 359 ASP B C 1
ATOM 5694 O O . ASP B 1 359 ? -0.238 37.094 27.922 1 94.75 359 ASP B O 1
ATOM 5698 N N . ALA B 1 360 ? -2.086 36.625 26.781 1 94.31 360 ALA B N 1
ATOM 5699 C CA . ALA B 1 360 ? -2.787 36.125 27.953 1 94.31 360 ALA B CA 1
ATOM 5700 C C . ALA B 1 360 ? -2.365 34.688 28.266 1 94.31 360 ALA B C 1
ATOM 5702 O O . ALA B 1 360 ? -2.316 34.312 29.438 1 94.31 360 ALA B O 1
ATOM 5703 N N . VAL B 1 361 ? -2.18 33.906 27.281 1 96.88 361 VAL B N 1
ATOM 5704 C CA . VAL B 1 361 ? -1.824 32.5 27.438 1 96.88 361 VAL B CA 1
ATOM 5705 C C . VAL B 1 361 ? -0.572 32.188 26.609 1 96.88 361 VAL B C 1
ATOM 5707 O O . VAL B 1 361 ? -0.634 31.453 25.625 1 96.88 361 VAL B O 1
ATOM 5710 N N . PRO B 1 362 ? 0.559 32.656 27.062 1 97.62 362 PRO B N 1
ATOM 5711 C CA . PRO B 1 362 ? 1.793 32.469 26.297 1 97.62 362 PRO B CA 1
ATOM 5712 C C . PRO B 1 362 ? 2.162 31 26.109 1 97.62 362 PRO B C 1
ATOM 5714 O O . PRO B 1 362 ? 1.708 30.141 26.875 1 97.62 362 PRO B O 1
ATOM 5717 N N . CYS B 1 363 ? 2.953 30.703 25.062 1 98.56 363 CYS B N 1
ATOM 5718 C CA . CYS B 1 363 ? 3.465 29.344 24.844 1 98.56 363 CYS B CA 1
ATOM 5719 C C . CYS B 1 363 ? 4.664 29.062 25.734 1 98.56 363 CYS B C 1
ATOM 5721 O O . CYS B 1 363 ? 5.535 29.922 25.906 1 98.56 363 CYS B O 1
ATOM 5723 N N . ARG B 1 364 ? 4.672 27.906 26.359 1 98.44 364 ARG B N 1
ATOM 5724 C CA . ARG B 1 364 ? 5.738 27.578 27.312 1 98.44 364 ARG B CA 1
ATOM 5725 C C . ARG B 1 364 ? 6.293 26.188 27.047 1 98.44 364 ARG B C 1
ATOM 5727 O O . ARG B 1 364 ? 5.613 25.344 26.453 1 98.44 364 ARG B O 1
ATOM 5734 N N . ASP B 1 365 ? 7.5 25.969 27.5 1 98.56 365 ASP B N 1
ATOM 5735 C CA . ASP B 1 365 ? 8.18 24.672 27.438 1 98.56 365 ASP B CA 1
ATOM 5736 C C . ASP B 1 365 ? 8.344 24.203 26 1 98.56 365 ASP B C 1
ATOM 5738 O O . ASP B 1 365 ? 8.094 23.047 25.688 1 98.56 365 ASP B O 1
ATOM 5742 N N . LEU B 1 366 ? 8.703 25.156 25.172 1 98.81 366 LEU B N 1
ATOM 5743 C CA . LEU B 1 366 ? 9.055 24.844 23.797 1 98.81 366 LEU B CA 1
ATOM 5744 C C . LEU B 1 366 ? 10.516 24.406 23.688 1 98.81 366 LEU B C 1
ATOM 5746 O O . LEU B 1 366 ? 11.32 24.719 24.562 1 98.81 366 LEU B O 1
ATOM 5750 N N . GLU B 1 367 ? 10.812 23.672 22.688 1 98.69 367 GLU B N 1
ATOM 5751 C CA . GLU B 1 367 ? 12.195 23.281 22.453 1 98.69 367 GLU B CA 1
ATOM 5752 C C . GLU B 1 367 ? 12.523 23.281 20.953 1 98.69 367 GLU B C 1
ATOM 5754 O O . GLU B 1 367 ? 11.742 22.797 20.141 1 98.69 367 GLU B O 1
ATOM 5759 N N . LEU B 1 368 ? 13.602 23.906 20.594 1 98.5 368 LEU B N 1
ATOM 5760 C CA . LEU B 1 368 ? 14.25 23.797 19.297 1 98.5 368 LEU B CA 1
ATOM 5761 C C . LEU B 1 368 ? 15.594 23.078 19.406 1 98.5 368 LEU B C 1
ATOM 5763 O O . LEU B 1 368 ? 16.531 23.609 20.016 1 98.5 368 LEU B O 1
ATOM 5767 N N . ALA B 1 369 ? 15.586 21.906 18.875 1 98.06 369 ALA B N 1
ATOM 5768 C CA . ALA B 1 369 ? 16.812 21.109 19 1 98.06 369 ALA B CA 1
ATOM 5769 C C . ALA B 1 369 ? 17.312 20.656 17.641 1 98.06 369 ALA B C 1
ATOM 5771 O O . ALA B 1 369 ? 16.625 19.938 16.922 1 98.06 369 ALA B O 1
ATOM 5772 N N . ASN B 1 370 ? 18.578 21.094 17.234 1 97.44 370 ASN B N 1
ATOM 5773 C CA . ASN B 1 370 ? 19.172 20.703 15.969 1 97.44 370 ASN B CA 1
ATOM 5774 C C . ASN B 1 370 ? 18.266 21.031 14.789 1 97.44 370 ASN B C 1
ATOM 5776 O O . ASN B 1 370 ? 17.938 20.172 13.984 1 97.44 370 ASN B O 1
ATOM 5780 N N . VAL B 1 371 ? 17.938 22.281 14.766 1 98.38 371 VAL B N 1
ATOM 5781 C CA . VAL B 1 371 ? 17.141 22.828 13.672 1 98.38 371 VAL B CA 1
ATOM 5782 C C . VAL B 1 371 ? 18.047 23.562 12.688 1 98.38 371 VAL B C 1
ATOM 5784 O O . VAL B 1 371 ? 18.797 24.453 13.086 1 98.38 371 VAL B O 1
ATOM 5787 N N . ASN B 1 372 ? 18.062 23.188 11.484 1 97.25 372 ASN B N 1
ATOM 5788 C CA . ASN B 1 372 ? 18.906 23.797 10.461 1 97.25 372 ASN B CA 1
ATOM 5789 C C . ASN B 1 372 ? 18.109 24.109 9.195 1 97.25 372 ASN B C 1
ATOM 5791 O O . ASN B 1 372 ? 18 23.281 8.297 1 97.25 372 ASN B O 1
ATOM 5795 N N . LEU B 1 373 ? 17.578 25.312 9.125 1 97.81 373 LEU B N 1
ATOM 5796 C CA . LEU B 1 373 ? 16.766 25.797 8.008 1 97.81 373 LEU B CA 1
ATOM 5797 C C . LEU B 1 373 ? 17.453 26.984 7.324 1 97.81 373 LEU B C 1
ATOM 5799 O O . LEU B 1 373 ? 17.672 28.016 7.953 1 97.81 373 LEU B O 1
ATOM 5803 N N . THR B 1 374 ? 17.734 26.844 6.082 1 96.62 374 THR B N 1
ATOM 5804 C CA . THR B 1 374 ? 18.328 27.922 5.305 1 96.62 374 THR B CA 1
ATOM 5805 C C . THR B 1 374 ? 17.375 28.391 4.219 1 96.62 374 THR B C 1
ATOM 5807 O O . THR B 1 374 ? 16.391 27.719 3.9 1 96.62 374 THR B O 1
ATOM 5810 N N . LEU B 1 375 ? 17.609 29.609 3.791 1 96.31 375 LEU B N 1
ATOM 5811 C CA . LEU B 1 375 ? 16.766 30.125 2.719 1 96.31 375 LEU B CA 1
ATOM 5812 C C . LEU B 1 375 ? 17.016 29.375 1.416 1 96.31 375 LEU B C 1
ATOM 5814 O O . LEU B 1 375 ? 18.156 29.078 1.075 1 96.31 375 LEU B O 1
ATOM 5818 N N . GLU B 1 376 ? 15.898 29.094 0.745 1 93.19 376 GLU B N 1
ATOM 5819 C CA . GLU B 1 376 ? 16 28.406 -0.532 1 93.19 376 GLU B CA 1
ATOM 5820 C C . GLU B 1 376 ? 16.828 29.203 -1.537 1 93.19 376 GLU B C 1
ATOM 5822 O O . GLU B 1 376 ? 16.672 30.422 -1.649 1 93.19 376 GLU B O 1
ATOM 5827 N N . GLY B 1 377 ? 17.641 28.594 -2.486 1 81.94 377 GLY B N 1
ATOM 5828 C CA . GLY B 1 377 ? 18.469 29.234 -3.498 1 81.94 377 GLY B CA 1
ATOM 5829 C C . GLY B 1 377 ? 19.766 29.781 -2.945 1 81.94 377 GLY B C 1
ATOM 5830 O O . GLY B 1 377 ? 20.641 30.203 -3.703 1 81.94 377 GLY B O 1
ATOM 5831 N N . GLY B 1 378 ? 20.125 29.719 -1.636 1 67.94 378 GLY B N 1
ATOM 5832 C CA . GLY B 1 378 ? 21.406 30.031 -1.022 1 67.94 378 GLY B CA 1
ATOM 5833 C C . GLY B 1 378 ? 21.781 31.5 -1.113 1 67.94 378 GLY B C 1
ATOM 5834 O O . GLY B 1 378 ? 22.938 31.875 -0.918 1 67.94 378 GLY B O 1
ATOM 5835 N N . GLY B 1 379 ? 20.938 32.375 -1.749 1 57.22 379 GLY B N 1
ATOM 5836 C CA . GLY B 1 379 ? 21.359 33.75 -1.969 1 57.22 379 GLY B CA 1
ATOM 5837 C C . GLY B 1 379 ? 21.719 34.469 -0.686 1 57.22 379 GLY B C 1
ATOM 5838 O O . GLY B 1 379 ? 21.859 33.844 0.368 1 57.22 379 GLY B O 1
ATOM 5839 N N . ALA B 1 380 ? 22.078 35.688 -0.775 1 61.38 380 ALA B N 1
ATOM 5840 C CA . ALA B 1 380 ? 22.562 36.594 0.267 1 61.38 380 ALA B CA 1
ATOM 5841 C C . ALA B 1 380 ? 21.578 36.656 1.436 1 61.38 380 ALA B C 1
ATOM 5843 O O . ALA B 1 380 ? 21.938 37.094 2.531 1 61.38 380 ALA B O 1
ATOM 5844 N N . GLY B 1 381 ? 20.438 36.031 1.312 1 74.62 381 GLY B N 1
ATOM 5845 C CA . GLY B 1 381 ? 19.484 36.156 2.4 1 74.62 381 GLY B CA 1
ATOM 5846 C C . GLY B 1 381 ? 19.547 35.031 3.398 1 74.62 381 GLY B C 1
ATOM 5847 O O . GLY B 1 381 ? 20.094 33.969 3.105 1 74.62 381 GLY B O 1
ATOM 5848 N N . ARG B 1 382 ? 19.344 35.375 4.723 1 86.75 382 ARG B N 1
ATOM 5849 C CA . ARG B 1 382 ? 19.359 34.438 5.824 1 86.75 382 ARG B CA 1
ATOM 5850 C C . ARG B 1 382 ? 17.938 34.125 6.305 1 86.75 382 ARG B C 1
ATOM 5852 O O . ARG B 1 382 ? 17.094 35.031 6.355 1 86.75 382 ARG B O 1
ATOM 5859 N N . ALA B 1 383 ? 17.672 32.938 6.527 1 95.5 383 ALA B N 1
ATOM 5860 C CA . ALA B 1 383 ? 16.422 32.594 7.188 1 95.5 383 ALA B CA 1
ATOM 5861 C C . ALA B 1 383 ? 16.312 33.25 8.555 1 95.5 383 ALA B C 1
ATOM 5863 O O . ALA B 1 383 ? 17.344 33.531 9.195 1 95.5 383 ALA B O 1
ATOM 5864 N N . THR B 1 384 ? 15.109 33.594 8.953 1 97.5 384 THR B N 1
ATOM 5865 C CA . THR B 1 384 ? 14.93 34.281 10.219 1 97.5 384 THR B CA 1
ATOM 5866 C C . THR B 1 384 ? 13.938 33.562 11.109 1 97.5 384 THR B C 1
ATOM 5868 O O . THR B 1 384 ? 13.227 32.656 10.641 1 97.5 384 THR B O 1
ATOM 5871 N N . ALA B 1 385 ? 14.031 33.906 12.367 1 98.31 385 ALA B N 1
ATOM 5872 C CA . ALA B 1 385 ? 13.102 33.375 13.367 1 98.31 385 ALA B CA 1
ATOM 5873 C C . ALA B 1 385 ? 12.461 34.531 14.156 1 98.31 385 ALA B C 1
ATOM 5875 O O . ALA B 1 385 ? 13.148 35.5 14.531 1 98.31 385 ALA B O 1
ATOM 5876 N N . LEU B 1 386 ? 11.188 34.438 14.305 1 98.38 386 LEU B N 1
ATOM 5877 C CA . LEU B 1 386 ? 10.461 35.438 15.102 1 98.38 386 LEU B CA 1
ATOM 5878 C C . LEU B 1 386 ? 9.578 34.75 16.141 1 98.38 386 LEU B C 1
ATOM 5880 O O . LEU B 1 386 ? 8.789 33.875 15.797 1 98.38 386 LEU B O 1
ATOM 5884 N N . CYS B 1 387 ? 9.758 35.156 17.391 1 98.19 387 CYS B N 1
ATOM 5885 C CA . CYS B 1 387 ? 8.938 34.625 18.484 1 98.19 387 CYS B CA 1
ATOM 5886 C C . CYS B 1 387 ? 8.281 35.781 19.266 1 98.19 387 CYS B C 1
ATOM 5888 O O . CYS B 1 387 ? 8.914 36.781 19.516 1 98.19 387 CYS B O 1
ATOM 5890 N N . TYR B 1 388 ? 7.074 35.625 19.5 1 98.25 388 TYR B N 1
ATOM 5891 C CA . TYR B 1 388 ? 6.297 36.531 20.344 1 98.25 388 TYR B CA 1
ATOM 5892 C C . TYR B 1 388 ? 5.633 35.781 21.484 1 98.25 388 TYR B C 1
ATOM 5894 O O . TYR B 1 388 ? 4.805 34.906 21.25 1 98.25 388 TYR B O 1
ATOM 5902 N N . ARG B 1 389 ? 5.938 36 22.766 1 97.94 389 ARG B N 1
ATOM 5903 C CA . ARG B 1 389 ? 5.383 35.406 23.969 1 97.94 389 ARG B CA 1
ATOM 5904 C C . ARG B 1 389 ? 5.562 33.906 23.953 1 97.94 389 ARG B C 1
ATOM 5906 O O . ARG B 1 389 ? 4.609 33.156 24.188 1 97.94 389 ARG B O 1
ATOM 5913 N N . ALA B 1 390 ? 6.777 33.531 23.578 1 98.69 390 ALA B N 1
ATOM 5914 C CA . ALA B 1 390 ? 7.148 32.125 23.484 1 98.69 390 ALA B CA 1
ATOM 5915 C C . ALA B 1 390 ? 8.445 31.828 24.234 1 98.69 390 ALA B C 1
ATOM 5917 O O . ALA B 1 390 ? 9.453 32.5 24.016 1 98.69 390 ALA B O 1
ATOM 5918 N N . SER B 1 391 ? 8.398 30.844 25.188 1 98.62 391 SER B N 1
ATOM 5919 C CA . SER B 1 391 ? 9.586 30.547 25.969 1 98.62 391 SER B CA 1
ATOM 5920 C C . SER B 1 391 ? 9.938 29.062 25.891 1 98.62 391 SER B C 1
ATOM 5922 O O . SER B 1 391 ? 9.062 28.219 25.656 1 98.62 391 SER B O 1
ATOM 5924 N N . GLY B 1 392 ? 11.133 28.766 26.016 1 98.38 392 GLY B N 1
ATOM 5925 C CA . GLY B 1 392 ? 11.609 27.391 25.984 1 98.38 392 GLY B CA 1
ATOM 5926 C C . GLY B 1 392 ? 13.125 27.281 25.922 1 98.38 392 GLY B C 1
ATOM 5927 O O . GLY B 1 392 ? 13.828 28.125 26.484 1 98.38 392 GLY B O 1
ATOM 5928 N N . LYS B 1 393 ? 13.594 26.203 25.438 1 98.12 393 LYS B N 1
ATOM 5929 C CA . LYS B 1 393 ? 15.031 25.953 25.375 1 98.12 393 LYS B CA 1
ATOM 5930 C C . LYS B 1 393 ? 15.461 25.594 23.953 1 98.12 393 LYS B C 1
ATOM 5932 O O . LYS B 1 393 ? 14.633 25.234 23.109 1 98.12 393 LYS B O 1
ATOM 5937 N N . SER B 1 394 ? 16.719 25.812 23.688 1 97.56 394 SER B N 1
ATOM 5938 C CA . SER B 1 394 ? 17.359 25.391 22.453 1 97.56 394 SER B CA 1
ATOM 5939 C C . SER B 1 394 ? 18.562 24.484 22.719 1 97.56 394 SER B C 1
ATOM 5941 O O . SER B 1 394 ? 19.266 24.656 23.719 1 97.56 394 SER B O 1
ATOM 5943 N N . ALA B 1 395 ? 18.672 23.562 21.922 1 96.81 395 ALA B N 1
ATOM 5944 C CA . ALA B 1 395 ? 19.781 22.609 22.062 1 96.81 395 ALA B CA 1
ATOM 5945 C C . ALA B 1 395 ? 20.406 22.312 20.703 1 96.81 395 ALA B C 1
ATOM 5947 O O . ALA B 1 395 ? 19.703 22.188 19.703 1 96.81 395 ALA B O 1
ATOM 5948 N N . GLY B 1 396 ? 21.703 22.156 20.688 1 96.56 396 GLY B N 1
ATOM 5949 C CA . GLY B 1 396 ? 22.406 21.891 19.438 1 96.56 396 GLY B CA 1
ATOM 5950 C C . GLY B 1 396 ? 22.406 23.078 18.5 1 96.56 396 GLY B C 1
ATOM 5951 O O . GLY B 1 396 ? 22.453 24.219 18.938 1 96.56 396 GLY B O 1
ATOM 5952 N N . THR B 1 397 ? 22.516 22.734 17.234 1 95.62 397 THR B N 1
ATOM 5953 C CA . THR B 1 397 ? 22.547 23.797 16.234 1 95.62 397 THR B CA 1
ATOM 5954 C C . THR B 1 397 ? 21.141 24.234 15.875 1 95.62 397 THR B C 1
ATOM 5956 O O . THR B 1 397 ? 20.266 23.406 15.586 1 95.62 397 THR B O 1
ATOM 5959 N N . VAL B 1 398 ? 20.984 25.531 16.016 1 97.5 398 VAL B N 1
ATOM 5960 C CA . VAL B 1 398 ? 19.688 26.094 15.625 1 97.5 398 VAL B CA 1
ATOM 5961 C C . VAL B 1 398 ? 19.906 27.234 14.625 1 97.5 398 VAL B C 1
ATOM 5963 O O . VAL B 1 398 ? 20.453 28.281 14.977 1 97.5 398 VAL B O 1
ATOM 5966 N N . VAL B 1 399 ? 19.562 26.984 13.422 1 96.19 399 VAL B N 1
ATOM 5967 C CA . VAL B 1 399 ? 19.641 27.953 12.336 1 96.19 399 VAL B CA 1
ATOM 5968 C C . VAL B 1 399 ? 18.266 28.094 11.68 1 96.19 399 VAL B C 1
ATOM 5970 O O . VAL B 1 399 ? 17.719 27.125 11.156 1 96.19 399 VAL B O 1
ATOM 5973 N N . PRO B 1 400 ? 17.672 29.297 11.688 1 97.19 400 PRO B N 1
ATOM 5974 C CA . PRO B 1 400 ? 18.172 30.547 12.258 1 97.19 400 PRO B CA 1
ATOM 5975 C C . PRO B 1 400 ? 18.266 30.5 13.781 1 97.19 400 PRO B C 1
ATOM 5977 O O . PRO B 1 400 ? 17.719 29.594 14.414 1 97.19 400 PRO B O 1
ATOM 5980 N N . PRO B 1 401 ? 18.984 31.547 14.281 1 96.88 401 PRO B N 1
ATOM 5981 C CA . PRO B 1 401 ? 19.141 31.531 15.734 1 96.88 401 PRO B CA 1
ATOM 5982 C C . PRO B 1 401 ? 17.812 31.547 16.484 1 96.88 401 PRO B C 1
ATOM 5984 O O . PRO B 1 401 ? 16.859 32.219 16.047 1 96.88 401 PRO B O 1
ATOM 5987 N N . SER B 1 402 ? 17.797 30.844 17.562 1 97.19 402 SER B N 1
ATOM 5988 C CA . SER B 1 402 ? 16.562 30.703 18.344 1 97.19 402 SER B CA 1
ATOM 5989 C C . SER B 1 402 ? 16.031 32.062 18.781 1 97.19 402 SER B C 1
ATOM 5991 O O . SER B 1 402 ? 16.797 32.938 19.172 1 97.19 402 SER B O 1
ATOM 5993 N N . CYS B 1 403 ? 14.781 32.156 18.719 1 97.88 403 CYS B N 1
ATOM 5994 C CA . CYS B 1 403 ? 14.102 33.375 19.156 1 97.88 403 CYS B CA 1
ATOM 5995 C C . CYS B 1 403 ? 13.367 33.156 20.469 1 97.88 403 CYS B C 1
ATOM 5997 O O . CYS B 1 403 ? 12.68 34.062 20.969 1 97.88 403 CYS B O 1
ATOM 5999 N N . LEU B 1 404 ? 13.422 31.953 21.016 1 98.06 404 LEU B N 1
ATOM 6000 C CA . LEU B 1 404 ? 12.68 31.609 22.219 1 98.06 404 LEU B CA 1
ATOM 6001 C C . LEU B 1 404 ? 13.242 32.344 23.422 1 98.06 404 LEU B C 1
ATOM 6003 O O . LEU B 1 404 ? 14.461 32.438 23.594 1 98.06 404 LEU B O 1
ATOM 6007 N N . ALA B 1 405 ? 12.336 32.844 24.234 1 96.62 405 ALA B N 1
ATOM 6008 C CA . ALA B 1 405 ? 12.758 33.375 25.531 1 96.62 405 ALA B CA 1
ATOM 6009 C C . ALA B 1 405 ? 13.156 32.25 26.469 1 96.62 405 ALA B C 1
ATOM 6011 O O . ALA B 1 405 ? 12.594 31.141 26.422 1 96.62 405 ALA B O 1
ATOM 6012 N N . ARG B 1 406 ? 14.211 32.469 27.297 1 90.62 406 ARG B N 1
ATOM 6013 C CA . ARG B 1 406 ? 14.648 31.469 28.25 1 90.62 406 ARG B CA 1
ATOM 6014 C C . ARG B 1 406 ? 13.594 31.234 29.328 1 90.62 406 ARG B C 1
ATOM 6016 O O . ARG B 1 406 ? 12.969 32.188 29.797 1 90.62 406 ARG B O 1
ATOM 6023 N N . SER B 1 407 ? 13.281 29.984 29.516 1 75.62 407 SER B N 1
ATOM 6024 C CA . SER B 1 407 ? 12.336 29.641 30.578 1 75.62 407 SER B CA 1
ATOM 6025 C C . SER B 1 407 ? 12.898 29.984 31.953 1 75.62 407 SER B C 1
ATOM 6027 O O . SER B 1 407 ? 14.117 29.969 32.156 1 75.62 407 SER B O 1
#

Foldseek 3Di:
DPCPPDDPPPPPPPPPPPPVPVDPWDEAEAELVVQPFPQAQPDASAVSVQVLLVPCLADCTEYEYEHDAPGEHEYFADEREDAGNDAYEDAYQEEYEYDQDLVSCVVHDQATRYHYEQYERYEYAHQYEYYQNQVVLQVQACVNVVDPPGDPDHHYARHEYENYEQYEYANYEFENRNAEGEEYELYEQYEYEHYEYEYDLQRHRHADYEYYLYENYEYEHYEHEYNEEPYEYEFNYEHYEAYNYEYDAYAEYEYDQYFPPQEEGEYEHYEHYQYEYENYQEHYEYHYDANHEYAYAHYEYENYEYEAHAAYAYYYQLDDPDPDRDDHHQDTHAYEHYEYENYEYEHQHQAHAYYEAHPNRAYYAYEAENYYYAHPPNPPGARDYDHDRAAHYYYDDDGPDDPHHHD/DDPPPDDPPPPPPPPPPPPVPVDPWDEAEAELVNQPFPQAQPDASAVSVQVLLVPCLADCTEYEYEHDAPGEHEYFADEREDAGNDAYEDAYQEEYEYDLDLVSCVVHDQATRYHYEQYERYEYAHQYEYYQNQVVLQVQACVNVVDPPGDPDHHYARHEYENYEQYEYANYEFENRNAEGEEYELYEQYEYENYEYEYDLCRHRHADYEYYLYENYEYEHYEHEYNEEPYEYEFNYEHYEAYNYEYDAYAEYEYDQYCPPLEEGEYEHYEHYQYEYENYQEHYEYHYDANHEYEHAHYEYENYEYEAHAAYAYYYQLDDPDPDRDDHHQDTHAYEHYEYENYEYEHQHQAHAYAEAHPNRAYYAYEAENYYYAHPPNPPGARDHDHDRAAHYYYDDHGPDDPHHHD

Radius of gyration: 29.57 Å; Cα contacts (8 Å, |Δi|>4): 2636; chains: 2; bounding box: 62×88×106 Å

Solvent-accessible surface area (backbone atoms only — not comparable to full-atom values): 36840 Å² total; per-residue (Å²): 137,82,78,75,75,79,78,79,76,75,77,73,75,71,75,70,75,71,72,71,71,70,68,82,72,68,67,43,80,44,45,34,58,80,44,68,33,73,34,74,56,70,56,80,27,38,65,14,49,53,52,43,47,53,53,41,33,64,25,95,36,36,20,35,44,30,36,55,64,93,28,25,30,18,36,54,66,42,77,50,68,43,77,39,71,35,45,36,32,42,36,30,37,14,34,42,29,38,58,53,54,74,70,74,39,66,97,50,64,49,52,44,26,47,28,35,38,39,38,51,38,38,36,36,30,16,38,13,38,41,35,28,41,15,62,55,53,44,60,36,19,44,91,66,28,82,55,82,90,46,42,83,69,78,55,21,29,27,38,33,39,32,51,24,34,47,34,35,43,33,13,32,34,41,31,31,26,35,15,32,36,36,37,36,34,48,25,34,44,35,38,43,29,22,24,37,31,41,37,55,61,83,34,61,55,22,25,33,37,38,37,30,38,26,31,46,35,40,39,34,26,25,25,26,24,12,26,16,29,34,34,32,30,30,39,44,25,34,48,35,41,37,32,44,32,40,33,38,38,21,39,21,38,32,39,34,67,24,10,61,91,53,28,76,17,37,33,36,44,35,39,38,36,45,32,38,37,38,52,10,54,26,33,45,36,37,32,17,21,44,40,3,30,54,32,41,33,49,33,36,40,32,39,31,42,31,40,45,10,36,31,34,38,36,36,31,38,71,45,65,97,52,95,60,83,66,76,87,57,77,36,39,43,32,39,34,41,37,38,41,30,42,34,35,41,24,12,59,32,49,52,28,32,42,34,41,35,34,90,70,40,44,29,36,55,31,34,44,26,37,26,42,40,38,29,51,89,70,54,97,61,66,27,33,46,46,50,36,52,36,25,19,49,72,40,82,53,46,37,37,61,79,46,58,37,78,111,138,69,90,72,78,79,77,80,76,78,76,74,75,70,75,70,74,69,72,69,71,71,68,82,71,67,68,44,80,43,44,34,59,81,43,69,33,73,34,75,56,69,56,80,25,39,63,14,49,52,52,43,47,53,53,41,33,66,25,92,38,37,22,35,43,30,36,56,64,92,28,26,30,18,37,56,64,41,76,52,69,42,76,42,72,35,45,38,32,42,36,29,37,12,35,44,29,38,59,54,54,74,70,72,39,68,98,50,64,49,52,43,26,49,28,36,38,40,38,52,38,36,35,36,30,16,40,12,37,41,35,28,41,16,63,53,53,43,59,36,20,44,90,66,27,82,54,85,89,45,40,82,68,77,54,22,28,26,38,34,40,32,50,25,34,45,34,36,43,32,12,32,33,41,32,31,26,36,13,33,36,36,36,36,33,47,26,35,44,34,37,43,29,23,25,37,31,41,36,55,62,82,35,63,55,22,25,33,38,36,38,30,39,26,31,45,36,40,39,34,27,25,25,26,25,14,26,17,28,32,33,32,32,30,40,45,27,33,47,34,42,36,33,45,31,40,32,38,38,21,38,22,37,32,40,34,70,23,11,62,93,52,29,75,18,37,32,36,44,35,40,39,37,45,32,39,37,36,51,12,53,26,31,46,37,38,33,18,22,44,39,3,30,53,32,41,31,50,33,35,41,32,39,31,43,32,40,44,10,36,31,33,38,36,36,32,38,69,46,66,95,53,96,59,82,66,77,88,56,78,36,39,44,33,41,33,40,37,36,42,31,41,33,33,41,23,12,57,32,50,52,29,31,40,34,40,36,35,88,71,39,46,29,38,54,31,35,43,27,37,26,43,39,37,29,53,90,70,54,98,63,65,26,33,47,47,50,37,54,35,25,21,50,73,41,82,54,47,37,37,59,79,46,58,36,77,111